Protein AF-A0A5N9EFD4-F1 (afdb_monomer)

Secondary structure (DSSP, 8-state):
-EEPTTT--EE-TT-SB-TTT--B-----------HHHHHHHHHHHHHHHHHHHHTT--------------------------------HHHHHSSSHHHHHHHHHHHHHHHHHHHHHHHTT-S-HHHHHHHHHHHHHHHHHHHHHTTTT-HHHHHHHHHHHHHHHHHHHHHHHHTT--S-HHHHHHHHHHHHHHHHHHHHHTT-HHHHHHHHHHHHHHHHHHHHHHHSSS-TTS----HHHHHHHHHHHHHHHHHHHHHHHHS--HHHHHHHHHHHHHHHHHHHHHHTTS--TTHHHHSS-HHHHHHHHHHHHHHHHHHHHHHHHHHTS-PPPPHHHHHHHHHHHHHHHHHHHHHHTTT-GGGHHHHHHHHHHHHHHHHHHHHHHHHHHHTT----THHHHHHHHHHHHHHHHHHHHHHHHH-HHHHHHHHHHHHHHHHHHHHHH--HHHHHHHHHHHHHHHHHIIIIIHHHHHH----SS--HHHHHHHHHHHHHHHHHHHHHHHTTTTS-TTGGGHHHHHHHHHHHHHHHHHHHH--THHHHHHHHHHHHHHHHHHHHT--HHHHHHHHHHHHHHHHHHHHTTT---GGG--SS-SHHHHHHHHHHHHHHHHHHHHHS--S-SS-HHHHHHHHHHHHHHHHHHHHHHHHHHHHHHHHTTSS----TTTHHHHHHHHHHHHHHHHHHHHHHHHHHTT-HHHHHHHHHHHHHHHHHHHHTTTTTS-HHHHHHHHHHHHHHHHHHHHHHHHTHHHHHHHHS-S--------HHHHHHHHHHTTS-----

Nearest PDB structures (foldseek):
  7rdr-assembly1_A  TM=2.657E-01  e=6.518E-02  unidentified
  6xr1-assembly1_A  TM=2.397E-01  e=5.802E-02  synthetic construct
  6e9t-assembly1_B  TM=4.757E-01  e=3.416E+00  synthetic construct
  6vfk-assembly1_B  TM=2.727E-01  e=4.148E+00  synthetic construct
  7w5b-assembly1_I  TM=1.290E-01  e=1.066E+00  Homo sapiens

Structure (mmCIF, N/CA/C/O backbone):
data_AF-A0A5N9EFD4-F1
#
_entry.id   AF-A0A5N9EFD4-F1
#
loop_
_atom_site.group_PDB
_atom_site.id
_atom_site.type_symbol
_atom_site.label_atom_id
_atom_site.label_alt_id
_atom_site.label_comp_id
_atom_site.label_asym_id
_atom_site.label_entity_id
_atom_site.label_seq_id
_atom_site.pdbx_PDB_ins_code
_atom_site.Cartn_x
_atom_site.Cartn_y
_atom_site.Cartn_z
_atom_site.occupancy
_atom_site.B_iso_or_equiv
_atom_site.auth_seq_id
_atom_site.auth_comp_id
_atom_site.auth_asym_id
_atom_site.auth_atom_id
_atom_site.pdbx_PDB_model_num
ATOM 1 N N . MET A 1 1 ? -34.668 44.079 7.580 1.00 65.25 1 MET A N 1
ATOM 2 C CA . MET A 1 1 ? -33.236 44.158 7.959 1.00 65.25 1 MET A CA 1
ATOM 3 C C . MET A 1 1 ? -33.084 43.583 9.360 1.00 65.25 1 MET A C 1
ATOM 5 O O . MET A 1 1 ? -33.739 44.083 10.267 1.00 65.25 1 MET A O 1
ATOM 9 N N . ILE A 1 2 ? -32.245 42.562 9.551 1.00 73.94 2 ILE A N 1
ATOM 10 C CA . ILE A 1 2 ? -32.004 41.903 10.843 1.00 73.94 2 ILE A CA 1
ATOM 11 C C . ILE A 1 2 ? -30.666 42.359 11.427 1.00 73.94 2 ILE A C 1
ATOM 13 O O . ILE A 1 2 ? -29.609 42.224 10.803 1.00 73.94 2 ILE A O 1
ATOM 17 N N . THR A 1 3 ? -30.705 42.869 12.653 1.00 75.00 3 THR A N 1
ATOM 18 C CA . THR A 1 3 ? -29.518 43.303 13.393 1.00 75.00 3 THR A CA 1
ATOM 19 C C . THR A 1 3 ? -28.847 42.101 14.053 1.00 75.00 3 THR A C 1
ATOM 21 O O . THR A 1 3 ? -29.476 41.345 14.792 1.00 75.00 3 THR A O 1
ATOM 24 N N . CYS A 1 4 ? -27.557 41.896 13.793 1.00 74.62 4 CYS A N 1
ATOM 25 C CA . CYS A 1 4 ? -26.826 40.772 14.368 1.00 74.62 4 CYS A CA 1
ATOM 26 C C . CYS A 1 4 ? -26.658 40.944 15.893 1.00 74.62 4 CYS A C 1
ATOM 28 O O . CYS A 1 4 ? -26.010 41.904 16.311 1.00 74.62 4 CYS A O 1
ATOM 30 N N . PRO A 1 5 ? -27.086 39.989 16.742 1.00 68.50 5 PRO A N 1
ATOM 31 C CA . PRO A 1 5 ? -26.979 40.122 18.200 1.00 68.50 5 PRO A CA 1
ATOM 32 C C . PRO A 1 5 ? -25.526 40.168 18.698 1.00 68.50 5 PRO A C 1
ATOM 34 O O . PRO A 1 5 ? -25.251 40.702 19.765 1.00 68.50 5 PRO A O 1
ATOM 37 N N . LYS A 1 6 ? -24.579 39.631 17.917 1.00 75.12 6 LYS A N 1
ATOM 38 C CA . LYS A 1 6 ? -23.164 39.545 18.304 1.00 75.12 6 LYS A CA 1
ATOM 39 C C . LYS A 1 6 ? -22.318 40.775 17.947 1.00 75.12 6 LYS A C 1
ATOM 41 O O . LYS A 1 6 ? -21.291 40.994 18.572 1.00 75.12 6 LYS A O 1
ATOM 46 N N . CYS A 1 7 ? -22.693 41.532 16.915 1.00 81.75 7 CYS A N 1
ATOM 47 C CA . CYS A 1 7 ? -21.875 42.646 16.404 1.00 81.75 7 CYS A CA 1
ATOM 48 C C . CYS A 1 7 ? -22.685 43.881 15.982 1.00 81.75 7 CYS A C 1
ATOM 50 O O . CYS A 1 7 ? -22.123 44.812 15.421 1.00 81.75 7 CYS A O 1
ATOM 52 N N . GLN A 1 8 ? -24.002 43.864 16.203 1.00 80.25 8 GLN A N 1
ATOM 53 C CA . GLN A 1 8 ? -24.967 44.923 15.887 1.00 80.25 8 GLN A CA 1
ATOM 54 C C . GLN A 1 8 ? -25.018 45.410 14.426 1.00 80.25 8 GLN A C 1
ATOM 56 O O . GLN A 1 8 ? -25.691 46.387 14.115 1.00 80.25 8 GLN A O 1
ATOM 61 N N . PHE A 1 9 ? -24.388 44.691 13.497 1.00 79.88 9 PHE A N 1
ATOM 62 C CA . PHE A 1 9 ? -24.452 44.993 12.068 1.00 79.88 9 PHE A CA 1
ATOM 63 C C . PHE A 1 9 ? -25.833 44.652 11.473 1.00 79.88 9 PHE A C 1
ATOM 65 O O . PHE A 1 9 ? -26.364 43.566 11.732 1.00 79.88 9 PHE A O 1
ATOM 72 N N . GLN A 1 10 ? -26.403 45.549 10.658 1.00 80.62 10 GLN A N 1
ATOM 73 C CA . GLN A 1 10 ? -27.688 45.340 9.976 1.00 80.62 10 GLN A CA 1
ATOM 74 C C . GLN A 1 10 ? -27.504 44.515 8.693 1.00 80.62 10 GLN A C 1
ATOM 76 O O . GLN A 1 10 ? -26.818 44.934 7.764 1.00 80.62 10 GLN A O 1
ATOM 81 N N . ASN A 1 11 ? -28.131 43.340 8.632 1.00 77.94 11 ASN A N 1
ATOM 82 C CA . ASN A 1 11 ? -28.143 42.471 7.453 1.00 77.94 11 ASN A CA 1
ATOM 83 C C . ASN A 1 11 ? -29.507 42.524 6.747 1.00 77.94 11 ASN A C 1
ATOM 85 O O . ASN A 1 11 ? -30.536 42.761 7.381 1.00 77.94 11 ASN A O 1
ATOM 89 N N . LYS A 1 12 ? -29.538 42.265 5.434 1.00 75.75 12 LYS A N 1
ATOM 90 C CA . LYS A 1 12 ? -30.795 42.039 4.697 1.00 75.75 12 LYS A CA 1
ATOM 91 C C . LYS A 1 12 ? -31.420 40.693 5.092 1.00 75.75 12 LYS A C 1
ATOM 93 O O . LYS A 1 12 ? -30.695 39.763 5.438 1.00 75.75 12 LYS A O 1
ATOM 98 N N . ASP A 1 13 ? -32.746 40.594 5.005 1.00 61.53 13 ASP A N 1
ATOM 99 C CA . ASP A 1 13 ? -33.537 39.486 5.576 1.00 61.53 13 ASP A CA 1
ATOM 100 C C . ASP A 1 13 ? -33.297 38.121 4.898 1.00 61.53 13 ASP A C 1
ATOM 102 O O . ASP A 1 13 ? -33.611 37.078 5.462 1.00 61.53 13 ASP A O 1
ATOM 106 N N . GLU A 1 14 ? -32.664 38.114 3.724 1.00 65.06 14 GLU A N 1
ATOM 107 C CA . GLU A 1 14 ? -32.308 36.905 2.970 1.00 65.06 14 GLU A CA 1
ATOM 108 C C . GLU A 1 14 ? -31.013 36.227 3.466 1.00 65.06 14 GLU A C 1
ATOM 110 O O . GLU A 1 14 ? -30.704 35.096 3.083 1.00 65.06 14 GLU A O 1
ATOM 115 N N . HIS A 1 15 ? -30.224 36.888 4.321 1.00 60.47 15 HIS A N 1
ATOM 116 C CA . HIS A 1 15 ? -28.948 36.345 4.787 1.00 60.47 15 HIS A CA 1
ATOM 117 C C . HIS A 1 15 ? -29.103 35.515 6.068 1.00 60.47 15 HIS A C 1
ATOM 119 O O . HIS A 1 15 ? -29.299 36.038 7.162 1.00 60.47 15 HIS A O 1
ATOM 125 N N . HIS A 1 16 ? -28.890 34.201 5.955 1.00 66.94 16 HIS A N 1
ATOM 126 C CA . HIS A 1 16 ? -28.877 33.266 7.093 1.00 66.94 16 HIS A CA 1
ATOM 127 C C . HIS A 1 16 ? -27.661 33.414 8.035 1.00 66.94 16 HIS A C 1
ATOM 129 O O . HIS A 1 16 ? -27.598 32.774 9.090 1.00 66.94 16 HIS A O 1
ATOM 135 N N . PHE A 1 17 ? -26.684 34.246 7.671 1.00 71.00 17 PHE A N 1
ATOM 136 C CA . PHE A 1 17 ? -25.463 34.506 8.434 1.00 71.00 17 PHE A CA 1
ATOM 137 C C . PHE A 1 17 ? -25.133 35.997 8.382 1.00 71.00 17 PHE A C 1
ATOM 139 O O . PHE A 1 17 ? -25.361 36.652 7.367 1.00 71.00 17 PHE A O 1
ATOM 146 N N . CYS A 1 18 ? -24.567 36.531 9.463 1.00 78.25 18 CYS A N 1
ATOM 147 C CA . CYS A 1 18 ? -24.116 37.914 9.497 1.00 78.25 18 CYS A CA 1
ATOM 148 C C . CYS A 1 18 ? -22.913 38.098 8.568 1.00 78.25 18 CYS A C 1
ATOM 150 O O . CYS A 1 18 ? -21.886 37.451 8.769 1.00 78.25 18 CYS A O 1
ATOM 152 N N . ILE A 1 19 ? -23.000 39.036 7.623 1.00 78.81 19 ILE A N 1
ATOM 153 C CA . ILE A 1 19 ? -21.930 39.319 6.652 1.00 78.81 19 ILE A CA 1
ATOM 154 C C . ILE A 1 19 ? -20.643 39.778 7.354 1.00 78.81 19 ILE A C 1
ATOM 156 O O . ILE A 1 19 ? -19.550 39.424 6.930 1.00 78.81 19 ILE A O 1
ATOM 160 N N . SER A 1 20 ? -20.768 40.527 8.453 1.00 78.12 20 SER A N 1
ATOM 161 C CA . SER A 1 20 ? -19.613 41.063 9.184 1.00 78.12 20 SER A CA 1
ATOM 162 C C . SER A 1 20 ? -18.867 40.011 10.026 1.00 78.12 20 SER A C 1
ATOM 164 O O . SER A 1 20 ? -17.653 39.873 9.911 1.00 78.12 20 SER A O 1
ATOM 166 N N . CYS A 1 21 ? -19.567 39.229 10.860 1.00 79.75 21 CYS A N 1
ATOM 167 C CA . CYS A 1 21 ? -18.921 38.336 11.836 1.00 79.75 21 CYS A CA 1
ATOM 168 C C . CYS A 1 21 ? -19.144 36.831 11.598 1.00 79.75 21 CYS A C 1
ATOM 170 O O . CYS A 1 21 ? -18.682 36.013 12.394 1.00 79.75 21 CYS A O 1
ATOM 172 N N . GLY A 1 22 ? -19.882 36.450 10.550 1.00 66.75 22 GLY A N 1
ATOM 173 C CA . GLY A 1 22 ? -20.132 35.054 10.175 1.00 66.75 22 GLY A CA 1
ATOM 174 C C . GLY A 1 22 ? -21.054 34.269 11.117 1.00 66.75 22 GLY A C 1
ATOM 175 O O . GLY A 1 22 ? -21.244 33.070 10.919 1.00 66.75 22 GLY A O 1
ATOM 176 N N . SER A 1 23 ? -21.639 34.898 12.144 1.00 73.50 23 SER A N 1
ATOM 177 C CA . SER A 1 23 ? -22.562 34.210 13.056 1.00 73.50 23 SER A CA 1
ATOM 178 C C . SER A 1 23 ? -23.889 33.891 12.369 1.00 73.50 23 SER A C 1
ATOM 180 O O . SER A 1 23 ? -24.449 34.747 11.685 1.00 73.50 23 SER A O 1
ATOM 182 N N . THR A 1 24 ? -24.430 32.695 12.600 1.00 67.69 24 THR A N 1
ATOM 183 C CA . THR A 1 24 ? -25.772 32.302 12.143 1.00 67.69 24 THR A CA 1
ATOM 184 C C . THR A 1 24 ? -26.838 33.237 12.706 1.00 67.69 24 THR A C 1
ATOM 186 O O . THR A 1 24 ? -26.997 33.323 13.924 1.00 67.69 24 THR A O 1
ATOM 189 N N . ILE A 1 25 ? -27.598 33.884 11.826 1.00 66.81 25 ILE A N 1
ATOM 190 C CA . ILE A 1 25 ? -28.788 34.667 12.167 1.00 66.81 25 ILE A CA 1
ATOM 191 C C . ILE A 1 25 ? -29.975 33.726 11.963 1.00 66.81 25 ILE A C 1
ATOM 193 O O . ILE A 1 25 ? -30.655 33.758 10.942 1.00 66.81 25 ILE A O 1
ATOM 197 N N . LYS A 1 26 ? -30.158 32.774 12.880 1.00 47.25 26 LYS A N 1
ATOM 198 C CA . LYS A 1 26 ? -31.297 31.858 12.819 1.00 47.25 26 LYS A CA 1
ATOM 199 C C . LYS A 1 26 ? -32.351 32.338 13.804 1.00 47.25 26 LYS A C 1
ATOM 201 O O . LYS A 1 26 ? -32.176 32.188 15.009 1.00 47.25 26 LYS A O 1
ATOM 206 N N . ILE A 1 27 ? -33.440 32.886 13.268 1.00 40.66 27 ILE A N 1
ATOM 207 C CA . ILE A 1 27 ? -34.731 32.917 13.953 1.00 40.66 27 ILE A CA 1
ATOM 208 C C . ILE A 1 27 ? -35.144 31.445 14.066 1.00 40.66 27 ILE A C 1
ATOM 210 O O . ILE A 1 27 ? -35.640 30.844 13.117 1.00 40.66 27 ILE A O 1
ATOM 214 N N . LEU A 1 28 ? -34.814 30.812 15.191 1.00 33.50 28 LEU A N 1
ATOM 215 C CA . LEU A 1 28 ? -35.664 29.741 15.684 1.00 33.50 28 LEU A CA 1
ATOM 216 C C . LEU A 1 28 ? -36.950 30.454 16.078 1.00 33.50 28 LEU A C 1
ATOM 218 O O . LEU A 1 28 ? -36.914 31.308 16.964 1.00 33.50 28 LEU A O 1
ATOM 222 N N . GLU A 1 29 ? -38.041 30.159 15.368 1.00 32.06 29 GLU A N 1
ATOM 223 C CA . GLU A 1 29 ? -39.385 30.403 15.877 1.00 32.06 29 GLU A CA 1
ATOM 224 C C . GLU A 1 29 ? -39.373 30.097 17.369 1.00 32.06 29 GLU A C 1
ATOM 226 O O . GLU A 1 29 ? -38.949 29.017 17.796 1.00 32.06 29 GLU A O 1
ATOM 231 N N . SER A 1 30 ? -39.770 31.088 18.155 1.00 29.64 30 SER A N 1
ATOM 232 C CA . SER A 1 30 ? -40.100 30.939 19.555 1.00 29.64 30 SER A CA 1
ATOM 233 C C . SER A 1 30 ? -41.252 29.941 19.672 1.00 29.64 30 SER A C 1
ATOM 235 O O . SER A 1 30 ? -42.406 30.323 19.836 1.00 29.64 30 SER A O 1
ATOM 237 N N . ALA A 1 31 ? -40.951 28.649 19.572 1.00 32.06 31 ALA A N 1
ATOM 238 C CA . ALA A 1 31 ? -41.751 27.641 20.225 1.00 32.06 31 ALA A CA 1
ATOM 239 C C . ALA A 1 31 ? -41.511 27.870 21.715 1.00 32.06 31 ALA A C 1
ATOM 241 O O . ALA A 1 31 ? -40.504 27.431 22.279 1.00 32.06 31 ALA A O 1
ATOM 242 N N . SER A 1 32 ? -42.417 28.620 22.340 1.00 37.12 32 SER A N 1
ATOM 243 C CA . SER A 1 32 ? -42.657 28.450 23.764 1.00 37.12 32 SER A CA 1
ATOM 244 C C . SER A 1 32 ? -42.770 26.942 24.025 1.00 37.12 32 SER A C 1
ATOM 246 O O . SER A 1 32 ? -43.340 26.213 23.203 1.00 37.12 32 SER A O 1
ATOM 248 N N . PRO A 1 33 ? -42.191 26.417 25.114 1.00 39.19 33 PRO A N 1
ATOM 249 C CA . PRO A 1 33 ? -42.471 25.050 25.494 1.00 39.19 33 PRO A CA 1
ATOM 250 C C . PRO A 1 33 ? -43.951 25.014 25.872 1.00 39.19 33 PRO A C 1
ATOM 252 O O . PRO A 1 33 ? -44.304 25.387 26.986 1.00 39.19 33 PRO A O 1
ATOM 255 N N . VAL A 1 34 ? -44.817 24.613 24.936 1.00 48.62 34 VAL A N 1
ATOM 256 C CA . VAL A 1 34 ? -46.191 24.214 25.253 1.00 48.62 34 VAL A CA 1
ATOM 257 C C . VAL A 1 34 ? -46.052 23.211 26.387 1.00 48.62 34 VAL A C 1
ATOM 259 O O . VAL A 1 34 ? -45.343 22.203 26.246 1.00 48.62 34 VAL A O 1
ATOM 262 N N . SER A 1 35 ? -46.609 23.542 27.550 1.00 50.03 35 SER A N 1
ATOM 263 C CA . SER A 1 35 ? -46.464 22.696 28.727 1.00 50.03 35 SER A CA 1
ATOM 264 C C . SER A 1 35 ? -47.017 21.309 28.380 1.00 50.03 35 SER A C 1
ATOM 266 O O . SER A 1 35 ? -47.950 21.168 27.584 1.00 50.03 35 SER A O 1
ATOM 268 N N . ARG A 1 36 ? -46.437 20.238 28.937 1.00 51.19 36 ARG A N 1
ATOM 269 C CA . ARG A 1 36 ? -46.977 18.879 28.721 1.00 51.19 36 ARG A CA 1
ATOM 270 C C . ARG A 1 36 ? -48.465 18.798 29.086 1.00 51.19 36 ARG A C 1
ATOM 272 O O . ARG A 1 36 ? -49.168 17.970 28.518 1.00 51.19 36 ARG A O 1
ATOM 279 N N . GLU A 1 37 ? -48.936 19.664 29.981 1.00 54.50 37 GLU A N 1
ATOM 280 C CA . GLU A 1 37 ? -50.349 19.815 30.324 1.00 54.50 37 GLU A CA 1
ATOM 281 C C . GLU A 1 37 ? -51.186 20.414 29.194 1.00 54.50 37 GLU A C 1
ATOM 283 O O . GLU A 1 37 ? -52.223 19.839 28.874 1.00 54.50 37 GLU A O 1
ATOM 288 N N . GLU A 1 38 ? -50.742 21.486 28.533 1.00 57.28 38 GLU A N 1
ATOM 289 C CA . GLU A 1 38 ? -51.447 22.071 27.379 1.00 57.28 38 GLU A CA 1
ATOM 290 C C . GLU A 1 38 ? -51.513 21.098 26.195 1.00 57.28 38 GLU A C 1
ATOM 292 O O . GLU A 1 38 ? -52.545 20.963 25.540 1.00 57.28 38 GLU A O 1
ATOM 297 N N . PHE A 1 39 ? -50.441 20.339 25.950 1.00 63.66 39 PHE A N 1
ATOM 298 C CA . PHE A 1 39 ? -50.448 19.317 24.900 1.00 63.66 39 PHE A CA 1
ATOM 299 C C . PHE A 1 39 ? -51.401 18.158 25.228 1.00 63.66 39 PHE A C 1
ATOM 301 O O . PHE A 1 39 ? -52.121 17.671 24.355 1.00 63.66 39 PHE A O 1
ATOM 308 N N . ASN A 1 40 ? -51.435 17.722 26.490 1.00 64.75 40 ASN A N 1
ATOM 309 C CA . ASN A 1 40 ? -52.321 16.644 26.926 1.00 64.75 40 ASN A CA 1
ATOM 310 C C . ASN A 1 40 ? -53.792 17.082 26.974 1.00 64.75 40 ASN A C 1
ATOM 312 O O . ASN A 1 40 ? -54.663 16.276 26.652 1.00 64.75 40 ASN A O 1
ATOM 316 N N . THR A 1 41 ? -54.076 18.344 27.305 1.00 71.12 41 THR A N 1
ATOM 317 C CA . THR A 1 41 ? -55.438 18.905 27.275 1.00 71.12 41 THR A CA 1
ATOM 318 C C . THR A 1 41 ? -55.938 19.137 25.854 1.00 71.12 41 THR A C 1
ATOM 320 O O . THR A 1 41 ? -57.101 18.860 25.573 1.00 71.12 41 THR A O 1
ATOM 323 N N . LEU A 1 42 ? -55.091 19.563 24.914 1.00 69.25 42 LEU A N 1
ATOM 324 C CA . LEU A 1 42 ? -55.479 19.597 23.498 1.00 69.25 42 LEU A CA 1
ATOM 325 C C . LEU A 1 42 ? -55.732 18.193 22.949 1.00 69.25 42 LEU A C 1
ATOM 327 O O . LEU A 1 42 ? -56.683 17.980 22.199 1.00 69.25 42 LEU A O 1
ATOM 331 N N . ARG A 1 43 ? -54.912 17.218 23.349 1.00 72.69 43 ARG A N 1
ATOM 332 C CA . ARG A 1 43 ? -55.083 15.827 22.931 1.00 72.69 43 ARG A CA 1
ATOM 333 C C . ARG A 1 43 ? -56.376 15.216 23.468 1.00 72.69 43 ARG A C 1
ATOM 335 O O . ARG A 1 43 ? -57.083 14.575 22.699 1.00 72.69 43 ARG A O 1
ATOM 342 N N . SER A 1 44 ? -56.731 15.476 24.727 1.00 71.06 44 SER A N 1
ATOM 343 C CA . SER A 1 44 ? -57.999 15.003 25.292 1.00 71.06 44 SER A CA 1
ATOM 344 C C . SER A 1 44 ? -59.221 15.657 24.637 1.00 71.06 44 SER A C 1
ATOM 346 O O . SER A 1 44 ? -60.214 14.969 24.409 1.00 71.06 44 SER A O 1
ATOM 348 N N . HIS A 1 45 ? -59.145 16.938 24.253 1.00 76.19 45 HIS A N 1
ATOM 349 C CA . HIS A 1 45 ? -60.204 17.600 23.479 1.00 76.19 45 HIS A CA 1
ATOM 350 C C . HIS A 1 45 ? -60.349 17.036 22.060 1.00 76.19 45 HIS A C 1
ATOM 352 O O . HIS A 1 45 ? -61.460 16.894 21.555 1.00 76.19 45 HIS A O 1
ATOM 358 N N . VAL A 1 46 ? -59.240 16.694 21.403 1.00 77.50 46 VAL A N 1
ATOM 359 C CA . VAL A 1 46 ? -59.270 16.070 20.071 1.00 77.50 46 VAL A CA 1
ATOM 360 C C . VAL A 1 46 ? -59.835 14.650 20.156 1.00 77.50 46 VAL A C 1
ATOM 362 O O . VAL A 1 46 ? -60.634 14.262 19.304 1.00 77.50 46 VAL A O 1
ATOM 365 N N . ASP A 1 47 ? -59.482 13.890 21.194 1.00 73.56 47 ASP A N 1
ATOM 366 C CA . ASP A 1 47 ? -59.990 12.533 21.401 1.00 73.56 47 ASP A CA 1
ATOM 367 C C . ASP A 1 47 ? -61.485 12.525 21.779 1.00 73.56 47 ASP A C 1
ATOM 369 O O . ASP A 1 47 ? -62.230 11.669 21.294 1.00 73.56 47 ASP A O 1
ATOM 373 N N . SER A 1 48 ? -61.966 13.508 22.551 1.00 74.56 48 SER A N 1
ATOM 374 C CA . SER A 1 48 ? -63.397 13.652 22.857 1.00 74.56 48 SER A CA 1
ATOM 375 C C . SER A 1 48 ? -64.215 14.071 21.630 1.00 74.56 48 SER A C 1
ATOM 377 O O . SER A 1 48 ? -65.278 13.500 21.377 1.00 74.56 48 SER A O 1
ATOM 379 N N . LEU A 1 49 ? -63.691 14.976 20.795 1.00 74.25 49 LEU A N 1
ATOM 380 C CA . LEU A 1 49 ? -64.275 15.310 19.489 1.00 74.25 49 LEU A CA 1
ATOM 381 C C . LEU A 1 49 ? -64.303 14.096 18.555 1.00 74.25 49 LEU A C 1
ATOM 383 O O . LEU A 1 49 ? -65.299 13.866 17.868 1.00 74.25 49 LEU A O 1
ATOM 387 N N . ARG A 1 50 ? -63.246 13.277 18.554 1.00 70.62 50 ARG A N 1
ATOM 388 C CA . ARG A 1 50 ? -63.178 12.048 17.756 1.00 70.62 50 ARG A CA 1
ATOM 389 C C . ARG A 1 50 ? -64.230 11.032 18.199 1.00 70.62 50 ARG A C 1
ATOM 391 O O . ARG A 1 50 ? -64.902 10.459 17.346 1.00 70.62 50 ARG A O 1
ATOM 398 N N . GLN A 1 51 ? -64.430 10.848 19.504 1.00 72.38 51 GLN A N 1
ATOM 399 C CA . GLN A 1 51 ? -65.491 9.977 20.022 1.00 72.38 51 GLN A CA 1
ATOM 400 C C . GLN A 1 51 ? -66.897 10.517 19.725 1.00 72.38 51 GLN A C 1
ATOM 402 O O . GLN A 1 51 ? -67.777 9.738 19.359 1.00 72.38 51 GLN A O 1
ATOM 407 N N . ALA A 1 52 ? -67.100 11.836 19.792 1.00 73.06 52 ALA A N 1
ATOM 408 C CA . ALA A 1 52 ? -68.369 12.474 19.435 1.00 73.06 52 ALA A CA 1
ATOM 409 C C . ALA A 1 52 ? -68.702 12.372 17.931 1.00 73.06 52 ALA A C 1
ATOM 411 O O . ALA A 1 52 ? -69.870 12.313 17.551 1.00 73.06 52 ALA A O 1
ATOM 412 N N . LEU A 1 53 ? -67.689 12.331 17.060 1.00 70.50 53 LEU A N 1
ATOM 413 C CA . LEU A 1 53 ? -67.869 12.108 15.620 1.00 70.50 53 LEU A CA 1
ATOM 414 C C . LEU A 1 53 ? -68.178 10.637 15.298 1.00 70.50 53 LEU A C 1
ATOM 416 O O . LEU A 1 53 ? -69.021 10.363 14.443 1.00 70.50 53 LEU A O 1
ATOM 420 N N . ILE A 1 54 ? -67.560 9.696 16.023 1.00 67.31 54 ILE A N 1
ATOM 421 C CA . ILE A 1 54 ? -67.826 8.254 15.889 1.00 67.31 54 ILE A CA 1
ATOM 422 C C . ILE A 1 54 ? -69.248 7.911 16.362 1.00 67.31 54 ILE A C 1
ATOM 424 O O . ILE A 1 54 ? -69.938 7.140 15.696 1.00 67.31 54 ILE A O 1
ATOM 428 N N . SER A 1 55 ? -69.732 8.518 17.452 1.00 68.56 55 SER A N 1
ATOM 429 C CA . SER A 1 55 ? -71.102 8.299 17.946 1.00 68.56 55 SER A CA 1
ATOM 430 C C . SER A 1 55 ? -72.189 8.869 17.026 1.00 68.56 55 SER A C 1
ATOM 432 O O . SER A 1 55 ? -73.327 8.408 17.064 1.00 68.56 55 SER A O 1
ATOM 434 N N . ARG A 1 56 ? -71.839 9.815 16.143 1.00 69.50 56 ARG A N 1
ATOM 435 C CA . ARG A 1 56 ? -72.710 10.339 15.075 1.00 69.50 56 ARG A CA 1
ATOM 436 C C . ARG A 1 56 ? -72.635 9.547 13.761 1.00 69.50 56 ARG A C 1
ATOM 438 O O . ARG A 1 56 ? -73.190 9.985 12.759 1.00 69.50 56 ARG A O 1
ATOM 445 N N . GLY A 1 57 ? -71.968 8.389 13.748 1.00 56.25 57 GLY A N 1
ATOM 446 C CA . GLY A 1 57 ? -71.932 7.479 12.597 1.00 56.25 57 GLY A CA 1
ATOM 447 C C . GLY A 1 57 ? -70.996 7.901 11.459 1.00 56.25 57 GLY A C 1
ATOM 448 O O . GLY A 1 57 ? -71.034 7.301 10.385 1.00 56.25 57 GLY A O 1
ATOM 449 N N . ILE A 1 58 ? -70.132 8.900 11.671 1.00 56.69 58 ILE A N 1
ATOM 450 C CA . ILE A 1 58 ? -69.154 9.343 10.670 1.00 56.69 58 ILE A CA 1
ATOM 451 C C . ILE A 1 58 ? -67.933 8.414 10.746 1.00 56.69 58 ILE A C 1
ATOM 453 O O . ILE A 1 58 ? -67.142 8.481 11.689 1.00 56.69 58 ILE A O 1
ATOM 457 N N . LYS A 1 59 ? -67.765 7.529 9.753 1.00 46.28 59 LYS A N 1
ATOM 458 C CA . LYS A 1 59 ? -66.560 6.695 9.612 1.00 46.28 59 LYS A CA 1
ATOM 459 C C . LYS A 1 59 ? -65.360 7.582 9.272 1.00 46.28 59 LYS A C 1
ATOM 461 O O . LYS A 1 59 ? -65.188 7.992 8.130 1.00 46.28 59 LYS A O 1
ATOM 466 N N . LEU A 1 60 ? -64.514 7.852 10.262 1.00 54.59 60 LEU A N 1
ATOM 467 C CA . LEU A 1 60 ? -63.163 8.355 10.027 1.00 54.59 60 LEU A CA 1
ATOM 468 C C . LEU A 1 60 ? -62.322 7.182 9.515 1.00 54.59 60 LEU A C 1
ATOM 470 O O . LEU A 1 60 ? -61.871 6.355 10.306 1.00 54.59 60 LEU A O 1
ATOM 474 N N . GLU A 1 61 ? -62.155 7.081 8.197 1.00 42.00 61 GLU A N 1
ATOM 475 C CA . GLU A 1 61 ? -61.176 6.172 7.602 1.00 42.00 61 GLU A CA 1
ATOM 476 C C . GLU A 1 61 ? -59.798 6.474 8.194 1.00 42.00 61 GLU A C 1
ATOM 478 O O . GLU A 1 61 ? -59.253 7.569 8.043 1.00 42.00 61 GLU A O 1
ATOM 483 N N . GLU A 1 62 ? -59.239 5.499 8.914 1.00 43.22 62 GLU A N 1
ATOM 484 C CA . GLU A 1 62 ? -57.833 5.528 9.280 1.00 43.22 62 GLU A CA 1
ATOM 485 C C . GLU A 1 62 ? -57.032 5.561 7.986 1.00 43.22 62 GLU A C 1
ATOM 487 O O . GLU A 1 62 ? -56.948 4.568 7.259 1.00 43.22 62 GLU A O 1
ATOM 492 N N . SER A 1 63 ? -56.432 6.716 7.699 1.00 33.19 63 SER A N 1
ATOM 493 C CA . SER A 1 63 ? -55.380 6.813 6.705 1.00 33.19 63 SER A CA 1
ATOM 494 C C . SER A 1 63 ? -54.282 5.840 7.123 1.00 33.19 63 SER A C 1
ATOM 496 O O . SER A 1 63 ? -53.471 6.115 8.014 1.00 33.19 63 SER A O 1
ATOM 498 N N . ARG A 1 64 ? -54.310 4.668 6.490 1.00 33.81 64 ARG A N 1
ATOM 499 C CA . ARG A 1 64 ? -53.228 3.702 6.395 1.00 33.81 64 ARG A CA 1
ATOM 500 C C . ARG A 1 64 ? -51.928 4.496 6.325 1.00 33.81 64 ARG A C 1
ATOM 502 O O . ARG A 1 64 ? -51.803 5.381 5.480 1.00 33.81 64 ARG A O 1
ATOM 509 N N . GLN A 1 65 ? -50.991 4.216 7.231 1.00 38.34 65 GLN A N 1
ATOM 510 C CA . GLN A 1 65 ? -49.618 4.712 7.146 1.00 38.34 65 GLN A CA 1
ATOM 511 C C . GLN A 1 65 ? -48.964 4.133 5.887 1.00 38.34 65 GLN A C 1
ATOM 513 O O . GLN A 1 65 ? -48.156 3.209 5.933 1.00 38.34 65 GLN A O 1
ATOM 518 N N . GLU A 1 66 ? -49.347 4.662 4.737 1.00 33.88 66 GLU A N 1
ATOM 519 C CA . GLU A 1 66 ? -48.634 4.510 3.497 1.00 33.88 66 GLU A CA 1
ATOM 520 C C . GLU A 1 66 ? -47.501 5.526 3.548 1.00 33.88 66 GLU A C 1
ATOM 522 O O . GLU A 1 66 ? -47.717 6.733 3.577 1.00 33.88 66 GLU A O 1
ATOM 527 N N . ASN A 1 67 ? -46.289 4.990 3.681 1.00 34.00 67 ASN A N 1
ATOM 528 C CA . ASN A 1 67 ? -45.029 5.635 3.353 1.00 34.00 67 ASN A CA 1
ATOM 529 C C . ASN A 1 67 ? -44.953 7.122 3.704 1.00 34.00 67 ASN A C 1
ATOM 531 O O . ASN A 1 67 ? -45.203 8.001 2.882 1.00 34.00 67 ASN A O 1
ATOM 535 N N . ARG A 1 68 ? -44.421 7.395 4.900 1.00 28.70 68 ARG A N 1
ATOM 536 C CA . ARG A 1 68 ? -43.646 8.614 5.135 1.00 28.70 68 ARG A CA 1
ATOM 537 C C . ARG A 1 68 ? -42.775 8.823 3.887 1.00 28.70 68 ARG A C 1
ATOM 539 O O . ARG A 1 68 ? -41.946 7.943 3.621 1.00 28.70 68 ARG A O 1
ATOM 546 N N . PRO A 1 69 ? -42.932 9.906 3.102 1.00 31.25 69 PRO A N 1
ATOM 547 C CA . PRO A 1 69 ? -41.966 10.174 2.071 1.00 31.25 69 PRO A CA 1
ATOM 548 C C . PRO A 1 69 ? -40.666 10.364 2.839 1.00 31.25 69 PRO A C 1
ATOM 550 O O . PRO A 1 69 ? -40.460 11.314 3.598 1.00 31.25 69 PRO A O 1
ATOM 553 N N . THR A 1 70 ? -39.767 9.403 2.646 1.00 30.02 70 THR A N 1
ATOM 554 C CA . THR A 1 70 ? -38.352 9.728 2.657 1.00 30.02 70 THR A CA 1
ATOM 555 C C . THR A 1 70 ? -38.264 10.987 1.801 1.00 30.02 70 THR A C 1
ATOM 557 O O . THR A 1 70 ? -38.972 11.074 0.794 1.00 30.02 70 THR A O 1
ATOM 560 N N . LYS A 1 71 ? -37.474 11.989 2.189 1.00 35.09 71 LYS A N 1
ATOM 561 C CA . LYS A 1 71 ? -37.069 13.037 1.249 1.00 35.09 71 LYS A CA 1
ATOM 562 C C . LYS A 1 71 ? -36.268 12.368 0.124 1.00 35.09 71 LYS A C 1
ATOM 564 O O . LYS A 1 71 ? -35.057 12.509 0.030 1.00 35.09 71 LYS A O 1
ATOM 569 N N . THR A 1 72 ? -36.944 11.606 -0.723 1.00 33.34 72 THR A N 1
ATOM 570 C CA . THR A 1 72 ? -36.636 11.475 -2.119 1.00 33.34 72 THR A CA 1
ATOM 571 C C . THR A 1 72 ? -36.809 12.894 -2.598 1.00 33.34 72 THR A C 1
ATOM 573 O O . THR A 1 72 ? -37.920 13.414 -2.662 1.00 33.34 72 THR A O 1
ATOM 576 N N . SER A 1 73 ? -35.677 13.567 -2.781 1.00 34.94 73 SER A N 1
ATOM 577 C CA . SER A 1 73 ? -35.589 14.720 -3.654 1.00 34.94 73 SER A CA 1
ATOM 578 C C . SER A 1 73 ? -36.525 14.452 -4.831 1.00 34.94 73 SER A C 1
ATOM 580 O O . SER A 1 73 ? -36.268 13.554 -5.636 1.00 34.94 73 SER A O 1
ATOM 582 N N . GLN A 1 74 ? -37.655 15.163 -4.870 1.00 31.83 74 GLN A N 1
ATOM 583 C CA . GLN A 1 74 ? -38.385 15.362 -6.104 1.00 31.83 74 GLN A CA 1
ATOM 584 C C . GLN A 1 74 ? -37.370 16.037 -7.020 1.00 31.83 74 GLN A C 1
ATOM 586 O O . GLN A 1 74 ? -37.191 17.251 -7.009 1.00 31.83 74 GLN A O 1
ATOM 591 N N . LYS A 1 75 ? -36.654 15.224 -7.797 1.00 35.97 75 LYS A N 1
ATOM 592 C CA . LYS A 1 75 ? -36.343 15.639 -9.146 1.00 35.97 75 LYS A CA 1
ATOM 593 C C . LYS A 1 75 ? -37.710 15.916 -9.748 1.00 35.97 75 LYS A C 1
ATOM 595 O O . LYS A 1 75 ? -38.520 15.001 -9.891 1.00 35.97 75 LYS A O 1
ATOM 600 N N . THR A 1 76 ? -37.957 17.191 -10.030 1.00 32.28 76 THR A N 1
ATOM 601 C CA . THR A 1 76 ? -38.824 17.660 -11.110 1.00 32.28 76 THR A CA 1
ATOM 602 C C . THR A 1 76 ? -38.915 16.579 -12.182 1.00 32.28 76 THR A C 1
ATOM 604 O O . THR A 1 76 ? -37.866 15.979 -12.447 1.00 32.28 76 THR A O 1
ATOM 607 N N . PRO A 1 77 ? -40.081 16.309 -12.804 1.00 33.75 77 PRO A N 1
ATOM 608 C CA . PRO A 1 77 ? -40.123 15.466 -13.986 1.00 33.75 77 PRO A CA 1
ATOM 609 C C . PRO A 1 77 ? -39.091 16.028 -14.954 1.00 33.75 77 PRO A C 1
ATOM 611 O O . PRO A 1 77 ? -39.278 17.068 -15.584 1.00 33.75 77 PRO A O 1
ATOM 614 N N . SER A 1 78 ? -37.932 15.371 -14.970 1.00 35.16 78 SER A N 1
ATOM 615 C CA . SER A 1 78 ? -36.921 15.576 -15.965 1.00 35.16 78 SER A CA 1
ATOM 616 C C . SER A 1 78 ? -37.698 15.207 -17.196 1.00 35.16 78 SER A C 1
ATOM 618 O O . SER A 1 78 ? -38.033 14.034 -17.376 1.00 35.16 78 SER A O 1
ATOM 620 N N . GLN A 1 79 ? -37.998 16.212 -18.020 1.00 41.78 79 GLN A N 1
ATOM 621 C CA . GLN A 1 79 ? -38.070 16.000 -19.450 1.00 41.78 79 GLN A CA 1
ATOM 622 C C . GLN A 1 79 ? -37.053 14.904 -19.725 1.00 41.78 79 GLN A C 1
ATOM 624 O O . GLN A 1 79 ? -35.888 15.029 -19.316 1.00 41.78 79 GLN A O 1
ATOM 629 N N . GLN A 1 80 ? -37.528 13.774 -20.246 1.00 38.31 80 GLN A N 1
ATOM 630 C CA . GLN A 1 80 ? -36.648 12.805 -20.854 1.00 38.31 80 GLN A CA 1
ATOM 631 C C . GLN A 1 80 ? -35.913 13.616 -21.908 1.00 38.31 80 GLN A C 1
ATOM 633 O O . GLN A 1 80 ? -36.391 13.823 -23.019 1.00 38.31 80 GLN A O 1
ATOM 638 N N . ALA A 1 81 ? -34.771 14.166 -21.507 1.00 40.22 81 ALA A N 1
ATOM 639 C CA . ALA A 1 81 ? -33.745 14.572 -22.405 1.00 40.22 81 ALA A CA 1
ATOM 640 C C . ALA A 1 81 ? -33.404 13.243 -23.052 1.00 40.22 81 ALA A C 1
ATOM 642 O O . ALA A 1 81 ? -32.644 12.450 -22.495 1.00 40.22 81 ALA A O 1
ATOM 643 N N . THR A 1 82 ? -34.036 12.978 -24.204 1.00 35.28 82 THR A N 1
ATOM 644 C CA . THR A 1 82 ? -33.427 12.210 -25.286 1.00 35.28 82 THR A CA 1
ATOM 645 C C . THR A 1 82 ? -31.944 12.440 -25.122 1.00 35.28 82 THR A C 1
ATOM 647 O O . THR A 1 82 ? -31.594 13.629 -25.130 1.00 35.28 82 THR A O 1
ATOM 650 N N . PRO A 1 83 ? -31.130 11.403 -24.823 1.00 35.94 83 PRO A N 1
ATOM 651 C CA . PRO A 1 83 ? -29.744 11.594 -24.433 1.00 35.94 83 PRO A CA 1
ATOM 652 C C . PRO A 1 83 ? -29.200 12.525 -25.484 1.00 35.94 83 PRO A C 1
ATOM 654 O O . PRO A 1 83 ? -29.188 12.158 -26.661 1.00 35.94 83 PRO A O 1
ATOM 657 N N . LYS A 1 84 ? -28.968 13.787 -25.090 1.00 40.88 84 LYS A N 1
ATOM 658 C CA . LYS A 1 84 ? -28.580 14.828 -26.028 1.00 40.88 84 LYS A CA 1
ATOM 659 C C . LYS A 1 84 ? -27.289 14.241 -26.510 1.00 40.88 84 LYS A C 1
ATOM 661 O O . LYS A 1 84 ? -26.388 14.156 -25.679 1.00 40.88 84 LYS A O 1
ATOM 666 N N . ARG A 1 85 ? -27.281 13.654 -27.722 1.00 38.47 85 ARG A N 1
ATOM 667 C CA . ARG A 1 85 ? -26.123 12.927 -28.229 1.00 38.47 85 ARG A CA 1
ATOM 668 C C . ARG A 1 85 ? -25.037 13.939 -28.018 1.00 38.47 85 ARG A C 1
ATOM 670 O O . ARG A 1 85 ? -25.083 15.016 -28.620 1.00 38.47 85 ARG A O 1
ATOM 677 N N . ILE A 1 86 ? -24.178 13.676 -27.038 1.00 42.25 86 ILE A N 1
ATOM 678 C CA . ILE A 1 86 ? -23.018 14.499 -26.859 1.00 42.25 86 ILE A CA 1
ATOM 679 C C . ILE A 1 86 ? -22.266 14.045 -28.084 1.00 42.25 86 ILE A C 1
ATOM 681 O O . ILE A 1 86 ? -21.609 13.007 -28.079 1.00 42.25 86 ILE A O 1
ATOM 685 N N . ASN A 1 87 ? -22.485 14.764 -29.184 1.00 40.38 87 ASN A N 1
ATOM 686 C CA . ASN A 1 87 ? -21.534 14.869 -30.252 1.00 40.38 87 ASN A CA 1
ATOM 687 C C . ASN A 1 87 ? -20.352 15.503 -29.532 1.00 40.38 87 ASN A C 1
ATOM 689 O O . ASN A 1 87 ? -20.170 16.721 -29.512 1.00 40.38 87 ASN A O 1
ATOM 693 N N . LEU A 1 88 ? -19.628 14.652 -28.800 1.00 45.97 88 LEU A N 1
ATOM 694 C CA . LEU A 1 88 ? -18.264 14.853 -28.418 1.00 45.97 88 LEU A CA 1
ATOM 695 C C . LEU A 1 88 ? -17.634 14.930 -29.793 1.00 45.97 88 LEU A C 1
ATOM 697 O O . LEU A 1 88 ? -17.303 13.925 -30.412 1.00 45.97 88 LEU A O 1
ATOM 701 N N . ASN A 1 89 ? -17.618 16.144 -30.338 1.00 44.22 89 ASN A N 1
ATOM 702 C CA . ASN A 1 89 ? -16.724 16.487 -31.407 1.00 44.22 89 ASN A CA 1
ATOM 703 C C . ASN A 1 89 ? -15.369 16.266 -30.757 1.00 44.22 89 ASN A C 1
ATOM 705 O O . ASN A 1 89 ? -14.850 17.152 -30.079 1.00 44.22 89 ASN A O 1
ATOM 709 N N . ILE A 1 90 ? -14.852 15.046 -30.883 1.00 46.06 90 ILE A N 1
ATOM 710 C CA . ILE A 1 90 ? -13.509 14.679 -30.460 1.00 46.06 90 ILE A CA 1
ATOM 711 C C . ILE A 1 90 ? -12.547 15.673 -31.133 1.00 46.06 90 ILE A C 1
ATOM 713 O O . ILE A 1 90 ? -11.623 16.132 -30.488 1.00 46.06 90 ILE A O 1
ATOM 717 N N . GLU A 1 91 ? -12.891 16.200 -32.315 1.00 44.53 91 GLU A N 1
ATOM 718 C CA . GLU A 1 91 ? -12.264 17.369 -32.954 1.00 44.53 91 GLU A CA 1
ATOM 719 C C . GLU A 1 91 ? -12.229 18.671 -32.127 1.00 44.53 91 GLU A C 1
ATOM 721 O O . GLU A 1 91 ? -11.247 19.406 -32.188 1.00 44.53 91 GLU A O 1
ATOM 726 N N . LYS A 1 92 ? -13.265 19.002 -31.342 1.00 46.84 92 LYS A N 1
ATOM 727 C CA . LYS A 1 92 ? -13.286 20.220 -30.504 1.00 46.84 92 LYS A CA 1
ATOM 728 C C . LYS A 1 92 ? -12.499 20.053 -29.201 1.00 46.84 92 LYS A C 1
ATOM 730 O O . LYS A 1 92 ? -12.065 21.062 -28.650 1.00 46.84 92 LYS A O 1
ATOM 735 N N . LEU A 1 93 ? -12.327 18.818 -28.717 1.00 45.78 93 LEU A N 1
ATOM 736 C CA . LEU A 1 93 ? -11.578 18.507 -27.493 1.00 45.78 93 LEU A CA 1
ATOM 737 C C . LEU A 1 93 ? -10.106 18.144 -27.773 1.00 45.78 93 LEU A C 1
ATOM 739 O O . LEU A 1 93 ? -9.246 18.446 -26.951 1.00 45.78 93 LEU A O 1
ATOM 743 N N . ALA A 1 94 ? -9.811 17.556 -28.937 1.00 52.69 94 ALA A N 1
ATOM 744 C CA . ALA A 1 94 ? -8.489 17.037 -29.295 1.00 52.69 94 ALA A CA 1
ATOM 745 C C . ALA A 1 94 ? -7.509 18.094 -29.836 1.00 52.69 94 ALA A C 1
ATOM 747 O O . ALA A 1 94 ? -6.310 17.847 -29.838 1.00 52.69 94 ALA A O 1
ATOM 748 N N . GLY A 1 95 ? -7.969 19.271 -30.276 1.00 50.25 95 GLY A N 1
ATOM 749 C CA . GLY A 1 95 ? -7.096 20.197 -31.018 1.00 50.25 95 GLY A CA 1
ATOM 750 C C . GLY A 1 95 ? -6.461 21.358 -30.242 1.00 50.25 95 GLY A C 1
ATOM 751 O O . GLY A 1 95 ? -5.513 21.954 -30.733 1.00 50.25 95 GLY A O 1
ATOM 752 N N . ILE A 1 96 ? -6.992 21.764 -29.078 1.00 54.66 96 ILE A N 1
ATOM 753 C CA . ILE A 1 96 ? -6.801 23.162 -28.616 1.00 54.66 96 ILE A CA 1
ATOM 754 C C . ILE A 1 96 ? -6.165 23.324 -27.229 1.00 54.66 96 ILE A C 1
ATOM 756 O O . ILE A 1 96 ? -5.441 24.295 -27.023 1.00 54.66 96 ILE A O 1
ATOM 760 N N . ASN A 1 97 ? -6.430 22.423 -26.275 1.00 63.91 97 ASN A N 1
ATOM 761 C CA . ASN A 1 97 ? -5.984 22.610 -24.883 1.00 63.91 97 ASN A CA 1
ATOM 762 C C . ASN A 1 97 ? -4.753 21.778 -24.506 1.00 63.91 97 ASN A C 1
ATOM 764 O O . ASN A 1 97 ? -4.054 22.121 -23.561 1.00 63.91 97 ASN A O 1
ATOM 768 N N . TRP A 1 98 ? -4.469 20.698 -25.235 1.00 72.44 98 TRP A N 1
ATOM 769 C CA . TRP A 1 98 ? -3.421 19.756 -24.839 1.00 72.44 98 TRP A CA 1
ATOM 770 C C . TRP A 1 98 ? -2.019 20.326 -25.082 1.00 72.44 98 TRP A C 1
ATOM 772 O O . TRP A 1 98 ? -1.160 20.177 -24.223 1.00 72.44 98 TRP A O 1
ATOM 782 N N . LEU A 1 99 ? -1.813 21.079 -26.171 1.00 74.94 99 LEU A N 1
ATOM 783 C CA . LEU A 1 99 ? -0.536 21.751 -26.453 1.00 74.94 99 LEU A CA 1
ATOM 784 C C . LEU A 1 99 ? -0.159 22.776 -25.367 1.00 74.94 99 LEU A C 1
ATOM 786 O O . LEU A 1 99 ? 0.983 22.799 -24.922 1.00 74.94 99 LEU A O 1
ATOM 790 N N . ALA A 1 100 ? -1.122 23.578 -24.894 1.00 80.19 100 ALA A N 1
ATOM 791 C CA . ALA A 1 100 ? -0.886 24.555 -23.828 1.00 80.19 100 ALA A CA 1
ATOM 792 C C . ALA A 1 100 ? -0.617 23.879 -22.473 1.00 80.19 100 ALA A C 1
ATOM 794 O O . ALA A 1 100 ? 0.290 24.281 -21.754 1.00 80.19 100 ALA A O 1
ATOM 795 N N . ILE A 1 101 ? -1.357 22.817 -22.139 1.00 76.69 101 ILE A N 1
ATOM 796 C CA . ILE A 1 101 ? -1.154 22.069 -20.889 1.00 76.69 101 ILE A CA 1
ATOM 797 C C . ILE A 1 101 ? 0.227 21.401 -20.876 1.00 76.69 101 ILE A C 1
ATOM 799 O O . ILE A 1 101 ? 0.982 21.572 -19.919 1.00 76.69 101 ILE A O 1
ATOM 803 N N . ILE A 1 102 ? 0.577 20.683 -21.949 1.00 79.69 102 ILE A N 1
ATOM 804 C CA . ILE A 1 102 ? 1.877 20.009 -22.079 1.00 79.69 102 ILE A CA 1
ATOM 805 C C . ILE A 1 102 ? 3.010 21.048 -22.077 1.00 79.69 102 ILE A C 1
ATOM 807 O O . ILE A 1 102 ? 4.015 20.857 -21.394 1.00 79.69 102 ILE A O 1
ATOM 811 N N . GLY A 1 103 ? 2.823 22.183 -22.758 1.00 81.19 103 GLY A N 1
ATOM 812 C CA . GLY A 1 103 ? 3.789 23.279 -22.788 1.00 81.19 103 GLY A CA 1
ATOM 813 C C . GLY A 1 103 ? 4.027 23.945 -21.424 1.00 81.19 103 GLY A C 1
ATOM 814 O O . GLY A 1 103 ? 5.176 24.147 -21.039 1.00 81.19 103 GLY A O 1
ATOM 815 N N . SER A 1 104 ? 2.979 24.240 -20.645 1.00 82.69 104 SER A N 1
ATOM 816 C CA . SER A 1 104 ? 3.125 24.829 -19.301 1.00 82.69 104 SER A CA 1
ATOM 817 C C . SER A 1 104 ? 3.818 23.889 -18.316 1.00 82.69 104 SER A C 1
ATOM 819 O O . SER A 1 104 ? 4.666 24.335 -17.543 1.00 82.69 104 SER A O 1
ATOM 821 N N . ILE A 1 105 ? 3.501 22.591 -18.359 1.00 82.19 105 ILE A N 1
ATOM 822 C CA . ILE A 1 105 ? 4.175 21.580 -17.530 1.00 82.19 105 ILE A CA 1
ATOM 823 C C . ILE A 1 105 ? 5.671 21.528 -17.873 1.00 82.19 105 ILE A C 1
ATOM 825 O O . ILE A 1 105 ? 6.504 21.544 -16.967 1.00 82.19 105 ILE A O 1
ATOM 829 N N . ALA A 1 106 ? 6.019 21.540 -19.164 1.00 80.88 106 ALA A N 1
ATOM 830 C CA . ALA A 1 106 ? 7.410 21.548 -19.612 1.00 80.88 106 ALA A CA 1
ATOM 831 C C . ALA A 1 106 ? 8.201 22.774 -19.100 1.00 80.88 106 ALA A C 1
ATOM 833 O O . ALA A 1 106 ? 9.347 22.621 -18.680 1.00 80.88 106 ALA A O 1
ATOM 834 N N . VAL A 1 107 ? 7.591 23.969 -19.046 1.00 88.31 107 VAL A N 1
ATOM 835 C CA . VAL A 1 107 ? 8.242 25.193 -18.529 1.00 88.31 107 VAL A CA 1
ATOM 836 C C . VAL A 1 107 ? 8.478 25.142 -17.019 1.00 88.31 107 VAL A C 1
ATOM 838 O O . VAL A 1 107 ? 9.567 25.484 -16.563 1.00 88.31 107 VAL A O 1
ATOM 841 N N . VAL A 1 108 ? 7.492 24.701 -16.231 1.00 83.25 108 VAL A N 1
ATOM 842 C CA . VAL A 1 108 ? 7.644 24.578 -14.768 1.00 83.25 108 VAL A CA 1
ATOM 843 C C . VAL A 1 108 ? 8.780 23.616 -14.421 1.00 83.25 108 VAL A C 1
ATOM 845 O O . VAL A 1 108 ? 9.612 23.925 -13.567 1.00 83.25 108 VAL A O 1
ATOM 848 N N . LEU A 1 109 ? 8.859 22.484 -15.125 1.00 77.56 109 LEU A N 1
ATOM 849 C CA . LEU A 1 109 ? 9.964 21.537 -14.976 1.00 77.56 109 LEU A CA 1
ATOM 850 C C . LEU A 1 109 ? 11.305 22.174 -15.371 1.00 77.56 109 LEU A C 1
ATOM 852 O O . LEU A 1 109 ? 12.293 22.004 -14.659 1.00 77.56 109 LEU A O 1
ATOM 856 N N . GLY A 1 110 ? 11.329 22.975 -16.439 1.00 81.81 110 GLY A N 1
ATOM 857 C CA . GLY A 1 110 ? 12.503 23.750 -16.843 1.00 81.81 110 GLY A CA 1
ATOM 858 C C . GLY A 1 110 ? 12.999 24.730 -15.770 1.00 81.81 110 GLY A C 1
ATOM 859 O O . GLY A 1 110 ? 14.196 24.769 -15.495 1.00 81.81 110 GLY A O 1
ATOM 860 N N . ILE A 1 111 ? 12.102 25.472 -15.107 1.00 87.69 111 ILE A N 1
ATOM 861 C CA . ILE A 1 111 ? 12.456 26.403 -14.015 1.00 87.69 111 ILE A CA 1
ATOM 862 C C . ILE A 1 111 ? 12.985 25.646 -12.790 1.00 87.69 111 ILE A C 1
ATOM 864 O O . ILE A 1 111 ? 13.956 26.079 -12.169 1.00 87.69 111 ILE A O 1
ATOM 868 N N . GLY A 1 112 ? 12.392 24.497 -12.456 1.00 82.81 112 GLY A N 1
ATOM 869 C CA . GLY A 1 112 ? 12.887 23.639 -11.378 1.00 82.81 112 GLY A CA 1
ATOM 870 C C . GLY A 1 112 ? 14.317 23.154 -11.635 1.00 82.81 112 GLY A C 1
ATOM 871 O O . GLY A 1 112 ? 15.175 23.249 -10.755 1.00 82.81 112 GLY A O 1
ATOM 872 N N . PHE A 1 113 ? 14.606 22.709 -12.861 1.00 81.06 113 PHE A N 1
ATOM 873 C CA . PHE A 1 113 ? 15.967 22.343 -13.250 1.00 81.06 113 PHE A CA 1
ATOM 874 C C . PHE A 1 113 ? 16.922 23.546 -13.286 1.00 81.06 113 PHE A C 1
ATOM 876 O O . PHE A 1 113 ? 18.097 23.371 -12.980 1.00 81.06 113 PHE A O 1
ATOM 883 N N . LEU A 1 114 ? 16.440 24.758 -13.586 1.00 86.75 114 LEU A N 1
ATOM 884 C CA . LEU A 1 114 ? 17.245 25.984 -13.549 1.00 86.75 114 LEU A CA 1
ATOM 885 C C . LEU A 1 114 ? 17.632 26.388 -12.119 1.00 86.75 114 LEU A C 1
ATOM 887 O O . LEU A 1 114 ? 18.780 26.748 -11.876 1.00 86.75 114 LEU A O 1
ATOM 891 N N . PHE A 1 115 ? 16.704 26.302 -11.161 1.00 83.00 115 PHE A N 1
ATOM 892 C CA . PHE A 1 115 ? 17.014 26.543 -9.748 1.00 83.00 115 PHE A CA 1
ATOM 893 C C . PHE A 1 115 ? 18.050 25.539 -9.233 1.00 83.00 115 PHE A C 1
ATOM 895 O O . PHE A 1 115 ? 19.014 25.931 -8.580 1.00 83.00 115 PHE A O 1
ATOM 902 N N . LYS A 1 116 ? 17.899 24.257 -9.596 1.00 83.25 116 LYS A N 1
ATOM 903 C CA . LYS A 1 116 ? 18.907 23.234 -9.303 1.00 83.25 116 LYS A CA 1
ATOM 904 C C . LYS A 1 116 ? 20.260 23.587 -9.927 1.00 83.25 116 LYS A C 1
ATOM 906 O O . LYS A 1 116 ? 21.262 23.566 -9.230 1.00 83.25 116 LYS A O 1
ATOM 911 N N . LEU A 1 117 ? 20.278 23.996 -11.196 1.00 84.62 117 LEU A N 1
ATOM 912 C CA . LEU A 1 117 ? 21.496 24.423 -11.887 1.00 84.62 117 LEU A CA 1
ATOM 913 C C . LEU A 1 117 ? 22.178 25.619 -11.192 1.00 84.62 117 LEU A C 1
ATOM 915 O O . LEU A 1 117 ? 23.401 25.673 -11.139 1.00 84.62 117 LEU A O 1
ATOM 919 N N . ALA A 1 118 ? 21.414 26.568 -10.643 1.00 85.44 118 ALA A N 1
ATOM 920 C CA . ALA A 1 118 ? 21.955 27.711 -9.899 1.00 85.44 118 ALA A CA 1
ATOM 921 C C . ALA A 1 118 ? 22.556 27.308 -8.539 1.00 85.44 118 ALA A C 1
ATOM 923 O O . ALA A 1 118 ? 23.542 27.899 -8.096 1.00 85.44 118 ALA A O 1
ATOM 924 N N . VAL A 1 119 ? 21.970 26.302 -7.884 1.00 81.81 119 VAL A N 1
ATOM 925 C CA . VAL A 1 119 ? 22.496 25.714 -6.645 1.00 81.81 119 VAL A CA 1
ATOM 926 C C . VAL A 1 119 ? 23.763 24.905 -6.924 1.00 81.81 119 VAL 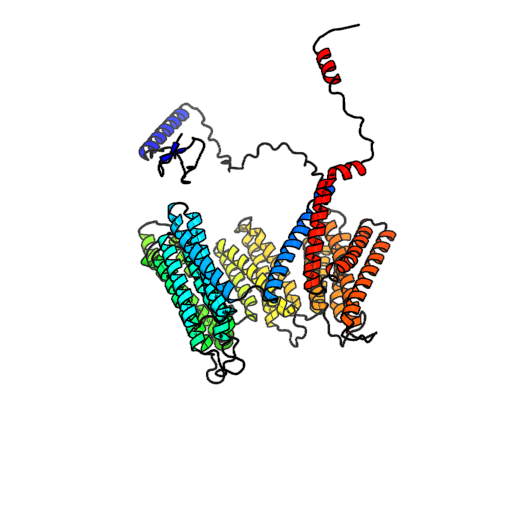A C 1
ATOM 928 O O . VAL A 1 119 ? 24.754 25.119 -6.233 1.00 81.81 119 VAL A O 1
ATOM 931 N N . ASP A 1 120 ? 23.752 24.052 -7.952 1.00 82.00 120 ASP A N 1
ATOM 932 C CA . ASP A 1 120 ? 24.886 23.201 -8.343 1.00 82.00 120 ASP A CA 1
ATOM 933 C C . ASP A 1 120 ? 26.102 24.040 -8.805 1.00 82.00 120 ASP A C 1
ATOM 935 O O . ASP A 1 120 ? 27.241 23.610 -8.654 1.00 82.00 120 ASP A O 1
ATOM 939 N N . ASN A 1 121 ? 25.871 25.260 -9.313 1.00 86.31 121 ASN A N 1
ATOM 940 C CA . ASN A 1 121 ? 26.914 26.218 -9.713 1.00 86.31 121 ASN A CA 1
ATOM 941 C C . ASN A 1 121 ? 27.269 27.267 -8.632 1.00 86.31 121 ASN A C 1
ATOM 943 O O . ASN A 1 121 ? 27.945 28.252 -8.936 1.00 86.31 121 ASN A O 1
ATOM 947 N N . SER A 1 122 ? 26.808 27.104 -7.387 1.00 83.00 122 SER A N 1
ATOM 948 C CA . SER A 1 122 ? 27.154 27.971 -6.241 1.00 83.00 122 SER A CA 1
ATOM 949 C C . SER A 1 122 ? 26.752 29.453 -6.357 1.00 83.00 122 SER A C 1
ATOM 951 O O . SER A 1 122 ? 27.347 30.313 -5.710 1.00 83.00 122 SER A O 1
ATOM 953 N N . TRP A 1 123 ? 25.712 29.794 -7.126 1.00 84.19 123 TRP A N 1
ATOM 954 C CA . TRP A 1 123 ? 25.261 31.191 -7.275 1.00 84.19 123 TRP A CA 1
ATOM 955 C C . TRP A 1 123 ? 24.553 31.757 -6.030 1.00 84.19 123 TRP A C 1
ATOM 957 O O . TRP A 1 123 ? 24.460 32.971 -5.868 1.00 84.19 123 TRP A O 1
ATOM 967 N N . ILE A 1 124 ? 24.049 30.898 -5.137 1.00 82.56 124 ILE A N 1
ATOM 968 C CA . ILE A 1 124 ? 23.387 31.285 -3.880 1.00 82.56 124 ILE A CA 1
ATOM 969 C C . ILE A 1 124 ? 24.102 30.583 -2.727 1.00 82.56 124 ILE A C 1
ATOM 971 O O . ILE A 1 124 ? 23.984 29.366 -2.604 1.00 82.56 124 ILE A O 1
ATOM 975 N N . ASN A 1 125 ? 24.794 31.330 -1.863 1.00 85.56 125 ASN A N 1
ATOM 976 C CA . ASN A 1 125 ? 25.605 30.747 -0.788 1.00 85.56 125 ASN A CA 1
ATOM 977 C C . ASN A 1 125 ? 24.764 30.240 0.405 1.00 85.56 125 ASN A C 1
ATOM 979 O O . ASN A 1 125 ? 23.651 30.716 0.633 1.00 85.56 125 ASN A O 1
ATOM 983 N N . GLU A 1 126 ? 25.299 29.303 1.187 1.00 86.81 126 GLU A N 1
ATOM 984 C CA . GLU A 1 126 ? 24.592 28.598 2.276 1.00 86.81 126 GLU A CA 1
ATOM 985 C C . GLU A 1 126 ? 24.137 29.532 3.407 1.00 86.81 126 GLU A C 1
ATOM 987 O O . GLU A 1 126 ? 22.971 29.517 3.810 1.00 86.81 126 GLU A O 1
ATOM 992 N N . LEU A 1 127 ? 25.023 30.428 3.849 1.00 87.50 127 LEU A N 1
ATOM 993 C CA . LEU A 1 127 ? 24.758 31.402 4.913 1.00 87.50 127 LEU A CA 1
ATOM 994 C C . LEU A 1 127 ? 23.581 32.333 4.587 1.00 87.50 127 LEU A C 1
ATOM 996 O O . LEU A 1 127 ? 22.728 32.597 5.437 1.00 87.50 127 LEU A O 1
ATOM 1000 N N . ILE A 1 128 ? 23.503 32.808 3.338 1.00 87.88 128 ILE A N 1
ATOM 1001 C CA . ILE A 1 128 ? 22.437 33.718 2.889 1.00 87.88 128 ILE A CA 1
ATOM 1002 C C . ILE A 1 128 ? 21.078 33.013 2.973 1.00 87.88 128 ILE A C 1
ATOM 1004 O O . ILE A 1 128 ? 20.090 33.625 3.380 1.00 87.88 128 ILE A O 1
ATOM 1008 N N . ARG A 1 129 ? 21.025 31.710 2.667 1.00 86.69 129 ARG A N 1
ATOM 1009 C CA . ARG A 1 129 ? 19.794 30.909 2.759 1.00 86.69 129 ARG A CA 1
ATOM 1010 C C . ARG A 1 129 ? 19.284 30.838 4.203 1.00 86.69 129 ARG A C 1
ATOM 1012 O O . ARG A 1 129 ? 18.083 30.985 4.423 1.00 86.69 129 ARG A O 1
ATOM 1019 N N . VAL A 1 130 ? 20.180 30.669 5.183 1.00 90.25 130 VAL A N 1
ATOM 1020 C CA . VAL A 1 130 ? 19.819 30.596 6.613 1.00 90.25 130 VAL A CA 1
ATOM 1021 C C . VAL A 1 130 ? 19.315 31.941 7.136 1.00 90.25 130 VAL A C 1
ATOM 1023 O O . VAL A 1 130 ? 18.251 31.997 7.750 1.00 90.25 130 VAL A O 1
ATOM 1026 N N . ILE A 1 131 ? 20.026 33.040 6.871 1.00 91.62 131 ILE A N 1
ATOM 1027 C CA . ILE A 1 131 ? 19.630 34.372 7.363 1.00 91.62 131 ILE A CA 1
ATOM 1028 C C . ILE A 1 131 ? 18.261 34.777 6.811 1.00 91.62 131 ILE A C 1
ATOM 1030 O O . ILE A 1 131 ? 17.393 35.220 7.567 1.00 91.62 131 ILE A O 1
ATOM 1034 N N . VAL A 1 132 ? 18.045 34.586 5.506 1.00 91.06 132 VAL A N 1
ATOM 1035 C CA . VAL A 1 132 ? 16.757 34.882 4.866 1.00 91.06 132 VAL A CA 1
ATOM 1036 C C . VAL A 1 132 ? 15.642 34.041 5.489 1.00 91.06 132 VAL A C 1
ATOM 1038 O O . VAL A 1 132 ? 14.560 34.570 5.750 1.00 91.06 132 VAL A O 1
ATOM 1041 N N . GLY A 1 133 ? 15.906 32.769 5.803 1.00 91.81 133 GLY A N 1
ATOM 1042 C CA . GLY A 1 133 ? 14.963 31.903 6.510 1.00 91.81 133 GLY A CA 1
ATOM 1043 C C . GLY A 1 133 ? 14.578 32.437 7.894 1.00 91.81 133 GLY A C 1
ATOM 1044 O O . GLY A 1 133 ? 13.390 32.595 8.180 1.00 91.81 133 GLY A O 1
ATOM 1045 N N . ILE A 1 134 ? 15.555 32.802 8.733 1.00 94.06 134 ILE A N 1
ATOM 1046 C CA . ILE A 1 134 ? 15.299 33.301 10.097 1.00 94.06 134 ILE A CA 1
ATOM 1047 C C . ILE A 1 134 ? 14.499 34.606 10.057 1.00 94.06 134 ILE A C 1
ATOM 1049 O O . ILE A 1 134 ? 13.474 34.725 10.733 1.00 94.06 134 ILE A O 1
ATOM 1053 N N . LEU A 1 135 ? 14.930 35.573 9.240 1.00 95.19 135 LEU A N 1
ATOM 1054 C CA . LEU A 1 135 ? 14.249 36.863 9.108 1.00 95.19 135 LEU A CA 1
ATOM 1055 C C . LEU A 1 135 ? 12.807 36.689 8.631 1.00 95.19 135 LEU A C 1
ATOM 1057 O O . LEU A 1 135 ? 11.893 37.289 9.199 1.00 95.19 135 LEU A O 1
ATOM 1061 N N . THR A 1 136 ? 12.593 35.820 7.640 1.00 95.06 136 THR A N 1
ATOM 1062 C CA . THR A 1 136 ? 11.251 35.500 7.144 1.00 95.06 136 THR A CA 1
ATOM 1063 C C . THR A 1 136 ? 10.396 34.894 8.256 1.00 95.06 136 THR A C 1
ATOM 1065 O O . THR A 1 136 ? 9.270 35.334 8.477 1.00 95.06 136 THR A O 1
ATOM 1068 N N . GLY A 1 137 ? 10.929 33.937 9.016 1.00 93.94 137 GLY A N 1
ATOM 1069 C CA . GLY A 1 137 ? 10.211 33.283 10.107 1.00 93.94 137 GLY A CA 1
ATOM 1070 C C . GLY A 1 137 ? 9.780 34.237 11.229 1.00 93.94 137 GLY A C 1
ATOM 1071 O O . GLY A 1 137 ? 8.613 34.233 11.633 1.00 93.94 137 GLY A O 1
ATOM 1072 N N . ILE A 1 138 ? 10.683 35.112 11.686 1.00 94.31 138 ILE A N 1
ATOM 1073 C CA . ILE A 1 138 ? 10.389 36.115 12.726 1.00 94.31 138 ILE A CA 1
ATOM 1074 C C . ILE A 1 138 ? 9.367 37.141 12.220 1.00 94.31 138 ILE A C 1
ATOM 1076 O O . ILE A 1 138 ? 8.431 37.491 12.942 1.00 94.31 138 ILE A O 1
ATOM 1080 N N . LEU A 1 139 ? 9.501 37.600 10.974 1.00 94.88 139 LEU A N 1
ATOM 1081 C CA . LEU A 1 139 ? 8.576 38.564 10.376 1.00 94.88 139 LEU A CA 1
ATOM 1082 C C . LEU A 1 139 ? 7.154 37.997 10.275 1.00 94.88 139 LEU A C 1
ATOM 1084 O O . LEU A 1 139 ? 6.188 38.698 10.584 1.00 94.88 139 LEU A O 1
ATOM 1088 N N . LEU A 1 140 ? 7.020 36.713 9.936 1.00 93.62 140 LEU A N 1
ATOM 1089 C CA . LEU A 1 140 ? 5.735 36.012 9.937 1.00 93.62 140 LEU A CA 1
ATOM 1090 C C . LEU A 1 140 ? 5.144 35.896 11.354 1.00 93.62 140 LEU A C 1
ATOM 1092 O O . LEU A 1 140 ? 3.955 36.163 11.542 1.00 93.62 140 LEU A O 1
ATOM 1096 N N . TRP A 1 141 ? 5.952 35.578 12.372 1.00 92.56 141 TRP A N 1
ATOM 1097 C CA . TRP A 1 141 ? 5.504 35.576 13.772 1.00 92.56 141 TRP A CA 1
ATOM 1098 C C . TRP A 1 141 ? 4.999 36.945 14.234 1.00 92.56 141 TRP A C 1
ATOM 1100 O O . TRP A 1 141 ? 3.893 37.039 14.777 1.00 92.56 141 TRP A O 1
ATOM 1110 N N . MET A 1 142 ? 5.774 38.007 13.995 1.00 91.56 142 MET A N 1
ATOM 1111 C CA . MET A 1 142 ? 5.405 39.373 14.377 1.00 91.56 142 MET A CA 1
ATOM 1112 C C . MET A 1 142 ? 4.145 39.841 13.645 1.00 91.56 142 MET A C 1
ATOM 1114 O O . MET A 1 142 ? 3.215 40.334 14.286 1.00 91.56 142 MET A O 1
ATOM 1118 N N . GLY A 1 143 ? 4.062 39.615 12.329 1.00 90.50 143 GLY A N 1
ATOM 1119 C CA . GLY A 1 143 ? 2.869 39.928 11.537 1.00 90.50 143 GLY A CA 1
ATOM 1120 C C . GLY A 1 143 ? 1.631 39.178 12.035 1.00 90.50 143 GLY A C 1
ATOM 1121 O O . GLY A 1 143 ? 0.541 39.746 12.129 1.00 90.50 143 GLY A O 1
ATOM 1122 N N . GLY A 1 144 ? 1.806 37.920 12.445 1.00 89.12 144 GLY A N 1
ATOM 1123 C CA . GLY A 1 144 ? 0.745 37.111 13.028 1.00 89.12 144 GLY A CA 1
ATOM 1124 C C . GLY A 1 144 ? 0.223 37.652 14.364 1.00 89.12 144 GLY A C 1
ATOM 1125 O O . GLY A 1 144 ? -0.985 37.646 14.597 1.00 89.12 144 GLY A O 1
ATOM 1126 N N . GLN A 1 145 ? 1.093 38.176 15.232 1.00 89.06 145 GLN A N 1
ATOM 1127 C CA . GLN A 1 145 ? 0.656 38.804 16.487 1.00 89.06 145 GLN A CA 1
ATOM 1128 C C . GLN A 1 145 ? 0.005 40.167 16.259 1.00 89.06 145 GLN A C 1
ATOM 1130 O O . GLN A 1 145 ? -1.020 40.464 16.875 1.00 89.06 145 GLN A O 1
ATOM 1135 N N . PHE A 1 146 ? 0.550 40.966 15.342 1.00 89.31 146 PHE A N 1
ATOM 1136 C CA . PHE A 1 146 ? 0.046 42.303 15.047 1.00 89.31 146 PHE A CA 1
ATOM 1137 C C . PHE A 1 146 ? -1.390 42.278 14.501 1.00 89.31 146 PHE A C 1
ATOM 1139 O O . PHE A 1 146 ? -2.249 43.037 14.948 1.00 89.31 146 PHE A O 1
ATOM 1146 N N . TRP A 1 147 ? -1.703 41.352 13.589 1.00 88.12 147 TRP A N 1
ATOM 1147 C CA . TRP A 1 147 ? -3.040 41.247 12.989 1.00 88.12 147 TRP A CA 1
ATOM 1148 C C . TRP A 1 147 ? -4.010 40.327 13.726 1.00 88.12 147 TRP A C 1
ATOM 1150 O O . TRP A 1 147 ? -5.128 40.114 13.253 1.00 88.12 147 TRP A O 1
ATOM 1160 N N . ARG A 1 148 ? -3.641 39.824 14.906 1.00 83.69 148 ARG A N 1
ATOM 1161 C CA . ARG A 1 148 ? -4.448 38.864 15.668 1.00 83.69 148 ARG A CA 1
ATOM 1162 C C . ARG A 1 148 ? -5.879 39.330 15.932 1.00 83.69 148 ARG A C 1
ATOM 1164 O O . ARG A 1 148 ? -6.808 38.542 15.786 1.00 83.69 148 ARG A O 1
ATOM 1171 N N . LEU A 1 149 ? -6.049 40.588 16.335 1.00 83.88 149 LEU A N 1
ATOM 1172 C CA . LEU A 1 149 ? -7.362 41.129 16.699 1.00 83.88 149 LEU A CA 1
ATOM 1173 C C . LEU A 1 149 ? -8.209 41.493 15.471 1.00 83.88 149 LEU A C 1
ATOM 1175 O O . LEU A 1 149 ? -9.432 41.454 15.547 1.00 83.88 149 LEU A O 1
ATOM 1179 N N . LYS A 1 150 ? -7.568 41.826 14.341 1.00 87.38 150 LYS A N 1
ATOM 1180 C CA . LYS A 1 150 ? -8.245 42.318 13.130 1.00 87.38 150 LYS A CA 1
ATOM 1181 C C . LYS A 1 150 ? -8.573 41.200 12.133 1.00 87.38 150 LYS A C 1
ATOM 1183 O O . LYS A 1 150 ? -9.652 41.213 11.554 1.00 87.38 150 LYS A O 1
ATOM 1188 N N . TYR A 1 151 ? -7.675 40.224 11.962 1.00 86.19 151 TYR A N 1
ATOM 1189 C CA . TYR A 1 151 ? -7.813 39.116 11.006 1.00 86.19 151 TYR A CA 1
ATOM 1190 C C . TYR A 1 151 ? -7.364 37.769 11.613 1.00 86.19 151 TYR A C 1
ATOM 1192 O O . TYR A 1 151 ? -6.302 37.250 11.256 1.00 86.19 151 TYR A O 1
ATOM 1200 N N . PRO A 1 152 ? -8.172 37.148 12.495 1.00 80.69 152 PRO A N 1
ATOM 1201 C CA . PRO A 1 152 ? -7.802 35.919 13.204 1.00 80.69 152 PRO A CA 1
ATOM 1202 C C . PRO A 1 152 ? -7.330 34.735 12.332 1.00 80.69 152 PRO A C 1
ATOM 1204 O O . PRO A 1 152 ? -6.311 34.135 12.677 1.00 80.69 152 PRO A O 1
ATOM 1207 N N . PRO A 1 153 ? -7.981 34.373 11.200 1.00 81.62 153 PRO A N 1
ATOM 1208 C CA . PRO A 1 153 ? -7.518 33.239 10.393 1.00 81.62 153 PRO A CA 1
ATOM 1209 C C . PRO A 1 153 ? -6.188 33.526 9.683 1.00 81.62 153 PRO A C 1
ATOM 1211 O O . PRO A 1 153 ? -5.373 32.622 9.510 1.00 81.62 153 PRO A O 1
ATOM 1214 N N . TYR A 1 154 ? -5.937 34.784 9.318 1.00 82.75 154 TYR A N 1
ATOM 1215 C CA . TYR A 1 154 ? -4.685 35.194 8.688 1.00 82.75 154 TYR A CA 1
ATOM 1216 C C . TYR A 1 154 ? -3.539 35.238 9.706 1.00 82.75 154 TYR A C 1
ATOM 1218 O O . TYR A 1 154 ? -2.455 34.722 9.452 1.00 82.75 154 TYR A O 1
ATOM 1226 N N . ALA A 1 155 ? -3.813 35.761 10.903 1.00 86.12 155 ALA A N 1
ATOM 1227 C CA . ALA A 1 155 ? -2.893 35.732 12.034 1.00 86.12 155 ALA A CA 1
ATOM 1228 C C . ALA A 1 155 ? -2.479 34.302 12.414 1.00 86.12 155 ALA A C 1
ATOM 1230 O O . ALA A 1 155 ? -1.308 34.042 12.698 1.00 86.12 155 ALA A O 1
ATOM 1231 N N . LEU A 1 156 ? -3.422 33.357 12.371 1.00 84.31 156 LEU A N 1
ATOM 1232 C CA . LEU A 1 156 ? -3.150 31.940 12.595 1.00 84.31 156 LEU A CA 1
ATOM 1233 C C . LEU A 1 156 ? -2.213 31.357 11.524 1.00 84.31 156 LEU A C 1
ATOM 1235 O O . LEU A 1 156 ? -1.251 30.671 11.864 1.00 84.31 156 LEU A O 1
ATOM 1239 N N . ALA A 1 157 ? -2.466 31.647 10.245 1.00 85.12 157 ALA A N 1
ATOM 1240 C CA . ALA A 1 157 ? -1.627 31.171 9.145 1.00 85.12 157 ALA A CA 1
ATOM 1241 C C . ALA A 1 157 ? -0.204 31.750 9.209 1.00 85.12 157 ALA A C 1
ATOM 1243 O O . ALA A 1 157 ? 0.765 31.024 9.014 1.00 85.12 157 ALA A O 1
ATOM 1244 N N . LEU A 1 158 ? -0.075 33.034 9.546 1.00 88.69 158 LEU A N 1
ATOM 1245 C CA . LEU A 1 158 ? 1.207 33.717 9.721 1.00 88.69 158 LEU A CA 1
ATOM 1246 C C . LEU A 1 158 ? 2.007 33.172 10.906 1.00 88.69 158 LEU A C 1
ATOM 1248 O O . LEU A 1 158 ? 3.183 32.856 10.759 1.00 88.69 158 LEU A O 1
ATOM 1252 N N . THR A 1 159 ? 1.374 33.021 12.073 1.00 89.75 159 THR A N 1
ATOM 1253 C CA . THR A 1 159 ? 2.045 32.470 13.262 1.00 89.75 159 THR A CA 1
ATOM 1254 C C . THR A 1 159 ? 2.485 31.024 13.046 1.00 89.75 159 THR A C 1
ATOM 1256 O O . THR A 1 159 ? 3.627 30.691 13.351 1.00 89.75 159 THR A O 1
ATOM 1259 N N . GLY A 1 160 ? 1.629 30.184 12.453 1.00 86.75 160 GLY A N 1
ATOM 1260 C CA . GLY A 1 160 ? 1.994 28.815 12.089 1.00 86.75 160 GLY A CA 1
ATOM 1261 C C . GLY A 1 160 ? 3.102 28.769 11.034 1.00 86.75 160 GLY A C 1
ATOM 1262 O O . GLY A 1 160 ? 4.086 28.058 11.209 1.00 86.75 160 GLY A O 1
ATOM 1263 N N . GLY A 1 161 ? 2.988 29.574 9.974 1.00 87.25 161 GLY A N 1
ATOM 1264 C CA . GLY A 1 161 ? 3.994 29.671 8.914 1.00 87.25 161 GLY A CA 1
ATOM 1265 C C . GLY A 1 161 ? 5.359 30.115 9.438 1.00 87.25 161 GLY A C 1
ATOM 1266 O O . GLY A 1 161 ? 6.365 29.493 9.111 1.00 87.25 161 GLY A O 1
ATOM 1267 N N . GLY A 1 162 ? 5.393 31.117 10.321 1.00 91.44 162 GLY A N 1
ATOM 1268 C CA . GLY A 1 162 ? 6.619 31.550 10.991 1.00 91.44 162 GLY A CA 1
ATOM 1269 C C . GLY A 1 162 ? 7.257 30.438 11.822 1.00 91.44 162 GLY A C 1
ATOM 1270 O O . GLY A 1 162 ? 8.465 30.232 11.730 1.00 91.44 162 GLY A O 1
ATOM 1271 N N . SER A 1 163 ? 6.449 29.650 12.543 1.00 88.38 163 SER A N 1
ATOM 1272 C CA . SER A 1 163 ? 6.951 28.512 13.324 1.00 88.38 163 SER A CA 1
ATOM 1273 C C . SER A 1 163 ? 7.600 27.457 12.428 1.00 88.38 163 SER A C 1
ATOM 1275 O O . SER A 1 163 ? 8.686 26.993 12.755 1.00 88.38 163 SER A O 1
ATOM 1277 N N . VAL A 1 164 ? 6.987 27.107 11.288 1.00 87.44 164 VAL A N 1
ATOM 1278 C CA . VAL A 1 164 ? 7.570 26.137 10.336 1.00 87.44 164 VAL A CA 1
ATOM 1279 C C . VAL A 1 164 ? 8.867 26.657 9.736 1.00 87.44 164 VAL A C 1
ATOM 1281 O O . VAL A 1 164 ? 9.854 25.928 9.697 1.00 87.44 164 VAL A O 1
ATOM 1284 N N . VAL A 1 165 ? 8.875 27.907 9.268 1.00 91.12 165 VAL A N 1
ATOM 1285 C CA . VAL A 1 165 ? 10.051 28.494 8.617 1.00 91.12 165 VAL A CA 1
ATOM 1286 C C . VAL A 1 165 ? 11.231 28.530 9.585 1.00 91.12 165 VAL A C 1
ATOM 1288 O O . VAL A 1 165 ? 12.322 28.105 9.211 1.00 91.12 165 VAL A O 1
ATOM 1291 N N . LEU A 1 166 ? 11.022 28.953 10.835 1.00 90.25 166 LEU A N 1
ATOM 1292 C CA . LEU A 1 166 ? 12.078 28.937 11.851 1.00 90.25 166 LEU A CA 1
ATOM 1293 C C . LEU A 1 166 ? 12.553 27.523 12.157 1.00 90.25 166 LEU A C 1
ATOM 1295 O O . LEU A 1 166 ? 13.757 27.282 12.191 1.00 90.25 166 LEU A O 1
ATOM 1299 N N . TYR A 1 167 ? 11.617 26.587 12.309 1.00 85.81 167 TYR A N 1
ATOM 1300 C CA . TYR A 1 167 ? 11.937 25.191 12.568 1.00 85.81 167 TYR A CA 1
ATOM 1301 C C . TYR A 1 167 ? 12.840 24.612 11.470 1.00 85.81 167 TYR A C 1
ATOM 1303 O O . TYR A 1 167 ? 13.935 24.145 11.763 1.00 85.81 167 TYR A O 1
ATOM 1311 N N . VAL A 1 168 ? 12.429 24.715 10.201 1.00 86.38 168 VAL A N 1
ATOM 1312 C CA . VAL A 1 168 ? 13.193 24.216 9.042 1.00 86.38 168 VAL A CA 1
ATOM 1313 C C . VAL A 1 168 ? 14.524 24.947 8.887 1.00 86.38 168 VAL A C 1
ATOM 1315 O O . VAL A 1 168 ? 15.517 24.331 8.516 1.00 86.38 168 VAL A O 1
ATOM 1318 N N . THR A 1 169 ? 14.575 26.244 9.189 1.00 90.88 169 THR A N 1
ATOM 1319 C CA . THR A 1 169 ? 15.802 27.029 9.031 1.00 90.88 169 THR A CA 1
ATOM 1320 C C . THR A 1 169 ? 16.866 26.646 10.057 1.00 90.88 169 THR A C 1
ATOM 1322 O O . THR A 1 169 ? 18.005 26.398 9.668 1.00 90.88 169 THR A O 1
ATOM 1325 N N . PHE A 1 170 ? 16.518 26.548 11.346 1.00 88.31 170 PHE A N 1
ATOM 1326 C CA . PHE A 1 170 ? 17.470 26.109 12.379 1.00 88.31 170 PHE A CA 1
ATOM 1327 C C . PHE A 1 170 ? 17.926 24.672 12.155 1.00 88.31 170 PHE A C 1
ATOM 1329 O O . PHE A 1 170 ? 19.093 24.335 12.337 1.00 88.31 170 PHE A O 1
ATOM 1336 N N . LEU A 1 171 ? 17.005 23.843 11.689 1.00 82.12 171 LEU A N 1
ATOM 1337 C CA . LEU A 1 171 ? 17.270 22.468 11.337 1.00 82.12 171 LEU A CA 1
ATOM 1338 C C . LEU A 1 171 ? 18.224 22.333 10.136 1.00 82.12 171 LEU A C 1
ATOM 1340 O O . LEU A 1 171 ? 19.164 21.546 10.197 1.00 82.12 171 LEU A O 1
ATOM 1344 N N . ALA A 1 172 ? 18.027 23.108 9.067 1.00 81.94 172 ALA A N 1
ATOM 1345 C CA . ALA A 1 172 ? 18.926 23.139 7.912 1.00 81.94 172 ALA A CA 1
ATOM 1346 C C . ALA A 1 172 ? 20.303 23.712 8.282 1.00 81.94 172 ALA A C 1
ATOM 1348 O O . ALA A 1 172 ? 21.324 23.185 7.849 1.00 81.94 172 ALA A O 1
ATOM 1349 N N . ALA A 1 173 ? 20.337 24.745 9.130 1.00 85.81 173 ALA A N 1
ATOM 1350 C CA . ALA A 1 173 ? 21.576 25.318 9.649 1.00 85.81 173 ALA A CA 1
ATOM 1351 C C . ALA A 1 173 ? 22.412 24.300 10.434 1.00 85.81 173 ALA A C 1
ATOM 1353 O O . ALA A 1 173 ? 23.635 24.332 10.349 1.00 85.81 173 ALA A O 1
ATOM 1354 N N . PHE A 1 174 ? 21.759 23.388 11.156 1.00 79.81 174 PHE A N 1
ATOM 1355 C CA . PHE A 1 174 ? 22.419 22.283 11.840 1.00 79.81 174 PHE A CA 1
ATOM 1356 C C . PHE A 1 174 ? 22.847 21.169 10.873 1.00 79.81 174 PHE A C 1
ATOM 1358 O O . PHE A 1 174 ? 24.018 20.815 10.815 1.00 79.81 174 PHE A O 1
ATOM 1365 N N . THR A 1 175 ? 21.903 20.631 10.101 1.00 73.38 175 THR A N 1
ATOM 1366 C CA . THR A 1 175 ? 22.093 19.362 9.376 1.00 73.38 175 THR A CA 1
ATOM 1367 C C . THR A 1 175 ? 22.750 19.481 8.016 1.00 73.38 175 THR A C 1
ATOM 1369 O O . THR A 1 175 ? 23.521 18.607 7.639 1.00 73.38 175 THR A O 1
ATOM 1372 N N . LEU A 1 176 ? 22.423 20.531 7.264 1.00 75.38 176 LEU A N 1
ATOM 1373 C CA . LEU A 1 176 ? 22.891 20.700 5.890 1.00 75.38 176 LEU A CA 1
ATOM 1374 C C . LEU A 1 176 ? 24.140 21.574 5.824 1.00 75.38 176 LEU A C 1
ATOM 1376 O O . LEU A 1 176 ? 24.964 21.367 4.943 1.00 75.38 176 LEU A O 1
ATOM 1380 N N . TYR A 1 177 ? 24.265 22.539 6.738 1.00 81.50 177 TYR A N 1
ATOM 1381 C CA . TYR A 1 177 ? 25.316 23.561 6.680 1.00 81.50 177 TYR A CA 1
ATOM 1382 C C . TYR A 1 177 ? 26.305 23.518 7.856 1.00 81.50 177 TYR A C 1
ATOM 1384 O O . TYR A 1 177 ? 27.325 24.196 7.816 1.00 81.50 177 TYR A O 1
ATOM 1392 N N . GLY A 1 178 ? 26.017 22.760 8.923 1.00 79.06 178 GLY A N 1
ATOM 1393 C CA . GLY A 1 178 ? 26.935 22.589 10.056 1.00 79.06 178 GLY A CA 1
ATOM 1394 C C . GLY A 1 178 ? 27.270 23.866 10.845 1.00 79.06 178 GLY A C 1
ATOM 1395 O O . GLY A 1 178 ? 28.301 23.914 11.510 1.00 79.06 178 GLY A O 1
ATOM 1396 N N . TYR A 1 179 ? 26.432 24.908 10.798 1.00 80.94 179 TYR A N 1
ATOM 1397 C CA . TYR A 1 179 ? 26.718 26.202 11.441 1.00 80.94 179 TYR A CA 1
ATOM 1398 C C . TYR A 1 179 ? 26.590 26.189 12.971 1.00 80.94 179 TYR A C 1
ATOM 1400 O O . TYR A 1 179 ? 27.216 27.006 13.646 1.00 80.94 179 TYR A O 1
ATOM 1408 N N . PHE A 1 180 ? 25.758 25.307 13.532 1.00 79.12 180 PHE A N 1
ATOM 1409 C CA . PHE A 1 180 ? 25.487 25.238 14.971 1.00 79.12 180 PHE A CA 1
ATOM 1410 C C . PHE A 1 180 ? 25.797 23.846 15.524 1.00 79.12 180 PHE A C 1
ATOM 1412 O O . PHE A 1 180 ? 25.589 22.847 14.850 1.00 79.12 180 PHE A O 1
ATOM 1419 N N . GLY A 1 181 ? 26.245 23.762 16.781 1.00 72.56 181 GLY A N 1
ATOM 1420 C CA . GLY A 1 181 ? 26.387 22.482 17.488 1.00 72.56 181 GLY A CA 1
ATOM 1421 C C . GLY A 1 181 ? 25.044 21.900 17.954 1.00 72.56 181 GLY A C 1
ATOM 1422 O O . GLY A 1 181 ? 24.022 22.596 17.976 1.00 72.56 181 GLY A O 1
ATOM 1423 N N . ILE A 1 182 ? 25.044 20.633 18.390 1.00 70.12 182 ILE A N 1
ATOM 1424 C CA . ILE A 1 182 ? 23.838 19.913 18.846 1.00 70.12 182 ILE A CA 1
ATOM 1425 C C . ILE A 1 182 ? 23.115 20.618 20.002 1.00 70.12 182 ILE A C 1
ATOM 1427 O O . ILE A 1 182 ? 21.887 20.713 19.996 1.00 70.12 182 ILE A O 1
ATOM 1431 N N . TYR A 1 183 ? 23.864 21.174 20.960 1.00 74.25 183 TYR A N 1
ATOM 1432 C CA . TYR A 1 183 ? 23.304 21.861 22.126 1.00 74.25 183 TYR A CA 1
ATOM 1433 C C . TYR A 1 183 ? 22.554 23.139 21.733 1.00 74.25 183 TYR A C 1
ATOM 1435 O O . TYR A 1 183 ? 21.401 23.324 22.120 1.00 74.25 183 TYR A O 1
ATOM 1443 N N . TYR A 1 184 ? 23.174 23.993 20.910 1.00 79.50 184 TYR A N 1
ATOM 1444 C CA . TYR A 1 184 ? 22.562 25.239 20.441 1.00 79.50 184 TYR A CA 1
ATOM 1445 C C . TYR A 1 184 ? 21.354 24.974 19.537 1.00 79.50 184 TYR A C 1
ATOM 1447 O O . TYR A 1 184 ? 20.312 25.607 19.693 1.00 79.50 184 TYR A O 1
ATOM 1455 N N . SER A 1 185 ? 21.453 23.988 18.645 1.00 77.44 185 SER A N 1
ATOM 1456 C CA . SER A 1 185 ? 20.357 23.609 17.746 1.00 77.44 185 SER A CA 1
ATOM 1457 C C . SER A 1 185 ? 19.159 23.049 18.516 1.00 77.44 185 SER A C 1
ATOM 1459 O O . SER A 1 185 ? 18.022 23.460 18.281 1.00 77.44 185 SER A O 1
ATOM 1461 N N . SER A 1 186 ? 19.409 22.180 19.501 1.00 72.81 186 SER A N 1
ATOM 1462 C CA . SER A 1 186 ? 18.364 21.640 20.381 1.00 72.81 186 SER A CA 1
ATOM 1463 C C . SER A 1 186 ? 17.694 22.741 21.200 1.00 72.81 186 SER A C 1
ATOM 1465 O O . SER A 1 186 ? 16.469 22.759 21.318 1.00 72.81 186 SER A O 1
ATOM 1467 N N . LEU A 1 187 ? 18.475 23.702 21.706 1.00 82.44 187 LEU A N 1
ATOM 1468 C CA . LEU A 1 187 ? 17.958 24.861 22.429 1.00 82.44 187 LEU A CA 1
ATOM 1469 C C . LEU A 1 187 ? 17.049 25.728 21.542 1.00 82.44 187 LEU A C 1
ATOM 1471 O O . LEU A 1 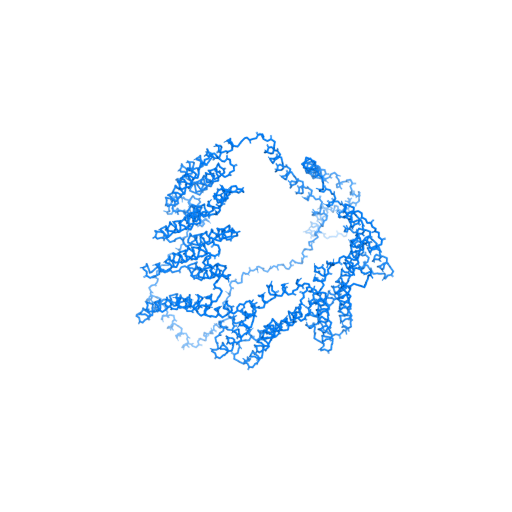187 ? 15.940 26.061 21.960 1.00 82.44 187 LEU A O 1
ATOM 1475 N N . PHE A 1 188 ? 17.468 26.061 20.316 1.00 85.50 188 PHE A N 1
ATOM 1476 C CA . PHE A 1 188 ? 16.662 26.876 19.395 1.00 85.50 188 PHE A CA 1
ATOM 1477 C C . PHE A 1 188 ? 15.369 26.174 18.959 1.00 85.50 188 PHE A C 1
ATOM 1479 O O . PHE A 1 188 ? 14.310 26.809 18.898 1.00 85.50 188 PHE A O 1
ATOM 1486 N N . LEU A 1 189 ? 15.408 24.863 18.707 1.00 82.38 189 LEU A N 1
ATOM 1487 C CA . LEU A 1 189 ? 14.217 24.081 18.353 1.00 82.38 189 LEU A CA 1
ATOM 1488 C C . LEU A 1 189 ? 13.251 23.929 19.535 1.00 82.38 189 LEU A C 1
ATOM 1490 O O . LEU A 1 189 ? 12.034 24.062 19.361 1.00 82.38 189 LEU A O 1
ATOM 1494 N N . LEU A 1 190 ? 13.770 23.712 20.746 1.00 78.81 190 LEU A N 1
ATOM 1495 C CA . LEU A 1 190 ? 12.968 23.662 21.968 1.00 78.81 190 LEU A CA 1
ATOM 1496 C C . LEU A 1 190 ? 12.321 25.023 22.252 1.00 78.81 190 LEU A C 1
ATOM 1498 O O . LEU A 1 190 ? 11.114 25.084 22.486 1.00 78.81 190 LEU A O 1
ATOM 1502 N N . ALA A 1 191 ? 13.075 26.120 22.138 1.00 86.44 191 ALA A N 1
ATOM 1503 C CA . ALA A 1 191 ? 12.546 27.475 22.280 1.00 86.44 191 ALA A CA 1
ATOM 1504 C C . ALA A 1 191 ? 11.430 27.755 21.259 1.00 86.44 191 ALA A C 1
ATOM 1506 O O . ALA A 1 191 ? 10.352 28.225 21.626 1.00 86.44 191 ALA A O 1
ATOM 1507 N N . THR A 1 192 ? 11.640 27.381 19.993 1.00 87.31 192 THR A N 1
ATOM 1508 C CA . THR A 1 192 ? 10.631 27.516 18.928 1.00 87.31 192 THR A CA 1
ATOM 1509 C C . THR A 1 192 ? 9.360 26.720 19.246 1.00 87.31 192 THR A C 1
ATOM 1511 O O . THR A 1 192 ? 8.244 27.196 19.009 1.00 87.31 192 THR A O 1
ATOM 1514 N N . SER A 1 193 ? 9.503 25.535 19.842 1.00 83.06 193 SER A N 1
ATOM 1515 C CA . SER A 1 193 ? 8.383 24.670 20.229 1.00 83.06 193 SER A CA 1
ATOM 1516 C C . SER A 1 193 ? 7.594 25.240 21.412 1.00 83.06 193 SER A C 1
ATOM 1518 O O . SER A 1 193 ? 6.368 25.317 21.340 1.00 83.06 193 SER A O 1
ATOM 1520 N N . ILE A 1 194 ? 8.272 25.728 22.458 1.00 84.81 194 ILE A N 1
ATOM 1521 C CA . ILE A 1 194 ? 7.629 26.379 23.614 1.00 84.81 194 ILE A CA 1
ATOM 1522 C C . ILE A 1 194 ? 6.853 27.622 23.172 1.00 84.81 194 ILE A C 1
ATOM 1524 O O . ILE A 1 194 ? 5.688 27.782 23.539 1.00 84.81 194 ILE A O 1
ATOM 1528 N N . VAL A 1 195 ? 7.458 28.476 22.341 1.00 88.06 195 VAL A N 1
ATOM 1529 C CA . VAL A 1 195 ? 6.799 29.677 21.804 1.00 88.06 195 VAL A CA 1
ATOM 1530 C C . VAL A 1 195 ? 5.571 29.299 20.968 1.00 88.06 195 VAL A C 1
ATOM 1532 O O . VAL A 1 195 ? 4.514 29.921 21.095 1.00 88.06 195 VAL A O 1
ATOM 1535 N N . SER A 1 196 ? 5.662 28.231 20.174 1.00 85.56 196 SER A N 1
ATOM 1536 C CA . SER A 1 196 ? 4.535 27.729 19.379 1.00 85.56 196 SER A CA 1
ATOM 1537 C C . SER A 1 196 ? 3.392 27.192 20.252 1.00 85.56 196 SER A C 1
ATOM 1539 O O . SER A 1 196 ? 2.229 27.498 19.981 1.00 85.56 196 SER A O 1
ATOM 1541 N N . VAL A 1 197 ? 3.690 26.462 21.336 1.00 83.44 197 VAL A N 1
ATOM 1542 C CA . VAL A 1 197 ? 2.684 25.989 22.309 1.00 83.44 197 VAL A CA 1
ATOM 1543 C C . VAL A 1 197 ? 2.053 27.160 23.062 1.00 83.44 197 VAL A C 1
ATOM 1545 O O . VAL A 1 197 ? 0.831 27.209 23.212 1.00 83.44 197 VAL A O 1
ATOM 1548 N N . PHE A 1 198 ? 2.851 28.145 23.475 1.00 87.25 198 PHE A N 1
ATOM 1549 C CA . PHE A 1 198 ? 2.347 29.368 24.096 1.00 87.25 198 PHE A CA 1
ATOM 1550 C C . PHE A 1 198 ? 1.362 30.096 23.174 1.00 87.25 198 PHE A C 1
ATOM 1552 O O . PHE A 1 198 ? 0.266 30.469 23.599 1.00 87.25 198 PHE A O 1
ATOM 1559 N N . PHE A 1 199 ? 1.698 30.245 21.889 1.00 86.75 199 PHE A N 1
ATOM 1560 C CA . PHE A 1 199 ? 0.776 30.811 20.909 1.00 86.75 199 PHE A CA 1
ATOM 1561 C C . PHE A 1 199 ? -0.455 29.932 20.686 1.00 86.75 199 PHE A C 1
ATOM 1563 O O . PHE A 1 199 ? -1.550 30.479 20.565 1.00 86.75 199 PHE A O 1
ATOM 1570 N N . ALA A 1 200 ? -0.328 28.605 20.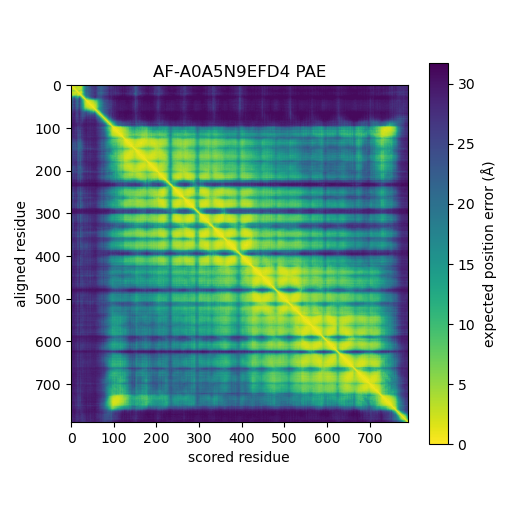699 1.00 85.62 200 ALA A N 1
ATOM 1571 C CA . ALA A 1 200 ? -1.469 27.701 20.577 1.00 85.62 200 ALA A CA 1
ATOM 1572 C C . ALA A 1 200 ? -2.484 27.878 21.713 1.00 85.62 200 ALA A C 1
ATOM 1574 O O . ALA A 1 200 ? -3.682 28.001 21.451 1.00 85.62 200 ALA A O 1
ATOM 1575 N N . LEU A 1 201 ? -2.002 27.957 22.958 1.00 84.19 201 LEU A N 1
ATOM 1576 C CA . LEU A 1 201 ? -2.834 28.215 24.134 1.00 84.19 201 LEU A CA 1
ATOM 1577 C C . LEU A 1 201 ? -3.436 29.621 24.088 1.00 84.19 201 LEU A C 1
ATOM 1579 O O . LEU A 1 201 ? -4.623 29.797 24.349 1.00 84.19 201 LEU A O 1
ATOM 1583 N N . ARG A 1 202 ? -2.644 30.624 23.695 1.00 84.19 202 ARG A N 1
ATOM 1584 C CA . ARG A 1 202 ? -3.096 32.017 23.626 1.00 84.19 202 ARG A CA 1
ATOM 1585 C C . ARG A 1 202 ? -4.168 32.224 22.559 1.00 84.19 202 ARG A C 1
ATOM 1587 O O . ARG A 1 202 ? -5.116 32.962 22.808 1.00 84.19 202 ARG A O 1
ATOM 1594 N N . HIS A 1 203 ? -4.022 31.617 21.382 1.00 79.81 203 HIS A N 1
ATOM 1595 C CA . HIS A 1 203 ? -4.985 31.698 20.274 1.00 79.81 203 HIS A CA 1
ATOM 1596 C C . HIS A 1 203 ? -6.146 30.698 20.395 1.00 79.81 203 HIS A C 1
ATOM 1598 O O . HIS A 1 203 ? -7.022 30.720 19.536 1.00 79.81 203 HIS A O 1
ATOM 1604 N N . ASP A 1 204 ? -6.155 29.843 21.425 1.00 82.25 204 ASP A N 1
ATOM 1605 C CA . ASP A 1 204 ? -7.107 28.732 21.606 1.00 82.25 204 ASP A CA 1
ATOM 1606 C C . ASP A 1 204 ? -7.284 27.892 20.325 1.00 82.25 204 ASP A C 1
ATOM 1608 O O . ASP A 1 204 ? -8.385 27.496 19.941 1.00 82.25 204 ASP A O 1
ATOM 1612 N N . SER A 1 205 ? -6.174 27.667 19.613 1.00 82.94 205 SER A N 1
ATOM 1613 C CA . SER A 1 205 ? -6.174 27.042 18.293 1.00 82.94 205 SER A CA 1
ATOM 1614 C C . SER A 1 205 ? -5.422 25.723 18.311 1.00 82.94 205 SER A C 1
ATOM 1616 O O . SER A 1 205 ? -4.195 25.674 18.428 1.00 82.94 205 SER A O 1
ATOM 1618 N N . ILE A 1 206 ? -6.173 24.644 18.090 1.00 84.00 206 ILE A N 1
ATOM 1619 C CA . ILE A 1 206 ? -5.638 23.285 17.984 1.00 84.00 206 ILE A CA 1
ATOM 1620 C C . ILE A 1 206 ? -4.589 23.143 16.873 1.00 84.00 206 ILE A C 1
ATOM 1622 O O . ILE A 1 206 ? -3.693 22.315 16.987 1.00 84.00 206 ILE A O 1
ATOM 1626 N N . TYR A 1 207 ? -4.669 23.950 15.811 1.00 83.31 207 TYR A N 1
ATOM 1627 C CA . TYR A 1 207 ? -3.776 23.834 14.656 1.00 83.31 207 TYR A CA 1
ATOM 1628 C C . TYR A 1 207 ? -2.329 24.219 14.985 1.00 83.31 207 TYR A C 1
ATOM 1630 O O . TYR A 1 207 ? -1.408 23.582 14.484 1.00 83.31 207 TYR A O 1
ATOM 1638 N N . LEU A 1 208 ? -2.116 25.204 15.865 1.00 83.12 208 LEU A N 1
ATOM 1639 C CA . LEU A 1 208 ? -0.769 25.582 16.313 1.00 83.12 208 LEU A CA 1
ATOM 1640 C C . LEU A 1 208 ? -0.167 24.522 17.239 1.00 83.12 208 LEU A C 1
ATOM 1642 O O . LEU A 1 208 ? 1.012 24.203 17.116 1.00 83.12 208 LEU A O 1
ATOM 1646 N N . ALA A 1 209 ? -0.984 23.939 18.122 1.00 83.25 209 ALA A N 1
ATOM 1647 C CA . ALA A 1 209 ? -0.550 22.835 18.975 1.00 83.25 209 ALA A CA 1
ATOM 1648 C C . ALA A 1 209 ? -0.176 21.611 18.128 1.00 83.25 209 ALA A C 1
ATOM 1650 O O . ALA A 1 209 ? 0.860 20.995 18.356 1.00 83.25 209 ALA A O 1
ATOM 1651 N N . LEU A 1 210 ? -0.982 21.304 17.106 1.00 84.62 210 LEU A N 1
ATOM 1652 C CA . LEU A 1 210 ? -0.714 20.221 16.163 1.00 84.62 210 LEU A CA 1
ATOM 1653 C C . LEU A 1 210 ? 0.624 20.422 15.442 1.00 84.62 210 LEU A C 1
ATOM 1655 O O . LEU A 1 210 ? 1.413 19.490 15.346 1.00 84.62 210 LEU A O 1
ATOM 1659 N N . LEU A 1 211 ? 0.890 21.643 14.974 1.00 82.75 211 LEU A N 1
ATOM 1660 C CA . LEU A 1 211 ? 2.129 21.985 14.283 1.00 82.75 211 LEU A CA 1
ATOM 1661 C C . LEU A 1 211 ? 3.359 21.838 15.191 1.00 82.75 211 LEU A C 1
ATOM 1663 O O . LEU A 1 211 ? 4.373 21.296 14.759 1.00 82.75 211 LEU A O 1
ATOM 1667 N N . ALA A 1 212 ? 3.257 22.272 16.450 1.00 83.31 212 ALA A N 1
ATOM 1668 C CA . ALA A 1 212 ? 4.326 22.124 17.435 1.00 83.31 212 ALA A CA 1
ATOM 1669 C C . ALA A 1 212 ? 4.617 20.648 17.747 1.00 83.31 212 ALA A C 1
ATOM 1671 O O . ALA A 1 212 ? 5.776 20.250 17.789 1.00 83.31 212 ALA A O 1
ATOM 1672 N N . VAL A 1 213 ? 3.571 19.830 17.911 1.00 85.56 213 VAL A N 1
ATOM 1673 C CA . VAL A 1 213 ? 3.702 18.384 18.151 1.00 85.56 213 VAL A CA 1
ATOM 1674 C C . VAL A 1 213 ? 4.329 17.676 16.951 1.00 85.56 213 VAL A C 1
ATOM 1676 O O . VAL A 1 213 ? 5.246 16.880 17.130 1.00 85.56 213 VAL A O 1
ATOM 1679 N N . ILE A 1 214 ? 3.891 17.995 15.728 1.00 84.31 214 ILE A N 1
ATOM 1680 C CA . ILE A 1 214 ? 4.498 17.454 14.502 1.00 84.31 214 ILE A CA 1
ATOM 1681 C C . ILE A 1 214 ? 5.978 17.837 14.435 1.00 84.31 214 ILE A C 1
ATOM 1683 O O . ILE A 1 214 ? 6.811 16.968 14.204 1.00 84.31 214 ILE A O 1
ATOM 1687 N N . GLY A 1 215 ? 6.314 19.106 14.689 1.00 78.31 215 GLY A N 1
ATOM 1688 C CA . GLY A 1 215 ? 7.702 19.563 14.746 1.00 78.31 215 GLY A CA 1
ATOM 1689 C C . GLY A 1 215 ? 8.520 18.770 15.764 1.00 78.31 215 GLY A C 1
ATOM 1690 O O . GLY A 1 215 ? 9.536 18.192 15.402 1.00 78.31 215 GLY A O 1
ATOM 1691 N N . ALA A 1 216 ? 8.050 18.665 17.008 1.00 82.25 216 ALA A N 1
ATOM 1692 C CA . ALA A 1 216 ? 8.745 17.940 18.070 1.00 82.25 216 ALA A CA 1
ATOM 1693 C C . ALA A 1 216 ? 9.036 16.472 17.706 1.00 82.25 216 ALA A C 1
ATOM 1695 O O . ALA A 1 216 ? 10.149 16.006 17.907 1.00 82.25 216 ALA A O 1
ATOM 1696 N N . PHE A 1 217 ? 8.087 15.750 17.109 1.00 84.38 217 PHE A N 1
ATOM 1697 C CA . PHE A 1 217 ? 8.310 14.350 16.722 1.00 84.38 217 PHE A CA 1
ATOM 1698 C C . PHE A 1 217 ? 9.172 14.172 15.467 1.00 84.38 217 PHE A C 1
ATOM 1700 O O . PHE A 1 217 ? 9.844 13.150 15.328 1.00 84.38 217 PHE A O 1
ATOM 1707 N N . VAL A 1 218 ? 9.173 15.155 14.565 1.00 79.88 218 VAL A N 1
ATOM 1708 C CA . VAL A 1 218 ? 9.965 15.132 13.328 1.00 79.88 218 VAL A CA 1
ATOM 1709 C C . VAL A 1 218 ? 11.427 15.503 13.597 1.00 79.88 218 VAL A C 1
ATOM 1711 O O . VAL A 1 218 ? 12.324 14.869 13.047 1.00 79.88 218 VAL A O 1
ATOM 1714 N N . GLY A 1 219 ? 11.679 16.469 14.485 1.00 74.50 219 GLY A N 1
ATOM 1715 C CA . GLY A 1 219 ? 13.005 17.016 14.796 1.00 74.50 219 GLY A CA 1
ATOM 1716 C C . GLY A 1 219 ? 14.128 16.000 14.960 1.00 74.50 219 GLY A C 1
ATOM 1717 O O . GLY A 1 219 ? 15.153 16.130 14.284 1.00 74.50 219 GLY A O 1
ATOM 1718 N N . PRO A 1 220 ? 13.959 14.970 15.801 1.00 71.88 220 PRO A N 1
ATOM 1719 C CA . PRO A 1 220 ? 15.038 14.039 16.051 1.00 71.88 220 PRO A CA 1
ATOM 1720 C C . PRO A 1 220 ? 15.447 13.177 14.860 1.00 71.88 220 PRO A C 1
ATOM 1722 O O . PRO A 1 220 ? 16.559 12.673 14.872 1.00 71.88 220 PRO A O 1
ATOM 1725 N N . PHE A 1 221 ? 14.628 13.038 13.812 1.00 66.81 221 PHE A N 1
ATOM 1726 C CA . PHE A 1 221 ? 15.052 12.344 12.584 1.00 66.81 221 PHE A CA 1
ATOM 1727 C C . PHE A 1 221 ? 15.861 13.192 11.654 1.00 66.81 221 PHE A C 1
ATOM 1729 O O . PHE A 1 221 ? 16.602 12.656 10.841 1.00 66.81 221 PHE A O 1
ATOM 1736 N N . ILE A 1 222 ? 15.714 14.505 11.743 1.00 64.81 222 ILE A N 1
ATOM 1737 C CA . ILE A 1 222 ? 16.568 15.360 10.946 1.00 64.81 222 ILE A CA 1
ATOM 1738 C C . ILE A 1 222 ? 17.910 15.512 11.663 1.00 64.81 222 ILE A C 1
ATOM 1740 O O . ILE A 1 222 ? 18.948 15.393 11.032 1.00 64.81 222 ILE A O 1
ATOM 1744 N N . ILE A 1 223 ? 1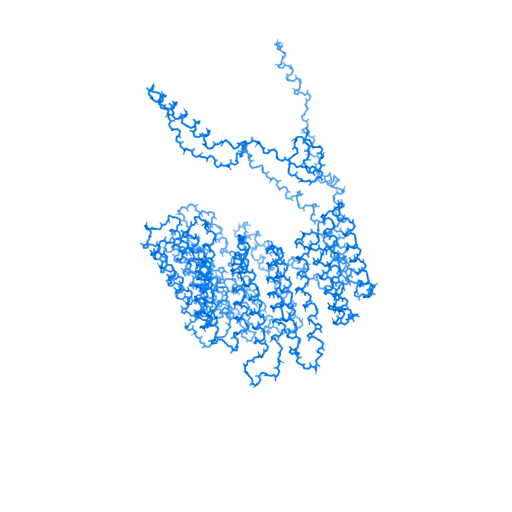7.910 15.640 12.993 1.00 62.94 223 ILE A N 1
ATOM 1745 C CA . ILE A 1 223 ? 19.145 15.661 13.798 1.00 62.94 223 ILE A CA 1
ATOM 1746 C C . ILE A 1 223 ? 19.801 14.263 13.858 1.00 62.94 223 ILE A C 1
ATOM 1748 O O . ILE A 1 223 ? 21.020 14.149 13.984 1.00 62.94 223 ILE A O 1
ATOM 1752 N N . GLY A 1 224 ? 18.998 13.204 13.738 1.00 55.31 224 GLY A N 1
ATOM 1753 C CA . GLY A 1 224 ? 19.365 11.792 13.875 1.00 55.31 224 GLY A CA 1
ATOM 1754 C C . GLY A 1 224 ? 20.566 11.359 13.037 1.00 55.31 224 GLY A C 1
ATOM 1755 O O . GLY A 1 224 ? 21.513 10.867 13.633 1.00 55.31 224 GLY A O 1
ATOM 1756 N N . PRO A 1 225 ? 20.609 11.611 11.715 1.00 55.59 225 PRO A N 1
ATOM 1757 C CA . PRO A 1 225 ? 21.765 11.322 10.873 1.00 55.59 225 PRO A CA 1
ATOM 1758 C C . PRO A 1 225 ? 23.065 11.916 11.415 1.00 55.59 225 PRO A C 1
ATOM 1760 O O . PRO A 1 225 ? 24.074 11.238 11.445 1.00 55.59 225 PRO A O 1
ATOM 1763 N N . SER A 1 226 ? 23.059 13.143 11.927 1.00 51.22 226 SER A N 1
ATOM 1764 C CA . SER A 1 226 ? 24.233 13.751 12.574 1.00 51.22 226 SER A CA 1
ATOM 1765 C C . SER A 1 226 ? 24.536 13.194 13.975 1.00 51.22 226 SER A C 1
ATOM 1767 O O . SER A 1 226 ? 25.679 13.259 14.411 1.00 51.22 226 SER A O 1
ATOM 1769 N N . LEU A 1 227 ? 23.557 12.618 14.678 1.00 50.50 227 LEU A N 1
ATOM 1770 C CA . LEU A 1 227 ? 23.755 11.878 15.936 1.00 50.50 227 LEU A CA 1
ATOM 1771 C C . LEU A 1 227 ? 24.286 10.452 15.704 1.00 50.50 227 LEU A C 1
ATOM 1773 O O . LEU A 1 227 ? 24.982 9.924 16.564 1.00 50.50 227 LEU A O 1
ATOM 1777 N N . THR A 1 228 ? 23.974 9.838 14.560 1.00 47.59 228 THR A N 1
ATOM 1778 C CA . THR A 1 228 ? 24.366 8.462 14.210 1.00 47.59 228 THR A CA 1
ATOM 1779 C C . THR A 1 228 ? 25.602 8.391 13.312 1.00 47.59 228 THR A C 1
ATOM 1781 O O . THR A 1 228 ? 26.333 7.414 13.376 1.00 47.59 228 THR A O 1
ATOM 1784 N N . LEU A 1 229 ? 25.861 9.414 12.488 1.00 41.72 229 LEU A N 1
ATOM 1785 C CA . LEU A 1 229 ? 26.970 9.474 11.517 1.00 41.72 229 LEU A CA 1
ATOM 1786 C C . LEU A 1 229 ? 28.161 10.321 11.997 1.00 41.72 229 LEU A C 1
ATOM 1788 O O . LEU A 1 229 ? 29.159 10.411 11.288 1.00 41.72 229 LEU A O 1
ATOM 1792 N N . SER A 1 230 ? 28.100 10.917 13.196 1.00 40.28 230 SER A N 1
ATOM 1793 C CA . SER A 1 230 ? 29.283 11.533 13.833 1.00 40.28 230 SER A CA 1
ATOM 1794 C C . SER A 1 230 ? 30.311 10.501 14.330 1.00 40.28 230 SER A C 1
ATOM 1796 O O . SER A 1 230 ? 31.288 10.872 14.972 1.00 40.28 230 SER A O 1
ATOM 1798 N N . GLY A 1 231 ? 30.123 9.214 14.024 1.00 39.03 231 GLY A N 1
ATOM 1799 C CA . GLY A 1 231 ? 31.193 8.224 13.979 1.00 39.03 231 GLY A CA 1
ATOM 1800 C C . GLY A 1 231 ? 31.538 7.946 12.519 1.00 39.03 231 GLY A C 1
ATOM 1801 O O . GLY A 1 231 ? 30.794 7.255 11.828 1.00 39.03 231 GLY A O 1
ATOM 1802 N N . GLY A 1 232 ? 32.651 8.497 12.028 1.00 35.84 232 GLY A N 1
ATOM 1803 C CA . GLY A 1 232 ? 33.213 8.085 10.739 1.00 35.84 232 GLY A CA 1
ATOM 1804 C C . GLY A 1 232 ? 33.561 6.586 10.731 1.00 35.84 232 GLY A C 1
ATOM 1805 O O . GLY A 1 232 ? 33.584 5.956 11.793 1.00 35.84 232 GLY A O 1
ATOM 1806 N N . PRO A 1 233 ? 33.873 5.995 9.563 1.00 34.19 233 PRO A N 1
ATOM 1807 C CA . PRO A 1 233 ? 34.287 4.598 9.487 1.00 34.19 233 PRO A CA 1
ATOM 1808 C C . PRO A 1 233 ? 35.597 4.430 10.273 1.00 34.19 233 PRO A C 1
ATOM 1810 O O . PRO A 1 233 ? 36.662 4.818 9.801 1.00 34.19 233 PRO A O 1
ATOM 1813 N N . GLY A 1 234 ? 35.499 3.926 11.507 1.00 41.09 234 GLY A N 1
ATOM 1814 C CA . GLY A 1 234 ? 36.632 3.761 12.424 1.00 41.09 234 GLY A CA 1
ATOM 1815 C C . GLY A 1 234 ? 36.405 4.187 13.882 1.00 41.09 234 GLY A C 1
ATOM 1816 O O . GLY A 1 234 ? 37.223 3.819 14.720 1.00 41.09 234 GLY A O 1
ATOM 1817 N N . TYR A 1 235 ? 35.316 4.889 14.224 1.00 39.97 235 TYR A N 1
ATOM 1818 C CA . TYR A 1 235 ? 34.923 5.109 15.627 1.00 39.97 235 TYR A CA 1
ATOM 1819 C C . TYR A 1 235 ? 33.670 4.296 15.960 1.00 39.97 235 TYR A C 1
ATOM 1821 O O . TYR A 1 235 ? 32.649 4.389 15.285 1.00 39.97 235 TYR A O 1
ATOM 1829 N N . GLY A 1 236 ? 33.826 3.418 16.952 1.00 42.22 236 GLY A N 1
ATOM 1830 C CA . GLY A 1 236 ? 32.907 2.336 17.273 1.00 42.22 236 GLY A CA 1
ATOM 1831 C C . GLY A 1 236 ? 31.588 2.768 17.901 1.00 42.22 236 GLY A C 1
ATOM 1832 O O . GLY A 1 236 ? 31.512 3.811 18.530 1.00 42.22 236 GLY A O 1
ATOM 1833 N N . ASN A 1 237 ? 30.616 1.861 17.755 1.00 46.28 237 ASN A N 1
ATOM 1834 C CA . ASN A 1 237 ? 29.339 1.745 18.461 1.00 46.28 237 ASN A CA 1
ATOM 1835 C C . ASN A 1 237 ? 28.424 2.983 18.428 1.00 46.28 237 ASN A C 1
ATOM 1837 O O . ASN A 1 237 ? 28.795 4.085 18.810 1.00 46.28 237 ASN A O 1
ATOM 1841 N N . VAL A 1 238 ? 27.151 2.782 18.068 1.00 51.34 238 VAL A N 1
ATOM 1842 C CA . VAL A 1 238 ? 26.107 3.717 18.502 1.00 51.34 238 VAL A CA 1
ATOM 1843 C C . VAL A 1 238 ? 26.154 3.727 20.029 1.00 51.34 238 VAL A C 1
ATOM 1845 O O . VAL A 1 238 ? 25.777 2.742 20.665 1.00 51.34 238 VAL A O 1
ATOM 1848 N N . ASP A 1 239 ? 26.672 4.804 20.619 1.00 56.53 239 ASP A N 1
ATOM 1849 C CA . ASP A 1 239 ? 26.762 4.914 22.069 1.00 56.53 239 ASP A CA 1
ATOM 1850 C C . ASP A 1 239 ? 25.375 4.693 22.678 1.00 56.53 239 ASP A C 1
ATOM 1852 O O . ASP A 1 239 ? 24.394 5.338 22.290 1.00 56.53 239 ASP A O 1
ATOM 1856 N N . LEU A 1 240 ? 25.294 3.809 23.677 1.00 60.03 240 LEU A N 1
ATOM 1857 C CA . LEU A 1 240 ? 24.071 3.526 24.435 1.00 60.03 240 LEU A CA 1
ATOM 1858 C C . LEU A 1 240 ? 23.390 4.820 24.927 1.00 60.03 240 LEU A C 1
ATOM 1860 O O . LEU A 1 240 ? 22.167 4.905 25.030 1.00 60.03 240 LEU A O 1
ATOM 1864 N N . TYR A 1 241 ? 24.188 5.860 25.173 1.00 65.44 241 TYR A N 1
ATOM 1865 C CA . TYR A 1 241 ? 23.737 7.202 25.523 1.00 65.44 241 TYR A CA 1
ATOM 1866 C C . TYR A 1 241 ? 22.843 7.848 24.453 1.00 65.44 241 TYR A C 1
ATOM 1868 O O . TYR A 1 241 ? 21.799 8.397 24.800 1.00 65.44 241 TYR A O 1
ATOM 1876 N N . ASN A 1 242 ? 23.186 7.742 23.165 1.00 64.56 242 ASN A N 1
ATOM 1877 C CA . ASN A 1 242 ? 22.391 8.304 22.064 1.00 64.56 242 ASN A CA 1
ATOM 1878 C C . ASN A 1 242 ? 21.073 7.534 21.877 1.00 64.56 242 ASN A C 1
ATOM 1880 O O . ASN A 1 242 ? 20.023 8.134 21.633 1.00 64.56 242 ASN A O 1
ATOM 1884 N N . VAL A 1 243 ? 21.121 6.210 22.064 1.00 66.31 243 VAL A N 1
ATOM 1885 C CA . VAL A 1 243 ? 19.964 5.295 22.050 1.00 66.31 243 VAL A CA 1
ATOM 1886 C C . VAL A 1 243 ? 18.964 5.683 23.145 1.00 66.31 243 VAL A C 1
ATOM 1888 O O . VAL A 1 243 ? 17.776 5.868 22.873 1.00 66.31 243 VAL A O 1
ATOM 1891 N N . ILE A 1 244 ? 19.446 5.877 24.375 1.00 73.44 244 ILE A N 1
ATOM 1892 C CA . ILE A 1 244 ? 18.618 6.269 25.523 1.00 73.44 244 ILE A CA 1
ATOM 1893 C C . ILE A 1 244 ? 18.094 7.701 25.365 1.00 73.44 244 ILE A C 1
ATOM 1895 O O . ILE A 1 244 ? 16.920 7.952 25.642 1.00 73.44 244 ILE A O 1
ATOM 1899 N N . PHE A 1 245 ? 18.928 8.637 24.902 1.00 74.50 245 PHE A N 1
ATOM 1900 C CA . PHE A 1 245 ? 18.560 10.048 24.774 1.00 74.50 245 PHE A CA 1
ATOM 1901 C C . PHE A 1 245 ? 17.308 10.241 23.917 1.00 74.50 245 PHE A C 1
ATOM 1903 O O . PHE A 1 245 ? 16.410 10.993 24.302 1.00 74.50 245 PHE A O 1
ATOM 1910 N N . LEU A 1 246 ? 17.202 9.529 22.790 1.00 74.06 246 LEU A N 1
ATOM 1911 C CA . LEU A 1 246 ? 16.040 9.669 21.921 1.00 74.06 246 LEU A CA 1
ATOM 1912 C C . LEU A 1 246 ? 14.754 9.117 22.545 1.00 74.06 246 LEU A C 1
ATOM 1914 O O . LEU A 1 246 ? 13.703 9.749 22.449 1.00 74.06 246 LEU A O 1
ATOM 1918 N N . LEU A 1 247 ? 14.824 7.969 23.218 1.00 79.75 247 LEU A N 1
ATOM 1919 C CA . LEU A 1 247 ? 13.660 7.412 23.910 1.00 79.75 247 LEU A CA 1
ATOM 1920 C C . LEU A 1 247 ? 13.189 8.332 25.039 1.00 79.75 247 LEU A C 1
ATOM 1922 O O . LEU A 1 247 ? 11.991 8.583 25.171 1.00 79.75 247 LEU A O 1
ATOM 1926 N N . VAL A 1 248 ? 14.127 8.895 25.806 1.00 83.00 248 VAL A N 1
ATOM 1927 C CA . VAL A 1 248 ? 13.821 9.900 26.832 1.00 83.00 248 VAL A CA 1
ATOM 1928 C C . VAL A 1 248 ? 13.177 11.130 26.196 1.00 83.00 248 VAL A C 1
ATOM 1930 O O . VAL A 1 248 ? 12.166 11.613 26.700 1.00 83.00 248 VAL A O 1
ATOM 1933 N N . TYR A 1 249 ? 13.695 11.605 25.062 1.00 82.06 249 TYR A N 1
ATOM 1934 C CA . TYR A 1 249 ? 13.108 12.721 24.325 1.00 82.06 249 TYR A CA 1
ATOM 1935 C C . TYR A 1 249 ? 11.649 12.451 23.924 1.00 82.06 249 TYR A C 1
ATOM 1937 O O . TYR A 1 249 ? 10.787 13.297 24.169 1.00 82.06 249 TYR A O 1
ATOM 1945 N N . ILE A 1 250 ? 11.344 11.271 23.366 1.00 85.56 250 ILE A N 1
ATOM 1946 C CA . ILE A 1 250 ? 9.974 10.882 22.983 1.00 85.56 250 ILE A CA 1
ATOM 1947 C C . ILE A 1 250 ? 9.043 10.919 24.198 1.00 85.56 250 ILE A C 1
ATOM 1949 O O . ILE A 1 250 ? 7.971 11.520 24.123 1.00 85.56 250 ILE A O 1
ATOM 1953 N N . ILE A 1 251 ? 9.472 10.339 25.323 1.00 87.31 251 ILE A N 1
ATOM 1954 C CA . ILE A 1 251 ? 8.697 10.314 26.572 1.00 87.31 251 ILE A CA 1
ATOM 1955 C C . ILE A 1 251 ? 8.471 11.738 27.103 1.00 87.31 251 ILE A C 1
ATOM 1957 O O . ILE A 1 251 ? 7.375 12.068 27.548 1.00 87.31 251 ILE A O 1
ATOM 1961 N N . VAL A 1 252 ? 9.470 12.623 27.024 1.00 86.94 252 VAL A N 1
ATOM 1962 C CA . VAL A 1 252 ? 9.329 14.029 27.440 1.00 86.94 252 VAL A CA 1
ATOM 1963 C C . VAL A 1 252 ? 8.307 14.766 26.570 1.00 86.94 252 VAL A C 1
ATOM 1965 O O . VAL A 1 252 ? 7.445 15.474 27.099 1.00 86.94 252 VAL A O 1
ATOM 1968 N N . VAL A 1 253 ? 8.360 14.588 25.247 1.00 86.19 253 VAL A N 1
ATOM 1969 C CA . VAL A 1 253 ? 7.373 15.176 24.327 1.00 86.19 253 VAL A CA 1
ATOM 1970 C C . VAL A 1 253 ? 5.977 14.620 24.611 1.00 86.19 253 VAL A C 1
ATOM 1972 O O . VAL A 1 253 ? 5.011 15.385 24.651 1.00 86.19 253 VAL A O 1
ATOM 1975 N N . GLU A 1 254 ? 5.859 13.318 24.871 1.00 88.00 254 GLU A N 1
ATOM 1976 C CA . GLU A 1 254 ? 4.601 12.674 25.244 1.00 88.00 254 GLU A CA 1
ATOM 1977 C C . GLU A 1 254 ? 4.025 13.257 26.536 1.00 88.00 254 GLU A C 1
ATOM 1979 O O . GLU A 1 254 ? 2.859 13.647 26.552 1.00 88.00 254 GLU A O 1
ATOM 1984 N N . ILE A 1 255 ? 4.833 13.413 27.588 1.00 86.56 255 ILE A N 1
ATOM 1985 C CA . ILE A 1 255 ? 4.419 14.084 28.827 1.00 86.56 255 ILE A CA 1
ATOM 1986 C C . ILE A 1 255 ? 3.918 15.501 28.518 1.00 86.56 255 ILE A C 1
ATOM 1988 O O . ILE A 1 255 ? 2.881 15.909 29.040 1.00 86.56 255 ILE A O 1
ATOM 1992 N N . GLY A 1 256 ? 4.579 16.232 27.616 1.00 84.31 256 GLY A N 1
ATOM 1993 C CA . GLY A 1 256 ? 4.103 17.528 27.127 1.00 84.31 256 GLY A CA 1
ATOM 1994 C C . GLY A 1 256 ? 2.702 17.458 26.504 1.00 84.31 256 GLY A C 1
ATOM 1995 O O . GLY A 1 256 ? 1.827 18.256 26.852 1.00 84.31 256 GLY A O 1
ATOM 1996 N N . VAL A 1 257 ? 2.448 16.475 25.635 1.00 85.56 257 VAL A N 1
ATOM 1997 C CA . VAL A 1 257 ? 1.119 16.235 25.040 1.00 85.56 257 VAL A CA 1
ATOM 1998 C C . VAL A 1 257 ? 0.092 15.854 26.111 1.00 85.56 257 VAL A C 1
ATOM 2000 O O . VAL A 1 257 ? -1.022 16.382 26.090 1.00 85.56 257 VAL A O 1
ATOM 2003 N N . LEU A 1 258 ? 0.458 15.003 27.075 1.00 80.38 258 LEU A N 1
ATOM 2004 C CA . LEU A 1 258 ? -0.395 14.598 28.197 1.00 80.38 258 LEU A CA 1
ATOM 2005 C C . LEU A 1 258 ? -0.792 15.793 29.064 1.00 80.38 258 LEU A C 1
ATOM 2007 O O . LEU A 1 258 ? -1.965 15.936 29.410 1.00 80.38 258 LEU A O 1
ATOM 2011 N N . ILE A 1 259 ? 0.154 16.683 29.367 1.00 82.19 259 ILE A N 1
ATOM 2012 C CA . ILE A 1 259 ? -0.093 17.912 30.125 1.00 82.19 259 ILE A CA 1
ATOM 2013 C C . ILE A 1 259 ? -1.075 18.808 29.362 1.00 82.19 259 ILE A C 1
ATOM 2015 O O . ILE A 1 259 ? -2.087 19.227 29.929 1.00 82.19 259 ILE A O 1
ATOM 2019 N N . ILE A 1 260 ? -0.846 19.054 28.065 1.00 80.88 260 ILE A N 1
ATOM 2020 C CA . ILE A 1 260 ? -1.744 19.881 27.238 1.00 80.88 260 ILE A CA 1
ATOM 2021 C C . ILE A 1 260 ? -3.142 19.254 27.165 1.00 80.88 260 ILE A C 1
ATOM 2023 O O . ILE A 1 260 ? -4.140 19.949 27.373 1.00 80.88 260 ILE A O 1
ATOM 2027 N N . SER A 1 261 ? -3.224 17.938 26.945 1.00 75.56 261 SER A N 1
ATOM 2028 C CA . SER A 1 261 ? -4.487 17.191 26.948 1.00 75.56 261 SER A CA 1
ATOM 2029 C C . SER A 1 261 ? -5.176 17.213 28.318 1.00 75.56 261 SER A C 1
ATOM 2031 O O . SER A 1 261 ? -6.403 17.112 28.402 1.00 75.56 261 SER A O 1
ATOM 2033 N N . GLY A 1 262 ? -4.402 17.340 29.396 1.00 72.38 262 GLY A N 1
ATOM 2034 C CA . GLY A 1 262 ? -4.881 17.519 30.760 1.00 72.38 262 GLY A CA 1
ATOM 2035 C C . GLY A 1 262 ? -5.511 18.894 30.995 1.00 72.38 262 GLY A C 1
ATOM 2036 O O . GLY A 1 262 ? -6.437 19.001 31.798 1.00 72.38 262 GLY A O 1
ATOM 2037 N N . PHE A 1 263 ? -5.084 19.940 30.288 1.00 74.56 263 PHE A N 1
ATOM 2038 C CA . PHE A 1 263 ? -5.694 21.274 30.380 1.00 74.56 263 PHE A CA 1
ATOM 2039 C C . PHE A 1 263 ? -6.854 21.473 29.397 1.00 74.56 263 PHE A C 1
ATOM 2041 O O . PHE A 1 263 ? -7.863 22.091 29.744 1.00 74.56 263 PHE A O 1
ATOM 2048 N N . ARG A 1 264 ? -6.752 20.934 28.178 1.00 75.81 264 ARG A N 1
ATOM 2049 C CA . ARG A 1 264 ? -7.776 21.040 27.130 1.00 75.81 264 ARG A CA 1
ATOM 2050 C C . ARG A 1 264 ? -8.001 19.686 26.466 1.00 75.81 264 ARG A C 1
ATOM 2052 O O . ARG A 1 264 ? -7.072 19.065 25.966 1.00 75.81 264 ARG A O 1
ATOM 2059 N N . HIS A 1 265 ? -9.259 19.254 26.387 1.00 73.19 265 HIS A N 1
ATOM 2060 C CA . HIS A 1 265 ? -9.614 18.013 25.695 1.00 73.19 265 HIS A CA 1
ATOM 2061 C C . HIS A 1 265 ? -9.618 18.219 24.174 1.00 73.19 265 HIS A C 1
ATOM 2063 O O . HIS A 1 265 ? -10.644 18.506 23.557 1.00 73.19 265 HIS A O 1
ATOM 2069 N N . TRP A 1 266 ? -8.436 18.116 23.571 1.00 78.75 266 TRP A N 1
ATOM 2070 C CA . TRP A 1 266 ? -8.236 18.182 22.129 1.00 78.75 266 TRP A CA 1
ATOM 2071 C C . TRP A 1 266 ? -7.908 16.786 21.590 1.00 78.75 266 TRP A C 1
ATOM 2073 O O . TRP A 1 266 ? -6.754 16.434 21.391 1.00 78.75 266 TRP A O 1
ATOM 2083 N N . ASN A 1 267 ? -8.923 15.972 21.303 1.00 76.94 267 ASN A N 1
ATOM 2084 C CA . ASN A 1 267 ? -8.756 14.550 20.943 1.00 76.94 267 ASN A CA 1
ATOM 2085 C C . ASN A 1 267 ? -7.918 14.371 19.664 1.00 76.94 267 ASN A C 1
ATOM 2087 O O . ASN A 1 267 ? -7.212 13.379 19.509 1.00 76.94 267 ASN A O 1
ATOM 2091 N N . LYS A 1 268 ? -7.957 15.355 18.750 1.00 84.75 268 LYS A N 1
ATOM 2092 C CA . LYS A 1 268 ? -7.102 15.364 17.550 1.00 84.75 268 LYS A CA 1
ATOM 2093 C C . LYS A 1 268 ? -5.621 15.584 17.887 1.00 84.75 268 LYS A C 1
ATOM 2095 O O . LYS A 1 268 ? -4.774 15.101 17.146 1.00 84.75 268 LYS A O 1
ATOM 2100 N N . LEU A 1 269 ? -5.315 16.278 18.988 1.00 84.44 269 LEU A N 1
ATOM 2101 C CA . LEU A 1 269 ? -3.949 16.430 19.489 1.00 84.44 269 LEU A CA 1
ATOM 2102 C C . LEU A 1 269 ? -3.427 15.096 20.029 1.00 84.44 269 LEU A C 1
ATOM 2104 O O . LEU A 1 269 ? -2.322 14.709 19.677 1.00 84.44 269 LEU A O 1
ATOM 2108 N N . ASN A 1 270 ? -4.238 14.360 20.798 1.00 83.38 270 ASN A N 1
ATOM 2109 C CA . ASN A 1 270 ? -3.855 13.028 21.282 1.00 83.38 270 ASN A CA 1
ATOM 2110 C C . ASN A 1 270 ? -3.607 12.051 20.132 1.00 83.38 270 ASN A C 1
ATOM 2112 O O . ASN A 1 270 ? -2.628 11.317 20.166 1.00 83.38 270 ASN A O 1
ATOM 2116 N N . LEU A 1 271 ? -4.435 12.083 19.082 1.00 87.50 271 LEU A N 1
ATOM 2117 C CA . LEU A 1 271 ? -4.187 11.288 17.878 1.00 87.50 271 LEU A CA 1
ATOM 2118 C C . LEU A 1 271 ? -2.848 11.645 17.218 1.00 87.50 271 LEU A C 1
ATOM 2120 O O . LEU A 1 271 ? -2.098 10.749 16.845 1.00 87.50 271 LEU A O 1
ATOM 2124 N N . ALA A 1 272 ? -2.532 12.934 17.093 1.00 88.06 272 ALA A N 1
ATOM 2125 C CA . ALA A 1 272 ? -1.249 13.366 16.547 1.00 88.06 272 ALA A CA 1
ATOM 2126 C C . ALA A 1 272 ? -0.068 12.987 17.446 1.00 88.06 272 ALA A C 1
ATOM 2128 O O . ALA A 1 272 ? 0.980 12.621 16.930 1.00 88.06 272 ALA A O 1
ATOM 2129 N N . GLY A 1 273 ? -0.258 13.015 18.767 1.00 89.06 273 GLY A N 1
ATOM 2130 C CA . GLY A 1 273 ? 0.712 12.523 19.738 1.00 89.06 273 GLY A CA 1
ATOM 2131 C C . GLY A 1 273 ? 0.998 11.037 19.559 1.00 89.06 273 GLY A C 1
ATOM 2132 O O . GLY A 1 273 ? 2.156 10.658 19.462 1.00 89.06 273 GLY A O 1
ATOM 2133 N N . VAL A 1 274 ? -0.045 10.209 19.441 1.00 89.44 274 VAL A N 1
ATOM 2134 C CA . VAL A 1 274 ? 0.079 8.759 19.199 1.00 89.44 274 VAL A CA 1
ATOM 2135 C C . VAL A 1 274 ? 0.825 8.487 17.895 1.00 89.44 274 VAL A C 1
ATOM 2137 O O . VAL A 1 274 ? 1.789 7.727 17.884 1.00 89.44 274 VAL A O 1
ATOM 2140 N N . LEU A 1 275 ? 0.402 9.120 16.797 1.00 90.88 275 LEU A N 1
ATOM 2141 C CA . LEU A 1 275 ? 1.035 8.940 15.488 1.00 90.88 275 LEU A CA 1
ATOM 2142 C C . LEU A 1 275 ? 2.492 9.413 15.489 1.00 90.88 275 LEU A C 1
ATOM 2144 O O . LEU A 1 275 ? 3.346 8.742 14.918 1.00 90.88 275 LEU A O 1
ATOM 2148 N N . GLY A 1 276 ? 2.763 10.542 16.143 1.00 89.00 276 GLY A N 1
ATOM 2149 C CA . GLY A 1 276 ? 4.103 11.085 16.305 1.00 89.00 276 GLY A CA 1
ATOM 2150 C C . GLY A 1 276 ? 4.992 10.162 17.128 1.00 89.00 276 GLY A C 1
ATOM 2151 O O . GLY A 1 276 ? 5.997 9.703 16.616 1.00 89.00 276 GLY A O 1
ATOM 2152 N N . ALA A 1 277 ? 4.600 9.804 18.351 1.00 90.75 277 ALA A N 1
ATOM 2153 C CA . ALA A 1 277 ? 5.412 8.985 19.249 1.00 90.75 277 ALA A CA 1
ATOM 2154 C C . ALA A 1 277 ? 5.722 7.595 18.676 1.00 90.75 277 ALA A C 1
ATOM 2156 O O . ALA A 1 277 ? 6.884 7.195 18.658 1.00 90.75 277 ALA A O 1
ATOM 2157 N N . PHE A 1 278 ? 4.717 6.875 18.161 1.00 91.12 278 PHE A N 1
ATOM 2158 C CA . PHE A 1 278 ? 4.954 5.570 17.536 1.00 91.12 278 PHE A CA 1
ATOM 2159 C C . PHE A 1 278 ? 5.718 5.695 16.217 1.00 91.12 278 PHE A C 1
ATOM 2161 O O . PHE A 1 278 ? 6.597 4.881 15.958 1.00 91.12 278 PHE A O 1
ATOM 2168 N N . GLY A 1 279 ? 5.428 6.711 15.396 1.00 89.12 279 GLY A N 1
ATOM 2169 C CA . GLY A 1 279 ? 6.175 6.964 14.163 1.00 89.12 279 GLY A CA 1
ATOM 2170 C C . GLY A 1 279 ? 7.648 7.253 14.444 1.00 89.12 279 GLY A C 1
ATOM 2171 O O . GLY A 1 279 ? 8.524 6.667 13.813 1.00 89.12 279 GLY A O 1
ATOM 2172 N N . THR A 1 280 ? 7.922 8.085 15.448 1.00 85.00 280 THR A N 1
ATOM 2173 C CA . THR A 1 280 ? 9.276 8.401 15.895 1.00 85.00 280 THR A CA 1
ATOM 2174 C C . THR A 1 280 ? 9.963 7.159 16.463 1.00 85.00 280 THR A C 1
ATOM 2176 O O . THR A 1 280 ? 11.077 6.825 16.070 1.00 85.00 280 THR A O 1
ATOM 2179 N N . TYR A 1 281 ? 9.286 6.390 17.310 1.00 86.62 281 TYR A N 1
ATOM 2180 C CA . TYR A 1 281 ? 9.834 5.128 17.798 1.00 86.62 281 TYR A CA 1
ATOM 2181 C C . TYR A 1 281 ? 10.210 4.168 16.657 1.00 86.62 281 TYR A C 1
ATOM 2183 O O . TYR A 1 281 ? 11.299 3.607 16.676 1.00 86.62 281 TYR A O 1
ATOM 2191 N N . VAL A 1 282 ? 9.350 4.008 15.643 1.00 86.50 282 VAL A N 1
ATOM 2192 C CA . VAL A 1 282 ? 9.611 3.125 14.493 1.00 86.50 282 VAL A CA 1
ATOM 2193 C C . VAL A 1 282 ? 10.848 3.562 13.726 1.00 86.50 282 VAL A C 1
ATOM 2195 O O . VAL A 1 282 ? 11.717 2.739 13.463 1.00 86.50 282 VAL A O 1
ATOM 2198 N N . VAL A 1 283 ? 10.946 4.843 13.367 1.00 79.62 283 VAL A N 1
ATOM 2199 C CA . VAL A 1 283 ? 12.096 5.320 12.590 1.00 79.62 283 VAL A CA 1
ATOM 2200 C C . VAL A 1 283 ? 13.386 5.190 13.404 1.00 79.62 283 VAL A C 1
ATOM 2202 O O . VAL A 1 283 ? 14.404 4.776 12.863 1.00 79.62 283 VAL A O 1
ATOM 2205 N N . TRP A 1 284 ? 13.344 5.460 14.710 1.00 78.56 284 TRP A N 1
ATOM 2206 C CA . TRP A 1 284 ? 14.483 5.216 15.594 1.00 78.56 284 TRP A CA 1
ATOM 2207 C C . TRP A 1 284 ? 14.875 3.742 15.661 1.00 78.56 284 TRP A C 1
ATOM 2209 O O . TRP A 1 284 ? 16.052 3.426 15.535 1.00 78.56 284 TRP A O 1
ATOM 2219 N N . PHE A 1 285 ? 13.897 2.852 15.825 1.00 76.69 285 PHE A N 1
ATOM 2220 C CA . PHE A 1 285 ? 14.112 1.411 15.907 1.00 76.69 285 PHE A CA 1
ATOM 2221 C C . PHE A 1 285 ? 14.778 0.886 14.630 1.00 76.69 285 PHE A C 1
ATOM 2223 O O . PHE A 1 285 ? 15.768 0.170 14.710 1.00 76.69 285 PHE A O 1
ATOM 2230 N N . LEU A 1 286 ? 14.303 1.319 13.457 1.00 73.69 286 LEU A N 1
ATOM 2231 C CA . LEU A 1 286 ? 14.893 0.952 12.166 1.00 73.69 286 LEU A CA 1
ATOM 2232 C C . LEU A 1 286 ? 16.339 1.445 12.003 1.00 73.69 286 LEU A C 1
ATOM 2234 O O . LEU A 1 286 ? 17.135 0.774 11.365 1.00 73.69 286 LEU A O 1
ATOM 2238 N N . ILE A 1 287 ? 16.689 2.602 12.571 1.00 68.69 287 ILE A N 1
ATOM 2239 C CA . ILE A 1 287 ? 18.058 3.137 12.502 1.00 68.69 287 ILE A CA 1
ATOM 2240 C C . ILE A 1 287 ? 18.982 2.453 13.524 1.00 68.69 287 ILE A C 1
ATOM 2242 O O . ILE A 1 287 ? 20.158 2.245 13.245 1.00 68.69 287 ILE A O 1
ATOM 2246 N N . ALA A 1 288 ? 18.474 2.132 14.716 1.00 65.38 288 ALA A N 1
ATOM 2247 C CA . ALA A 1 288 ? 19.284 1.650 15.833 1.00 65.38 288 ALA A CA 1
ATOM 2248 C C . ALA A 1 288 ? 19.539 0.132 15.822 1.00 65.38 288 ALA A C 1
ATOM 2250 O O . ALA A 1 288 ? 20.522 -0.308 16.412 1.00 65.38 288 ALA A O 1
ATOM 2251 N N . VAL A 1 289 ? 18.659 -0.667 15.207 1.00 62.47 289 VAL A N 1
ATOM 2252 C CA . VAL A 1 289 ? 18.689 -2.143 15.300 1.00 62.47 289 VAL A CA 1
ATOM 2253 C C . VAL A 1 289 ? 19.606 -2.803 14.268 1.00 62.47 289 VAL A C 1
ATOM 2255 O O . VAL A 1 289 ? 20.114 -3.883 14.541 1.00 62.47 289 VAL A O 1
ATOM 2258 N N . ASP A 1 290 ? 19.893 -2.146 13.141 1.00 56.06 290 ASP A N 1
ATOM 2259 C CA . ASP A 1 290 ? 20.793 -2.673 12.099 1.00 56.06 290 ASP A CA 1
ATOM 2260 C C . ASP A 1 290 ? 22.293 -2.417 12.383 1.00 56.06 290 ASP A C 1
ATOM 2262 O O . ASP A 1 290 ? 23.138 -2.691 11.529 1.00 56.06 290 ASP A O 1
ATOM 2266 N N . TRP A 1 291 ? 22.662 -1.883 13.558 1.00 54.00 291 TRP A N 1
ATOM 2267 C CA . TRP A 1 291 ? 24.066 -1.605 13.879 1.00 54.00 291 TRP A CA 1
ATOM 2268 C C . TRP A 1 291 ? 24.700 -2.746 14.691 1.00 54.00 291 TRP A C 1
ATOM 2270 O O . TRP A 1 291 ? 24.310 -2.935 15.846 1.00 54.00 291 TRP A O 1
ATOM 2280 N N . PRO A 1 292 ? 25.704 -3.467 14.153 1.00 48.19 292 PRO A N 1
ATOM 2281 C CA . PRO A 1 292 ? 26.368 -4.549 14.869 1.00 48.19 292 PRO A CA 1
ATOM 2282 C C . PRO A 1 292 ? 27.143 -3.964 16.052 1.00 48.19 292 PRO A C 1
ATOM 2284 O O . PRO A 1 292 ? 28.214 -3.372 15.900 1.00 48.19 292 PRO A O 1
ATOM 2287 N N . SER A 1 293 ? 26.580 -4.078 17.251 1.00 49.66 293 SER A N 1
ATOM 2288 C CA . SER A 1 293 ? 27.307 -3.793 18.481 1.00 49.66 293 SER A CA 1
ATOM 2289 C C . SER A 1 293 ? 28.036 -5.071 18.870 1.00 49.66 293 SER A C 1
ATOM 2291 O O . SER A 1 293 ? 27.386 -6.040 19.241 1.00 49.66 293 SER A O 1
ATOM 2293 N N . GLY A 1 294 ? 29.371 -5.085 18.827 1.00 47.34 294 GLY A N 1
ATOM 2294 C CA . GLY A 1 294 ? 30.223 -6.234 19.200 1.00 47.34 294 GLY A CA 1
ATOM 2295 C C . GLY A 1 294 ? 30.135 -6.695 20.671 1.00 47.34 294 GLY A C 1
ATOM 2296 O O . GLY A 1 294 ? 31.091 -7.243 21.203 1.00 47.34 294 GLY A O 1
ATOM 2297 N N . LEU A 1 295 ? 29.014 -6.431 21.345 1.00 44.38 295 LEU A N 1
ATOM 2298 C CA . LEU A 1 295 ? 28.594 -6.929 22.656 1.00 44.38 295 LEU A CA 1
ATOM 2299 C C . LEU A 1 295 ? 27.668 -8.162 22.550 1.00 44.38 295 LEU A C 1
ATOM 2301 O O . LEU A 1 295 ? 27.241 -8.683 23.581 1.00 44.38 295 LEU A O 1
ATOM 2305 N N . GLU A 1 296 ? 27.357 -8.621 21.332 1.00 50.53 296 GLU A N 1
ATOM 2306 C CA . GLU A 1 296 ? 26.468 -9.763 21.045 1.00 50.53 296 GLU A CA 1
ATOM 2307 C C . GLU A 1 296 ? 26.927 -11.086 21.697 1.00 50.53 296 GLU A C 1
ATOM 2309 O O . GLU A 1 296 ? 26.092 -11.927 22.028 1.00 50.53 296 GLU A O 1
ATOM 2314 N N . ASP A 1 297 ? 28.221 -11.236 22.003 1.00 47.25 297 ASP A N 1
ATOM 2315 C CA . ASP A 1 297 ? 28.802 -12.514 22.438 1.00 47.25 297 ASP A CA 1
ATOM 2316 C C . ASP A 1 297 ? 28.600 -12.877 23.927 1.00 47.25 297 ASP A C 1
ATOM 2318 O O . ASP A 1 297 ? 28.862 -14.016 24.311 1.00 47.25 297 ASP A O 1
ATOM 2322 N N . VAL A 1 298 ? 28.141 -11.962 24.797 1.00 46.75 298 VAL A N 1
ATOM 2323 C CA . VAL A 1 298 ? 28.155 -12.204 26.265 1.00 46.75 298 VAL A CA 1
ATOM 2324 C C . VAL A 1 298 ? 26.771 -12.414 26.893 1.00 46.75 298 VAL A C 1
ATOM 2326 O O . VAL A 1 298 ? 26.665 -13.126 27.890 1.00 46.75 298 VAL A O 1
ATOM 2329 N N . VAL A 1 299 ? 25.697 -11.824 26.352 1.00 43.69 299 VAL A N 1
ATOM 2330 C CA . VAL A 1 299 ? 24.371 -11.837 27.018 1.00 43.69 299 VAL A CA 1
ATOM 2331 C C . VAL A 1 299 ? 23.250 -12.430 26.154 1.00 43.69 299 VAL A C 1
ATOM 2333 O O . VAL A 1 299 ? 22.179 -12.716 26.681 1.00 43.69 299 VAL A O 1
ATOM 2336 N N . GLY A 1 300 ? 23.458 -12.674 24.855 1.00 49.88 300 GLY A N 1
ATOM 2337 C CA . GLY A 1 300 ? 22.455 -13.290 23.965 1.00 49.88 300 GLY A CA 1
ATOM 2338 C C . GLY A 1 300 ? 21.146 -12.498 23.781 1.00 49.88 300 GLY A C 1
ATOM 2339 O O . GLY A 1 300 ? 20.327 -12.863 22.944 1.00 49.88 300 GLY A O 1
ATOM 2340 N N . ILE A 1 301 ? 20.954 -11.413 24.538 1.00 57.31 301 ILE A N 1
ATOM 2341 C CA . ILE A 1 301 ? 19.909 -10.409 24.371 1.00 57.31 301 ILE A CA 1
ATOM 2342 C C . ILE A 1 301 ? 20.612 -9.076 24.142 1.00 57.31 301 ILE A C 1
ATOM 2344 O O . ILE A 1 301 ? 21.366 -8.608 25.004 1.00 57.31 301 ILE A O 1
ATOM 2348 N N . SER A 1 302 ? 20.345 -8.435 23.010 1.00 67.19 302 SER A N 1
ATOM 2349 C CA . SER A 1 302 ? 20.840 -7.093 22.731 1.00 67.19 302 SER A CA 1
ATOM 2350 C C . SER A 1 302 ? 20.230 -6.138 23.761 1.00 67.19 302 SER A C 1
ATOM 2352 O O . SER A 1 302 ? 19.028 -5.872 23.731 1.00 67.19 302 SER A O 1
ATOM 2354 N N . ILE A 1 303 ? 21.029 -5.591 24.686 1.00 71.44 303 ILE A N 1
ATOM 2355 C CA . ILE A 1 303 ? 20.586 -4.616 25.712 1.00 71.44 303 ILE A CA 1
ATOM 2356 C C . ILE A 1 303 ? 19.727 -3.497 25.085 1.00 71.44 303 ILE A C 1
ATOM 2358 O O . ILE A 1 303 ? 18.731 -3.054 25.663 1.00 71.44 303 ILE A O 1
ATOM 2362 N N . THR A 1 304 ? 20.055 -3.108 23.853 1.00 71.75 304 THR A N 1
ATOM 2363 C CA . THR A 1 304 ? 19.302 -2.182 23.000 1.00 71.75 304 THR A CA 1
ATOM 2364 C C . THR A 1 304 ? 17.838 -2.591 22.786 1.00 71.75 304 THR A C 1
ATOM 2366 O O . THR A 1 304 ? 16.961 -1.739 22.914 1.00 71.75 304 THR A O 1
ATOM 2369 N N . ARG A 1 305 ? 17.530 -3.872 22.529 1.00 78.06 305 ARG A N 1
ATOM 2370 C CA . ARG A 1 305 ? 16.154 -4.376 22.333 1.00 78.06 305 ARG A CA 1
ATOM 2371 C C . ARG A 1 305 ? 15.335 -4.348 23.623 1.00 78.06 305 ARG A C 1
ATOM 2373 O O . ARG A 1 305 ? 14.149 -4.008 23.590 1.00 78.06 305 ARG A O 1
ATOM 2380 N N . ILE A 1 306 ? 15.962 -4.616 24.774 1.00 81.00 306 ILE A N 1
ATOM 2381 C CA . ILE A 1 306 ? 15.311 -4.455 26.088 1.00 81.00 306 ILE A CA 1
ATOM 2382 C C . ILE A 1 306 ? 14.959 -2.983 26.312 1.00 81.00 306 ILE A C 1
ATOM 2384 O O . ILE A 1 306 ? 13.815 -2.663 26.631 1.00 81.00 306 ILE A O 1
ATOM 2388 N N . ILE A 1 307 ? 15.918 -2.077 26.113 1.00 80.81 307 ILE A N 1
ATOM 2389 C CA . ILE A 1 307 ? 15.706 -0.631 26.269 1.00 80.81 307 ILE A CA 1
ATOM 2390 C C . ILE A 1 307 ? 14.627 -0.136 25.298 1.00 80.81 307 ILE A C 1
ATOM 2392 O O . ILE A 1 307 ? 13.731 0.609 25.700 1.00 80.81 307 ILE A O 1
ATOM 2396 N N . ALA A 1 308 ? 14.648 -0.611 24.051 1.00 82.81 308 ALA A N 1
ATOM 2397 C CA . ALA A 1 308 ? 13.613 -0.353 23.061 1.00 82.81 308 ALA A CA 1
ATOM 2398 C C . ALA A 1 308 ? 12.236 -0.820 23.556 1.00 82.81 308 ALA A C 1
ATOM 2400 O O . ALA A 1 308 ? 11.259 -0.082 23.422 1.00 82.81 308 ALA A O 1
ATOM 2401 N N . GLN A 1 309 ? 12.141 -2.008 24.161 1.00 88.31 309 GLN A N 1
ATOM 2402 C CA . GLN A 1 309 ? 10.879 -2.540 24.676 1.00 88.31 309 GLN A CA 1
ATOM 2403 C C . GLN A 1 309 ? 10.374 -1.748 25.886 1.00 88.31 309 GLN A C 1
ATOM 2405 O O . GLN A 1 309 ? 9.171 -1.499 26.005 1.00 88.31 309 GLN A O 1
ATOM 2410 N N . LEU A 1 310 ? 11.275 -1.328 26.775 1.00 89.44 310 LEU A N 1
ATOM 2411 C CA . LEU A 1 310 ? 10.948 -0.490 27.928 1.00 89.44 310 LEU A CA 1
ATOM 2412 C C . LEU A 1 310 ? 10.443 0.887 27.488 1.00 89.44 310 LEU A C 1
ATOM 2414 O O . LEU A 1 310 ? 9.394 1.322 27.959 1.00 89.44 310 LEU A O 1
ATOM 2418 N N . GLY A 1 311 ? 11.123 1.532 26.536 1.00 88.75 311 GLY A N 1
ATOM 2419 C CA . GLY A 1 311 ? 10.686 2.803 25.956 1.00 88.75 311 GLY A CA 1
ATOM 2420 C C . GLY A 1 311 ? 9.313 2.689 25.292 1.00 88.75 311 GLY A C 1
ATOM 2421 O O . GLY A 1 311 ? 8.419 3.484 25.576 1.00 88.75 311 GLY A O 1
ATOM 2422 N N . LEU A 1 312 ? 9.099 1.642 24.488 1.00 91.50 312 LEU A N 1
ATOM 2423 C CA . LEU A 1 312 ? 7.812 1.358 23.847 1.00 91.50 312 LEU A CA 1
ATOM 2424 C C . LEU A 1 312 ? 6.686 1.115 24.863 1.00 91.50 312 LEU A C 1
ATOM 2426 O O . LEU A 1 312 ? 5.559 1.575 24.675 1.00 91.50 312 LEU A O 1
ATOM 2430 N N . THR A 1 313 ? 6.990 0.408 25.953 1.00 92.69 313 THR A N 1
ATOM 2431 C CA . THR A 1 313 ? 6.043 0.166 27.049 1.00 92.69 313 THR A CA 1
ATOM 2432 C C . THR A 1 313 ? 5.733 1.458 27.802 1.00 92.69 313 THR A C 1
ATOM 2434 O O . THR A 1 313 ? 4.578 1.681 28.154 1.00 92.69 313 THR A O 1
ATOM 2437 N N . GLY A 1 314 ? 6.714 2.348 27.980 1.00 91.62 314 GLY A N 1
ATOM 2438 C CA . GLY A 1 314 ? 6.509 3.695 28.519 1.00 91.62 314 GLY A CA 1
ATOM 2439 C C . GLY A 1 314 ? 5.511 4.504 27.689 1.00 91.62 314 GLY A C 1
ATOM 2440 O O . GLY A 1 314 ? 4.533 5.006 28.243 1.00 91.62 314 GLY A O 1
ATOM 2441 N N . ILE A 1 315 ? 5.695 4.522 26.365 1.00 91.69 315 ILE A N 1
ATOM 2442 C CA . ILE A 1 315 ? 4.785 5.191 25.418 1.00 91.69 315 ILE A CA 1
ATOM 2443 C C . ILE A 1 315 ? 3.376 4.590 25.485 1.00 91.69 315 ILE A C 1
ATOM 2445 O O . ILE A 1 315 ? 2.366 5.292 25.549 1.00 91.69 315 ILE A O 1
ATOM 2449 N N . PHE A 1 316 ? 3.279 3.259 25.502 1.00 92.38 316 PHE A N 1
ATOM 2450 C CA . PHE A 1 316 ? 1.995 2.576 25.638 1.00 92.38 316 PHE A CA 1
ATOM 2451 C C . PHE A 1 316 ? 1.277 2.960 26.938 1.00 92.38 316 PHE A C 1
ATOM 2453 O O . PHE A 1 316 ? 0.088 3.287 26.910 1.00 92.38 316 PHE A O 1
ATOM 2460 N N . LEU A 1 317 ? 1.986 2.954 28.068 1.00 90.12 317 LEU A N 1
ATOM 2461 C CA . LEU A 1 317 ? 1.419 3.286 29.371 1.00 90.12 317 LEU A CA 1
ATOM 2462 C C . LEU A 1 317 ? 1.007 4.758 29.470 1.00 90.12 317 LEU A C 1
ATOM 2464 O O . LEU A 1 317 ? -0.029 5.036 30.074 1.00 90.12 317 LEU A O 1
ATOM 2468 N N . GLY A 1 318 ? 1.745 5.692 28.865 1.00 87.25 318 GLY A N 1
ATOM 2469 C CA . GLY A 1 318 ? 1.380 7.109 28.857 1.00 87.25 318 GLY A CA 1
ATOM 2470 C C . GLY A 1 318 ? 0.087 7.379 28.076 1.00 87.25 318 GLY A C 1
ATOM 2471 O O . GLY A 1 318 ? -0.832 8.024 28.598 1.00 87.25 318 GLY A O 1
ATOM 2472 N N . PHE A 1 319 ? -0.089 6.780 26.894 1.00 87.69 319 PHE A N 1
ATOM 2473 C CA . PHE A 1 319 ? -1.360 6.861 26.156 1.00 87.69 319 PHE A CA 1
ATOM 2474 C C . PHE A 1 319 ? -2.499 6.053 26.791 1.00 87.69 319 PHE A C 1
ATOM 2476 O O . PHE A 1 319 ? -3.662 6.484 26.759 1.00 87.69 319 PHE A O 1
ATOM 2483 N N . LEU A 1 320 ? -2.202 4.909 27.411 1.00 86.38 320 LEU A N 1
ATOM 2484 C CA . LEU A 1 320 ? -3.181 4.162 28.201 1.00 86.38 320 LEU A CA 1
ATOM 2485 C C . LEU A 1 320 ? -3.664 5.014 29.385 1.00 86.38 320 LEU A C 1
ATOM 2487 O O . LEU A 1 320 ? -4.866 5.130 29.615 1.00 86.38 320 LEU A O 1
ATOM 2491 N N . ALA A 1 321 ? -2.754 5.699 30.079 1.00 81.81 321 ALA A N 1
ATOM 2492 C CA . ALA A 1 321 ? -3.093 6.630 31.146 1.00 81.81 321 ALA A CA 1
ATOM 2493 C C . ALA A 1 321 ? -3.932 7.804 30.619 1.00 81.81 321 ALA A C 1
ATOM 2495 O O . ALA A 1 321 ? -4.971 8.097 31.200 1.00 81.81 321 ALA A O 1
ATOM 2496 N N . SER A 1 322 ? -3.570 8.426 29.492 1.00 76.75 322 SER A N 1
ATOM 2497 C CA . SER A 1 322 ? -4.364 9.492 28.848 1.00 76.75 322 SER A CA 1
ATOM 2498 C C . SER A 1 322 ? -5.828 9.099 28.643 1.00 76.75 322 SER A C 1
ATOM 2500 O O . SER A 1 322 ? -6.753 9.829 29.017 1.00 76.75 322 SER A O 1
ATOM 2502 N N . THR A 1 323 ? -6.040 7.912 28.072 1.00 75.06 323 THR A N 1
ATOM 2503 C CA . THR A 1 323 ? -7.375 7.414 27.728 1.00 75.06 323 THR A CA 1
ATOM 2504 C C . THR A 1 323 ? -8.173 6.993 28.964 1.00 75.06 323 THR A C 1
ATOM 2506 O O . THR A 1 323 ? -9.370 7.275 29.044 1.00 75.06 323 THR A O 1
ATOM 2509 N N . ILE A 1 324 ? -7.520 6.395 29.966 1.00 71.06 324 ILE A N 1
ATOM 2510 C CA . ILE A 1 324 ? -8.159 5.912 31.198 1.00 71.06 324 ILE A CA 1
ATOM 2511 C C . ILE A 1 324 ? -8.409 7.037 32.217 1.00 71.06 324 ILE A C 1
ATOM 2513 O O . ILE A 1 324 ? -9.495 7.103 32.800 1.00 71.06 324 ILE A O 1
ATOM 2517 N N . VAL A 1 325 ? -7.447 7.941 32.441 1.00 65.69 325 VAL A N 1
ATOM 2518 C CA . VAL A 1 325 ? -7.534 9.042 33.424 1.00 65.69 325 VAL A CA 1
ATOM 2519 C C . VAL A 1 325 ? -8.726 9.944 33.120 1.00 65.69 325 VAL A C 1
ATOM 2521 O O . VAL A 1 325 ? -9.456 10.349 34.030 1.00 65.69 325 VAL A O 1
ATOM 2524 N N . TYR A 1 326 ? -8.989 10.209 31.839 1.00 63.72 326 TYR A N 1
ATOM 2525 C CA . TYR A 1 326 ? -10.137 11.012 31.427 1.00 63.72 326 TYR A CA 1
ATOM 2526 C C . TYR A 1 326 ? -11.476 10.388 31.849 1.00 63.72 326 TYR A C 1
ATOM 2528 O O . TYR A 1 326 ? -12.420 11.090 32.223 1.00 63.72 326 TYR A O 1
ATOM 2536 N N . GLN A 1 327 ? -11.541 9.060 31.853 1.00 64.12 327 GLN A N 1
ATOM 2537 C CA . GLN A 1 327 ? -12.754 8.316 32.135 1.00 64.12 327 GLN A CA 1
ATOM 2538 C C . GLN A 1 327 ? -12.954 8.006 33.620 1.00 64.12 327 GLN A C 1
ATOM 2540 O O . GLN A 1 327 ? -14.058 8.202 34.133 1.00 64.12 327 GLN A O 1
ATOM 2545 N N . LEU A 1 328 ? -11.915 7.523 34.306 1.00 61.50 328 LEU A N 1
ATOM 2546 C CA . LEU A 1 328 ? -11.995 7.141 35.718 1.00 61.50 328 LEU A CA 1
ATOM 2547 C C . LEU A 1 328 ? -12.011 8.365 36.639 1.00 61.50 328 LEU A C 1
ATOM 2549 O O . LEU A 1 328 ? -12.777 8.388 37.600 1.00 61.50 328 LEU A O 1
ATOM 2553 N N . VAL A 1 329 ? -11.208 9.393 36.334 1.00 60.84 329 VAL A N 1
ATOM 2554 C CA . VAL A 1 329 ? -11.026 10.551 37.225 1.00 60.84 329 VAL A CA 1
ATOM 2555 C C . VAL A 1 329 ? -11.959 11.699 36.851 1.00 60.84 329 VAL A C 1
ATOM 2557 O O . VAL A 1 329 ? -12.640 12.247 37.716 1.00 60.84 329 VAL A O 1
ATOM 2560 N N . ARG A 1 330 ? -12.030 12.069 35.564 1.00 62.66 330 ARG A N 1
ATOM 2561 C CA . ARG A 1 330 ? -12.741 13.290 35.140 1.00 62.66 330 ARG A CA 1
ATOM 2562 C C . ARG A 1 330 ? -14.197 13.087 34.719 1.00 62.66 330 ARG A C 1
ATOM 2564 O O . ARG A 1 330 ? -14.922 14.071 34.639 1.00 62.66 330 ARG A O 1
ATOM 2571 N N . LYS A 1 331 ? -14.659 11.843 34.536 1.00 64.38 331 LYS A N 1
ATOM 2572 C CA . LYS A 1 331 ? -16.071 11.483 34.260 1.00 64.38 331 LYS A CA 1
ATOM 2573 C C . LYS A 1 331 ? -16.679 12.187 33.031 1.00 64.38 331 LYS A C 1
ATOM 2575 O O . LYS A 1 331 ? -17.884 12.434 33.000 1.00 64.38 331 LYS A O 1
ATOM 2580 N N . ILE A 1 332 ? -15.874 12.523 32.023 1.00 63.09 332 ILE A N 1
ATOM 2581 C CA . ILE A 1 332 ? -16.361 13.223 30.825 1.00 63.09 332 ILE A CA 1
ATOM 2582 C C . ILE A 1 332 ? -16.761 12.206 29.741 1.00 63.09 332 ILE A C 1
ATOM 2584 O O . ILE A 1 332 ? -16.194 11.119 29.634 1.00 63.09 332 ILE A O 1
ATOM 2588 N N . ASN A 1 333 ? -17.774 12.551 28.940 1.00 61.75 333 ASN A N 1
ATOM 2589 C CA . ASN A 1 333 ? -18.270 11.710 27.853 1.00 61.75 333 ASN A CA 1
ATOM 2590 C C . ASN A 1 333 ? -17.232 11.554 26.732 1.00 61.75 333 ASN A C 1
ATOM 2592 O O . ASN A 1 333 ? -16.797 12.533 26.133 1.00 61.75 333 ASN A O 1
ATOM 2596 N N . ILE A 1 334 ? -16.931 10.297 26.412 1.00 64.81 334 ILE A N 1
ATOM 2597 C CA . ILE A 1 334 ? -15.955 9.868 25.406 1.00 64.81 334 ILE A CA 1
ATOM 2598 C C . ILE A 1 334 ? -16.453 10.198 23.988 1.00 64.81 334 ILE A C 1
ATOM 2600 O O . ILE A 1 334 ? -17.596 9.886 23.616 1.00 64.81 334 ILE A O 1
ATOM 2604 N N . GLY A 1 335 ? -15.594 10.831 23.187 1.00 69.62 335 GLY A N 1
ATOM 2605 C CA . GLY A 1 335 ? -15.828 11.101 21.770 1.00 69.62 335 GLY A CA 1
ATOM 2606 C C . GLY A 1 335 ? -15.563 9.874 20.888 1.00 69.62 335 GLY A C 1
ATOM 2607 O O . GLY A 1 335 ? -14.936 8.906 21.301 1.00 69.62 335 GLY A O 1
ATOM 2608 N N . ARG A 1 336 ? -15.995 9.900 19.618 1.00 75.81 336 ARG A N 1
ATOM 2609 C CA . ARG A 1 336 ? -15.717 8.798 18.664 1.00 75.81 336 ARG A CA 1
ATOM 2610 C C . ARG A 1 336 ? -14.218 8.522 18.481 1.00 75.81 336 ARG A C 1
ATOM 2612 O O . ARG A 1 336 ? -13.840 7.371 18.303 1.00 75.81 336 ARG A O 1
ATOM 2619 N N . LEU A 1 337 ? -13.393 9.571 18.529 1.00 76.75 337 LEU A N 1
ATOM 2620 C CA . LEU A 1 337 ? -11.941 9.465 18.356 1.00 76.75 337 LEU A CA 1
ATOM 2621 C C . LEU A 1 337 ? -11.262 8.747 19.528 1.00 76.75 337 LEU A C 1
ATOM 2623 O O . LEU A 1 337 ? -10.327 7.982 19.319 1.00 76.75 337 LEU A O 1
ATOM 2627 N N . ASP A 1 338 ? -11.760 8.918 20.746 1.00 76.62 338 ASP A N 1
ATOM 2628 C CA . ASP A 1 338 ? -11.174 8.267 21.920 1.00 76.62 338 ASP A CA 1
ATOM 2629 C C . ASP A 1 338 ? -11.403 6.750 21.875 1.00 76.62 338 ASP A C 1
ATOM 2631 O O . ASP A 1 338 ? -10.497 5.982 22.182 1.00 76.62 338 ASP A O 1
ATOM 2635 N N . PHE A 1 339 ? -12.573 6.304 21.392 1.00 78.44 339 PHE A N 1
ATOM 2636 C CA . PHE A 1 339 ? -12.820 4.880 21.13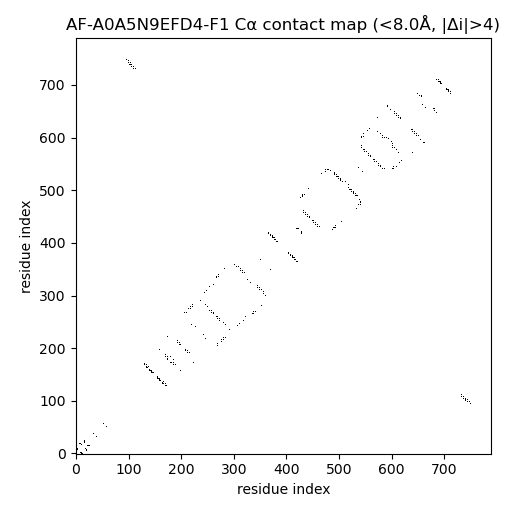7 1.00 78.44 339 PHE A CA 1
ATOM 2637 C C . PHE A 1 339 ? -11.839 4.305 20.115 1.00 78.44 339 PHE A C 1
ATOM 2639 O O . PHE A 1 339 ? -11.323 3.208 20.317 1.00 78.44 339 PHE A O 1
ATOM 2646 N N . SER A 1 340 ? -11.555 5.041 19.033 1.00 82.56 340 SER A N 1
ATOM 2647 C CA . SER A 1 340 ? -10.549 4.590 18.068 1.00 82.56 340 SER A CA 1
ATOM 2648 C C . SER A 1 340 ? -9.149 4.532 18.675 1.00 82.56 340 SER A C 1
ATOM 2650 O O . SER A 1 340 ? -8.416 3.605 18.356 1.00 82.56 340 SER A O 1
ATOM 2652 N N . LEU A 1 341 ? -8.788 5.449 19.579 1.00 83.12 341 LEU A N 1
ATOM 2653 C CA . LEU A 1 341 ? -7.479 5.443 20.240 1.00 83.12 341 LEU A CA 1
ATOM 2654 C C . LEU A 1 341 ? -7.319 4.267 21.210 1.00 83.12 341 LEU A C 1
ATOM 2656 O O . LEU A 1 341 ? -6.281 3.614 21.190 1.00 83.12 341 LEU A O 1
ATOM 2660 N N . VAL A 1 342 ? -8.355 3.942 21.990 1.00 84.25 342 VAL A N 1
ATOM 2661 C CA . VAL A 1 342 ? -8.358 2.782 22.903 1.00 84.25 342 VAL A CA 1
ATOM 2662 C C . VAL A 1 342 ? -8.124 1.465 22.159 1.00 84.25 342 VAL A C 1
ATOM 2664 O O . VAL A 1 342 ? -7.483 0.567 22.694 1.00 84.25 342 VAL A O 1
ATOM 2667 N N . ILE A 1 343 ? -8.628 1.350 20.928 1.00 87.25 343 ILE A N 1
ATOM 2668 C CA . ILE A 1 343 ? -8.409 0.173 20.081 1.00 87.25 343 ILE A CA 1
ATOM 2669 C C . ILE A 1 343 ? -7.039 0.250 19.397 1.00 87.25 343 ILE A C 1
ATOM 2671 O O . ILE A 1 343 ? -6.307 -0.733 19.387 1.00 87.25 343 ILE A O 1
ATOM 2675 N N . LEU A 1 344 ? -6.667 1.400 18.832 1.00 88.25 344 LEU A N 1
ATOM 2676 C CA . LEU A 1 344 ? -5.455 1.551 18.024 1.00 88.25 344 LEU A CA 1
ATOM 2677 C C . LEU A 1 344 ? -4.169 1.354 18.840 1.00 88.25 344 LEU A C 1
ATOM 2679 O O . LEU A 1 344 ? -3.302 0.592 18.425 1.00 88.25 344 LEU A O 1
ATOM 2683 N N . VAL A 1 345 ? -4.055 2.016 19.994 1.00 91.31 345 VAL A N 1
ATOM 2684 C CA . VAL A 1 345 ? -2.828 2.058 20.811 1.00 91.31 345 VAL A CA 1
ATOM 2685 C C . VAL A 1 345 ? -2.294 0.664 21.184 1.00 91.31 345 VAL A C 1
ATOM 2687 O O . VAL A 1 345 ? -1.130 0.400 20.884 1.00 91.31 345 VAL A O 1
ATOM 2690 N N . PRO A 1 346 ? -3.080 -0.265 21.768 1.00 91.88 346 PRO A N 1
ATOM 2691 C CA . PRO A 1 346 ? -2.557 -1.588 22.116 1.00 91.88 346 PRO A CA 1
ATOM 2692 C C . PRO A 1 346 ? -2.242 -2.465 20.908 1.00 91.88 346 PRO A C 1
ATOM 2694 O O . PRO A 1 346 ? -1.352 -3.304 20.985 1.00 91.88 346 PRO A O 1
ATOM 2697 N N . ASN A 1 347 ? -2.949 -2.281 19.789 1.00 90.81 347 ASN A N 1
ATOM 2698 C CA . ASN A 1 347 ? -2.656 -3.018 18.563 1.00 90.81 347 ASN A CA 1
ATOM 2699 C C . ASN A 1 347 ? -1.316 -2.570 17.964 1.00 90.81 347 ASN A C 1
ATOM 2701 O O . ASN A 1 347 ? -0.503 -3.415 17.605 1.00 90.81 347 ASN A O 1
ATOM 2705 N N . VAL A 1 348 ? -1.053 -1.258 17.921 1.00 91.69 348 VAL A N 1
ATOM 2706 C CA . VAL A 1 348 ? 0.246 -0.715 17.490 1.00 91.69 348 VAL A CA 1
ATOM 2707 C C . VAL A 1 348 ? 1.359 -1.154 18.443 1.00 91.69 348 VAL A C 1
ATOM 2709 O O . VAL A 1 348 ? 2.392 -1.629 17.981 1.00 91.69 348 VAL A O 1
ATOM 2712 N N . TYR A 1 349 ? 1.128 -1.080 19.758 1.00 93.06 349 TYR A N 1
ATOM 2713 C CA . TYR A 1 349 ? 2.066 -1.575 20.768 1.00 93.06 349 TYR A CA 1
ATOM 2714 C C . TYR A 1 349 ? 2.419 -3.052 20.549 1.00 93.06 349 TYR A C 1
ATOM 2716 O O . TYR A 1 349 ? 3.598 -3.389 20.478 1.00 93.06 349 TYR A O 1
ATOM 2724 N N . MET A 1 350 ? 1.415 -3.917 20.365 1.00 90.88 350 MET A N 1
ATOM 2725 C CA . MET A 1 350 ? 1.620 -5.349 20.139 1.00 90.88 350 MET A CA 1
ATOM 2726 C C . MET A 1 350 ? 2.431 -5.620 18.866 1.00 90.88 350 MET A C 1
ATOM 2728 O O . MET A 1 350 ? 3.386 -6.388 18.921 1.00 90.88 350 MET A O 1
ATOM 2732 N N . ILE A 1 351 ? 2.109 -4.952 17.752 1.00 88.94 351 ILE A N 1
ATOM 2733 C CA . ILE A 1 351 ? 2.838 -5.106 16.482 1.00 88.94 351 ILE A CA 1
ATOM 2734 C C . ILE A 1 351 ? 4.309 -4.702 16.644 1.00 88.94 351 ILE A C 1
ATOM 2736 O O . ILE A 1 351 ? 5.196 -5.445 16.232 1.00 88.94 351 ILE A O 1
ATOM 2740 N N . LEU A 1 352 ? 4.583 -3.553 17.267 1.00 89.56 352 LEU A N 1
ATOM 2741 C CA . LEU A 1 352 ? 5.954 -3.069 17.452 1.00 89.56 352 LEU A CA 1
ATOM 2742 C C . LEU A 1 352 ? 6.745 -3.916 18.454 1.00 89.56 352 LEU A C 1
ATOM 2744 O O . LEU A 1 352 ? 7.914 -4.202 18.217 1.00 89.56 352 LEU A O 1
ATOM 2748 N N . SER A 1 353 ? 6.108 -4.375 19.534 1.00 89.88 353 SER A N 1
ATOM 2749 C CA . SER A 1 353 ? 6.730 -5.311 20.479 1.00 89.88 353 SER A CA 1
ATOM 2750 C C . SER A 1 353 ? 7.042 -6.652 19.822 1.00 89.88 353 SER A C 1
ATOM 2752 O O . SER A 1 353 ? 8.097 -7.220 20.077 1.00 89.88 353 SER A O 1
ATOM 2754 N N . TYR A 1 354 ? 6.161 -7.148 18.949 1.00 86.25 354 TYR A N 1
ATOM 2755 C CA . TYR A 1 354 ? 6.416 -8.365 18.185 1.00 86.25 354 TYR A CA 1
ATOM 2756 C C . TYR A 1 354 ? 7.657 -8.206 17.303 1.00 86.25 354 TYR A C 1
ATOM 2758 O O . TYR A 1 354 ? 8.550 -9.035 17.395 1.00 86.25 354 TYR A O 1
ATOM 2766 N N . VAL A 1 355 ? 7.760 -7.118 16.529 1.00 83.69 355 VAL A N 1
ATOM 2767 C CA . VAL A 1 355 ? 8.941 -6.834 15.689 1.00 83.69 355 VAL A CA 1
ATOM 2768 C C . VAL A 1 355 ? 10.223 -6.742 16.525 1.00 83.69 355 VAL A C 1
ATOM 2770 O O . VAL A 1 355 ? 11.246 -7.289 16.132 1.00 83.69 355 VAL A O 1
ATOM 2773 N N . ASN A 1 356 ? 10.168 -6.106 17.696 1.00 81.75 356 ASN A N 1
ATOM 2774 C CA . ASN A 1 356 ? 11.329 -5.956 18.573 1.00 81.75 356 ASN A CA 1
ATOM 2775 C C . ASN A 1 356 ? 11.803 -7.292 19.182 1.00 81.75 356 ASN A C 1
ATOM 2777 O O . ASN A 1 356 ? 12.998 -7.577 19.237 1.00 81.75 356 ASN A O 1
ATOM 2781 N N . ILE A 1 357 ? 10.868 -8.133 19.626 1.00 82.44 357 ILE A N 1
ATOM 2782 C CA . ILE A 1 357 ? 11.156 -9.328 20.437 1.00 82.44 357 ILE A CA 1
ATOM 2783 C C . ILE A 1 357 ? 11.348 -10.597 19.579 1.00 82.44 357 ILE A C 1
ATOM 2785 O O . ILE A 1 357 ? 11.869 -11.599 20.074 1.00 82.44 357 ILE A O 1
ATOM 2789 N N . TRP A 1 358 ? 10.939 -10.578 18.305 1.00 75.12 358 TRP A N 1
ATOM 2790 C CA . TRP A 1 358 ? 10.811 -11.779 17.468 1.00 75.12 358 TRP A CA 1
ATOM 2791 C C . TRP A 1 358 ? 12.076 -12.635 17.357 1.00 75.12 358 TRP A C 1
ATOM 2793 O O . TRP A 1 358 ? 11.958 -13.857 17.401 1.00 75.12 358 TRP A O 1
ATOM 2803 N N . ASP A 1 359 ? 13.258 -12.028 17.232 1.00 71.31 359 ASP A N 1
ATOM 2804 C CA . ASP A 1 359 ? 14.484 -12.783 16.933 1.00 71.31 359 ASP A CA 1
ATOM 2805 C C . ASP A 1 359 ? 15.081 -13.456 18.176 1.00 71.31 359 ASP A C 1
ATOM 2807 O O . ASP A 1 359 ? 15.429 -14.633 18.137 1.00 71.31 359 ASP A O 1
ATOM 2811 N N . GLU A 1 360 ? 15.146 -12.740 19.302 1.00 69.69 360 GLU A N 1
ATOM 2812 C CA . GLU A 1 360 ? 15.845 -13.206 20.510 1.00 69.69 360 GLU A CA 1
ATOM 2813 C C . GLU A 1 360 ? 14.921 -13.953 21.485 1.00 69.69 360 GLU A C 1
ATOM 2815 O O . GLU A 1 360 ? 15.324 -14.925 22.125 1.00 69.69 360 GLU A O 1
ATOM 2820 N N . VAL A 1 361 ? 13.652 -13.539 21.605 1.00 74.44 361 VAL A N 1
ATOM 2821 C CA . VAL A 1 361 ? 12.737 -14.047 22.646 1.00 74.44 361 VAL A CA 1
ATOM 2822 C C . VAL A 1 361 ? 11.406 -14.524 22.065 1.00 74.44 361 VAL A C 1
ATOM 2824 O O . VAL A 1 361 ? 10.343 -14.413 22.685 1.00 74.44 361 VAL A O 1
ATOM 2827 N N . ARG A 1 362 ? 11.453 -15.128 20.871 1.00 75.00 362 ARG A N 1
ATOM 2828 C CA . ARG A 1 362 ? 10.278 -15.672 20.168 1.00 75.00 362 ARG A CA 1
ATOM 2829 C C . ARG A 1 362 ? 9.387 -16.538 21.058 1.00 75.00 362 ARG A C 1
ATOM 2831 O O . ARG A 1 362 ? 8.164 -16.437 21.000 1.00 75.00 362 ARG A O 1
ATOM 2838 N N . HIS A 1 363 ? 10.003 -17.358 21.907 1.00 79.75 363 HIS A N 1
ATOM 2839 C CA . HIS A 1 363 ? 9.322 -18.312 22.778 1.00 79.75 363 HIS A CA 1
ATOM 2840 C C . HIS A 1 363 ? 8.454 -17.662 23.874 1.00 79.75 363 HIS A C 1
ATOM 2842 O O . HIS A 1 363 ? 7.580 -18.342 24.407 1.00 79.75 363 HIS A O 1
ATOM 2848 N N . LEU A 1 364 ? 8.646 -16.374 24.197 1.00 82.69 364 LEU A N 1
ATOM 2849 C CA . LEU A 1 364 ? 7.829 -15.636 25.176 1.00 82.69 364 LEU A CA 1
ATOM 2850 C C . LEU A 1 364 ? 6.805 -14.690 24.529 1.00 82.69 364 LEU A C 1
ATOM 2852 O O . LEU A 1 364 ? 5.999 -14.089 25.239 1.00 82.69 364 LEU A O 1
ATOM 2856 N N . THR A 1 365 ? 6.778 -14.565 23.199 1.00 84.50 365 THR A N 1
ATOM 2857 C CA . THR A 1 365 ? 5.865 -13.638 22.500 1.00 84.50 365 THR A CA 1
ATOM 2858 C C . THR A 1 365 ? 4.383 -13.988 22.701 1.00 84.50 365 THR A C 1
ATOM 2860 O O . THR A 1 365 ? 3.544 -13.092 22.854 1.00 84.50 365 THR A O 1
ATOM 2863 N N . GLY A 1 366 ? 4.046 -15.279 22.788 1.00 86.25 366 GLY A N 1
ATOM 2864 C CA . GLY A 1 366 ? 2.708 -15.752 23.148 1.00 86.25 366 GLY A CA 1
ATOM 2865 C C . GLY A 1 366 ? 2.339 -15.419 24.593 1.00 86.25 366 GLY A C 1
ATOM 2866 O O . GLY A 1 366 ? 1.237 -14.947 24.865 1.00 86.25 366 GLY A O 1
ATOM 2867 N N . LEU A 1 367 ? 3.275 -15.585 25.533 1.00 88.56 367 LEU A N 1
ATOM 2868 C CA . LEU A 1 367 ? 3.051 -15.195 26.929 1.00 88.56 367 LEU A CA 1
ATOM 2869 C C . LEU A 1 367 ? 2.818 -13.683 27.045 1.00 88.56 367 LEU A C 1
ATOM 2871 O O . LEU A 1 367 ? 1.895 -13.254 27.731 1.00 88.56 367 LEU A O 1
ATOM 2875 N N . PHE A 1 368 ? 3.606 -12.876 26.337 1.00 89.50 368 PHE A N 1
ATOM 2876 C CA . PHE A 1 368 ? 3.452 -11.423 26.291 1.00 89.50 368 PHE A CA 1
ATOM 2877 C C . PHE A 1 368 ? 2.067 -10.991 25.776 1.00 89.50 368 PHE A C 1
ATOM 2879 O O . PHE A 1 368 ? 1.418 -10.128 26.371 1.00 89.50 368 PHE A O 1
ATOM 2886 N N . THR A 1 369 ? 1.565 -11.627 24.716 1.00 91.62 369 THR A N 1
ATOM 2887 C CA . THR A 1 369 ? 0.212 -11.359 24.195 1.00 91.62 369 THR A CA 1
ATOM 2888 C C . THR A 1 369 ? -0.886 -11.801 25.167 1.00 91.62 369 THR A C 1
ATOM 2890 O O . THR A 1 369 ? -1.880 -11.089 25.332 1.00 91.62 369 THR A O 1
ATOM 2893 N N . VAL A 1 370 ? -0.688 -12.903 25.897 1.00 93.06 370 VAL A N 1
ATOM 2894 C CA . VAL A 1 370 ? -1.583 -13.311 26.995 1.00 93.06 370 VAL A CA 1
ATOM 2895 C C . VAL A 1 370 ? -1.560 -12.298 28.144 1.00 93.06 370 VAL A C 1
ATOM 2897 O O . VAL A 1 370 ? -2.623 -11.936 28.645 1.00 93.06 370 VAL A O 1
ATOM 2900 N N . LEU A 1 371 ? -0.396 -11.771 28.536 1.00 93.25 371 LEU A N 1
ATOM 2901 C CA . LEU A 1 371 ? -0.296 -10.727 29.566 1.00 93.25 371 LEU A CA 1
ATOM 2902 C C . LEU A 1 371 ? -1.081 -9.468 29.170 1.00 93.25 371 LEU A C 1
ATOM 2904 O O . LEU A 1 371 ? -1.803 -8.907 29.996 1.00 93.25 371 LEU A O 1
ATOM 2908 N N . LEU A 1 372 ? -1.014 -9.064 27.898 1.00 92.88 372 LEU A N 1
ATOM 2909 C CA . LEU A 1 372 ? -1.810 -7.951 27.377 1.00 92.88 372 LEU A CA 1
ATOM 2910 C C . LEU A 1 372 ? -3.316 -8.263 27.421 1.00 92.88 372 LEU A C 1
ATOM 2912 O O . LEU A 1 372 ? -4.113 -7.411 27.819 1.00 92.88 372 LEU A O 1
ATOM 2916 N N . SER A 1 373 ? -3.716 -9.497 27.092 1.00 94.56 373 SER A N 1
ATOM 2917 C CA . SER A 1 373 ? -5.104 -9.954 27.235 1.00 94.56 373 SER A CA 1
ATOM 2918 C C . SER A 1 373 ? -5.600 -9.859 28.683 1.00 94.56 373 SER A C 1
ATOM 2920 O O . SER A 1 373 ? -6.699 -9.345 28.920 1.00 94.56 373 SER A O 1
ATOM 2922 N N . VAL A 1 374 ? -4.785 -10.284 29.653 1.00 95.44 374 VAL A N 1
ATOM 2923 C CA . VAL A 1 374 ? -5.096 -10.205 31.089 1.00 95.44 374 VAL A CA 1
ATOM 2924 C C . VAL A 1 374 ? -5.195 -8.751 31.556 1.00 95.44 374 VAL A C 1
ATOM 2926 O O . VAL A 1 374 ? -6.143 -8.409 32.262 1.00 95.44 374 VAL A O 1
ATOM 2929 N N . LEU A 1 375 ? -4.290 -7.866 31.125 1.00 92.62 375 LEU A N 1
ATOM 2930 C CA . LEU A 1 375 ? -4.343 -6.434 31.448 1.00 92.62 375 LEU A CA 1
ATOM 2931 C C . LEU A 1 375 ? -5.680 -5.812 31.013 1.00 92.62 375 LEU A C 1
ATOM 2933 O O . LEU A 1 375 ? -6.366 -5.181 31.821 1.00 92.62 375 LEU A O 1
ATOM 2937 N N . TYR A 1 376 ? -6.085 -6.029 29.758 1.00 91.12 376 TYR A N 1
ATOM 2938 C CA . TYR A 1 376 ? -7.353 -5.513 29.232 1.00 91.12 376 TYR A CA 1
ATOM 2939 C C . TYR A 1 376 ? -8.576 -6.159 29.888 1.00 91.12 376 TYR A C 1
ATOM 2941 O O . TYR A 1 376 ? -9.577 -5.473 30.110 1.00 91.12 376 TYR A O 1
ATOM 2949 N N . PHE A 1 377 ? -8.495 -7.437 30.268 1.00 92.62 377 PHE A N 1
ATOM 2950 C CA . PHE A 1 377 ? -9.535 -8.099 31.053 1.00 92.62 377 PHE A CA 1
ATOM 2951 C C . PHE A 1 377 ? -9.707 -7.435 32.426 1.00 92.62 377 PHE A C 1
ATOM 2953 O O . PHE A 1 377 ? -10.822 -7.069 32.799 1.00 92.62 377 PHE A O 1
ATOM 2960 N N . CYS A 1 378 ? -8.609 -7.199 33.149 1.00 91.38 378 CYS A N 1
ATOM 2961 C CA . CYS A 1 378 ? -8.608 -6.530 34.450 1.00 91.38 378 CYS A CA 1
ATOM 2962 C C . CYS A 1 378 ? -9.168 -5.102 34.365 1.00 91.38 378 CYS A C 1
ATOM 2964 O O . CYS A 1 378 ? -10.010 -4.721 35.182 1.00 91.38 378 CYS A O 1
ATOM 2966 N N . ILE A 1 379 ? -8.770 -4.331 33.347 1.00 87.62 379 ILE A N 1
ATOM 2967 C CA . ILE A 1 379 ? -9.321 -2.991 33.083 1.00 87.62 379 ILE A CA 1
ATOM 2968 C C . ILE A 1 379 ? -10.819 -3.080 32.757 1.00 87.62 379 ILE A C 1
ATOM 2970 O O . ILE A 1 379 ? -11.606 -2.284 33.270 1.00 87.62 379 ILE A O 1
ATOM 2974 N N . GLY A 1 380 ? -11.237 -4.067 31.959 1.00 86.81 380 GLY A N 1
ATOM 2975 C CA . GLY A 1 380 ? -12.641 -4.339 31.646 1.00 86.81 380 GLY A CA 1
ATOM 2976 C C . GLY A 1 380 ? -13.475 -4.626 32.894 1.00 86.81 380 GLY A C 1
ATOM 2977 O O . GLY A 1 380 ? -14.540 -4.032 33.069 1.00 86.81 380 GLY A O 1
ATOM 2978 N N . VAL A 1 381 ? -12.964 -5.452 33.812 1.00 87.00 381 VAL A N 1
ATOM 2979 C CA . VAL A 1 381 ? -13.595 -5.745 35.110 1.00 87.00 381 VAL A CA 1
ATOM 2980 C C . VAL A 1 381 ? -13.655 -4.500 35.998 1.00 87.00 381 VAL A C 1
ATOM 2982 O O . VAL A 1 381 ? -14.703 -4.228 36.586 1.00 87.00 381 VAL A O 1
ATOM 2985 N N . ALA A 1 382 ? -12.580 -3.713 36.087 1.00 84.38 382 ALA A N 1
ATOM 2986 C CA . ALA A 1 382 ? -12.566 -2.470 36.861 1.00 84.38 382 ALA A CA 1
ATOM 2987 C C . ALA A 1 382 ? -13.590 -1.458 36.317 1.00 84.38 382 ALA A C 1
ATOM 2989 O O . ALA A 1 382 ? -14.405 -0.922 37.072 1.00 84.38 382 ALA A O 1
ATOM 2990 N N . ALA A 1 383 ? -13.624 -1.265 34.996 1.00 79.25 383 ALA A N 1
ATOM 2991 C CA . ALA A 1 383 ? -14.604 -0.420 34.323 1.00 79.25 383 ALA A CA 1
ATOM 2992 C C . ALA A 1 383 ? -16.039 -0.934 34.523 1.00 79.25 383 ALA A C 1
ATOM 2994 O O . ALA A 1 383 ? -16.947 -0.132 34.759 1.00 79.25 383 ALA A O 1
ATOM 2995 N N . PHE A 1 384 ? -16.251 -2.255 34.478 1.00 80.12 384 PHE A N 1
ATOM 2996 C CA . PHE A 1 384 ? -17.547 -2.876 34.750 1.00 80.12 384 PHE A CA 1
ATOM 2997 C C . PHE A 1 384 ? -17.995 -2.652 36.192 1.00 80.12 384 PHE A C 1
ATOM 2999 O O . PHE A 1 384 ? -19.151 -2.316 36.403 1.00 80.12 384 PHE A O 1
ATOM 3006 N N . LYS A 1 385 ? -17.110 -2.769 37.188 1.00 80.00 385 LYS A N 1
ATOM 3007 C CA . LYS A 1 385 ? -17.465 -2.504 38.593 1.00 80.00 385 LYS A CA 1
ATOM 3008 C C . LYS A 1 385 ? -17.865 -1.043 38.810 1.00 80.00 385 LYS A C 1
ATOM 3010 O O . LYS A 1 385 ? -18.908 -0.781 39.400 1.00 80.00 385 LYS A O 1
ATOM 3015 N N . VAL A 1 386 ? -17.091 -0.095 38.276 1.00 73.94 386 VAL A N 1
ATOM 3016 C CA . VAL A 1 386 ? -17.372 1.349 38.400 1.00 73.94 386 VAL A CA 1
ATOM 3017 C C . VAL A 1 386 ? -18.665 1.748 37.673 1.00 73.94 386 VAL A C 1
ATOM 3019 O O . VAL A 1 386 ? -19.418 2.597 38.150 1.00 73.94 386 VAL A O 1
ATOM 3022 N N . THR A 1 387 ? -18.942 1.137 36.518 1.00 66.38 387 THR A N 1
ATOM 3023 C CA . THR A 1 387 ? -20.095 1.482 35.668 1.00 66.38 387 THR A CA 1
ATOM 3024 C C . THR A 1 387 ? -21.357 0.698 36.032 1.00 66.38 387 THR A C 1
ATOM 3026 O O . THR A 1 387 ? -22.452 1.255 36.060 1.00 66.38 387 THR A O 1
ATOM 3029 N N . GLY A 1 388 ? -21.211 -0.593 36.322 1.00 60.38 388 GLY A N 1
ATOM 3030 C CA . GLY A 1 388 ? -22.278 -1.530 36.672 1.00 60.38 388 GLY A CA 1
ATOM 3031 C C . GLY A 1 388 ? -22.972 -1.174 37.981 1.00 60.38 388 GLY A C 1
ATOM 3032 O O . GLY A 1 388 ? -24.182 -1.352 38.086 1.00 60.38 388 GLY A O 1
ATOM 3033 N N . PHE A 1 389 ? -22.255 -0.568 38.934 1.00 57.22 389 PHE A N 1
ATOM 3034 C CA . PHE A 1 389 ? -22.864 -0.040 40.157 1.00 57.22 389 PHE A CA 1
ATOM 3035 C C . PHE A 1 389 ? -23.869 1.090 39.858 1.00 57.22 389 PHE A C 1
ATOM 3037 O O . PHE A 1 389 ? -24.949 1.127 40.436 1.00 57.22 389 PHE A O 1
ATOM 3044 N N . LYS A 1 390 ? -23.576 1.952 38.871 1.00 54.84 390 LYS A N 1
ATOM 3045 C CA . LYS A 1 390 ? -24.464 3.055 38.456 1.00 54.84 390 LYS A CA 1
ATOM 3046 C C . LYS A 1 390 ? -25.662 2.619 37.614 1.00 54.84 390 LYS A C 1
ATOM 3048 O O . LYS A 1 390 ? -26.705 3.261 37.688 1.00 54.84 390 LYS A O 1
ATOM 3053 N N . LEU A 1 391 ? -25.534 1.536 36.841 1.00 54.12 391 LEU A N 1
ATOM 3054 C CA . LEU A 1 391 ? -26.646 0.940 36.080 1.00 54.12 391 LEU A CA 1
ATOM 3055 C C . LEU A 1 391 ? -27.788 0.462 36.990 1.00 54.12 391 LEU A C 1
ATOM 3057 O O . LEU A 1 391 ? -28.930 0.397 36.541 1.00 54.12 391 LEU A O 1
ATOM 3061 N N . ARG A 1 392 ? -27.483 0.146 38.256 1.00 54.50 392 ARG A N 1
ATOM 3062 C CA . ARG A 1 392 ? -28.472 -0.273 39.255 1.00 54.50 392 ARG A CA 1
ATOM 3063 C C . ARG A 1 392 ? -29.277 0.893 39.842 1.00 54.50 392 ARG A C 1
ATOM 3065 O O . ARG A 1 392 ? -30.388 0.662 40.300 1.00 54.50 392 ARG A O 1
ATOM 3072 N N . GLU A 1 393 ? -28.748 2.117 39.807 1.00 54.19 393 GLU A N 1
ATOM 3073 C CA . GLU A 1 393 ? -29.374 3.287 40.445 1.00 54.19 393 GLU A CA 1
ATOM 3074 C C . GLU A 1 393 ? -30.043 4.248 39.460 1.00 54.19 393 GLU A C 1
ATOM 3076 O O . GLU A 1 393 ? -31.063 4.845 39.792 1.00 54.19 393 GLU A O 1
ATOM 3081 N N . ILE A 1 394 ? -29.502 4.436 38.253 1.00 52.44 394 ILE A N 1
ATOM 3082 C CA . ILE A 1 394 ? -30.019 5.444 37.320 1.00 52.44 394 ILE A CA 1
ATOM 3083 C C . ILE A 1 394 ? -29.851 4.916 35.897 1.00 52.44 394 ILE A C 1
ATOM 3085 O O . ILE A 1 394 ? -28.738 4.621 35.466 1.00 52.44 394 ILE A O 1
ATOM 3089 N N . GLY A 1 395 ? -30.951 4.810 35.148 1.00 53.62 395 GLY A N 1
ATOM 3090 C CA . GLY A 1 395 ? -30.985 4.378 33.745 1.00 53.62 395 GLY A CA 1
ATOM 3091 C C . GLY A 1 395 ? -30.297 5.347 32.767 1.00 53.62 395 GLY A C 1
ATOM 3092 O O . GLY A 1 395 ? -30.938 5.872 31.860 1.00 53.62 395 GLY A O 1
ATOM 3093 N N . VAL A 1 396 ? -28.998 5.605 32.945 1.00 53.06 396 VAL A N 1
ATOM 3094 C CA . VAL A 1 396 ? -28.127 6.401 32.056 1.00 53.06 396 VAL A CA 1
ATOM 3095 C C . VAL A 1 396 ? -27.298 5.474 31.133 1.00 53.06 396 VAL A C 1
ATOM 3097 O O . VAL A 1 396 ? -27.234 4.267 31.356 1.00 53.06 396 VAL A O 1
ATOM 3100 N N . PRO A 1 397 ? -26.716 5.972 30.023 1.00 52.78 397 PRO A N 1
ATOM 3101 C CA . PRO A 1 397 ? -26.987 5.506 28.668 1.00 52.78 397 PRO A CA 1
ATOM 3102 C C . PRO A 1 397 ? -25.939 4.515 28.123 1.00 52.78 397 PRO A C 1
ATOM 3104 O O . PRO A 1 397 ? -24.790 4.487 28.553 1.00 52.78 397 PRO A O 1
ATOM 3107 N N . HIS A 1 398 ? -26.324 3.798 27.060 1.00 59.12 398 HIS A N 1
ATOM 3108 C CA . HIS A 1 398 ? -25.598 2.808 26.233 1.00 59.12 398 HIS A CA 1
ATOM 3109 C C . HIS A 1 398 ? -24.058 2.927 26.052 1.00 59.12 398 HIS A C 1
ATOM 3111 O O . HIS A 1 398 ? -23.414 1.939 25.693 1.00 59.12 398 HIS A O 1
ATOM 3117 N N . ARG A 1 399 ? -23.437 4.103 26.236 1.00 59.81 399 ARG A N 1
ATOM 3118 C CA . ARG A 1 399 ? -22.030 4.369 25.869 1.00 59.81 399 ARG A CA 1
ATOM 3119 C C . ARG A 1 399 ? -20.991 3.857 26.869 1.00 59.81 399 ARG A C 1
ATOM 3121 O O . ARG A 1 399 ? -19.932 3.426 26.428 1.00 59.81 399 ARG A O 1
ATOM 3128 N N . SER A 1 400 ? -21.260 3.869 28.173 1.00 65.50 400 SER A N 1
ATOM 3129 C CA . SER A 1 400 ? -20.298 3.379 29.177 1.00 65.50 400 SER A CA 1
ATOM 3130 C C . SER A 1 400 ? -20.159 1.851 29.136 1.00 65.50 400 SER A C 1
ATOM 3132 O O . SER A 1 400 ? -19.047 1.331 29.161 1.00 65.50 400 SER A O 1
ATOM 3134 N N . LEU A 1 401 ? -21.275 1.144 28.925 1.00 71.88 401 LEU A N 1
ATOM 3135 C CA . LEU A 1 401 ? -21.306 -0.301 28.668 1.00 71.88 401 LEU A CA 1
ATOM 3136 C C . LEU A 1 401 ? -20.541 -0.681 27.391 1.00 71.88 401 LEU A C 1
ATOM 3138 O O . LEU A 1 401 ? -19.862 -1.703 27.353 1.00 71.88 401 LEU A O 1
ATOM 3142 N N . THR A 1 402 ? -20.622 0.161 26.356 1.00 74.06 402 THR A N 1
ATOM 3143 C CA . THR A 1 402 ? -19.903 -0.066 25.093 1.00 74.06 402 THR A CA 1
ATOM 3144 C C . THR A 1 402 ? -18.396 -0.135 25.321 1.00 74.06 402 THR A C 1
ATOM 3146 O O . THR A 1 402 ? -17.737 -0.983 24.731 1.00 74.06 402 THR A O 1
ATOM 3149 N N . LEU A 1 403 ? -17.836 0.696 26.205 1.00 74.00 403 LEU A N 1
ATOM 3150 C CA . LEU A 1 403 ? -16.403 0.636 26.470 1.00 74.00 403 LEU A CA 1
ATOM 3151 C C . LEU A 1 403 ? -16.001 -0.636 27.219 1.00 74.00 403 LEU A C 1
ATOM 3153 O O . LEU A 1 403 ? -15.015 -1.264 26.852 1.00 74.00 403 LEU A O 1
ATOM 3157 N N . THR A 1 404 ? -16.766 -1.048 28.230 1.00 79.75 404 THR A N 1
ATOM 3158 C CA . THR A 1 404 ? -16.509 -2.320 28.916 1.00 79.75 404 THR A CA 1
ATOM 3159 C C . THR A 1 404 ? -16.514 -3.492 27.931 1.00 79.75 404 THR A C 1
ATOM 3161 O O . THR A 1 404 ? -15.624 -4.337 27.978 1.00 79.75 404 THR A O 1
ATOM 3164 N N . LEU A 1 405 ? -17.462 -3.504 26.988 1.00 80.50 405 LEU A N 1
ATOM 3165 C CA . LEU A 1 405 ? -17.505 -4.496 25.912 1.00 80.50 405 LEU A CA 1
ATOM 3166 C C . LEU A 1 405 ? -16.278 -4.415 24.993 1.00 80.50 405 LEU A C 1
ATOM 3168 O O . LEU A 1 405 ? -15.765 -5.454 24.593 1.00 80.50 405 LEU A O 1
ATOM 3172 N N . ILE A 1 406 ? -15.777 -3.212 24.687 1.00 83.19 406 ILE A N 1
ATOM 3173 C CA . ILE A 1 406 ? -14.539 -3.029 23.911 1.00 83.19 406 ILE A CA 1
ATOM 3174 C C . ILE A 1 406 ? -13.331 -3.604 24.660 1.00 83.19 406 ILE A C 1
ATOM 3176 O O . ILE A 1 406 ? -12.528 -4.292 24.040 1.00 83.19 406 ILE A O 1
ATOM 3180 N N . MET A 1 407 ? -13.211 -3.391 25.974 1.00 86.56 407 MET A N 1
ATOM 3181 C CA . MET A 1 407 ? -12.091 -3.928 26.765 1.00 86.56 407 MET A CA 1
ATOM 3182 C C . MET A 1 407 ? -12.096 -5.459 26.800 1.00 86.56 407 MET A C 1
ATOM 3184 O O . MET A 1 407 ? -11.064 -6.086 26.568 1.00 86.56 407 MET A O 1
ATOM 3188 N N . PHE A 1 408 ? -13.265 -6.074 27.009 1.00 87.38 408 PHE A N 1
ATOM 3189 C CA . PHE A 1 408 ? -13.394 -7.531 26.920 1.00 87.38 408 PHE A CA 1
ATOM 3190 C C . PHE A 1 408 ? -13.160 -8.050 25.496 1.00 87.38 408 PHE A C 1
ATOM 3192 O O . PHE A 1 408 ? -12.519 -9.083 25.324 1.00 87.38 408 PHE A O 1
ATOM 3199 N N . GLY A 1 409 ? -13.618 -7.319 24.476 1.00 84.94 409 GLY A N 1
ATOM 3200 C CA . GLY A 1 409 ? -13.348 -7.638 23.075 1.00 84.94 409 GLY A CA 1
ATOM 3201 C C . GLY A 1 409 ? -11.853 -7.614 22.739 1.00 84.94 409 GLY A C 1
ATOM 3202 O O . GLY A 1 409 ? -11.367 -8.543 22.103 1.00 84.94 409 GLY A O 1
ATOM 3203 N N . LEU A 1 410 ? -11.114 -6.605 23.215 1.00 87.88 410 LEU A N 1
ATOM 3204 C CA . LEU A 1 410 ? -9.655 -6.512 23.064 1.00 87.88 410 LEU A CA 1
ATOM 3205 C C . LEU A 1 410 ? -8.932 -7.637 23.813 1.00 87.88 410 LEU A C 1
ATOM 3207 O O . LEU A 1 410 ? -8.004 -8.228 23.272 1.00 87.88 410 LEU A O 1
ATOM 3211 N N . SER A 1 411 ? -9.380 -7.984 25.023 1.00 92.00 411 SER A N 1
ATOM 3212 C CA . SER A 1 411 ? -8.837 -9.124 25.768 1.00 92.00 411 SER A CA 1
ATOM 3213 C C . SER A 1 411 ? -9.013 -10.437 24.999 1.00 92.00 411 SER A C 1
ATOM 3215 O O . SER A 1 411 ? -8.037 -11.163 24.804 1.00 92.00 411 SER A O 1
ATOM 3217 N N . PHE A 1 412 ? -10.219 -10.716 24.498 1.00 86.38 412 PHE A N 1
ATOM 3218 C CA . PHE A 1 412 ? -10.477 -11.911 23.695 1.00 86.38 412 PHE A CA 1
ATOM 3219 C C . PHE A 1 412 ? -9.630 -11.921 22.416 1.00 86.38 412 PHE A C 1
ATOM 3221 O O . PHE A 1 412 ? -9.002 -12.928 22.107 1.00 86.38 412 PHE A O 1
ATOM 3228 N N . MET A 1 413 ? -9.527 -10.779 21.729 1.00 85.94 413 MET A N 1
ATOM 3229 C CA . MET A 1 413 ? -8.679 -10.626 20.546 1.00 85.94 413 MET A CA 1
ATOM 3230 C C . MET A 1 413 ? -7.209 -10.970 20.841 1.00 85.94 413 MET A C 1
ATOM 3232 O O . MET A 1 413 ? -6.624 -11.792 20.139 1.00 85.94 413 MET A O 1
ATOM 3236 N N . PHE A 1 414 ? -6.599 -10.411 21.890 1.00 90.31 414 PHE A N 1
ATOM 3237 C CA . PHE A 1 414 ? -5.203 -10.730 22.218 1.00 90.31 414 PHE A CA 1
ATOM 3238 C C . PHE A 1 414 ? -5.006 -12.191 22.629 1.00 90.31 414 PHE A C 1
ATOM 3240 O O . PHE A 1 414 ? -3.984 -12.779 22.283 1.00 90.31 414 PHE A O 1
ATOM 3247 N N . LEU A 1 415 ? -5.999 -12.799 23.285 1.00 88.19 415 LEU A N 1
ATOM 3248 C CA . LEU A 1 415 ? -5.966 -14.223 23.614 1.00 88.19 415 LEU A CA 1
ATOM 3249 C C . LEU A 1 415 ? -5.960 -15.093 22.349 1.00 88.19 415 LEU A C 1
ATOM 3251 O O . LEU A 1 415 ? -5.190 -16.045 22.261 1.00 88.19 415 LEU A O 1
ATOM 3255 N N . THR A 1 416 ? -6.784 -14.751 21.355 1.00 83.19 416 THR A N 1
ATOM 3256 C CA . THR A 1 416 ? -6.832 -15.476 20.076 1.00 83.19 416 THR A CA 1
ATOM 3257 C C . THR A 1 416 ? -5.546 -15.317 19.265 1.00 83.19 416 THR A C 1
ATOM 3259 O O . THR A 1 416 ? -5.031 -16.297 18.734 1.00 83.19 416 THR A O 1
ATOM 3262 N N . VAL A 1 417 ? -4.967 -14.110 19.239 1.00 84.12 417 VAL A N 1
ATOM 3263 C CA . VAL A 1 417 ? -3.729 -13.799 18.502 1.00 84.12 417 VAL A CA 1
ATOM 3264 C C . VAL A 1 417 ? -2.489 -14.445 19.134 1.00 84.12 417 VAL A C 1
ATOM 3266 O O . VAL A 1 417 ? -1.528 -14.734 18.419 1.00 84.12 417 VAL A O 1
ATOM 3269 N N . ALA A 1 418 ? -2.510 -14.740 20.437 1.00 87.31 418 ALA A N 1
ATOM 3270 C CA . ALA A 1 418 ? -1.379 -15.348 21.138 1.00 87.31 418 ALA A CA 1
ATOM 3271 C C . ALA A 1 418 ? -0.949 -16.703 20.550 1.00 87.31 418 ALA A C 1
ATOM 3273 O O . ALA A 1 418 ? 0.244 -16.993 20.476 1.00 87.31 418 ALA A O 1
ATOM 3274 N N . LEU A 1 419 ? -1.905 -17.517 20.082 1.00 80.69 419 LEU A N 1
ATOM 3275 C CA . LEU A 1 419 ? -1.626 -18.820 19.467 1.00 80.69 419 LEU A CA 1
ATOM 3276 C C . LEU A 1 419 ? -0.835 -18.681 18.144 1.00 80.69 419 LEU A C 1
ATOM 3278 O O . LEU A 1 419 ? 0.270 -19.226 18.064 1.00 80.69 419 LEU A O 1
ATOM 3282 N N . PRO A 1 420 ? -1.323 -17.940 17.122 1.00 77.81 420 PRO A N 1
ATOM 3283 C CA . PRO A 1 420 ? -0.558 -17.632 15.912 1.00 77.81 420 PRO A CA 1
ATOM 3284 C C . PRO A 1 420 ? 0.839 -17.063 16.185 1.00 77.81 420 PRO A C 1
ATOM 3286 O O . PRO A 1 420 ? 1.803 -17.464 15.534 1.00 77.81 420 PRO A O 1
ATOM 3289 N N . VAL A 1 421 ? 0.948 -16.148 17.153 1.00 81.12 421 VAL A N 1
ATOM 3290 C CA . VAL A 1 421 ? 2.205 -15.480 17.516 1.00 81.12 421 VAL A CA 1
ATOM 3291 C C . VAL A 1 421 ? 3.217 -16.473 18.097 1.00 81.12 421 VAL A C 1
ATOM 3293 O O . VAL A 1 421 ? 4.367 -16.482 17.665 1.00 81.12 421 VAL A O 1
ATOM 3296 N N . GLN A 1 422 ? 2.790 -17.368 18.993 1.00 84.44 422 GLN A N 1
ATOM 3297 C CA . GLN A 1 422 ? 3.673 -18.344 19.638 1.00 84.44 422 GLN A CA 1
ATOM 3298 C C . GLN A 1 422 ? 4.199 -19.410 18.668 1.00 84.44 422 GLN A C 1
ATOM 3300 O O . GLN A 1 422 ? 5.392 -19.711 18.645 1.00 84.44 422 GLN A O 1
ATOM 3305 N N . PHE A 1 423 ? 3.308 -20.012 17.875 1.00 77.31 423 PHE A N 1
ATOM 3306 C CA . PHE A 1 423 ? 3.672 -21.123 16.986 1.00 77.31 423 PHE A CA 1
ATOM 3307 C C . PHE A 1 423 ? 4.266 -20.634 15.650 1.00 77.31 423 PHE A C 1
ATOM 3309 O O . PHE A 1 423 ? 4.956 -21.379 14.952 1.00 77.31 423 PHE A O 1
ATOM 3316 N N . GLY A 1 424 ? 4.089 -19.352 15.324 1.00 73.31 424 GLY A N 1
ATOM 3317 C CA . GLY A 1 424 ? 4.672 -18.668 14.175 1.00 73.31 424 GLY A CA 1
ATOM 3318 C C . GLY A 1 424 ? 3.933 -18.864 12.853 1.00 73.31 424 GLY A C 1
ATOM 3319 O O . GLY A 1 424 ? 2.924 -19.563 12.764 1.00 73.31 424 GLY A O 1
ATOM 3320 N N . ALA A 1 425 ? 4.473 -18.237 11.799 1.00 69.06 425 ALA A N 1
ATOM 3321 C CA . ALA A 1 425 ? 3.799 -18.000 10.515 1.00 69.06 425 ALA A CA 1
ATOM 3322 C C . ALA A 1 425 ? 3.167 -19.248 9.863 1.00 69.06 425 ALA A C 1
ATOM 3324 O O . ALA A 1 425 ? 2.117 -19.153 9.228 1.00 69.06 425 ALA A O 1
ATOM 3325 N N . ASN A 1 426 ? 3.768 -20.430 10.043 1.00 72.75 426 ASN A N 1
ATOM 3326 C CA . ASN A 1 426 ? 3.269 -21.687 9.471 1.00 72.75 426 ASN A CA 1
ATOM 3327 C C . ASN A 1 426 ? 1.902 -22.112 10.025 1.00 72.75 426 ASN A C 1
ATOM 3329 O O . ASN A 1 426 ? 1.108 -22.707 9.301 1.00 72.75 426 ASN A O 1
ATOM 3333 N N . TYR A 1 427 ? 1.616 -21.790 11.285 1.00 78.12 427 TYR A N 1
ATOM 3334 C CA . TYR A 1 427 ? 0.404 -22.231 11.974 1.00 78.12 427 TYR A CA 1
ATOM 3335 C C . TYR A 1 427 ? -0.683 -21.155 12.012 1.00 78.12 427 TYR A C 1
ATOM 3337 O O . TYR A 1 427 ? -1.812 -21.457 12.383 1.00 78.12 427 TYR A O 1
ATOM 3345 N N . VAL A 1 428 ? -0.389 -19.925 11.576 1.00 79.38 428 VAL A N 1
ATOM 3346 C CA . VAL A 1 428 ? -1.350 -18.806 11.558 1.00 79.38 428 VAL A CA 1
ATOM 3347 C C . VAL A 1 428 ? -2.578 -19.151 10.715 1.00 79.38 428 VAL A C 1
ATOM 3349 O O . VAL A 1 428 ? -3.707 -19.006 11.176 1.00 79.38 428 VAL A O 1
ATOM 3352 N N . GLY A 1 429 ? -2.368 -19.667 9.497 1.00 79.88 429 GLY A N 1
ATOM 3353 C CA . GLY A 1 429 ? -3.466 -20.055 8.606 1.00 79.88 429 GLY A CA 1
ATOM 3354 C C . GLY A 1 429 ? -4.337 -21.169 9.193 1.00 79.88 429 GLY A C 1
ATOM 3355 O O . GLY A 1 429 ? -5.561 -21.107 9.098 1.00 79.88 429 GLY A O 1
ATOM 3356 N N . LEU A 1 430 ? -3.714 -22.145 9.865 1.00 84.06 430 LEU A N 1
ATOM 3357 C CA . LEU A 1 430 ? -4.415 -23.218 10.570 1.00 84.06 430 LEU A CA 1
ATOM 3358 C C . LEU A 1 430 ? -5.233 -22.671 11.749 1.00 84.06 430 LEU A C 1
ATOM 3360 O O . LEU A 1 430 ? -6.425 -22.962 11.854 1.00 84.06 430 LEU A O 1
ATOM 3364 N N . ALA A 1 431 ? -4.602 -21.868 12.608 1.00 83.25 431 ALA A N 1
ATOM 3365 C CA . ALA A 1 431 ? -5.221 -21.284 13.791 1.00 83.25 431 ALA A CA 1
ATOM 3366 C C . ALA A 1 431 ? -6.436 -20.429 13.412 1.00 83.25 431 ALA A C 1
ATOM 3368 O O . ALA A 1 431 ? -7.521 -20.651 13.943 1.00 83.25 431 ALA A O 1
ATOM 3369 N N . TRP A 1 432 ? -6.300 -19.541 12.423 1.00 86.25 432 TRP A N 1
ATOM 3370 C CA . TRP A 1 432 ? -7.406 -18.710 11.946 1.00 86.25 432 TRP A CA 1
ATOM 3371 C C . TRP A 1 432 ? -8.509 -19.513 11.254 1.00 86.25 432 TRP A C 1
ATOM 3373 O O . TRP A 1 432 ? -9.680 -19.193 11.430 1.00 86.25 432 TRP A O 1
ATOM 3383 N N . ALA A 1 433 ? -8.189 -20.568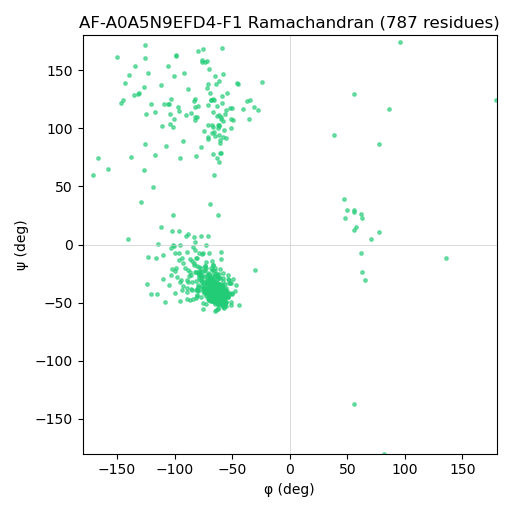 10.496 1.00 87.94 433 ALA A N 1
ATOM 3384 C CA . ALA A 1 433 ? -9.214 -21.418 9.882 1.00 87.94 433 ALA A CA 1
ATOM 3385 C C . ALA A 1 433 ? -10.095 -22.102 10.941 1.00 87.94 433 ALA A C 1
ATOM 3387 O O . ALA A 1 433 ? -11.324 -22.124 10.812 1.00 87.94 433 ALA A O 1
ATOM 3388 N N . VAL A 1 434 ? -9.468 -22.621 12.003 1.00 88.44 434 VAL A N 1
ATOM 3389 C CA . VAL A 1 434 ? -10.164 -23.218 13.150 1.00 88.44 434 VAL A CA 1
ATOM 3390 C C . VAL A 1 434 ? -10.952 -22.155 13.911 1.00 88.44 434 VAL A C 1
ATOM 3392 O O . VAL A 1 434 ? -12.141 -22.339 14.158 1.00 88.44 434 VAL A O 1
ATOM 3395 N N . GLU A 1 435 ? -10.327 -21.025 14.235 1.00 87.56 435 GLU A N 1
ATOM 3396 C CA . GLU A 1 435 ? -10.943 -19.930 14.984 1.00 87.56 435 GLU A CA 1
ATOM 3397 C C . GLU A 1 435 ? -12.177 -19.371 14.267 1.00 87.56 435 GLU A C 1
ATOM 3399 O O . GLU A 1 435 ? -13.258 -19.307 14.856 1.00 87.56 435 GLU A O 1
ATOM 3404 N N . CYS A 1 436 ? -12.064 -19.051 12.975 1.00 90.69 436 CYS A N 1
ATOM 3405 C CA . CYS A 1 436 ? -13.186 -18.597 12.158 1.00 90.69 436 CYS A CA 1
ATOM 3406 C C . CYS A 1 436 ? -14.349 -19.590 12.188 1.00 90.69 436 CYS A C 1
ATOM 3408 O O . CYS A 1 436 ? -15.505 -19.181 12.320 1.00 90.69 436 CYS A O 1
ATOM 3410 N N . PHE A 1 437 ? -14.057 -20.890 12.075 1.00 93.25 437 PHE A N 1
ATOM 3411 C CA . PHE A 1 437 ? -15.084 -21.927 12.081 1.00 93.25 437 PHE A CA 1
ATOM 3412 C C . PHE A 1 437 ? -15.759 -22.044 13.446 1.00 93.25 437 PHE A C 1
ATOM 3414 O O . PHE A 1 437 ? -16.981 -22.154 13.511 1.00 93.25 437 PHE A O 1
ATOM 3421 N N . VAL A 1 438 ? -14.992 -21.969 14.537 1.00 89.75 438 VAL A N 1
ATOM 3422 C CA . VAL A 1 438 ? -15.518 -22.005 15.908 1.00 89.75 438 VAL A CA 1
ATOM 3423 C C . VAL A 1 438 ? -16.384 -20.778 16.189 1.00 89.75 438 VAL A C 1
ATOM 3425 O O . VAL A 1 438 ? -17.511 -20.930 16.662 1.00 89.75 438 VAL A O 1
ATOM 3428 N N . ILE A 1 439 ? -15.925 -19.571 15.842 1.00 89.38 439 ILE A N 1
ATOM 3429 C CA . ILE A 1 439 ? -16.720 -18.342 15.989 1.00 89.38 439 ILE A CA 1
ATOM 3430 C C . ILE A 1 439 ? -17.991 -18.450 15.146 1.00 89.38 439 ILE A C 1
ATOM 3432 O O . ILE A 1 439 ? -19.081 -18.153 15.639 1.00 89.38 439 ILE A O 1
ATOM 3436 N N . MET A 1 440 ? -17.887 -18.928 13.903 1.00 92.75 440 MET A N 1
ATOM 3437 C CA . MET A 1 440 ? -19.045 -19.156 13.043 1.00 92.75 440 MET A CA 1
ATOM 3438 C C . MET A 1 440 ? -20.021 -20.149 13.684 1.00 92.75 440 MET A C 1
ATOM 3440 O O . MET A 1 440 ? -21.210 -19.855 13.802 1.00 92.75 440 MET A O 1
ATOM 3444 N N . PHE A 1 441 ? -19.533 -21.284 14.176 1.00 92.62 441 PHE A N 1
ATOM 3445 C CA . PHE A 1 441 ? -20.332 -22.303 14.844 1.00 92.62 441 PHE A CA 1
ATOM 3446 C C . PHE A 1 441 ? -21.060 -21.737 16.071 1.00 92.62 441 PHE A C 1
ATOM 3448 O O . PHE A 1 441 ? -22.285 -21.834 16.149 1.00 92.62 441 PHE A O 1
ATOM 3455 N N . ILE A 1 442 ? -20.350 -21.076 16.989 1.00 86.94 442 ILE A N 1
ATOM 3456 C CA . ILE A 1 442 ? -20.934 -20.444 18.184 1.00 86.94 442 ILE A CA 1
ATOM 3457 C C . ILE A 1 442 ? -21.956 -19.375 17.781 1.00 86.94 442 ILE A C 1
ATOM 3459 O O . ILE A 1 442 ? -23.046 -19.304 18.348 1.00 86.94 442 ILE A O 1
ATOM 3463 N N . SER A 1 443 ? -21.653 -18.572 16.760 1.00 89.75 443 SER A N 1
ATOM 3464 C CA . SER A 1 443 ? -22.539 -17.504 16.293 1.00 89.75 443 SER A CA 1
ATOM 3465 C C . SER A 1 443 ? -23.868 -18.018 15.725 1.00 89.75 443 SER A C 1
ATOM 3467 O O . SER A 1 443 ? -24.898 -17.359 15.895 1.00 89.75 443 SER A O 1
ATOM 3469 N N . MET A 1 444 ? -23.869 -19.208 15.110 1.00 89.19 444 MET A N 1
ATOM 3470 C CA . MET A 1 444 ? -25.087 -19.881 14.648 1.00 89.19 444 MET A CA 1
ATOM 3471 C C . MET A 1 444 ? -25.944 -20.357 15.830 1.00 89.19 444 MET A C 1
ATOM 3473 O O . MET A 1 444 ? -27.164 -20.198 15.795 1.00 89.19 444 MET A O 1
ATOM 3477 N N . HIS A 1 445 ? -25.320 -20.857 16.903 1.00 88.25 445 HIS A N 1
ATOM 3478 C CA . HIS A 1 445 ? -26.026 -21.324 18.105 1.00 88.25 445 HIS A CA 1
ATOM 3479 C C . HIS A 1 445 ? -26.589 -20.168 18.939 1.00 88.25 445 HIS A C 1
ATOM 3481 O O . HIS A 1 445 ? -27.751 -20.204 19.337 1.00 88.25 445 HIS A O 1
ATOM 3487 N N . LEU A 1 446 ? -25.805 -19.105 19.148 1.00 85.06 446 LEU A N 1
ATOM 3488 C CA . LEU A 1 446 ? -26.232 -17.922 19.906 1.00 85.06 446 LEU A CA 1
ATOM 3489 C C . LEU A 1 446 ? -27.173 -16.999 19.108 1.00 85.06 446 LEU A C 1
ATOM 3491 O O . LEU A 1 446 ? -27.704 -16.036 19.655 1.00 85.06 446 LEU A O 1
ATOM 3495 N N . ARG A 1 447 ? -27.372 -17.256 17.806 1.00 85.25 447 ARG A N 1
ATOM 3496 C CA . ARG A 1 447 ? -28.193 -16.459 16.869 1.00 85.25 447 ARG A CA 1
ATOM 3497 C C . ARG A 1 447 ? -27.779 -14.984 16.742 1.00 85.25 447 ARG A C 1
ATOM 3499 O O . ARG A 1 447 ? -28.495 -14.181 16.138 1.00 85.25 447 ARG A O 1
ATOM 3506 N N . VAL A 1 448 ? -26.586 -14.618 17.207 1.00 82.06 448 VAL A N 1
ATOM 3507 C CA . VAL A 1 448 ? -26.058 -13.246 17.165 1.00 82.06 448 VAL A CA 1
ATOM 3508 C C . VAL A 1 448 ? -25.505 -12.940 15.770 1.00 82.06 448 VAL A C 1
ATOM 3510 O O . VAL A 1 448 ? -24.593 -13.601 15.275 1.00 82.06 448 VAL A O 1
ATOM 3513 N N . LYS A 1 449 ? -26.066 -11.928 15.097 1.00 84.19 449 LYS A N 1
ATOM 3514 C CA . LYS A 1 449 ? -25.670 -11.544 13.725 1.00 84.19 449 LYS A CA 1
ATOM 3515 C C . LYS A 1 449 ? -24.272 -10.938 13.670 1.00 84.19 449 LYS A C 1
ATOM 3517 O O . LYS A 1 449 ? -23.524 -11.190 12.733 1.00 84.19 449 LYS A O 1
ATOM 3522 N N . GLN A 1 450 ? -23.912 -10.162 14.687 1.00 82.06 450 GLN A N 1
ATOM 3523 C CA . GLN A 1 450 ? -22.632 -9.465 14.778 1.00 82.06 450 GLN A CA 1
ATOM 3524 C C . GLN A 1 450 ? -21.456 -10.450 14.724 1.00 82.06 450 GLN A C 1
ATOM 3526 O O . GLN A 1 450 ? -20.493 -10.201 14.009 1.00 82.06 450 GLN A O 1
ATOM 3531 N N . PHE A 1 451 ? -21.567 -11.600 15.398 1.00 82.12 451 PHE A N 1
ATOM 3532 C CA . PHE A 1 451 ? -20.522 -12.629 15.392 1.00 82.12 451 PHE A CA 1
ATOM 3533 C C . PHE A 1 451 ? -20.426 -13.372 14.056 1.00 82.12 451 PHE A C 1
ATOM 3535 O O . PHE A 1 451 ? -19.325 -13.701 13.632 1.00 82.12 451 PHE A O 1
ATOM 3542 N N . ARG A 1 452 ? -21.543 -13.553 13.339 1.00 88.00 452 ARG A N 1
ATOM 3543 C CA . ARG A 1 452 ? -21.538 -14.123 11.980 1.00 88.00 452 ARG A CA 1
ATOM 3544 C C . ARG A 1 452 ? -20.808 -13.220 10.989 1.00 88.00 452 ARG A C 1
ATOM 3546 O O . ARG A 1 452 ? -19.964 -13.694 10.231 1.00 88.00 452 ARG A O 1
ATOM 3553 N N . TYR A 1 453 ? -21.103 -11.916 11.020 1.00 87.00 453 TYR A N 1
ATOM 3554 C CA . TYR A 1 453 ? -20.377 -10.935 10.207 1.00 87.00 453 TYR A CA 1
ATOM 3555 C C . TYR A 1 453 ? -18.902 -10.851 10.612 1.00 87.00 453 TYR A C 1
ATOM 3557 O O . TYR A 1 453 ? -18.048 -10.796 9.733 1.00 87.00 453 TYR A O 1
ATOM 3565 N N . GLY A 1 454 ? -18.602 -10.914 11.914 1.00 83.38 454 GLY A N 1
ATOM 3566 C CA . GLY A 1 454 ? -17.233 -10.968 12.432 1.00 83.38 454 GLY A CA 1
ATOM 3567 C C . GLY A 1 454 ? -16.447 -12.172 11.910 1.00 83.38 454 GLY A C 1
ATOM 3568 O O . GLY A 1 454 ? -15.350 -11.995 11.395 1.00 83.38 454 GLY A O 1
ATOM 3569 N N . ALA A 1 455 ? -17.030 -13.373 11.941 1.00 88.06 455 ALA A N 1
ATOM 3570 C CA . ALA A 1 455 ? -16.393 -14.581 11.417 1.00 88.06 455 ALA A CA 1
ATOM 3571 C C . ALA A 1 455 ? -16.162 -14.519 9.897 1.00 88.06 455 ALA A C 1
ATOM 3573 O O . ALA A 1 455 ? -15.078 -14.854 9.432 1.00 88.06 455 ALA A O 1
ATOM 3574 N N . MET A 1 456 ? -17.134 -14.038 9.107 1.00 89.94 456 MET A N 1
ATOM 3575 C CA . MET A 1 456 ? -16.931 -13.844 7.657 1.00 89.94 456 MET A CA 1
ATOM 3576 C C . MET A 1 456 ? -15.854 -12.794 7.360 1.00 89.94 456 MET A C 1
ATOM 3578 O O . MET A 1 456 ? -15.100 -12.936 6.399 1.00 89.94 456 MET A O 1
ATOM 3582 N N . PHE A 1 457 ? -15.771 -11.744 8.177 1.00 87.56 457 PHE A N 1
ATOM 3583 C CA . PHE A 1 457 ? -14.732 -10.727 8.060 1.00 87.56 457 PHE A CA 1
ATOM 3584 C C . PHE A 1 457 ? -13.346 -11.287 8.407 1.00 87.56 457 PHE A C 1
ATOM 3586 O O . PHE A 1 457 ? -12.387 -11.021 7.687 1.00 87.56 457 PHE A O 1
ATOM 3593 N N . LEU A 1 458 ? -13.241 -12.126 9.441 1.00 86.62 458 LEU A N 1
ATOM 3594 C CA . LEU A 1 458 ? -11.988 -12.788 9.811 1.00 86.62 458 LEU A CA 1
ATOM 3595 C C . LEU A 1 458 ? -11.561 -13.820 8.756 1.00 86.62 458 LEU A C 1
ATOM 3597 O O . LEU A 1 458 ? -10.386 -13.873 8.405 1.00 86.62 458 LEU A O 1
ATOM 3601 N N . TYR A 1 459 ? -12.509 -14.540 8.141 1.00 90.06 459 TYR A N 1
ATOM 3602 C CA . TYR A 1 459 ? -12.240 -15.374 6.964 1.00 90.06 459 TYR A CA 1
ATOM 3603 C C . TYR A 1 459 ? -11.682 -14.564 5.793 1.00 90.06 459 TYR A C 1
ATOM 3605 O O . TYR A 1 459 ? -10.757 -15.021 5.126 1.00 90.06 459 TYR A O 1
ATOM 3613 N N . LEU A 1 460 ? -12.213 -13.363 5.540 1.00 89.44 460 LEU A N 1
ATOM 3614 C CA . LEU A 1 460 ? -11.701 -12.480 4.493 1.00 89.44 460 LEU A CA 1
ATOM 3615 C C . LEU A 1 460 ? -10.270 -12.018 4.800 1.00 89.44 460 LEU A C 1
ATOM 3617 O O . LEU A 1 460 ? -9.420 -12.063 3.914 1.00 89.44 460 LEU A O 1
ATOM 3621 N N . ILE A 1 461 ? -9.985 -11.623 6.044 1.00 86.31 461 ILE A N 1
ATOM 3622 C CA . ILE A 1 461 ? -8.626 -11.259 6.474 1.00 86.31 461 ILE A CA 1
ATOM 3623 C C . ILE A 1 461 ? -7.681 -12.454 6.338 1.00 86.31 461 ILE A C 1
ATOM 3625 O O . ILE A 1 461 ? -6.590 -12.301 5.802 1.00 86.31 461 ILE A O 1
ATOM 3629 N N . SER A 1 462 ? -8.107 -13.647 6.757 1.00 86.12 462 SER A N 1
ATOM 3630 C CA . SER A 1 462 ? -7.331 -14.881 6.624 1.00 86.12 462 SER A CA 1
ATOM 3631 C C . SER A 1 462 ? -7.035 -15.217 5.165 1.00 86.12 462 SER A C 1
ATOM 3633 O O . SER A 1 462 ? -5.890 -15.495 4.815 1.00 86.12 462 SER A O 1
ATOM 3635 N N . PHE A 1 463 ? -8.033 -15.086 4.290 1.00 86.56 463 PHE A N 1
ATOM 3636 C CA . PHE A 1 463 ? -7.874 -15.268 2.851 1.00 86.56 463 PHE A CA 1
ATOM 3637 C C . PHE A 1 463 ? -6.854 -14.287 2.259 1.00 86.56 463 PHE A C 1
ATOM 3639 O O . PHE A 1 463 ? -5.984 -14.696 1.492 1.00 86.56 463 PHE A O 1
ATOM 3646 N N . ILE A 1 464 ? -6.927 -13.008 2.642 1.00 86.31 464 ILE A N 1
ATOM 3647 C CA . ILE A 1 464 ? -5.983 -11.973 2.201 1.00 86.31 464 ILE A CA 1
ATOM 3648 C C . ILE A 1 464 ? -4.585 -12.233 2.766 1.00 86.31 464 ILE A C 1
ATOM 3650 O O . ILE A 1 464 ? -3.619 -12.125 2.025 1.00 86.31 464 ILE A O 1
ATOM 3654 N N . TYR A 1 465 ? -4.450 -12.605 4.039 1.00 83.88 465 TYR A N 1
ATOM 3655 C CA . TYR A 1 465 ? -3.153 -12.895 4.653 1.00 83.88 465 TYR A CA 1
ATOM 3656 C C . TYR A 1 465 ? -2.446 -14.052 3.941 1.00 83.88 465 TYR A C 1
ATOM 3658 O O . TYR A 1 465 ? -1.307 -13.923 3.489 1.00 83.88 465 TYR A O 1
ATOM 3666 N N . ILE A 1 466 ? -3.164 -15.163 3.772 1.00 82.00 466 ILE A N 1
ATOM 3667 C CA . ILE A 1 466 ? -2.657 -16.345 3.085 1.00 82.00 466 ILE A CA 1
ATOM 3668 C C . ILE A 1 466 ? -2.291 -15.999 1.630 1.00 82.00 466 ILE A C 1
ATOM 3670 O O . ILE A 1 466 ? -1.186 -16.309 1.197 1.00 82.00 466 ILE A O 1
ATOM 3674 N N . GLY A 1 467 ? -3.172 -15.314 0.894 1.00 80.31 467 GLY A N 1
ATOM 3675 C CA . GLY A 1 467 ? -2.969 -15.009 -0.527 1.00 80.31 467 GLY A CA 1
ATOM 3676 C C . GLY A 1 467 ? -1.982 -13.873 -0.840 1.00 80.31 467 GLY A C 1
ATOM 3677 O O . GLY A 1 467 ? -1.320 -13.892 -1.875 1.00 80.31 467 GLY A O 1
ATOM 3678 N N . ALA A 1 468 ? -1.878 -12.853 0.011 1.00 79.94 468 ALA A N 1
ATOM 3679 C CA . ALA A 1 468 ? -1.067 -11.661 -0.259 1.00 79.94 468 ALA A CA 1
ATOM 3680 C C . ALA A 1 468 ? 0.294 -11.679 0.439 1.00 79.94 468 ALA A C 1
ATOM 3682 O O . ALA A 1 468 ? 1.202 -10.997 -0.021 1.00 79.94 468 ALA A O 1
ATOM 3683 N N . PHE A 1 469 ? 0.445 -12.439 1.525 1.00 75.06 469 PHE A N 1
ATOM 3684 C CA . PHE A 1 469 ? 1.697 -12.489 2.281 1.00 75.06 469 PHE A CA 1
ATOM 3685 C C . PHE A 1 469 ? 2.332 -13.873 2.227 1.00 75.06 469 PHE A C 1
ATOM 3687 O O . PHE A 1 469 ? 3.528 -13.975 1.984 1.00 75.06 469 PHE A O 1
ATOM 3694 N N . ARG A 1 470 ? 1.547 -14.953 2.366 1.00 76.00 470 ARG A N 1
ATOM 3695 C CA . ARG A 1 470 ? 2.126 -16.303 2.423 1.00 76.00 470 ARG A CA 1
ATOM 3696 C C . ARG A 1 470 ? 2.393 -16.917 1.054 1.00 76.00 470 ARG A C 1
ATOM 3698 O O . ARG A 1 470 ? 3.467 -17.472 0.834 1.00 76.00 470 ARG A O 1
ATOM 3705 N N . THR A 1 471 ? 1.437 -16.855 0.129 1.00 75.12 471 THR A N 1
ATOM 3706 C CA . THR A 1 471 ? 1.626 -17.460 -1.196 1.00 75.12 471 THR A CA 1
ATOM 3707 C C . THR A 1 471 ? 2.698 -16.792 -2.053 1.00 75.12 471 THR A C 1
ATOM 3709 O O . THR A 1 471 ? 3.345 -17.533 -2.785 1.00 75.12 471 THR A O 1
ATOM 3712 N N . PRO A 1 472 ? 2.956 -15.468 -2.003 1.00 71.62 472 PRO A N 1
ATOM 3713 C CA . PRO A 1 472 ? 4.032 -14.875 -2.800 1.00 71.62 472 PRO A CA 1
ATOM 3714 C C . PRO A 1 472 ? 5.418 -15.432 -2.463 1.00 71.62 472 PRO A C 1
ATOM 3716 O O . PRO A 1 472 ? 6.172 -15.733 -3.380 1.00 71.62 472 PRO A O 1
ATOM 3719 N N . GLU A 1 473 ? 5.723 -15.678 -1.186 1.00 67.31 473 GLU A N 1
ATOM 3720 C CA . GLU A 1 473 ? 6.981 -16.326 -0.773 1.00 67.31 473 GLU A CA 1
ATOM 3721 C C . GLU A 1 473 ? 7.126 -17.724 -1.404 1.00 67.31 473 GLU A C 1
ATOM 3723 O O . GLU A 1 473 ? 8.170 -18.081 -1.937 1.00 67.31 473 GLU A O 1
ATOM 3728 N N . LEU A 1 474 ? 6.030 -18.491 -1.433 1.00 66.81 474 LEU A N 1
ATOM 3729 C CA . LEU A 1 474 ? 5.952 -19.808 -2.080 1.00 66.81 474 LEU A CA 1
ATOM 3730 C C . LEU A 1 474 ? 6.063 -19.746 -3.611 1.00 66.81 474 LEU A C 1
ATOM 3732 O O . LEU A 1 474 ? 6.441 -20.722 -4.248 1.00 66.81 474 LEU A O 1
ATOM 3736 N N . ILE A 1 475 ? 5.675 -18.620 -4.204 1.00 63.44 475 ILE A N 1
ATOM 3737 C CA . ILE A 1 475 ? 5.635 -18.404 -5.650 1.00 63.44 475 ILE A CA 1
ATOM 3738 C C . ILE A 1 475 ? 7.022 -18.045 -6.198 1.00 63.44 475 ILE A C 1
ATOM 3740 O O . ILE A 1 475 ? 7.290 -18.401 -7.348 1.00 63.44 475 ILE A O 1
ATOM 3744 N N . VAL A 1 476 ? 7.854 -17.369 -5.397 1.00 63.81 476 VAL A N 1
ATOM 3745 C CA . VAL A 1 476 ? 9.157 -16.804 -5.789 1.00 63.81 476 VAL A CA 1
ATOM 3746 C C . VAL A 1 476 ? 10.320 -17.789 -5.618 1.00 63.81 476 VAL A C 1
ATOM 3748 O O . VAL A 1 476 ? 11.258 -17.734 -6.406 1.00 63.81 476 VAL A O 1
ATOM 3751 N N . GLU A 1 477 ? 10.274 -18.695 -4.637 1.00 63.81 477 GLU A N 1
ATOM 3752 C CA . GLU A 1 477 ? 11.357 -19.665 -4.399 1.00 63.81 477 GLU A CA 1
ATOM 3753 C C . GLU A 1 477 ? 11.548 -20.623 -5.597 1.00 63.81 477 GLU A C 1
ATOM 3755 O O . GLU A 1 477 ? 10.640 -21.366 -5.984 1.00 63.81 477 GLU A O 1
ATOM 3760 N N . THR A 1 478 ? 12.743 -20.604 -6.198 1.00 53.22 478 THR A N 1
ATOM 3761 C CA . THR A 1 478 ? 13.104 -21.374 -7.404 1.00 53.22 478 THR A CA 1
ATOM 3762 C C . THR A 1 478 ? 13.636 -22.776 -7.110 1.00 53.22 478 THR A C 1
ATOM 3764 O O . THR A 1 478 ? 13.532 -23.650 -7.972 1.00 53.22 478 THR A O 1
ATOM 3767 N N . THR A 1 479 ? 14.149 -23.026 -5.905 1.00 53.38 479 THR A N 1
ATOM 3768 C CA . THR A 1 479 ? 14.674 -24.326 -5.467 1.00 53.38 479 THR A CA 1
ATOM 3769 C C . THR A 1 479 ? 14.098 -24.696 -4.104 1.00 53.38 479 THR A C 1
ATOM 3771 O O . THR A 1 479 ? 14.099 -23.895 -3.170 1.00 53.38 479 THR A O 1
ATOM 3774 N N . ARG A 1 480 ? 13.562 -25.915 -3.982 1.00 60.31 480 ARG A N 1
ATOM 3775 C CA . ARG A 1 480 ? 13.075 -26.445 -2.706 1.00 60.31 480 ARG A CA 1
ATOM 3776 C C . ARG A 1 480 ? 13.331 -27.943 -2.625 1.00 60.31 480 ARG A C 1
ATOM 3778 O O . ARG A 1 480 ? 12.845 -28.684 -3.473 1.00 60.31 480 ARG A O 1
ATOM 3785 N N . ASP A 1 481 ? 14.030 -28.366 -1.576 1.00 51.66 481 ASP A N 1
ATOM 3786 C CA . ASP A 1 481 ? 14.418 -29.770 -1.393 1.00 51.66 481 ASP A CA 1
ATOM 3787 C C . ASP A 1 481 ? 13.349 -30.619 -0.680 1.00 51.66 481 ASP A C 1
ATOM 3789 O O . ASP A 1 481 ? 13.432 -31.845 -0.701 1.00 51.66 481 ASP A O 1
ATOM 3793 N N . GLN A 1 482 ? 12.313 -30.015 -0.072 1.00 55.31 482 GLN A N 1
ATOM 3794 C CA . GLN A 1 482 ? 11.245 -30.759 0.616 1.00 55.31 482 GLN A CA 1
ATOM 3795 C C . GLN A 1 482 ? 9.846 -30.137 0.453 1.00 55.31 482 GLN A C 1
ATOM 3797 O O . GLN A 1 482 ? 9.652 -28.920 0.539 1.00 55.31 482 GLN A O 1
ATOM 3802 N N . LEU A 1 483 ? 8.844 -31.005 0.251 1.00 58.91 483 LEU A N 1
ATOM 3803 C CA . LEU A 1 483 ? 7.421 -30.671 0.350 1.00 58.91 483 LEU A CA 1
ATOM 3804 C C . LEU A 1 483 ? 7.075 -30.440 1.830 1.00 58.91 483 LEU A C 1
ATOM 3806 O O . LEU A 1 483 ? 6.911 -31.386 2.599 1.00 58.91 483 LEU A O 1
ATOM 3810 N N . ASP A 1 484 ? 6.939 -29.182 2.239 1.00 63.38 484 ASP A N 1
ATOM 3811 C CA . ASP A 1 484 ? 6.515 -28.848 3.601 1.00 63.38 484 ASP A CA 1
ATOM 3812 C C . ASP A 1 484 ? 5.029 -29.179 3.806 1.00 63.38 484 ASP A C 1
ATOM 3814 O O . ASP A 1 484 ? 4.139 -28.349 3.580 1.00 63.38 484 ASP A O 1
ATOM 3818 N N . LEU A 1 485 ? 4.748 -30.393 4.290 1.00 68.31 485 LEU A N 1
ATOM 3819 C CA . LEU A 1 485 ? 3.398 -30.874 4.597 1.00 68.31 485 LEU A CA 1
ATOM 3820 C C . LEU A 1 485 ? 2.624 -29.873 5.473 1.00 68.31 485 LEU A C 1
ATOM 3822 O O . LEU A 1 485 ? 1.469 -29.560 5.188 1.00 68.31 485 LEU A O 1
ATOM 3826 N N . ILE A 1 486 ? 3.285 -29.282 6.473 1.00 69.75 486 ILE A N 1
ATOM 3827 C CA . ILE A 1 486 ? 2.696 -28.296 7.396 1.00 69.75 486 ILE A CA 1
ATOM 3828 C C . ILE A 1 486 ? 2.180 -27.058 6.650 1.00 69.75 486 ILE A C 1
ATOM 3830 O O . ILE A 1 486 ? 1.102 -26.555 6.972 1.00 69.75 486 ILE A O 1
ATOM 3834 N N . LYS A 1 487 ? 2.895 -26.587 5.615 1.00 71.69 487 LYS A N 1
ATOM 3835 C CA . LYS A 1 487 ? 2.457 -25.429 4.821 1.00 71.69 487 LYS A CA 1
ATOM 3836 C C . LYS A 1 487 ? 1.157 -25.745 4.087 1.00 71.69 487 LYS A C 1
ATOM 3838 O O . LYS A 1 487 ? 0.284 -24.889 4.057 1.00 71.69 487 LYS A O 1
ATOM 3843 N N . SER A 1 488 ? 0.987 -26.964 3.567 1.00 78.38 488 SER A N 1
ATOM 3844 C CA . SER A 1 488 ? -0.235 -27.381 2.858 1.00 78.38 488 SER A CA 1
ATOM 3845 C C . SER A 1 488 ? -1.457 -27.552 3.775 1.00 78.38 488 SER A C 1
ATOM 3847 O O . SER A 1 488 ? -2.576 -27.216 3.380 1.00 78.38 488 SER A O 1
ATOM 3849 N N . VAL A 1 489 ? -1.248 -27.984 5.026 1.00 82.44 489 VAL A N 1
ATOM 3850 C CA . VAL A 1 489 ? -2.321 -28.226 6.010 1.00 82.44 489 VAL A CA 1
ATOM 3851 C C . VAL A 1 489 ? -3.138 -26.961 6.287 1.00 82.44 489 VAL A C 1
ATOM 3853 O O . VAL A 1 489 ? -4.362 -27.037 6.377 1.00 82.44 489 VAL A O 1
ATOM 3856 N N . GLY A 1 490 ? -2.500 -25.787 6.350 1.00 81.94 490 GLY A N 1
ATOM 3857 C CA . GLY A 1 490 ? -3.203 -24.514 6.547 1.00 81.94 490 GLY A CA 1
ATOM 3858 C C . GLY A 1 490 ? -4.216 -24.202 5.436 1.00 81.94 490 GLY A C 1
ATOM 3859 O O . GLY A 1 490 ? -5.353 -23.835 5.728 1.00 81.94 490 GLY A O 1
ATOM 3860 N N . TYR A 1 491 ? -3.846 -24.411 4.168 1.00 86.12 491 TYR A N 1
ATOM 3861 C CA . TYR A 1 491 ? -4.732 -24.178 3.015 1.00 86.12 491 TYR A CA 1
ATOM 3862 C C . TYR A 1 491 ? -5.863 -25.204 2.951 1.00 86.12 491 TYR A C 1
ATOM 3864 O O . TYR A 1 491 ? -7.008 -24.847 2.670 1.00 86.12 491 TYR A O 1
ATOM 3872 N N . ILE A 1 492 ? -5.563 -26.472 3.254 1.00 88.25 492 ILE A N 1
ATOM 3873 C CA . ILE A 1 492 ? -6.562 -27.546 3.306 1.00 88.25 492 ILE A CA 1
ATOM 3874 C C . ILE A 1 492 ? -7.571 -27.276 4.426 1.00 88.25 492 ILE A C 1
ATOM 3876 O O . ILE A 1 492 ? -8.776 -27.399 4.207 1.00 88.25 492 ILE A O 1
ATOM 3880 N N . MET A 1 493 ? -7.113 -26.848 5.606 1.00 88.62 493 MET A N 1
ATOM 3881 C CA . MET A 1 493 ? -8.010 -26.501 6.709 1.00 88.62 493 MET A CA 1
ATOM 3882 C C . MET A 1 493 ? -8.812 -25.229 6.413 1.00 88.62 493 MET A C 1
ATOM 3884 O O . MET A 1 493 ? -10.003 -25.161 6.721 1.00 88.62 493 MET A O 1
ATOM 3888 N N . GLY A 1 494 ? -8.209 -24.241 5.746 1.00 89.56 494 GLY A N 1
ATOM 3889 C CA . GLY A 1 494 ? -8.912 -23.074 5.211 1.00 89.56 494 GLY A CA 1
ATOM 3890 C C . GLY A 1 494 ? -10.050 -23.477 4.270 1.00 89.56 494 GLY A C 1
ATOM 3891 O O . GLY A 1 494 ? -11.195 -23.072 4.474 1.00 89.56 494 GLY A O 1
ATOM 3892 N N . PHE A 1 495 ? -9.774 -24.356 3.303 1.00 91.06 495 PHE A N 1
ATOM 3893 C CA . PHE A 1 495 ? -10.784 -24.935 2.414 1.00 91.06 495 PHE A CA 1
ATOM 3894 C C . PHE A 1 495 ? -11.885 -25.669 3.194 1.00 91.06 495 PHE A C 1
ATOM 3896 O O . PHE A 1 495 ? -13.068 -25.363 3.028 1.00 91.06 495 PHE A O 1
ATOM 3903 N N . ALA A 1 496 ? -11.510 -26.596 4.079 1.00 92.81 496 ALA A N 1
ATOM 3904 C CA . ALA A 1 496 ? -12.448 -27.407 4.851 1.00 92.81 496 ALA A CA 1
ATOM 3905 C C . ALA A 1 496 ? -13.353 -26.551 5.750 1.00 92.81 496 ALA A C 1
ATOM 3907 O O . ALA A 1 496 ? -14.563 -26.763 5.796 1.00 92.81 496 ALA A O 1
ATOM 3908 N N . SER A 1 497 ? -12.790 -25.544 6.417 1.00 93.94 497 SER A N 1
ATOM 3909 C CA . SER A 1 497 ? -13.524 -24.636 7.302 1.00 93.94 497 SER A CA 1
ATOM 3910 C C . SER A 1 497 ? -14.511 -23.734 6.544 1.00 93.94 497 SER A C 1
ATOM 3912 O O . SER A 1 497 ? -15.637 -23.527 7.003 1.00 93.94 497 SER A O 1
ATOM 3914 N N . LEU A 1 498 ? -14.151 -23.257 5.347 1.00 93.88 498 LEU A N 1
ATOM 3915 C CA . LEU A 1 498 ? -15.027 -22.463 4.478 1.00 93.88 498 LEU A CA 1
ATOM 3916 C C . LEU A 1 498 ? -16.161 -23.301 3.873 1.00 93.88 498 LEU A C 1
ATOM 3918 O O . LEU A 1 498 ? -17.314 -22.861 3.850 1.00 93.88 498 LEU A O 1
ATOM 3922 N N . VAL A 1 499 ? -15.871 -24.534 3.453 1.00 92.00 499 VAL A N 1
ATOM 3923 C CA . VAL A 1 499 ? -16.894 -25.495 3.012 1.00 92.00 499 VAL A CA 1
ATOM 3924 C C . VAL A 1 499 ? -17.813 -25.880 4.175 1.00 92.00 499 VAL A C 1
ATOM 3926 O O . VAL A 1 499 ? -19.034 -25.888 4.017 1.00 92.00 499 VAL A O 1
ATOM 3929 N N . GLY A 1 500 ? -17.254 -26.118 5.364 1.00 92.94 500 GLY A N 1
ATOM 3930 C CA . GLY A 1 500 ? -18.010 -26.358 6.593 1.00 92.94 500 GLY A CA 1
ATOM 3931 C C . GLY A 1 500 ? -18.918 -25.180 6.950 1.00 92.94 500 GLY A C 1
ATOM 3932 O O . GLY A 1 500 ? -20.080 -25.370 7.299 1.00 92.94 500 GLY A O 1
ATOM 3933 N N . THR A 1 501 ? -18.436 -23.949 6.782 1.00 93.44 501 THR A N 1
ATOM 3934 C CA . THR A 1 501 ? -19.234 -22.729 6.962 1.00 93.44 501 THR A CA 1
ATOM 3935 C C . THR A 1 501 ? -20.376 -22.649 5.950 1.00 93.44 501 THR A C 1
ATOM 3937 O O . THR A 1 501 ? -21.517 -22.382 6.332 1.00 93.44 501 THR A O 1
ATOM 3940 N N . ALA A 1 502 ? -20.121 -22.939 4.672 1.00 92.06 502 ALA A N 1
ATOM 3941 C CA . ALA A 1 502 ? -21.167 -22.998 3.652 1.00 92.06 502 ALA A CA 1
ATOM 3942 C C . ALA A 1 502 ? -22.233 -24.059 3.985 1.00 92.06 502 ALA A C 1
ATOM 3944 O O . ALA A 1 502 ? -23.431 -23.814 3.821 1.00 92.06 502 ALA A O 1
ATOM 3945 N N . PHE A 1 503 ? -21.811 -25.209 4.520 1.00 93.19 503 PHE A N 1
ATOM 3946 C CA . PHE A 1 503 ? -22.712 -26.241 5.023 1.00 93.19 503 PHE A CA 1
ATOM 3947 C C . PHE A 1 503 ? -23.544 -25.754 6.217 1.00 93.19 503 PHE A C 1
ATOM 3949 O O . PHE A 1 503 ? -24.755 -25.968 6.227 1.00 93.19 503 PHE A O 1
ATOM 3956 N N . LEU A 1 504 ? -22.950 -25.047 7.186 1.00 92.44 504 LEU A N 1
ATOM 3957 C CA . LEU A 1 504 ? -23.679 -24.476 8.327 1.00 92.44 504 LEU A CA 1
ATOM 3958 C C . LEU A 1 504 ? -24.750 -23.469 7.885 1.00 92.44 504 LEU A C 1
ATOM 3960 O O . LEU A 1 504 ? -25.877 -23.541 8.372 1.00 92.44 504 LEU A O 1
ATOM 3964 N N . TYR A 1 505 ? -24.444 -22.584 6.930 1.00 91.81 505 TYR A N 1
ATOM 3965 C CA . TYR A 1 505 ? -25.432 -21.654 6.362 1.00 91.81 505 TYR A CA 1
ATOM 3966 C C . TYR A 1 505 ? -26.584 -22.374 5.655 1.00 91.81 505 TYR A C 1
ATOM 3968 O O . TYR A 1 505 ? -27.720 -21.907 5.711 1.00 91.81 505 TYR A O 1
ATOM 3976 N N . ARG A 1 506 ? -26.310 -23.514 5.009 1.00 89.81 506 ARG A N 1
ATOM 3977 C CA . ARG A 1 506 ? -27.346 -24.349 4.390 1.00 89.81 506 ARG A CA 1
ATOM 3978 C C . ARG A 1 506 ? -28.173 -25.107 5.431 1.00 89.81 506 ARG A C 1
ATOM 3980 O O . ARG A 1 506 ? -29.381 -25.194 5.273 1.00 89.81 506 ARG A O 1
ATOM 3987 N N . LYS A 1 507 ? -27.543 -25.638 6.484 1.00 91.75 507 LYS A N 1
ATOM 3988 C CA . LYS A 1 507 ? -28.207 -26.390 7.563 1.00 91.75 507 LYS A CA 1
ATOM 3989 C C . LYS A 1 507 ? -29.133 -25.507 8.401 1.00 91.75 507 LYS A C 1
ATOM 3991 O O . LYS A 1 507 ? -30.197 -25.955 8.802 1.00 91.75 507 LYS A O 1
ATOM 3996 N N . TYR A 1 508 ? -28.725 -24.269 8.668 1.00 89.56 508 TYR A N 1
ATOM 3997 C CA . TYR A 1 508 ? -29.486 -23.305 9.465 1.00 89.56 508 TYR A CA 1
ATOM 3998 C C . TYR A 1 508 ? -30.227 -22.270 8.601 1.00 89.56 508 TYR A C 1
ATOM 4000 O O . TYR A 1 508 ? -30.516 -21.175 9.078 1.00 89.56 508 TYR A O 1
ATOM 4008 N N . SER A 1 509 ? -30.555 -22.588 7.342 1.00 85.38 509 SER A N 1
ATOM 4009 C CA . SER A 1 509 ? -31.196 -21.646 6.409 1.00 85.38 509 SER A CA 1
ATOM 4010 C C . SER A 1 509 ? -32.466 -21.003 6.967 1.00 85.38 509 SER A C 1
ATOM 4012 O O . SER A 1 509 ? -32.733 -19.836 6.690 1.00 85.38 509 SER A O 1
ATOM 4014 N N . ASP A 1 510 ? -33.209 -21.745 7.786 1.00 83.50 510 ASP A N 1
ATOM 4015 C CA . ASP A 1 510 ? -34.527 -21.347 8.284 1.00 83.50 510 ASP A CA 1
ATOM 4016 C C . ASP A 1 510 ? -34.452 -20.345 9.448 1.00 83.50 510 ASP A C 1
ATOM 4018 O O . ASP A 1 510 ? -35.390 -19.584 9.681 1.00 83.50 510 ASP A O 1
ATOM 4022 N N . SER A 1 511 ? -33.331 -20.305 10.177 1.00 81.25 511 SER A N 1
ATOM 4023 C CA . SER A 1 511 ? -33.119 -19.392 11.312 1.00 81.25 511 SER A CA 1
ATOM 4024 C C . SER A 1 511 ? -32.355 -18.116 10.933 1.00 81.25 511 SER A C 1
ATOM 4026 O O . SER A 1 511 ? -32.216 -17.196 11.747 1.00 81.25 511 SER A O 1
ATOM 4028 N N . ILE A 1 512 ? -31.855 -18.046 9.699 1.00 85.38 512 ILE A N 1
ATOM 4029 C CA . ILE A 1 512 ? -30.963 -17.000 9.200 1.00 85.38 512 ILE A CA 1
ATOM 4030 C C . ILE A 1 512 ? -31.757 -15.980 8.370 1.00 85.38 512 ILE A C 1
ATOM 4032 O O . ILE A 1 512 ? -32.712 -16.301 7.666 1.00 85.38 512 ILE A O 1
ATOM 4036 N N . GLY A 1 513 ? -31.376 -14.699 8.443 1.00 82.38 513 GLY A N 1
ATOM 4037 C CA . GLY A 1 513 ? -32.061 -13.652 7.682 1.00 82.38 513 GLY A CA 1
ATOM 4038 C C . GLY A 1 513 ? -31.895 -13.836 6.168 1.00 82.38 513 GLY A C 1
ATOM 4039 O O . GLY A 1 513 ? -30.819 -14.189 5.699 1.00 82.38 513 GLY A O 1
ATOM 4040 N N . ARG A 1 514 ? -32.916 -13.493 5.369 1.00 80.75 514 ARG A N 1
ATOM 4041 C CA . ARG A 1 514 ? -32.920 -13.685 3.900 1.00 80.75 514 ARG A CA 1
ATOM 4042 C C . ARG A 1 514 ? -31.702 -13.083 3.167 1.00 80.75 514 ARG A C 1
ATOM 4044 O O . ARG A 1 514 ? -31.279 -13.616 2.151 1.00 80.75 514 ARG A O 1
ATOM 4051 N N . ARG A 1 515 ? -31.114 -11.993 3.683 1.00 79.81 515 ARG A N 1
ATOM 4052 C CA . ARG A 1 515 ? -29.879 -11.387 3.135 1.00 79.81 515 ARG A CA 1
ATOM 4053 C C . ARG A 1 515 ? -28.601 -12.155 3.497 1.00 79.81 515 ARG A C 1
ATOM 4055 O O . ARG A 1 515 ? -27.635 -12.099 2.751 1.00 79.81 515 ARG A O 1
ATOM 4062 N N . GLU A 1 516 ? -28.593 -12.863 4.620 1.00 83.38 516 GLU A N 1
ATOM 4063 C CA . GLU A 1 516 ? -27.435 -13.613 5.125 1.00 83.38 516 GLU A CA 1
ATOM 4064 C C . GLU A 1 516 ? -27.283 -14.974 4.435 1.00 83.38 516 GLU A C 1
ATOM 4066 O O . GLU A 1 516 ? -26.188 -15.521 4.409 1.00 83.38 516 GLU A O 1
ATOM 4071 N N . ILE A 1 517 ? -28.337 -15.487 3.789 1.00 81.12 517 ILE A N 1
ATOM 4072 C CA . ILE A 1 517 ? -28.283 -16.731 3.001 1.00 81.12 517 ILE A CA 1
ATOM 4073 C C . ILE A 1 517 ? -27.228 -16.642 1.883 1.00 81.12 517 ILE A C 1
ATOM 4075 O O . ILE A 1 517 ? -26.571 -17.634 1.574 1.00 81.12 517 ILE A O 1
ATOM 4079 N N . PHE A 1 518 ? -26.987 -15.445 1.331 1.00 84.00 518 PHE A N 1
ATOM 4080 C CA . PHE A 1 518 ? -25.940 -15.218 0.327 1.00 84.00 518 PHE A CA 1
ATOM 4081 C C . PHE A 1 518 ? -24.513 -15.438 0.859 1.00 84.00 518 PHE A C 1
ATOM 4083 O O . PHE A 1 518 ? -23.610 -15.691 0.062 1.00 84.00 518 PHE A O 1
ATOM 4090 N N . ALA A 1 519 ? -24.289 -15.394 2.177 1.00 85.38 519 ALA A N 1
ATOM 4091 C CA . ALA A 1 519 ? -22.970 -15.618 2.770 1.00 85.38 519 ALA A CA 1
ATOM 4092 C C . ALA A 1 519 ? -22.492 -17.074 2.621 1.00 85.38 519 ALA A C 1
ATOM 4094 O O . ALA A 1 519 ? -21.293 -17.307 2.486 1.00 85.38 519 ALA A O 1
ATOM 4095 N N . GLY A 1 520 ? -23.412 -18.046 2.576 1.00 86.19 520 GLY A N 1
ATOM 4096 C CA . GLY A 1 520 ? -23.082 -19.463 2.386 1.00 86.19 520 GLY A CA 1
ATOM 4097 C C . GLY A 1 520 ? -22.394 -19.746 1.041 1.00 86.19 520 GLY A C 1
ATOM 4098 O O . GLY A 1 520 ? -21.275 -20.257 1.036 1.00 86.19 520 GLY A O 1
ATOM 4099 N N . PRO A 1 521 ? -22.999 -19.373 -0.105 1.00 85.00 521 PRO A N 1
ATOM 4100 C CA . PRO A 1 521 ? -22.349 -19.472 -1.411 1.00 85.00 521 PRO A CA 1
ATOM 4101 C C . PRO A 1 521 ? -21.019 -18.717 -1.482 1.00 85.00 521 PRO A C 1
ATOM 4103 O O . PRO A 1 521 ? -20.064 -19.232 -2.054 1.00 85.00 521 PRO A O 1
ATOM 4106 N N . VAL A 1 522 ? -20.923 -17.529 -0.872 1.00 86.81 522 VAL A N 1
ATOM 4107 C CA . VAL A 1 522 ? -19.664 -16.766 -0.809 1.00 86.81 522 VAL A CA 1
ATOM 4108 C C . VAL A 1 522 ? -18.577 -17.553 -0.076 1.00 86.81 522 VAL A C 1
ATOM 4110 O O . VAL A 1 522 ? -17.463 -17.645 -0.586 1.00 86.81 522 VAL A O 1
ATOM 4113 N N . ALA A 1 523 ? -18.893 -18.180 1.062 1.00 88.06 523 ALA A N 1
ATOM 4114 C CA . ALA A 1 523 ? -17.952 -19.046 1.772 1.00 88.06 523 ALA A CA 1
ATOM 4115 C C . ALA A 1 523 ? -17.504 -20.235 0.904 1.00 88.06 523 ALA A C 1
ATOM 4117 O O . ALA A 1 523 ? -16.316 -20.537 0.853 1.00 88.06 523 ALA A O 1
ATOM 4118 N N . ALA A 1 524 ? -18.414 -20.856 0.146 1.00 85.50 524 ALA A N 1
ATOM 4119 C CA . ALA A 1 524 ? -18.059 -21.934 -0.779 1.00 85.50 524 ALA A CA 1
ATOM 4120 C C . ALA A 1 524 ? -17.119 -21.463 -1.906 1.00 85.50 524 ALA A C 1
ATOM 4122 O O . ALA A 1 524 ? -16.143 -22.147 -2.210 1.00 85.50 524 ALA A O 1
ATOM 4123 N N . TYR A 1 525 ? -17.369 -20.290 -2.502 1.00 84.50 525 TYR A N 1
ATOM 4124 C CA . TYR A 1 525 ? -16.486 -19.713 -3.522 1.00 84.50 525 TYR A CA 1
ATOM 4125 C C . TYR A 1 525 ? -15.111 -19.332 -2.960 1.00 84.50 525 TYR A C 1
ATOM 4127 O O . TYR A 1 525 ? -14.105 -19.590 -3.618 1.00 84.50 525 TYR A O 1
ATOM 4135 N N . LEU A 1 526 ? -15.049 -18.776 -1.745 1.00 86.50 526 LEU A N 1
ATOM 4136 C CA . LEU A 1 526 ? -13.784 -18.515 -1.050 1.00 86.50 526 LEU A CA 1
ATOM 4137 C C . LEU A 1 526 ? -13.027 -19.816 -0.759 1.00 86.50 526 LEU A C 1
ATOM 4139 O O . LEU A 1 526 ? -11.812 -19.865 -0.934 1.00 86.50 526 LEU A O 1
ATOM 4143 N N . GLY A 1 527 ? -13.743 -20.880 -0.381 1.00 86.38 527 GLY A N 1
ATOM 4144 C CA . GLY A 1 527 ? -13.173 -22.215 -0.235 1.00 86.38 527 GLY A CA 1
ATOM 4145 C C . GLY A 1 527 ? -12.549 -22.674 -1.549 1.00 86.38 527 GLY A C 1
ATOM 4146 O O . GLY A 1 527 ? -11.364 -22.965 -1.603 1.00 86.38 527 GLY A O 1
ATOM 4147 N N . ILE A 1 528 ? -13.293 -22.644 -2.653 1.00 83.06 528 ILE A N 1
ATOM 4148 C CA . ILE A 1 528 ? -12.753 -22.999 -3.974 1.00 83.06 528 ILE A CA 1
ATOM 4149 C C . ILE A 1 528 ? -11.512 -22.164 -4.330 1.00 83.06 528 ILE A C 1
ATOM 4151 O O . ILE A 1 528 ? -10.537 -22.706 -4.848 1.00 83.06 528 ILE A O 1
ATOM 4155 N N . ALA A 1 529 ? -11.512 -20.868 -4.022 1.00 84.06 529 ALA A N 1
ATOM 4156 C CA . ALA A 1 529 ? -10.365 -20.005 -4.268 1.00 84.06 529 ALA A CA 1
ATOM 4157 C C . ALA A 1 529 ? -9.122 -20.393 -3.435 1.00 84.06 529 ALA A C 1
ATOM 4159 O O . ALA A 1 529 ? -8.005 -20.187 -3.903 1.00 84.06 529 ALA A O 1
ATOM 4160 N N . MET A 1 530 ? -9.274 -21.048 -2.275 1.00 85.06 530 MET A N 1
ATOM 4161 C CA . MET A 1 530 ? -8.143 -21.624 -1.524 1.00 85.06 530 MET A CA 1
ATOM 4162 C C . MET A 1 530 ? -7.406 -22.726 -2.297 1.00 85.06 530 MET A C 1
ATOM 4164 O O . MET A 1 530 ? -6.205 -22.897 -2.105 1.00 85.06 530 MET A O 1
ATOM 4168 N N . LEU A 1 531 ? -8.071 -23.435 -3.218 1.00 82.06 531 LEU A N 1
ATOM 4169 C CA . LEU A 1 531 ? -7.407 -24.437 -4.064 1.00 82.06 531 LEU A CA 1
ATOM 4170 C C . LEU A 1 531 ? -6.412 -23.802 -5.043 1.00 82.06 531 LEU A C 1
ATOM 4172 O O . LEU A 1 531 ? -5.410 -24.423 -5.384 1.00 82.06 531 LEU A O 1
ATOM 4176 N N . ILE A 1 532 ? -6.652 -22.554 -5.459 1.00 83.94 532 ILE A N 1
ATOM 4177 C CA . ILE A 1 532 ? -5.707 -21.792 -6.288 1.00 83.94 532 ILE A CA 1
ATOM 4178 C C . ILE A 1 532 ? -4.406 -21.591 -5.502 1.00 83.94 532 ILE A C 1
ATOM 4180 O O . ILE A 1 532 ? -3.316 -21.824 -6.020 1.00 83.94 532 ILE A O 1
ATOM 4184 N N . PHE A 1 533 ? -4.521 -21.234 -4.225 1.00 82.31 533 PHE A N 1
ATOM 4185 C CA . PHE A 1 533 ? -3.382 -21.026 -3.336 1.00 82.31 533 PHE A CA 1
ATOM 4186 C C . PHE A 1 533 ? -2.690 -22.315 -2.881 1.00 82.31 533 PHE A C 1
ATOM 4188 O O . PHE A 1 533 ? -1.532 -22.269 -2.472 1.00 82.31 533 PHE A O 1
ATOM 4195 N N . LEU A 1 534 ? -3.356 -23.465 -2.993 1.00 83.25 534 LEU A N 1
ATOM 4196 C CA . LEU A 1 534 ? -2.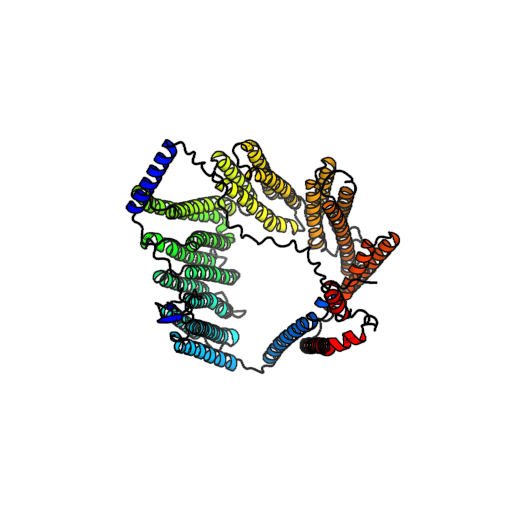759 -24.761 -2.686 1.00 83.25 534 LEU A CA 1
ATOM 4197 C C . LEU A 1 534 ? -1.698 -25.167 -3.723 1.00 83.25 534 LEU A C 1
ATOM 4199 O O . LEU A 1 534 ? -0.713 -25.799 -3.352 1.00 83.25 534 LEU A O 1
ATOM 4203 N N . VAL A 1 535 ? -1.850 -24.794 -4.999 1.00 83.81 535 VAL A N 1
ATOM 4204 C CA . VAL A 1 535 ? -0.926 -25.212 -6.073 1.00 83.81 535 VAL A CA 1
ATOM 4205 C C . VAL A 1 535 ? 0.535 -24.811 -5.784 1.00 83.81 535 VAL A C 1
ATOM 4207 O O . VAL A 1 535 ? 1.371 -25.714 -5.755 1.00 83.81 535 VAL A O 1
ATOM 4210 N N . PRO A 1 536 ? 0.869 -23.543 -5.454 1.00 78.62 536 PRO A N 1
ATOM 4211 C CA . PRO A 1 536 ? 2.237 -23.158 -5.077 1.00 78.62 536 PRO A CA 1
ATOM 4212 C C . PRO A 1 536 ? 2.811 -23.874 -3.843 1.00 78.62 536 PRO A C 1
ATOM 4214 O O . PRO A 1 536 ? 3.999 -23.763 -3.568 1.00 78.62 536 PRO A O 1
ATOM 4217 N N . THR A 1 537 ? 1.989 -24.578 -3.055 1.00 73.50 537 THR A N 1
ATOM 4218 C CA . THR A 1 537 ? 2.495 -25.370 -1.919 1.00 73.50 537 THR A CA 1
ATOM 4219 C C . THR A 1 537 ? 3.025 -26.736 -2.332 1.00 73.50 537 THR A C 1
ATOM 4221 O O . THR A 1 537 ? 3.828 -27.306 -1.602 1.00 73.50 537 THR A O 1
ATOM 4224 N N . GLN A 1 538 ? 2.564 -27.258 -3.471 1.00 77.75 538 GLN A N 1
ATOM 4225 C CA . GLN A 1 538 ? 2.864 -28.614 -3.939 1.00 77.75 538 GLN A CA 1
ATOM 4226 C C . GLN A 1 538 ? 3.914 -28.634 -5.049 1.00 77.75 538 GLN A C 1
ATOM 4228 O O . GLN A 1 538 ? 4.594 -29.635 -5.234 1.00 77.75 538 GLN A O 1
ATOM 4233 N N . VAL A 1 539 ? 4.023 -27.548 -5.814 1.00 78.19 539 VAL A N 1
ATOM 4234 C CA . VAL A 1 539 ? 4.908 -27.442 -6.978 1.00 78.19 539 VAL A CA 1
ATOM 4235 C C . VAL A 1 539 ? 5.663 -26.113 -6.954 1.00 78.19 539 VAL A C 1
ATOM 4237 O O . VAL A 1 539 ? 5.175 -25.144 -6.378 1.00 78.19 539 VAL A O 1
ATOM 4240 N N . TYR A 1 540 ? 6.842 -26.066 -7.578 1.00 78.06 540 TYR A N 1
ATOM 4241 C CA . TYR A 1 540 ? 7.758 -24.917 -7.562 1.00 78.06 540 TYR A CA 1
ATOM 4242 C C . TYR A 1 54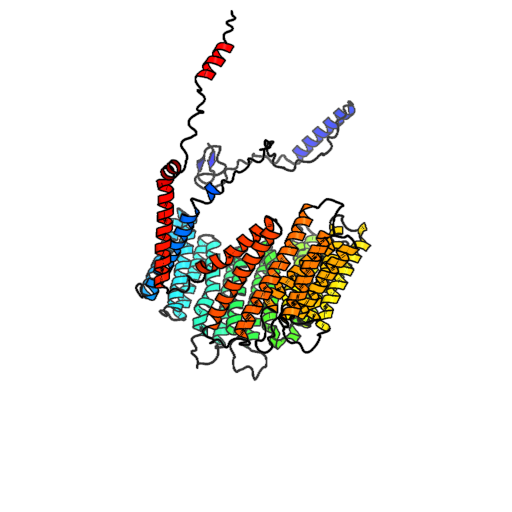0 ? 8.131 -24.450 -8.980 1.00 78.06 540 TYR A C 1
ATOM 4244 O O . TYR A 1 540 ? 7.968 -25.182 -9.960 1.00 78.06 540 TYR A O 1
ATOM 4252 N N . GLY A 1 541 ? 8.613 -23.208 -9.104 1.00 78.31 541 GLY A N 1
ATOM 4253 C CA . GLY A 1 541 ? 9.023 -22.617 -10.385 1.00 78.31 541 GLY A CA 1
ATOM 4254 C C . GLY A 1 541 ? 7.922 -22.632 -11.458 1.00 78.31 541 GLY A C 1
ATOM 4255 O O . GLY A 1 541 ? 6.747 -22.384 -11.170 1.00 78.31 541 GLY A O 1
ATOM 4256 N N . ALA A 1 542 ? 8.294 -22.972 -12.697 1.00 81.62 542 ALA A N 1
ATOM 4257 C CA . ALA A 1 542 ? 7.383 -23.013 -13.849 1.00 81.62 542 ALA A CA 1
ATOM 4258 C C . ALA A 1 542 ? 6.217 -24.013 -13.686 1.00 81.62 542 ALA A C 1
ATOM 4260 O O . ALA A 1 542 ? 5.163 -23.860 -14.313 1.00 81.62 542 ALA A O 1
ATOM 4261 N N . TRP A 1 543 ? 6.356 -25.008 -12.802 1.00 85.50 543 TRP A N 1
ATOM 4262 C CA . TRP A 1 543 ? 5.294 -25.973 -12.510 1.00 85.50 543 TRP A CA 1
ATOM 4263 C C . TRP A 1 543 ? 4.092 -25.348 -11.796 1.00 85.50 543 TRP A C 1
ATOM 4265 O O . TRP A 1 543 ? 2.984 -25.874 -11.890 1.00 85.50 543 TRP A O 1
ATOM 4275 N N . VAL A 1 544 ? 4.260 -24.203 -11.130 1.00 86.69 544 VAL A N 1
ATOM 4276 C CA . VAL A 1 544 ? 3.136 -23.468 -10.531 1.00 86.69 544 VAL A CA 1
ATOM 4277 C C . VAL A 1 544 ? 2.218 -22.908 -11.617 1.00 86.69 544 VAL A C 1
ATOM 4279 O O . VAL A 1 544 ? 0.999 -23.074 -11.542 1.00 86.69 544 VAL A O 1
ATOM 4282 N N . ALA A 1 545 ? 2.791 -22.285 -12.655 1.00 87.75 545 ALA A N 1
ATOM 4283 C CA . ALA A 1 545 ? 2.029 -21.795 -13.803 1.00 87.75 545 ALA A CA 1
ATOM 4284 C C . ALA A 1 545 ? 1.341 -22.947 -14.547 1.00 87.75 545 ALA A C 1
ATOM 4286 O O . ALA A 1 545 ? 0.166 -22.827 -14.902 1.00 87.75 545 ALA A O 1
ATOM 4287 N N . PHE A 1 546 ? 2.024 -24.089 -14.692 1.00 89.56 546 PHE A N 1
ATOM 4288 C CA . PHE A 1 546 ? 1.424 -25.324 -15.200 1.00 89.56 546 PHE A CA 1
ATOM 4289 C C . PHE A 1 546 ? 0.213 -25.754 -14.358 1.00 89.56 546 PHE A C 1
ATOM 4291 O O . PHE A 1 546 ? -0.871 -25.972 -14.899 1.00 89.56 546 PHE A O 1
ATOM 4298 N N . GLY A 1 547 ? 0.364 -25.834 -13.033 1.00 89.62 547 GLY A N 1
ATOM 4299 C CA . GLY A 1 547 ? -0.703 -26.258 -12.128 1.00 89.62 547 GLY A CA 1
ATOM 4300 C C . GLY A 1 547 ? -1.924 -25.337 -12.184 1.00 89.62 547 GLY A C 1
ATOM 4301 O O . GLY A 1 547 ? -3.059 -25.814 -12.213 1.00 89.62 547 GLY A O 1
ATOM 4302 N N . TRP A 1 548 ? -1.720 -24.022 -12.288 1.00 91.50 548 TRP A N 1
ATOM 4303 C CA . TRP A 1 548 ? -2.816 -23.068 -12.480 1.00 91.50 548 TRP A CA 1
ATOM 4304 C C . TRP A 1 548 ? -3.441 -23.134 -13.874 1.00 91.50 548 TRP A C 1
ATOM 4306 O O . TRP A 1 548 ? -4.665 -23.059 -13.982 1.00 91.50 548 TRP A O 1
ATOM 4316 N N . ALA A 1 549 ? -2.658 -23.327 -14.936 1.00 91.88 549 ALA A N 1
ATOM 4317 C CA . ALA A 1 549 ? -3.192 -23.544 -16.280 1.00 91.88 549 ALA A CA 1
ATOM 4318 C C . ALA A 1 549 ? -4.060 -24.810 -16.337 1.00 91.88 549 ALA A C 1
ATOM 4320 O O . ALA A 1 549 ? -5.163 -24.794 -16.887 1.00 91.88 549 ALA A O 1
ATOM 4321 N N . PHE A 1 550 ? -3.602 -25.884 -15.693 1.00 91.69 550 PHE A N 1
ATOM 4322 C CA . PHE A 1 550 ? -4.345 -27.130 -15.563 1.00 91.69 550 PHE A CA 1
ATOM 4323 C C . PHE A 1 550 ? -5.629 -26.947 -14.744 1.00 91.69 550 PHE A C 1
ATOM 4325 O O . PHE A 1 550 ? -6.701 -27.383 -15.163 1.00 91.69 550 PHE A O 1
ATOM 4332 N N . LEU A 1 551 ? -5.562 -26.229 -13.620 1.00 91.19 551 LEU A N 1
ATOM 4333 C CA . LEU A 1 551 ? -6.739 -25.895 -12.820 1.00 91.19 551 LEU A CA 1
ATOM 4334 C C . LEU A 1 551 ? -7.743 -25.055 -13.631 1.00 91.19 551 LEU A C 1
ATOM 4336 O O . LEU A 1 551 ? -8.936 -25.348 -13.630 1.00 91.19 551 LEU A O 1
ATOM 4340 N N . SER A 1 552 ? -7.276 -24.059 -14.386 1.00 91.31 552 SER A N 1
ATOM 4341 C CA . SER A 1 552 ? -8.112 -23.254 -15.286 1.00 91.31 552 SER A CA 1
ATOM 4342 C C . SER A 1 552 ? -8.820 -24.112 -16.340 1.00 91.31 552 SER A C 1
ATOM 4344 O O . SER A 1 552 ? -10.027 -23.951 -16.569 1.00 91.31 552 SER A O 1
ATOM 4346 N N . LEU A 1 553 ? -8.095 -25.060 -16.942 1.00 91.75 553 LEU A N 1
ATOM 4347 C CA . LEU A 1 553 ? -8.633 -26.015 -17.904 1.00 91.75 553 LEU A CA 1
ATOM 4348 C C . LEU A 1 553 ? -9.731 -26.876 -17.264 1.00 91.75 553 LEU A C 1
ATOM 4350 O O . LEU A 1 553 ? -10.824 -26.975 -17.821 1.00 91.75 553 LEU A O 1
ATOM 4354 N N . LEU A 1 554 ? -9.479 -27.432 -16.074 1.00 90.81 554 LEU A N 1
ATOM 4355 C CA . LEU A 1 554 ? -10.448 -28.234 -15.322 1.00 90.81 554 LEU A CA 1
ATOM 4356 C C . LEU A 1 554 ? -11.717 -27.442 -14.998 1.00 90.81 554 LEU A C 1
ATOM 4358 O O . LEU A 1 554 ? -12.818 -27.927 -15.246 1.00 90.81 554 LEU A O 1
ATOM 4362 N N . PHE A 1 555 ? -11.591 -26.214 -14.494 1.00 89.06 555 PHE A N 1
ATOM 4363 C CA . PHE A 1 555 ? -12.740 -25.355 -14.191 1.00 89.06 555 PHE A CA 1
ATOM 4364 C C . PHE A 1 555 ? -13.543 -25.003 -15.446 1.00 89.06 555 PHE A C 1
ATOM 4366 O O . PHE A 1 555 ? -14.777 -25.056 -15.439 1.00 89.06 555 PHE A O 1
ATOM 4373 N N . SER A 1 556 ? -12.855 -24.716 -16.549 1.00 87.38 556 SER A N 1
ATOM 4374 C CA . SER A 1 556 ? -13.491 -24.460 -17.842 1.00 87.38 556 SER A CA 1
ATOM 4375 C C . SER A 1 556 ? -14.225 -25.703 -18.357 1.00 87.38 556 SER A C 1
ATOM 4377 O O . SER A 1 556 ? -15.369 -25.598 -18.800 1.00 87.38 556 SER A O 1
ATOM 4379 N N . LEU A 1 557 ? -13.627 -26.889 -18.219 1.00 88.75 557 LEU A N 1
ATOM 4380 C CA . LEU A 1 557 ? -14.203 -28.178 -18.609 1.00 88.75 557 LEU A CA 1
ATOM 4381 C C . LEU A 1 557 ? -15.412 -28.555 -17.742 1.00 88.75 557 LEU A C 1
ATOM 4383 O O . LEU A 1 557 ? -16.472 -28.877 -18.278 1.00 88.75 557 LEU A O 1
ATOM 4387 N N . VAL A 1 558 ? -15.319 -28.418 -16.418 1.00 87.62 558 VAL A N 1
ATOM 4388 C CA . VAL A 1 558 ? -16.452 -28.601 -15.494 1.00 87.62 558 VAL A CA 1
ATOM 4389 C C . VAL A 1 558 ? -17.571 -27.613 -15.819 1.00 87.62 558 VAL A C 1
ATOM 4391 O O . VAL A 1 558 ? -18.741 -27.993 -15.814 1.00 87.62 558 VAL A O 1
ATOM 4394 N N . GLY A 1 559 ? -17.243 -26.370 -16.177 1.00 84.44 559 GLY A N 1
ATOM 4395 C CA . GLY A 1 559 ? -18.216 -25.378 -16.635 1.00 84.44 559 GLY A CA 1
ATOM 4396 C C . GLY A 1 559 ? -18.888 -25.731 -17.966 1.00 84.44 559 GLY A C 1
ATOM 4397 O O . GLY A 1 559 ? -20.030 -25.333 -18.212 1.00 84.44 559 GLY A O 1
ATOM 4398 N N . VAL A 1 560 ? -18.221 -26.481 -18.846 1.00 84.31 560 VAL A N 1
ATOM 4399 C CA . VAL A 1 560 ? -18.836 -27.051 -20.055 1.00 84.31 560 VAL A CA 1
ATOM 4400 C C . VAL A 1 560 ? -19.763 -28.210 -19.681 1.00 84.31 560 VAL A C 1
ATOM 4402 O O . VAL A 1 560 ? -20.941 -28.159 -20.032 1.00 84.31 560 VAL A O 1
ATOM 4405 N N . ILE A 1 561 ? -19.283 -29.181 -18.895 1.00 86.50 561 ILE A N 1
ATOM 4406 C CA . ILE A 1 561 ? -20.035 -30.388 -18.501 1.00 86.50 561 ILE A CA 1
ATOM 4407 C C . ILE A 1 561 ? -21.278 -30.039 -17.676 1.00 86.50 561 ILE A C 1
ATOM 4409 O O . ILE A 1 561 ? -22.382 -30.478 -17.985 1.00 86.50 561 ILE A O 1
ATOM 4413 N N . ARG A 1 562 ? -21.120 -29.226 -16.625 1.00 83.19 562 ARG A N 1
ATOM 4414 C CA . ARG A 1 562 ? -22.205 -28.851 -15.704 1.00 83.19 562 ARG A CA 1
ATOM 4415 C C . ARG A 1 562 ? -23.119 -27.762 -16.259 1.00 83.19 562 ARG A C 1
ATOM 4417 O O . ARG A 1 562 ? -24.121 -27.455 -15.626 1.00 83.19 562 ARG A O 1
ATOM 4424 N N . ARG A 1 563 ? -22.782 -27.169 -17.410 1.00 80.50 563 ARG A N 1
ATOM 4425 C CA . ARG A 1 563 ? -23.507 -26.044 -18.030 1.00 80.50 563 ARG A CA 1
ATOM 4426 C C . ARG A 1 563 ? -23.672 -24.821 -17.111 1.00 80.50 563 ARG A C 1
ATOM 4428 O O . ARG A 1 563 ? -24.608 -24.048 -17.274 1.00 80.50 563 ARG A O 1
ATOM 4435 N N . VAL A 1 564 ? -22.745 -24.617 -16.172 1.00 79.00 564 VAL A N 1
ATOM 4436 C CA . VAL A 1 564 ? -22.766 -23.478 -15.240 1.00 79.00 564 VAL A CA 1
ATOM 4437 C C . VAL A 1 564 ? -21.698 -22.452 -15.653 1.00 79.00 564 VAL A C 1
ATOM 4439 O O . VAL A 1 564 ? -20.510 -22.792 -15.670 1.00 79.00 564 VAL A O 1
ATOM 4442 N N . PRO A 1 565 ? -22.068 -21.189 -15.955 1.00 76.50 565 PRO A N 1
ATOM 4443 C CA . PRO A 1 565 ? -21.127 -20.180 -16.453 1.00 76.50 565 PRO A CA 1
ATOM 4444 C C . PRO A 1 565 ? -20.092 -19.751 -15.405 1.00 76.50 565 PRO A C 1
ATOM 4446 O O . PRO A 1 565 ? -18.966 -19.415 -15.765 1.00 76.50 565 PRO A O 1
ATOM 4449 N N . TYR A 1 566 ? -20.435 -19.814 -14.113 1.00 79.88 566 TYR A N 1
ATOM 4450 C CA . TYR A 1 566 ? -19.551 -19.399 -13.020 1.00 79.88 566 TYR A CA 1
ATOM 4451 C C . TYR A 1 566 ? -18.227 -20.174 -12.993 1.00 79.88 566 TYR A C 1
ATOM 4453 O O . TYR A 1 566 ? -17.186 -19.570 -12.756 1.00 79.88 566 TYR A O 1
ATOM 4461 N N . TYR A 1 567 ? -18.230 -21.472 -13.321 1.00 82.38 567 TYR A N 1
ATOM 4462 C CA . TYR A 1 567 ? -16.990 -22.255 -13.390 1.00 82.38 567 TYR A CA 1
ATOM 4463 C C . TYR A 1 567 ? -16.100 -21.850 -14.572 1.00 82.38 567 TYR A C 1
ATOM 4465 O O . TYR A 1 567 ? -14.882 -21.869 -14.443 1.00 82.38 567 TYR A O 1
ATOM 4473 N N . ARG A 1 568 ? -16.677 -21.401 -15.697 1.00 83.25 568 ARG A N 1
ATOM 4474 C CA . ARG A 1 568 ? -15.891 -20.893 -16.838 1.00 83.25 568 ARG A CA 1
ATOM 4475 C C . ARG A 1 568 ? -15.268 -19.535 -16.534 1.00 83.25 568 ARG A C 1
ATOM 4477 O O . ARG A 1 568 ? -14.116 -19.296 -16.874 1.00 83.25 568 ARG A O 1
ATOM 4484 N N . ILE A 1 569 ? -16.020 -18.658 -15.866 1.00 84.19 569 ILE A N 1
ATOM 4485 C CA . ILE A 1 569 ? -15.507 -17.365 -15.396 1.00 84.19 569 ILE A CA 1
ATOM 4486 C C . ILE A 1 569 ? -14.393 -17.590 -14.365 1.00 84.19 569 ILE A C 1
ATOM 4488 O O . ILE A 1 569 ? -13.342 -16.967 -14.472 1.00 84.19 569 ILE A O 1
ATOM 4492 N N . ALA A 1 570 ? -14.574 -18.523 -13.423 1.00 84.25 570 ALA A N 1
ATOM 4493 C CA . ALA A 1 570 ? -13.523 -18.915 -12.483 1.00 84.25 570 ALA A CA 1
ATOM 4494 C C . ALA A 1 570 ? -12.278 -19.446 -13.212 1.00 84.25 570 ALA A C 1
ATOM 4496 O O . ALA A 1 570 ? -11.168 -19.022 -12.905 1.00 84.25 570 ALA A O 1
ATOM 4497 N N . GLY A 1 571 ? -12.460 -20.290 -14.234 1.00 87.12 571 GLY A N 1
ATOM 4498 C CA . GLY A 1 571 ? -11.377 -20.752 -15.102 1.00 87.12 571 GLY A CA 1
ATOM 4499 C C . GLY A 1 571 ? -10.610 -19.598 -15.758 1.00 87.12 571 GLY A C 1
ATOM 4500 O O . GLY A 1 571 ? -9.382 -19.581 -15.707 1.00 87.12 571 GLY A O 1
ATOM 4501 N N . LEU A 1 572 ? -11.303 -18.589 -16.297 1.00 87.38 572 LEU A N 1
ATOM 4502 C CA . LEU A 1 572 ? -10.663 -17.395 -16.868 1.00 87.38 572 LEU A CA 1
ATOM 4503 C C . LEU A 1 572 ? -9.902 -16.554 -15.837 1.00 87.38 572 LEU A C 1
ATOM 4505 O O . LEU A 1 572 ? -8.850 -16.010 -16.159 1.00 87.38 572 LEU A O 1
ATOM 4509 N N . ILE A 1 573 ? -10.412 -16.437 -14.610 1.00 88.56 573 ILE A N 1
ATOM 4510 C CA . ILE A 1 573 ? -9.716 -15.719 -13.533 1.00 88.56 573 ILE A CA 1
ATOM 4511 C C . ILE A 1 573 ? -8.412 -16.445 -13.187 1.00 88.56 573 ILE A C 1
ATOM 4513 O O . ILE A 1 573 ? -7.365 -15.812 -13.093 1.00 88.56 573 ILE A O 1
ATOM 4517 N N . ILE A 1 574 ? -8.451 -17.775 -13.069 1.00 89.12 574 ILE A N 1
ATOM 4518 C CA . ILE A 1 574 ? -7.256 -18.592 -12.816 1.00 89.12 574 ILE A CA 1
ATOM 4519 C C . ILE A 1 574 ? -6.267 -18.479 -13.985 1.00 89.12 574 ILE A C 1
ATOM 4521 O O . ILE A 1 574 ? -5.068 -18.347 -13.761 1.00 89.12 574 ILE A O 1
ATOM 4525 N N . LEU A 1 575 ? -6.762 -18.462 -15.226 1.00 90.75 575 LEU A N 1
ATOM 4526 C CA . LEU A 1 575 ? -5.940 -18.254 -16.419 1.00 90.75 575 LEU A CA 1
ATOM 4527 C C . LEU A 1 575 ? -5.226 -16.899 -16.391 1.00 90.75 575 LEU A C 1
ATOM 4529 O O . LEU A 1 575 ? -4.049 -16.825 -16.727 1.00 90.75 575 LEU A O 1
ATOM 4533 N N . LEU A 1 576 ? -5.927 -15.835 -15.990 1.00 90.44 576 LEU A N 1
ATOM 4534 C CA . LEU A 1 576 ? -5.344 -14.503 -15.853 1.00 90.44 576 LEU A CA 1
ATOM 4535 C C . LEU A 1 576 ? -4.212 -14.510 -14.817 1.00 90.44 576 LEU A C 1
ATOM 4537 O O . LEU A 1 576 ? -3.146 -13.966 -15.086 1.00 90.44 576 LEU A O 1
ATOM 4541 N N . ILE A 1 577 ? -4.417 -15.168 -13.670 1.00 88.44 577 ILE A N 1
ATOM 4542 C CA . ILE A 1 577 ? -3.395 -15.320 -12.621 1.00 88.44 577 ILE A CA 1
ATOM 4543 C C . ILE A 1 577 ? -2.182 -16.095 -13.157 1.00 88.44 577 ILE A C 1
ATOM 4545 O O . ILE A 1 577 ? -1.045 -15.653 -12.988 1.00 88.44 577 ILE A O 1
ATOM 4549 N N . ALA A 1 578 ? -2.417 -17.210 -13.854 1.00 89.44 578 ALA A N 1
ATOM 4550 C CA . ALA A 1 578 ? -1.359 -18.009 -14.466 1.00 89.44 578 ALA A CA 1
ATOM 4551 C C . ALA A 1 578 ? -0.573 -17.219 -15.522 1.00 89.44 578 ALA A C 1
ATOM 4553 O O . ALA A 1 578 ? 0.652 -17.271 -15.539 1.00 89.44 578 ALA A O 1
ATOM 4554 N N . GLY A 1 579 ? -1.268 -16.445 -16.359 1.00 89.31 579 GLY A N 1
ATOM 4555 C CA . GLY A 1 579 ? -0.652 -15.608 -17.382 1.00 89.31 579 GLY A CA 1
ATOM 4556 C C . GLY A 1 579 ? 0.183 -14.466 -16.803 1.00 89.31 579 GLY A C 1
ATOM 4557 O O . GLY A 1 579 ? 1.296 -14.239 -17.265 1.00 89.31 579 GLY A O 1
ATOM 4558 N N . ILE A 1 580 ? -0.314 -13.783 -15.763 1.00 89.69 580 ILE A N 1
ATOM 4559 C CA . ILE A 1 580 ? 0.448 -12.739 -15.059 1.00 89.69 580 ILE A CA 1
ATOM 4560 C C . ILE A 1 580 ? 1.727 -13.334 -14.468 1.00 89.69 580 ILE A C 1
ATOM 4562 O O . ILE A 1 580 ? 2.797 -12.781 -14.692 1.00 89.69 580 ILE A O 1
ATOM 4566 N N . ARG A 1 581 ? 1.639 -14.477 -13.776 1.00 85.56 581 ARG A N 1
ATOM 4567 C CA . ARG A 1 581 ? 2.819 -15.143 -13.207 1.00 85.56 581 ARG A CA 1
ATOM 4568 C C . ARG A 1 581 ? 3.820 -15.555 -14.284 1.00 85.56 581 ARG A C 1
ATOM 4570 O O . ARG A 1 581 ? 5.005 -15.279 -14.118 1.00 85.56 581 ARG A O 1
ATOM 4577 N N . ALA A 1 582 ? 3.346 -16.174 -15.366 1.00 86.69 582 ALA A N 1
ATOM 4578 C CA . ALA A 1 582 ? 4.212 -16.594 -16.462 1.00 86.69 582 ALA A CA 1
ATOM 4579 C C . ALA A 1 582 ? 5.015 -15.400 -17.007 1.00 86.69 582 ALA A C 1
ATOM 4581 O O . ALA A 1 582 ? 6.225 -15.484 -17.181 1.00 86.69 582 ALA A O 1
ATOM 4582 N N . ILE A 1 583 ? 4.347 -14.254 -17.178 1.00 88.00 583 ILE A N 1
ATOM 4583 C CA . ILE A 1 583 ? 4.949 -12.991 -17.613 1.00 88.00 583 ILE A CA 1
ATOM 4584 C C . ILE A 1 583 ? 5.949 -12.439 -16.586 1.00 88.00 583 ILE A C 1
ATOM 4586 O O . ILE A 1 583 ? 7.050 -12.053 -16.972 1.00 88.00 583 ILE A O 1
ATOM 4590 N N . THR A 1 584 ? 5.606 -12.375 -15.299 1.00 85.50 584 THR A N 1
ATOM 4591 C CA . THR A 1 584 ? 6.433 -11.668 -14.305 1.00 85.50 584 THR A CA 1
ATOM 4592 C C . THR A 1 584 ? 7.569 -12.508 -13.731 1.00 85.50 584 THR A C 1
ATOM 4594 O O . THR A 1 584 ? 8.651 -11.975 -13.511 1.00 85.50 584 THR A O 1
ATOM 4597 N N . TYR A 1 585 ? 7.335 -13.796 -13.472 1.00 78.62 585 TYR A N 1
ATOM 4598 C CA . TYR A 1 585 ? 8.270 -14.669 -12.756 1.00 78.62 585 TYR A CA 1
ATOM 4599 C C . TYR A 1 585 ? 8.927 -15.688 -13.678 1.00 78.62 585 TYR A C 1
ATOM 4601 O O . TYR A 1 585 ? 10.148 -15.791 -13.700 1.00 78.62 585 TYR A O 1
ATOM 4609 N N . ASP A 1 586 ? 8.138 -16.393 -14.490 1.00 81.00 586 ASP A N 1
ATOM 4610 C CA . ASP A 1 586 ? 8.659 -17.491 -15.313 1.00 81.00 586 ASP A CA 1
ATOM 4611 C C . ASP A 1 586 ? 9.317 -16.996 -16.626 1.00 81.00 586 ASP A C 1
ATOM 4613 O O . ASP A 1 586 ? 9.796 -17.796 -17.430 1.00 81.00 586 ASP A O 1
ATOM 4617 N N . SER A 1 587 ? 9.381 -15.674 -16.847 1.00 80.81 587 SER A N 1
ATOM 4618 C CA . SER A 1 587 ? 10.137 -15.056 -17.950 1.00 80.81 587 SER A CA 1
ATOM 4619 C C . SER A 1 587 ? 11.644 -14.993 -17.693 1.00 80.81 587 SER A C 1
ATOM 4621 O O . SER A 1 587 ? 12.422 -15.039 -18.645 1.00 80.81 587 SER A O 1
ATOM 4623 N N . TYR A 1 588 ? 12.077 -14.871 -16.435 1.00 70.38 588 TYR A N 1
ATOM 4624 C CA . TYR A 1 588 ? 13.495 -14.780 -16.067 1.00 70.38 588 TYR A CA 1
ATOM 4625 C C . TYR A 1 588 ? 14.062 -16.187 -15.861 1.00 70.38 588 TYR A C 1
ATOM 4627 O O . TYR A 1 588 ? 13.408 -17.032 -15.259 1.00 70.38 588 TYR A O 1
ATOM 4635 N N . PHE A 1 589 ? 15.239 -16.479 -16.424 1.00 67.38 589 PHE A N 1
ATOM 4636 C CA . PHE A 1 589 ? 15.790 -17.836 -16.397 1.00 67.38 589 PHE A CA 1
ATOM 4637 C C . PHE A 1 589 ? 17.320 -17.857 -16.390 1.00 67.38 589 PHE A C 1
ATOM 4639 O O . PHE A 1 589 ? 17.948 -16.870 -16.768 1.00 67.38 589 PHE A O 1
ATOM 4646 N N . ASP A 1 590 ? 17.861 -19.003 -15.977 1.00 63.44 590 ASP A N 1
ATOM 4647 C CA . ASP A 1 590 ? 19.279 -19.326 -15.902 1.00 63.44 590 ASP A CA 1
ATOM 4648 C C . ASP A 1 590 ? 19.893 -19.499 -17.302 1.00 63.44 590 ASP A C 1
ATOM 4650 O O . ASP A 1 590 ? 19.469 -20.332 -18.109 1.00 63.44 590 ASP A O 1
ATOM 4654 N N . GLU A 1 591 ? 20.883 -18.672 -17.615 1.00 65.62 591 GLU A N 1
ATOM 4655 C CA . GLU A 1 591 ? 21.434 -18.511 -18.965 1.00 65.62 591 GLU A CA 1
ATOM 4656 C C . GLU A 1 591 ? 22.160 -19.776 -19.453 1.00 65.62 591 GLU A C 1
ATOM 4658 O O . GLU A 1 591 ? 22.232 -20.023 -20.656 1.00 65.62 591 GLU A O 1
ATOM 4663 N N . GLN A 1 592 ? 22.603 -20.635 -18.527 1.00 62.34 592 GLN A N 1
ATOM 4664 C CA . GLN A 1 592 ? 23.431 -21.811 -18.813 1.00 62.34 592 GLN A CA 1
ATOM 4665 C C . GLN A 1 592 ? 22.662 -23.026 -19.358 1.00 62.34 592 GLN A C 1
ATOM 4667 O O . GLN A 1 592 ? 23.262 -23.917 -19.954 1.00 62.34 592 GLN A O 1
ATOM 4672 N N . THR A 1 593 ? 21.339 -23.098 -19.174 1.00 65.12 593 THR A N 1
ATOM 4673 C CA . THR A 1 593 ? 20.520 -24.262 -19.587 1.00 65.12 593 THR A CA 1
ATOM 4674 C C . THR A 1 593 ? 19.566 -23.955 -20.745 1.00 65.12 593 THR A C 1
ATOM 4676 O O . THR A 1 593 ? 18.649 -24.728 -21.038 1.00 65.12 593 THR A O 1
ATOM 4679 N N . PHE A 1 594 ? 19.783 -22.835 -21.439 1.00 73.44 594 PHE A N 1
ATOM 4680 C CA . PHE A 1 594 ? 18.921 -22.385 -22.525 1.00 73.44 594 PHE A CA 1
ATOM 4681 C C . PHE A 1 594 ? 18.949 -23.337 -23.735 1.00 73.44 594 PHE A C 1
ATOM 4683 O O . PHE A 1 594 ? 19.988 -23.600 -24.336 1.00 73.44 594 PHE A O 1
ATOM 4690 N N . LYS A 1 595 ? 17.763 -23.810 -24.131 1.00 77.62 595 LYS A N 1
ATOM 4691 C CA . LYS A 1 595 ? 17.504 -24.479 -25.411 1.00 77.62 595 LYS A CA 1
ATOM 4692 C C . LYS A 1 595 ? 16.352 -23.768 -26.107 1.00 77.62 595 LYS A C 1
ATOM 4694 O O . LYS A 1 595 ? 15.332 -23.490 -25.478 1.00 77.62 595 LYS A O 1
ATOM 4699 N N . ILE A 1 596 ? 16.510 -23.517 -27.405 1.00 76.69 596 ILE A N 1
ATOM 4700 C CA . ILE A 1 596 ? 15.516 -22.807 -28.221 1.00 76.69 596 ILE A CA 1
ATOM 4701 C C . ILE A 1 596 ? 14.184 -23.572 -28.179 1.00 76.69 596 ILE A C 1
ATOM 4703 O O . ILE A 1 596 ? 14.155 -24.776 -28.444 1.00 76.69 596 ILE A O 1
ATOM 4707 N N . PHE A 1 597 ? 13.087 -22.884 -27.846 1.00 75.12 597 PHE A N 1
ATOM 4708 C CA . PHE A 1 597 ? 11.706 -23.393 -27.757 1.00 75.12 597 PHE A CA 1
ATOM 4709 C C . PHE A 1 597 ? 11.401 -24.491 -26.720 1.00 75.12 597 PHE A C 1
ATOM 4711 O O . PHE A 1 597 ? 10.242 -24.613 -26.313 1.00 75.12 597 PHE A O 1
ATOM 4718 N N . ILE A 1 598 ? 12.370 -25.291 -26.272 1.00 78.38 598 ILE A N 1
ATOM 4719 C CA . ILE A 1 598 ? 12.175 -26.375 -25.292 1.00 78.38 598 ILE A CA 1
ATOM 4720 C C . ILE A 1 598 ? 12.983 -26.048 -24.041 1.00 78.38 598 ILE A C 1
ATOM 4722 O O . ILE A 1 598 ? 14.055 -26.601 -23.799 1.00 78.38 598 ILE A O 1
ATOM 4726 N N . ASN A 1 599 ? 12.440 -25.130 -23.246 1.00 75.62 599 ASN A N 1
ATOM 4727 C CA . ASN A 1 599 ? 13.019 -24.695 -21.985 1.00 75.62 599 ASN A CA 1
ATOM 4728 C C . ASN A 1 599 ? 11.986 -24.835 -20.849 1.00 75.62 599 ASN A C 1
ATOM 4730 O O . ASN A 1 599 ? 10.801 -25.084 -21.080 1.00 75.62 599 ASN A O 1
ATOM 4734 N N . THR A 1 600 ? 12.409 -24.637 -19.607 1.00 77.50 600 THR A N 1
ATOM 4735 C CA . THR A 1 600 ? 11.547 -24.529 -18.421 1.00 77.50 600 THR A CA 1
ATOM 4736 C C . THR A 1 600 ? 10.421 -23.505 -18.610 1.00 77.50 600 THR A C 1
ATOM 4738 O O . THR A 1 600 ? 9.299 -23.739 -18.168 1.00 77.50 600 THR A O 1
ATOM 4741 N N . ARG A 1 601 ? 10.662 -22.420 -19.360 1.00 83.38 601 ARG A N 1
ATOM 4742 C CA . ARG A 1 601 ? 9.643 -21.424 -19.742 1.00 83.38 601 ARG A CA 1
ATOM 4743 C C . ARG A 1 601 ? 8.494 -22.038 -20.535 1.00 83.38 601 ARG A C 1
ATOM 4745 O O . ARG A 1 601 ? 7.336 -21.676 -20.335 1.00 83.38 601 ARG A O 1
ATOM 4752 N N . SER A 1 602 ? 8.788 -23.005 -21.400 1.00 86.06 602 SER A N 1
ATOM 4753 C CA . SER A 1 602 ? 7.783 -23.694 -22.211 1.00 86.06 602 SER A CA 1
ATOM 4754 C C . SER A 1 602 ? 6.779 -24.452 -21.333 1.00 86.06 602 SER A C 1
ATOM 4756 O O . SER A 1 602 ? 5.607 -24.536 -21.695 1.00 86.06 602 SER A O 1
ATOM 4758 N N . ILE A 1 603 ? 7.194 -24.912 -20.142 1.00 86.81 603 ILE A N 1
ATOM 4759 C CA . ILE A 1 603 ? 6.323 -25.553 -19.138 1.00 86.81 603 ILE A CA 1
ATOM 4760 C C . ILE A 1 603 ? 5.303 -24.556 -18.564 1.00 86.81 603 ILE A C 1
ATOM 4762 O O . ILE A 1 603 ? 4.181 -24.945 -18.253 1.00 86.81 603 ILE A O 1
ATOM 4766 N N . ALA A 1 604 ? 5.641 -23.269 -18.462 1.00 87.19 604 ALA A N 1
ATOM 4767 C CA . ALA A 1 604 ? 4.722 -22.232 -17.989 1.00 87.19 604 ALA A CA 1
ATOM 4768 C C . ALA A 1 604 ? 3.851 -21.656 -19.124 1.00 87.19 604 ALA A C 1
ATOM 4770 O O . ALA A 1 604 ? 2.626 -21.554 -18.996 1.00 87.19 604 ALA A O 1
ATOM 4771 N N . PHE A 1 605 ? 4.460 -21.292 -20.256 1.00 89.00 605 PHE A N 1
ATOM 4772 C CA . PHE A 1 605 ? 3.782 -20.568 -21.337 1.00 89.00 605 PHE A CA 1
ATOM 4773 C C . PHE A 1 605 ? 2.921 -21.466 -22.238 1.00 89.00 605 PHE A C 1
ATOM 4775 O O . PHE A 1 605 ? 1.809 -21.076 -22.590 1.00 89.00 605 PHE A O 1
ATOM 4782 N N . LEU A 1 606 ? 3.354 -22.681 -22.601 1.00 91.06 606 LEU A N 1
ATOM 4783 C CA . LEU A 1 606 ? 2.558 -23.521 -23.512 1.00 91.06 606 LEU A CA 1
ATOM 4784 C C . LEU A 1 606 ? 1.225 -23.966 -22.887 1.00 91.06 606 LEU A C 1
ATOM 4786 O O . LEU A 1 606 ? 0.188 -23.774 -23.527 1.00 91.06 606 LEU A O 1
ATOM 4790 N N . PRO A 1 607 ? 1.177 -24.486 -21.644 1.00 92.06 607 PRO A N 1
ATOM 4791 C CA . PRO A 1 607 ? -0.086 -24.883 -21.024 1.00 92.06 607 PRO A CA 1
ATOM 4792 C C . PRO A 1 607 ? -1.028 -23.704 -20.790 1.00 92.06 607 PRO A C 1
ATOM 4794 O O . PRO A 1 607 ? -2.237 -23.858 -20.951 1.00 92.06 607 PRO A O 1
ATOM 4797 N N . THR A 1 608 ? -0.503 -22.520 -20.450 1.00 91.00 608 THR A N 1
ATOM 4798 C CA . THR A 1 608 ? -1.327 -21.312 -20.280 1.00 91.00 608 THR A CA 1
ATOM 4799 C C . THR A 1 608 ? -1.918 -20.842 -21.610 1.00 91.00 608 THR A C 1
ATOM 4801 O O . THR A 1 608 ? -3.107 -20.527 -21.668 1.00 91.00 608 THR A O 1
ATOM 4804 N N . ILE A 1 609 ? -1.155 -20.881 -22.706 1.00 91.75 609 ILE A N 1
ATOM 4805 C CA . ILE A 1 609 ? -1.660 -20.583 -24.057 1.00 91.75 609 ILE A CA 1
ATOM 4806 C C . ILE A 1 609 ? -2.720 -21.613 -24.485 1.00 91.75 609 ILE A C 1
ATOM 4808 O O . ILE A 1 609 ? -3.775 -21.233 -24.998 1.00 91.75 609 ILE A O 1
ATOM 4812 N N . ILE A 1 610 ? -2.494 -22.906 -24.225 1.00 92.62 610 ILE A N 1
ATOM 4813 C CA . ILE A 1 610 ? -3.463 -23.977 -24.515 1.00 92.62 610 ILE A CA 1
ATOM 4814 C C . ILE A 1 610 ? -4.748 -23.780 -23.704 1.00 92.62 610 ILE A C 1
ATOM 4816 O O . ILE A 1 610 ? -5.844 -23.851 -24.263 1.00 92.62 610 ILE A O 1
ATOM 4820 N N . ALA A 1 611 ? -4.640 -23.475 -22.410 1.00 91.62 611 ALA A N 1
ATOM 4821 C CA . ALA A 1 611 ? -5.786 -23.192 -21.552 1.00 91.62 611 ALA A CA 1
ATOM 4822 C C . ALA A 1 611 ? -6.567 -21.955 -22.033 1.00 91.62 611 ALA A C 1
ATOM 4824 O O . ALA A 1 611 ? -7.799 -21.975 -22.032 1.00 91.62 611 ALA A O 1
ATOM 4825 N N . ALA A 1 612 ? -5.886 -20.915 -22.530 1.00 90.44 612 ALA A N 1
ATOM 4826 C CA . ALA A 1 612 ? -6.525 -19.749 -23.144 1.00 90.44 612 ALA A CA 1
ATOM 4827 C C . ALA A 1 612 ? -7.277 -20.099 -24.440 1.00 90.44 612 ALA A C 1
ATOM 4829 O O . ALA A 1 612 ? -8.420 -19.671 -24.632 1.00 90.44 612 ALA A O 1
ATOM 4830 N N . GLY A 1 613 ? -6.680 -20.931 -25.298 1.00 89.06 613 GLY A N 1
ATOM 4831 C CA . GLY A 1 613 ? -7.327 -21.457 -26.502 1.00 89.06 613 GLY A CA 1
ATOM 4832 C C . GLY A 1 613 ? -8.544 -22.333 -26.183 1.00 89.06 613 GLY A C 1
ATOM 4833 O O . GLY A 1 613 ? -9.601 -22.191 -26.802 1.00 89.06 613 GLY A O 1
ATOM 4834 N N . PHE A 1 614 ? -8.445 -23.184 -25.161 1.00 89.69 614 PHE A N 1
ATOM 4835 C CA . PHE A 1 614 ? -9.567 -23.991 -24.689 1.00 89.69 614 PHE A CA 1
ATOM 4836 C C . PHE A 1 614 ? -10.674 -23.127 -24.083 1.00 89.69 614 PHE A C 1
ATOM 4838 O O . PHE A 1 614 ? -11.850 -23.361 -24.357 1.00 89.69 614 PHE A O 1
ATOM 4845 N N . ALA A 1 615 ? -10.332 -22.088 -23.317 1.00 87.25 615 ALA A N 1
ATOM 4846 C CA . ALA A 1 615 ? -11.309 -21.136 -22.803 1.00 87.25 615 ALA A CA 1
ATOM 4847 C C . ALA A 1 615 ? -12.068 -20.461 -23.958 1.00 87.25 615 ALA A C 1
ATOM 4849 O O . ALA A 1 615 ? -13.302 -20.461 -23.955 1.00 87.25 615 ALA A O 1
ATOM 4850 N N . PHE A 1 616 ? -11.367 -20.002 -25.000 1.00 87.94 616 PHE A N 1
ATOM 4851 C CA . PHE A 1 616 ? -11.983 -19.471 -26.221 1.00 87.94 616 PHE A CA 1
ATOM 4852 C C . PHE A 1 616 ? -12.942 -20.471 -26.883 1.00 87.94 616 PHE A C 1
ATOM 4854 O O . PHE A 1 616 ? -14.053 -20.099 -27.288 1.00 87.94 616 PHE A O 1
ATOM 4861 N N . LEU A 1 617 ? -12.547 -21.745 -26.973 1.00 86.06 617 LEU A N 1
ATOM 4862 C CA . LEU A 1 617 ? -13.391 -22.811 -27.512 1.00 86.06 617 LEU A CA 1
ATOM 4863 C C . LEU A 1 617 ? -14.619 -23.055 -26.622 1.00 86.06 617 LEU A C 1
ATOM 4865 O O . LEU A 1 617 ? -15.733 -23.139 -27.134 1.00 86.06 617 LEU A O 1
ATOM 4869 N N . SER A 1 618 ? -14.452 -23.066 -25.299 1.00 84.31 618 SER A N 1
ATOM 4870 C CA . SER A 1 618 ? -15.527 -23.280 -24.322 1.00 84.31 618 SER A CA 1
ATOM 4871 C C . SER A 1 618 ? -16.631 -22.216 -24.410 1.00 84.31 618 SER A C 1
ATOM 4873 O O . SER A 1 618 ? -17.818 -22.539 -24.323 1.00 84.31 618 SER A O 1
ATOM 4875 N N . PHE A 1 619 ? -16.266 -20.953 -24.662 1.00 81.75 619 PHE A N 1
ATOM 4876 C CA . PHE A 1 619 ? -17.221 -19.862 -24.895 1.00 81.75 619 PHE A CA 1
ATOM 4877 C C . PHE A 1 619 ? -17.796 -19.878 -26.317 1.00 81.75 619 PHE A C 1
ATOM 4879 O O . PHE A 1 619 ? -18.918 -19.419 -26.534 1.00 81.75 619 PHE A O 1
ATOM 4886 N N . SER A 1 620 ? -17.065 -20.442 -27.285 1.00 77.88 620 SER A N 1
ATOM 4887 C CA . SER A 1 620 ? -17.517 -20.590 -28.676 1.00 77.88 620 SER A CA 1
ATOM 4888 C C . SER A 1 620 ? -18.519 -21.729 -28.871 1.00 77.88 620 SER A C 1
ATOM 4890 O O . SER A 1 620 ? -19.441 -21.584 -29.672 1.00 77.88 620 SER A O 1
ATOM 4892 N N . LEU A 1 621 ? -18.368 -22.832 -28.133 1.00 74.69 621 LEU A N 1
ATOM 4893 C CA . LEU A 1 621 ? -19.287 -23.976 -28.135 1.00 74.69 621 LEU A CA 1
ATOM 4894 C C . LEU A 1 621 ? -20.606 -23.672 -27.412 1.00 74.69 621 LEU A C 1
ATOM 4896 O O . LEU A 1 621 ? -21.594 -24.381 -27.586 1.00 74.69 621 LEU A O 1
ATOM 4900 N N . TRP A 1 622 ? -20.660 -22.591 -26.633 1.00 69.12 622 TRP A N 1
ATOM 4901 C CA . TRP A 1 622 ? -21.882 -22.137 -25.983 1.00 69.12 622 TRP A CA 1
ATOM 4902 C C . TRP A 1 622 ? -22.754 -21.333 -26.955 1.00 69.12 622 TRP A C 1
ATOM 4904 O O . TRP A 1 622 ? -22.809 -20.102 -26.922 1.00 69.12 622 TRP A O 1
ATOM 4914 N N . ARG A 1 623 ? -23.430 -22.052 -27.854 1.00 60.59 623 ARG A N 1
ATOM 4915 C CA . ARG A 1 623 ? -24.477 -21.514 -28.728 1.00 60.59 623 ARG A CA 1
ATOM 4916 C C . ARG A 1 623 ? -25.852 -21.958 -28.222 1.00 60.59 623 ARG A C 1
ATOM 4918 O O . ARG A 1 623 ? -26.132 -23.147 -28.197 1.00 60.59 623 ARG A O 1
ATOM 4925 N N . LEU A 1 624 ? -26.688 -20.957 -27.918 1.00 54.75 624 LEU A N 1
ATOM 4926 C CA . LEU A 1 624 ? -28.159 -20.994 -27.816 1.00 54.75 624 LEU A CA 1
ATOM 4927 C C . LEU A 1 624 ? -28.773 -21.620 -26.545 1.00 54.75 624 LEU A C 1
ATOM 4929 O O . LEU A 1 624 ? -29.142 -22.784 -26.554 1.00 54.75 624 LEU A O 1
ATOM 4933 N N . HIS A 1 625 ? -28.938 -20.811 -25.487 1.00 49.75 625 HIS A N 1
ATOM 4934 C CA . HIS A 1 625 ? -30.211 -20.515 -24.784 1.00 49.75 625 HIS A CA 1
ATOM 4935 C C . HIS A 1 625 ? -29.889 -19.554 -23.609 1.00 49.75 625 HIS A C 1
ATOM 4937 O O . HIS A 1 625 ? -29.036 -19.871 -22.787 1.00 49.75 625 HIS A O 1
ATOM 4943 N N . ASP A 1 626 ? -30.544 -18.391 -23.557 1.00 47.09 626 ASP A N 1
ATOM 4944 C CA . ASP A 1 626 ? -30.592 -17.397 -22.460 1.00 47.09 626 ASP A CA 1
ATOM 4945 C C . ASP A 1 626 ? -29.547 -16.255 -22.258 1.00 47.09 626 ASP A C 1
ATOM 4947 O O . ASP A 1 626 ? -28.377 -16.415 -21.904 1.00 47.09 626 ASP A O 1
ATOM 4951 N N . ILE A 1 627 ? -30.113 -15.040 -22.383 1.00 51.69 627 ILE A N 1
ATOM 4952 C CA . ILE A 1 627 ? -29.996 -13.778 -21.611 1.00 51.69 627 ILE A CA 1
ATOM 4953 C C . ILE A 1 627 ? -28.657 -13.000 -21.574 1.00 51.69 627 ILE A C 1
ATOM 4955 O O . ILE A 1 627 ? -28.710 -11.773 -21.544 1.00 51.69 627 ILE A O 1
ATOM 4959 N N . HIS A 1 628 ? -27.464 -13.602 -21.673 1.00 65.38 628 HIS A N 1
ATOM 4960 C CA . HIS A 1 628 ? -26.183 -12.856 -21.529 1.00 65.38 628 HIS A CA 1
ATOM 4961 C C . HIS A 1 628 ? -25.271 -12.893 -22.772 1.00 65.38 628 HIS A C 1
ATOM 4963 O O . HIS A 1 628 ? -24.073 -13.177 -22.686 1.00 65.38 628 HIS A O 1
ATOM 4969 N N . VAL A 1 629 ? -25.831 -12.593 -23.949 1.00 67.19 629 VAL A N 1
ATOM 4970 C CA . VAL A 1 629 ? -25.119 -12.650 -25.245 1.00 67.19 629 VAL A CA 1
ATOM 4971 C C . VAL A 1 629 ? -23.900 -11.715 -25.292 1.00 67.19 629 VAL A C 1
ATOM 4973 O O . VAL A 1 629 ? -22.859 -12.097 -25.834 1.00 67.19 629 VAL A O 1
ATOM 4976 N N . ASP A 1 630 ? -23.988 -10.526 -24.692 1.00 75.00 630 ASP A N 1
ATOM 4977 C CA . ASP A 1 630 ? -22.906 -9.533 -24.734 1.00 75.00 630 ASP A CA 1
ATOM 4978 C C . ASP A 1 630 ? -21.710 -9.922 -23.859 1.00 75.00 630 ASP A C 1
ATOM 4980 O O . ASP A 1 630 ? -20.564 -9.843 -24.307 1.00 75.00 630 ASP A O 1
ATOM 4984 N N . LEU A 1 631 ? -21.958 -10.430 -22.645 1.00 77.50 631 LEU A N 1
ATOM 4985 C CA . LEU A 1 631 ? -20.888 -10.866 -21.744 1.00 77.50 631 LEU A CA 1
ATOM 4986 C C . LEU A 1 631 ? -20.103 -12.038 -22.348 1.00 77.50 631 LEU A C 1
ATOM 4988 O O . LEU A 1 631 ? -18.878 -12.050 -22.288 1.00 77.50 631 LEU A O 1
ATOM 4992 N N . ASN A 1 632 ? -20.782 -12.981 -23.010 1.00 77.81 632 ASN A N 1
ATOM 4993 C CA . ASN A 1 632 ? -20.114 -14.102 -23.673 1.00 77.81 632 ASN A CA 1
ATOM 4994 C C . ASN A 1 632 ? -19.191 -13.645 -24.818 1.00 77.81 632 ASN A C 1
ATOM 4996 O O . ASN A 1 632 ? -18.071 -14.137 -24.958 1.00 77.81 632 ASN A O 1
ATOM 5000 N N . ARG A 1 633 ? -19.627 -12.663 -25.624 1.00 79.88 633 ARG A N 1
ATOM 5001 C CA . ARG A 1 633 ? -18.789 -12.075 -26.686 1.00 79.88 633 ARG A CA 1
ATOM 5002 C C . ARG A 1 633 ? -17.531 -11.426 -26.114 1.00 79.88 633 ARG A C 1
ATOM 5004 O O . ARG A 1 633 ? -16.454 -11.616 -26.677 1.00 79.88 633 ARG A O 1
ATOM 5011 N N . ILE A 1 634 ? -17.664 -10.701 -25.002 1.00 82.31 634 ILE A N 1
ATOM 5012 C CA . ILE A 1 634 ? -16.540 -10.051 -24.317 1.00 82.31 634 ILE A CA 1
ATOM 5013 C C . ILE A 1 634 ? -15.576 -11.099 -23.750 1.00 82.31 634 ILE A C 1
ATOM 5015 O O . ILE A 1 634 ? -14.384 -11.028 -24.032 1.00 82.31 634 ILE A O 1
ATOM 5019 N N . LEU A 1 635 ? -16.068 -12.103 -23.017 1.00 83.50 635 LEU A N 1
ATOM 5020 C CA . LEU A 1 635 ? -15.231 -13.160 -22.426 1.00 83.50 635 LEU A CA 1
ATOM 5021 C C . LEU A 1 635 ? -14.489 -13.974 -23.496 1.00 83.50 635 LEU A C 1
ATOM 5023 O O . LEU A 1 635 ? -13.300 -14.262 -23.350 1.00 83.50 635 LEU A O 1
ATOM 5027 N N . LYS A 1 636 ? -15.152 -14.261 -24.621 1.00 83.19 636 LYS A N 1
ATOM 5028 C CA . LYS A 1 636 ? -14.520 -14.868 -25.795 1.00 83.19 636 LYS A CA 1
ATOM 5029 C C . LYS A 1 636 ? -13.401 -13.985 -26.354 1.00 83.19 636 LYS A C 1
ATOM 5031 O O . LYS A 1 636 ? -12.298 -14.478 -26.576 1.00 83.19 636 LYS A O 1
ATOM 5036 N N . ALA A 1 637 ? -13.653 -12.694 -26.566 1.00 82.94 637 ALA A N 1
ATOM 5037 C CA . ALA A 1 637 ? -12.630 -11.770 -27.058 1.00 82.94 637 ALA A CA 1
ATOM 5038 C C . ALA A 1 637 ? -11.439 -11.667 -26.090 1.00 82.94 637 ALA A C 1
ATOM 5040 O O . ALA A 1 637 ? -10.296 -11.727 -26.533 1.00 82.94 637 ALA A O 1
ATOM 5041 N N . LEU A 1 638 ? -11.697 -11.597 -24.781 1.00 84.62 638 LEU A N 1
ATOM 5042 C CA . LEU A 1 638 ? -10.663 -11.551 -23.745 1.00 84.62 638 LEU A CA 1
ATOM 5043 C C . LEU A 1 638 ? -9.770 -12.795 -23.760 1.00 84.62 638 LEU A C 1
ATOM 5045 O O . LEU A 1 638 ? -8.554 -12.652 -23.722 1.00 84.62 638 LEU A O 1
ATOM 5049 N N . SER A 1 639 ? -10.344 -13.998 -23.873 1.00 85.25 639 SER A N 1
ATOM 5050 C CA . SER A 1 639 ? -9.550 -15.237 -23.950 1.00 85.25 639 SER A CA 1
ATOM 5051 C C . SER A 1 639 ? -8.614 -15.267 -25.165 1.00 85.25 639 SER A C 1
ATOM 5053 O O . SER A 1 639 ? -7.461 -15.679 -25.051 1.00 85.25 639 SER A O 1
ATOM 5055 N N . LEU A 1 640 ? -9.074 -14.749 -26.311 1.00 86.00 640 LEU A N 1
ATOM 5056 C CA . LEU A 1 640 ? -8.259 -14.642 -27.518 1.00 86.00 640 LEU A CA 1
ATOM 5057 C C . LEU A 1 640 ? -7.141 -13.605 -27.352 1.00 86.00 640 LEU A C 1
ATOM 5059 O O . LEU A 1 640 ? -5.998 -13.872 -27.716 1.00 86.00 640 LEU A O 1
ATOM 5063 N N . VAL A 1 641 ? -7.454 -12.432 -26.795 1.00 85.88 641 VAL A N 1
ATOM 5064 C CA . VAL A 1 641 ? -6.460 -11.381 -26.525 1.00 85.88 641 VAL A CA 1
ATOM 5065 C C . VAL A 1 641 ? -5.398 -11.887 -25.548 1.00 85.88 641 VAL A C 1
ATOM 5067 O O . VAL A 1 641 ? -4.213 -11.711 -25.813 1.00 85.88 641 VAL A O 1
ATOM 5070 N N . ALA A 1 642 ? -5.800 -12.579 -24.479 1.00 85.56 642 ALA A N 1
ATOM 5071 C CA . ALA A 1 642 ? -4.880 -13.171 -23.511 1.00 85.56 642 ALA A CA 1
ATOM 5072 C C . ALA A 1 642 ? -3.929 -14.184 -24.169 1.00 85.56 642 ALA A C 1
ATOM 5074 O O . ALA A 1 642 ? -2.722 -14.096 -23.963 1.00 85.56 642 ALA A O 1
ATOM 5075 N N . ALA A 1 643 ? -4.443 -15.080 -25.021 1.00 88.06 643 ALA A N 1
ATOM 5076 C CA . ALA A 1 643 ? -3.613 -16.034 -25.760 1.00 88.06 643 ALA A CA 1
ATOM 5077 C C . ALA A 1 643 ? -2.565 -15.334 -26.646 1.00 88.06 643 ALA A C 1
ATOM 5079 O O . ALA A 1 643 ? -1.407 -15.738 -26.665 1.00 88.06 643 ALA A O 1
ATOM 5080 N N . ASN A 1 644 ? -2.953 -14.260 -27.346 1.00 89.12 644 ASN A N 1
ATOM 5081 C CA . ASN A 1 644 ? -2.043 -13.503 -28.213 1.00 89.12 644 ASN A CA 1
ATOM 5082 C C . ASN A 1 644 ? -0.974 -12.748 -27.409 1.00 89.12 644 ASN A C 1
ATOM 5084 O O . ASN A 1 644 ? 0.192 -12.772 -27.785 1.00 89.12 644 ASN A O 1
ATOM 5088 N N . ILE A 1 645 ? -1.350 -12.102 -26.300 1.00 89.44 645 ILE A N 1
ATOM 5089 C CA . ILE A 1 645 ? -0.396 -11.407 -25.421 1.00 89.44 645 ILE A CA 1
ATOM 5090 C C . ILE A 1 645 ? 0.632 -12.399 -24.870 1.00 89.44 645 ILE A C 1
ATOM 5092 O O . ILE A 1 645 ? 1.829 -12.139 -24.962 1.00 89.44 645 ILE A O 1
ATOM 5096 N N . LEU A 1 646 ? 0.178 -13.546 -24.351 1.00 89.75 646 LEU A N 1
ATOM 5097 C CA . LEU A 1 646 ? 1.066 -14.583 -23.818 1.00 89.75 646 LEU A CA 1
ATOM 5098 C C . LEU A 1 646 ? 1.999 -15.145 -24.891 1.00 89.75 646 LEU A C 1
ATOM 5100 O O . LEU A 1 646 ? 3.174 -15.364 -24.620 1.00 89.75 646 LEU A O 1
ATOM 5104 N N . PHE A 1 647 ? 1.503 -15.325 -26.115 1.00 90.69 647 PHE A N 1
ATOM 5105 C CA . PHE A 1 647 ? 2.310 -15.805 -27.231 1.00 90.69 647 PHE A CA 1
ATOM 5106 C C . PHE A 1 647 ? 3.394 -14.800 -27.656 1.00 90.69 647 PHE A C 1
ATOM 5108 O O . PHE A 1 647 ? 4.559 -15.170 -27.776 1.00 90.69 647 PHE A O 1
ATOM 5115 N N . VAL A 1 648 ? 3.050 -13.517 -27.828 1.00 91.06 648 VAL A N 1
ATOM 5116 C CA . VAL A 1 648 ? 4.032 -12.463 -28.161 1.00 91.06 648 VAL A CA 1
ATOM 5117 C C . VAL A 1 648 ? 5.066 -12.305 -27.057 1.00 91.06 648 VAL A C 1
ATOM 5119 O O . VAL A 1 648 ? 6.250 -12.117 -27.341 1.00 91.06 648 VAL A O 1
ATOM 5122 N N . TRP A 1 649 ? 4.626 -12.384 -25.802 1.00 91.38 649 TRP A N 1
ATOM 5123 C CA . TRP A 1 649 ? 5.519 -12.308 -24.657 1.00 91.38 649 TRP A CA 1
ATOM 5124 C C . TRP A 1 649 ? 6.487 -13.488 -24.624 1.00 91.38 649 TRP A C 1
ATOM 5126 O O . TRP A 1 649 ? 7.686 -13.275 -24.481 1.00 91.38 649 TRP A O 1
ATOM 5136 N N . PHE A 1 650 ? 5.990 -14.711 -24.833 1.00 90.50 650 PHE A N 1
ATOM 5137 C CA . PHE A 1 650 ? 6.821 -15.909 -24.930 1.00 90.50 650 PHE A CA 1
ATOM 5138 C C . PHE A 1 650 ? 7.899 -15.754 -26.011 1.00 90.50 650 PHE A C 1
ATOM 5140 O O . PHE A 1 650 ? 9.079 -15.927 -25.725 1.00 90.50 650 PHE A O 1
ATOM 5147 N N . LEU A 1 651 ? 7.526 -15.319 -27.221 1.00 90.69 651 LEU A N 1
ATOM 5148 C CA . LEU A 1 651 ? 8.497 -15.073 -28.294 1.00 90.69 651 LEU A CA 1
ATOM 5149 C C . LEU A 1 651 ? 9.493 -13.954 -27.942 1.00 90.69 651 LEU A C 1
ATOM 5151 O O . LEU A 1 651 ? 10.673 -14.052 -28.268 1.00 90.69 651 LEU A O 1
ATOM 5155 N N . SER A 1 652 ? 9.040 -12.897 -27.263 1.00 90.56 652 SER A N 1
ATOM 5156 C CA . SER A 1 652 ? 9.914 -11.809 -26.798 1.00 90.56 652 SER A CA 1
ATOM 5157 C C . SER A 1 652 ? 10.939 -12.318 -25.777 1.00 90.56 652 SER A C 1
ATOM 5159 O O . SER A 1 652 ? 12.113 -11.962 -25.852 1.00 90.56 652 SER A O 1
ATOM 5161 N N . ALA A 1 653 ? 10.514 -13.185 -24.854 1.00 87.25 653 ALA A N 1
ATOM 5162 C CA . ALA A 1 653 ? 11.390 -13.819 -23.875 1.00 87.25 653 ALA A CA 1
ATOM 5163 C C . ALA A 1 653 ? 12.401 -14.771 -24.537 1.00 87.25 653 ALA A C 1
ATOM 5165 O O . ALA A 1 653 ? 13.556 -14.811 -24.111 1.00 87.25 653 ALA A O 1
ATOM 5166 N N . GLU A 1 654 ? 12.006 -15.494 -25.590 1.00 87.62 654 GLU A N 1
ATOM 5167 C CA . GLU A 1 654 ? 12.923 -16.313 -26.395 1.00 87.62 654 GLU A CA 1
ATOM 5168 C C . GLU A 1 654 ? 13.993 -15.455 -27.082 1.00 87.62 654 GLU A C 1
ATOM 5170 O O . GLU A 1 654 ? 15.168 -15.789 -26.994 1.00 87.62 654 GLU A O 1
ATOM 5175 N N . VAL A 1 655 ? 13.636 -14.308 -27.678 1.00 88.19 655 VAL A N 1
ATOM 5176 C CA . VAL A 1 655 ? 14.625 -13.382 -28.274 1.00 88.19 655 VAL A CA 1
ATOM 5177 C C . VAL A 1 655 ? 15.616 -12.863 -27.234 1.00 88.19 655 VAL A C 1
ATOM 5179 O O . VAL A 1 655 ? 16.818 -12.851 -27.485 1.00 88.19 655 VAL A O 1
ATOM 5182 N N . ILE A 1 656 ? 15.138 -12.473 -26.051 1.00 86.69 656 ILE A N 1
ATOM 5183 C CA . ILE A 1 656 ? 16.021 -12.036 -24.959 1.00 86.69 656 ILE A CA 1
ATOM 5184 C C . ILE A 1 656 ? 16.932 -13.189 -24.509 1.00 86.69 656 ILE A C 1
ATOM 5186 O O . ILE A 1 656 ? 18.120 -12.972 -24.285 1.00 86.69 656 ILE A O 1
ATOM 5190 N N . GLY A 1 657 ? 16.392 -14.408 -24.400 1.00 83.12 657 GLY A N 1
ATOM 5191 C CA . GLY A 1 657 ? 17.151 -15.605 -24.027 1.00 83.12 657 GLY A CA 1
ATOM 5192 C C . GLY A 1 657 ? 18.226 -15.976 -25.049 1.00 83.12 657 GLY A C 1
ATOM 5193 O O . GLY A 1 657 ? 19.342 -16.314 -24.664 1.00 83.12 657 GLY A O 1
ATOM 5194 N N . LEU A 1 658 ? 17.929 -15.838 -26.342 1.00 84.00 658 LEU A N 1
ATOM 5195 C CA . LEU A 1 658 ? 18.882 -16.054 -27.432 1.00 84.00 658 LEU A CA 1
ATOM 5196 C C . LEU A 1 658 ? 20.081 -15.103 -27.346 1.00 84.00 658 LEU A C 1
ATOM 5198 O O . LEU A 1 658 ? 21.210 -15.552 -27.497 1.00 84.00 658 LEU A O 1
ATOM 5202 N N . VAL A 1 659 ? 19.840 -13.816 -27.071 1.00 84.44 659 VAL A N 1
ATOM 5203 C CA . VAL A 1 659 ? 20.908 -12.806 -26.935 1.00 84.44 659 VAL A CA 1
ATOM 5204 C C . VAL A 1 659 ? 21.710 -12.988 -25.641 1.00 84.44 659 VAL A C 1
ATOM 5206 O O . VAL A 1 659 ? 22.902 -12.717 -25.626 1.00 84.44 659 VAL A O 1
ATOM 5209 N N . ASN A 1 660 ? 21.078 -13.435 -24.552 1.00 83.88 660 ASN A N 1
ATOM 5210 C CA . ASN A 1 660 ? 21.766 -13.650 -23.273 1.00 83.88 660 ASN A CA 1
ATOM 5211 C C . ASN A 1 660 ? 22.612 -14.919 -23.226 1.00 83.88 660 ASN A C 1
ATOM 5213 O O . ASN A 1 660 ? 23.661 -14.921 -22.601 1.00 83.88 660 ASN A O 1
ATOM 5217 N N . SER A 1 661 ? 22.128 -16.002 -23.833 1.00 77.81 661 SER A N 1
ATOM 5218 C CA . SER A 1 661 ? 22.764 -17.321 -23.731 1.00 77.81 661 SER A CA 1
ATOM 5219 C C . SER A 1 661 ? 24.032 -17.466 -24.573 1.00 77.81 661 SER A C 1
ATOM 5221 O O . SER A 1 661 ? 24.655 -18.522 -24.514 1.00 77.81 661 SER A O 1
ATOM 5223 N N . ASP A 1 662 ? 24.360 -16.471 -25.409 1.00 73.62 662 ASP A N 1
ATOM 5224 C CA . ASP A 1 662 ? 25.437 -16.516 -26.411 1.00 73.62 662 ASP A CA 1
ATOM 5225 C C . ASP A 1 662 ? 25.406 -17.805 -27.275 1.00 73.62 662 ASP A C 1
ATOM 5227 O O . ASP A 1 662 ? 26.398 -18.225 -27.866 1.00 73.62 662 ASP A O 1
ATOM 5231 N N . SER A 1 663 ? 24.234 -18.452 -27.365 1.00 68.38 663 SER A N 1
ATOM 5232 C CA . SER A 1 663 ? 24.071 -19.812 -27.905 1.00 68.38 663 SER A CA 1
ATOM 5233 C C . SER A 1 663 ? 24.196 -19.893 -29.426 1.00 68.38 663 SER A C 1
ATOM 5235 O O . SER A 1 663 ? 24.471 -20.963 -29.967 1.00 68.38 663 SER A O 1
ATOM 5237 N N . ILE A 1 664 ? 23.982 -18.769 -30.115 1.00 69.88 664 ILE A N 1
ATOM 5238 C CA . ILE A 1 664 ? 24.103 -18.646 -31.576 1.00 69.88 664 ILE A CA 1
ATOM 5239 C C . ILE A 1 664 ? 25.161 -17.602 -31.954 1.00 69.88 664 ILE A C 1
ATOM 5241 O O . ILE A 1 664 ? 25.944 -17.835 -32.872 1.00 69.88 664 ILE A O 1
ATOM 5245 N N . PHE A 1 665 ? 25.186 -16.460 -31.263 1.00 70.75 665 PHE A N 1
ATOM 5246 C CA . PHE A 1 665 ? 26.115 -15.358 -31.512 1.00 70.75 665 PHE A CA 1
ATOM 5247 C C . PHE A 1 665 ? 26.745 -14.921 -30.193 1.00 70.75 665 PHE A C 1
ATOM 5249 O O . PHE A 1 665 ? 26.015 -14.663 -29.242 1.00 70.75 665 PHE A O 1
ATOM 5256 N N . THR A 1 666 ? 28.070 -14.800 -30.153 1.00 75.06 666 THR A N 1
ATOM 5257 C CA . THR A 1 666 ? 28.804 -14.224 -29.019 1.00 75.06 666 THR A CA 1
ATOM 5258 C C . THR A 1 666 ? 28.793 -12.701 -29.139 1.00 75.06 666 THR A C 1
ATOM 5260 O O . THR A 1 666 ? 29.421 -12.163 -30.056 1.00 75.06 666 THR A O 1
ATOM 5263 N N . ILE A 1 667 ? 28.067 -12.010 -28.261 1.00 79.56 667 ILE A N 1
ATOM 5264 C CA . ILE A 1 667 ? 27.919 -10.544 -28.290 1.00 79.56 667 ILE A CA 1
ATOM 5265 C C . ILE A 1 667 ? 28.634 -9.942 -27.075 1.00 79.56 667 ILE A C 1
ATOM 5267 O O . ILE A 1 667 ? 28.509 -10.468 -25.972 1.00 79.56 667 ILE A O 1
ATOM 5271 N N . ASP A 1 668 ? 29.363 -8.835 -27.259 1.00 81.62 668 ASP A N 1
ATOM 5272 C CA . ASP A 1 668 ? 30.015 -8.135 -26.143 1.00 81.62 668 ASP A CA 1
ATOM 5273 C C . ASP A 1 668 ? 28.973 -7.627 -25.130 1.00 81.62 668 ASP A C 1
ATOM 5275 O O . ASP A 1 668 ? 27.909 -7.125 -25.505 1.00 81.62 668 ASP A O 1
ATOM 5279 N N . ASP A 1 669 ? 29.270 -7.712 -23.832 1.00 78.56 669 ASP A N 1
ATOM 5280 C CA . ASP A 1 669 ? 28.311 -7.398 -22.764 1.00 78.56 669 ASP A CA 1
ATOM 5281 C C . ASP A 1 669 ? 27.816 -5.946 -22.829 1.00 78.56 669 ASP A C 1
ATOM 5283 O O . ASP A 1 669 ? 26.674 -5.651 -22.461 1.00 78.56 669 ASP A O 1
ATOM 5287 N N . LYS A 1 670 ? 28.649 -5.040 -23.357 1.00 76.38 670 LYS A N 1
ATOM 5288 C CA . LYS A 1 670 ? 28.294 -3.634 -23.592 1.00 76.38 670 LYS A CA 1
ATOM 5289 C C . LYS A 1 670 ? 27.260 -3.459 -24.707 1.00 76.38 670 LYS A C 1
ATOM 5291 O O . LYS A 1 670 ? 26.468 -2.525 -24.637 1.00 76.38 670 LYS A O 1
ATOM 5296 N N . GLU A 1 671 ? 27.222 -4.364 -25.683 1.00 82.12 671 GLU A N 1
ATOM 5297 C CA . GLU A 1 671 ? 26.320 -4.319 -26.843 1.00 82.12 671 GLU A CA 1
ATOM 5298 C C . GLU A 1 671 ? 25.051 -5.172 -26.651 1.00 82.12 671 GLU A C 1
ATOM 5300 O O . GLU A 1 671 ? 24.064 -5.012 -27.378 1.00 82.12 671 GLU A O 1
ATOM 5305 N N . LYS A 1 672 ? 25.009 -6.044 -25.630 1.00 82.75 672 LYS A N 1
ATOM 5306 C CA . LYS A 1 672 ? 23.847 -6.908 -25.336 1.00 82.75 672 LYS A CA 1
ATOM 5307 C C . LYS A 1 672 ? 22.550 -6.122 -25.132 1.00 82.75 672 LYS A C 1
ATOM 5309 O O . LYS A 1 672 ? 21.476 -6.619 -25.479 1.00 82.75 672 LYS A O 1
ATOM 5314 N N . TRP A 1 673 ? 22.604 -4.918 -24.558 1.00 81.81 673 TRP A N 1
ATOM 5315 C CA . TRP A 1 673 ? 21.401 -4.100 -24.352 1.00 81.81 673 TRP A CA 1
ATOM 5316 C C . TRP A 1 673 ? 20.816 -3.596 -25.679 1.00 81.81 673 TRP A C 1
ATOM 5318 O O . TRP A 1 673 ? 19.607 -3.723 -25.908 1.00 81.81 673 TRP A O 1
ATOM 5328 N N . ASP A 1 674 ? 21.672 -3.114 -26.578 1.00 82.69 674 ASP A N 1
ATOM 5329 C CA . ASP A 1 674 ? 21.270 -2.631 -27.900 1.00 82.69 674 ASP A CA 1
ATOM 5330 C C . ASP A 1 674 ? 20.720 -3.774 -28.757 1.00 82.69 674 ASP A C 1
ATOM 5332 O O . ASP A 1 674 ? 19.631 -3.658 -29.332 1.00 82.69 674 ASP A O 1
ATOM 5336 N N . ALA A 1 675 ? 21.391 -4.931 -28.747 1.00 83.62 675 ALA A N 1
ATOM 5337 C CA . ALA A 1 675 ? 20.943 -6.133 -29.447 1.00 83.62 675 ALA A CA 1
ATOM 5338 C C . ALA A 1 675 ? 19.547 -6.595 -28.985 1.00 83.62 675 ALA A C 1
ATOM 5340 O O . ALA A 1 675 ? 18.678 -6.883 -29.815 1.00 83.62 675 ALA A O 1
ATOM 5341 N N . LYS A 1 676 ? 19.274 -6.593 -27.669 1.00 86.50 676 LYS A N 1
ATOM 5342 C CA . LYS A 1 676 ? 17.933 -6.889 -27.122 1.00 86.50 676 LYS A CA 1
ATOM 5343 C C . LYS A 1 676 ? 16.896 -5.877 -27.588 1.00 86.50 676 LYS A C 1
ATOM 5345 O O . LYS A 1 676 ? 15.801 -6.261 -28.000 1.00 86.50 676 LYS A O 1
ATOM 5350 N N . SER A 1 677 ? 17.214 -4.584 -27.505 1.00 84.94 677 SER A N 1
ATOM 5351 C CA . SER A 1 677 ? 16.271 -3.522 -27.862 1.00 84.94 677 SER A CA 1
ATOM 5352 C C . SER A 1 677 ? 15.886 -3.584 -29.344 1.00 84.94 677 SER A C 1
ATOM 5354 O O . SER A 1 677 ? 14.699 -3.456 -29.678 1.00 84.94 677 SER A O 1
ATOM 5356 N N . LEU A 1 678 ? 16.855 -3.861 -30.222 1.00 84.69 678 LEU A N 1
ATOM 5357 C CA . LEU A 1 678 ? 16.647 -4.047 -31.659 1.00 84.69 678 LEU A CA 1
ATOM 5358 C C . LEU A 1 678 ? 15.864 -5.329 -31.963 1.00 84.69 678 LEU A C 1
ATOM 5360 O O . LEU A 1 678 ? 14.861 -5.270 -32.678 1.00 84.69 678 LEU A O 1
ATOM 5364 N N . GLY A 1 679 ? 16.249 -6.461 -31.366 1.00 85.88 679 GLY A N 1
ATOM 5365 C CA . GLY A 1 679 ? 15.570 -7.748 -31.547 1.00 85.88 679 GLY A CA 1
ATOM 5366 C C . GLY A 1 679 ? 14.092 -7.705 -31.146 1.00 85.88 679 GLY A C 1
ATOM 5367 O O . GLY A 1 679 ? 13.229 -8.176 -31.888 1.00 85.88 679 GLY A O 1
ATOM 5368 N N . LEU A 1 680 ? 13.769 -7.058 -30.021 1.00 87.88 680 LEU A N 1
ATOM 5369 C CA . LEU A 1 680 ? 12.384 -6.861 -29.578 1.00 87.88 680 LEU A CA 1
ATOM 5370 C C . LEU A 1 680 ? 11.582 -5.978 -30.543 1.00 87.88 680 LEU A C 1
ATOM 5372 O O . LEU A 1 680 ? 10.426 -6.274 -30.845 1.00 87.88 680 LEU A O 1
ATOM 5376 N N . THR A 1 681 ? 12.197 -4.916 -31.068 1.00 88.00 681 THR A N 1
ATOM 5377 C CA . THR A 1 681 ? 11.543 -4.005 -32.020 1.00 88.00 681 THR A CA 1
ATOM 5378 C C . THR A 1 681 ? 11.261 -4.706 -33.352 1.00 88.00 681 THR A C 1
ATOM 5380 O O . THR A 1 681 ? 10.165 -4.564 -33.908 1.00 88.00 681 THR A O 1
ATOM 5383 N N . ALA A 1 682 ? 12.200 -5.525 -33.834 1.00 87.12 682 ALA A N 1
ATOM 5384 C CA . ALA A 1 682 ? 12.031 -6.349 -35.028 1.00 87.12 682 ALA A CA 1
ATOM 5385 C C . ALA A 1 682 ? 10.924 -7.401 -34.845 1.00 87.12 682 ALA A C 1
ATOM 5387 O O . ALA A 1 682 ? 10.063 -7.554 -35.718 1.00 87.12 682 ALA A O 1
ATOM 5388 N N . LEU A 1 683 ? 10.888 -8.074 -33.690 1.00 91.50 683 LEU A N 1
ATOM 5389 C CA . LEU A 1 683 ? 9.865 -9.066 -33.362 1.00 91.50 683 LEU A CA 1
ATOM 5390 C C . LEU A 1 683 ? 8.465 -8.451 -33.313 1.00 91.50 683 LEU A C 1
ATOM 5392 O O . LEU A 1 683 ? 7.557 -8.954 -33.975 1.00 91.50 683 LEU A O 1
ATOM 5396 N N . TRP A 1 684 ? 8.273 -7.351 -32.576 1.00 91.69 684 TRP A N 1
ATOM 5397 C CA . TRP A 1 684 ? 6.963 -6.697 -32.471 1.00 91.69 684 TRP A CA 1
ATOM 5398 C C . TRP A 1 684 ? 6.479 -6.164 -33.821 1.00 91.69 684 TRP A C 1
ATOM 5400 O O . TRP A 1 684 ? 5.293 -6.282 -34.139 1.00 91.69 684 TRP A O 1
ATOM 5410 N N . SER A 1 685 ? 7.386 -5.638 -34.648 1.00 86.50 685 SER A N 1
ATOM 5411 C CA . SER A 1 685 ? 7.059 -5.157 -35.995 1.00 86.50 685 SER A CA 1
ATOM 5412 C C . SER A 1 685 ? 6.633 -6.305 -36.912 1.00 86.50 685 SER A C 1
ATOM 5414 O O . SER A 1 685 ? 5.575 -6.236 -37.538 1.00 86.50 685 SER A O 1
ATOM 5416 N N . THR A 1 686 ? 7.395 -7.402 -36.922 1.00 89.75 686 THR A N 1
ATOM 5417 C CA . THR A 1 686 ? 7.091 -8.593 -37.730 1.00 89.75 686 THR A CA 1
ATOM 5418 C C . THR A 1 686 ? 5.770 -9.225 -37.301 1.00 89.75 686 THR A C 1
ATOM 5420 O O . THR A 1 686 ? 4.905 -9.490 -38.136 1.00 89.75 686 THR A O 1
ATOM 5423 N N . TYR A 1 687 ? 5.557 -9.389 -35.993 1.00 92.50 687 TYR A N 1
ATOM 5424 C CA . TYR A 1 687 ? 4.306 -9.908 -35.447 1.00 92.50 687 TYR A CA 1
ATOM 5425 C C . TYR A 1 687 ? 3.099 -9.047 -35.848 1.00 92.50 687 TYR A C 1
ATOM 5427 O O . TYR A 1 687 ? 2.071 -9.572 -36.278 1.00 92.50 687 TYR A O 1
ATOM 5435 N N . SER A 1 688 ? 3.228 -7.720 -35.770 1.00 88.56 688 SER A N 1
ATOM 5436 C CA . SER A 1 688 ? 2.159 -6.788 -36.152 1.00 88.56 688 SER A CA 1
ATOM 5437 C C . SER A 1 688 ? 1.775 -6.922 -37.625 1.00 88.56 688 SER A C 1
ATOM 5439 O O . SER A 1 688 ? 0.587 -6.935 -37.958 1.00 88.56 688 SER A O 1
ATOM 5441 N N . VAL A 1 689 ? 2.768 -7.082 -38.507 1.00 89.25 689 VAL A N 1
ATOM 5442 C CA . VAL A 1 689 ? 2.551 -7.318 -39.941 1.00 89.25 689 VAL A CA 1
ATOM 5443 C C . VAL A 1 689 ? 1.845 -8.654 -40.170 1.00 89.25 689 VAL A C 1
ATOM 5445 O O . VAL A 1 689 ? 0.867 -8.697 -40.914 1.00 89.25 689 VAL A O 1
ATOM 5448 N N . VAL A 1 690 ? 2.260 -9.726 -39.488 1.00 92.06 690 VAL A N 1
ATOM 5449 C CA . VAL A 1 690 ? 1.614 -11.047 -39.590 1.00 92.06 690 VAL A CA 1
ATOM 5450 C C . VAL A 1 690 ? 0.145 -10.971 -39.168 1.00 92.06 690 VAL A C 1
ATOM 5452 O O . VAL A 1 690 ? -0.727 -11.417 -39.912 1.00 92.06 690 VAL A O 1
ATOM 5455 N N . VAL A 1 691 ? -0.167 -10.349 -38.025 1.00 88.56 691 VAL A N 1
ATOM 5456 C CA . VAL A 1 691 ? -1.556 -10.168 -37.560 1.00 88.56 691 VAL A CA 1
ATOM 5457 C C . VAL A 1 691 ? -2.376 -9.350 -38.559 1.00 88.56 691 VAL A C 1
ATOM 5459 O O . VAL A 1 691 ? -3.534 -9.677 -38.831 1.00 88.56 691 VAL A O 1
ATOM 5462 N N . LEU A 1 692 ? -1.786 -8.306 -39.144 1.00 83.94 692 LEU A N 1
ATOM 5463 C CA . LEU A 1 692 ? -2.440 -7.488 -40.160 1.00 83.94 692 LEU A CA 1
ATOM 5464 C C . LEU A 1 692 ? -2.746 -8.298 -41.431 1.00 83.94 692 LEU A C 1
ATOM 5466 O O . LEU A 1 692 ? -3.875 -8.239 -41.924 1.00 83.94 692 LEU A O 1
ATOM 5470 N N . VAL A 1 693 ? -1.789 -9.095 -41.921 1.00 88.56 693 VAL A N 1
ATOM 5471 C CA . VAL A 1 693 ? -1.947 -9.987 -43.084 1.00 88.56 693 VAL A CA 1
ATOM 5472 C C . VAL A 1 693 ? -3.007 -11.052 -42.816 1.00 88.56 693 VAL A C 1
ATOM 5474 O O . VAL A 1 693 ? -3.913 -11.229 -43.630 1.00 88.56 693 VAL A O 1
ATOM 5477 N N . VAL A 1 694 ? -2.985 -11.697 -41.646 1.00 89.25 694 VAL A N 1
ATOM 5478 C CA . VAL A 1 694 ? -4.033 -12.644 -41.229 1.00 89.25 694 VAL A CA 1
ATOM 5479 C C . VAL A 1 694 ? -5.398 -11.957 -41.194 1.00 89.25 694 VAL A C 1
ATOM 5481 O O . VAL A 1 694 ? -6.380 -12.513 -41.678 1.00 89.25 694 VAL A O 1
ATOM 5484 N N . GLY A 1 695 ? -5.480 -10.723 -40.690 1.00 84.81 695 GLY A N 1
ATOM 5485 C CA . GLY A 1 695 ? -6.712 -9.936 -40.701 1.00 84.81 695 GLY A CA 1
ATOM 5486 C C . GLY A 1 695 ? -7.221 -9.606 -42.110 1.00 84.81 695 GLY A C 1
ATOM 5487 O O . GLY A 1 695 ? -8.437 -9.547 -42.319 1.00 84.81 695 GLY A O 1
ATOM 5488 N N . LEU A 1 696 ? -6.314 -9.401 -43.071 1.00 81.75 696 LEU A N 1
ATOM 5489 C CA . LEU A 1 696 ? -6.634 -9.189 -44.485 1.00 81.75 696 LEU A CA 1
ATOM 5490 C C . LEU A 1 696 ? -7.158 -10.476 -45.135 1.00 81.75 696 LEU A C 1
ATOM 5492 O O . LEU A 1 696 ? -8.229 -10.441 -45.744 1.00 81.75 696 LEU A O 1
ATOM 5496 N N . ILE A 1 697 ? -6.473 -11.606 -44.935 1.00 92.56 697 ILE A N 1
ATOM 5497 C CA . ILE A 1 697 ? -6.866 -12.921 -45.471 1.00 92.56 697 ILE A CA 1
ATOM 5498 C C . ILE A 1 697 ? -8.205 -13.371 -44.875 1.00 92.56 697 ILE A C 1
ATOM 5500 O O . ILE A 1 697 ? -9.120 -13.750 -45.603 1.00 92.56 697 ILE A O 1
ATOM 5504 N N . ALA A 1 698 ? -8.370 -13.252 -43.555 1.00 85.56 698 ALA A N 1
ATOM 5505 C CA . ALA A 1 698 ? -9.589 -13.635 -42.843 1.00 85.56 698 ALA A CA 1
ATOM 5506 C C . ALA A 1 698 ? -10.772 -12.672 -43.072 1.00 85.56 698 ALA A C 1
ATOM 5508 O O . ALA A 1 698 ? -11.839 -12.864 -42.487 1.00 85.56 698 ALA A O 1
ATOM 5509 N N . LYS A 1 699 ? -10.589 -11.605 -43.869 1.00 88.50 699 LYS A N 1
ATOM 5510 C CA . LYS A 1 699 ? -11.580 -10.545 -44.141 1.00 88.50 699 LYS A CA 1
ATOM 5511 C C . LYS A 1 699 ? -12.225 -9.964 -42.870 1.00 88.50 699 LYS A C 1
ATOM 5513 O O . LYS A 1 699 ? -13.358 -9.483 -42.895 1.00 88.50 699 LYS A O 1
ATOM 5518 N N . ASN A 1 700 ? -11.503 -9.953 -41.747 1.00 77.62 700 ASN A N 1
ATOM 5519 C CA . ASN A 1 700 ? -12.028 -9.529 -40.449 1.00 77.62 700 ASN A CA 1
ATOM 5520 C C . ASN A 1 700 ? -11.522 -8.123 -40.088 1.00 77.62 700 ASN A C 1
ATOM 5522 O O . ASN A 1 700 ? -10.337 -7.912 -39.823 1.00 77.62 700 ASN A O 1
ATOM 5526 N N . ARG A 1 701 ? -12.429 -7.132 -40.051 1.00 80.38 701 ARG A N 1
ATOM 5527 C CA . ARG A 1 701 ? -12.100 -5.733 -39.702 1.00 80.38 701 ARG A CA 1
ATOM 5528 C C . ARG A 1 701 ? -11.432 -5.613 -38.331 1.00 80.38 701 ARG A C 1
ATOM 5530 O O . ARG A 1 701 ? -10.514 -4.812 -38.192 1.00 80.38 701 ARG A O 1
ATOM 5537 N N . THR A 1 702 ? -11.864 -6.399 -37.351 1.00 75.12 702 THR A N 1
ATOM 5538 C CA . THR A 1 702 ? -11.359 -6.310 -35.977 1.00 75.12 702 THR A CA 1
ATOM 5539 C C . THR A 1 702 ? -9.896 -6.734 -35.900 1.00 75.12 702 THR A C 1
ATOM 5541 O O . THR A 1 702 ? -9.091 -6.014 -35.323 1.00 75.12 702 THR A O 1
ATOM 5544 N N . ILE A 1 703 ? -9.527 -7.841 -36.551 1.00 78.69 703 ILE A N 1
ATOM 5545 C CA . ILE A 1 703 ? -8.144 -8.351 -36.554 1.00 78.69 703 ILE A CA 1
ATOM 5546 C C . ILE A 1 703 ? -7.201 -7.362 -37.258 1.00 78.69 703 ILE A C 1
ATOM 5548 O O . ILE A 1 703 ? -6.106 -7.102 -36.769 1.00 78.69 703 ILE A O 1
ATOM 5552 N N . ARG A 1 704 ? -7.654 -6.725 -38.348 1.00 76.69 704 ARG A N 1
ATOM 5553 C CA . ARG A 1 704 ? -6.875 -5.687 -39.049 1.00 76.69 704 ARG A CA 1
ATOM 5554 C C . ARG A 1 704 ? -6.599 -4.460 -38.181 1.00 76.69 704 ARG A C 1
ATOM 5556 O O . ARG A 1 704 ? -5.474 -3.976 -38.154 1.00 76.69 704 ARG A O 1
ATOM 5563 N N . LEU A 1 705 ? -7.616 -3.965 -37.471 1.00 77.69 705 LEU A N 1
ATOM 5564 C CA . LEU A 1 705 ? -7.457 -2.824 -36.563 1.00 77.69 705 LEU A CA 1
ATOM 5565 C C . LEU A 1 705 ? -6.526 -3.157 -35.392 1.00 77.69 705 LEU A C 1
ATOM 5567 O O . LEU A 1 705 ? -5.730 -2.309 -35.005 1.00 77.69 705 LEU A O 1
ATOM 5571 N N . VAL A 1 706 ? -6.593 -4.386 -34.867 1.00 81.38 706 VAL A N 1
ATOM 5572 C CA . VAL A 1 706 ? -5.657 -4.862 -33.839 1.00 81.38 706 VAL A CA 1
ATOM 5573 C C . VAL A 1 706 ? -4.227 -4.867 -34.378 1.00 81.38 706 VAL A C 1
ATOM 5575 O O . VAL A 1 706 ? -3.358 -4.288 -33.738 1.00 81.38 706 VAL A O 1
ATOM 5578 N N . GLY A 1 707 ? -3.981 -5.423 -35.570 1.00 78.75 707 GLY A N 1
ATOM 5579 C CA . GLY A 1 707 ? -2.649 -5.405 -36.190 1.00 78.75 707 GLY A CA 1
ATOM 5580 C C . GLY A 1 707 ? -2.088 -3.988 -36.372 1.00 78.75 707 GLY A C 1
ATOM 5581 O O . GLY A 1 707 ? -0.937 -3.732 -36.027 1.00 78.75 707 GLY A O 1
ATOM 5582 N N . LEU A 1 708 ? -2.921 -3.042 -36.826 1.00 80.38 708 LEU A N 1
ATOM 5583 C CA . LEU A 1 708 ? -2.529 -1.635 -36.974 1.00 80.38 708 LEU A CA 1
ATOM 5584 C C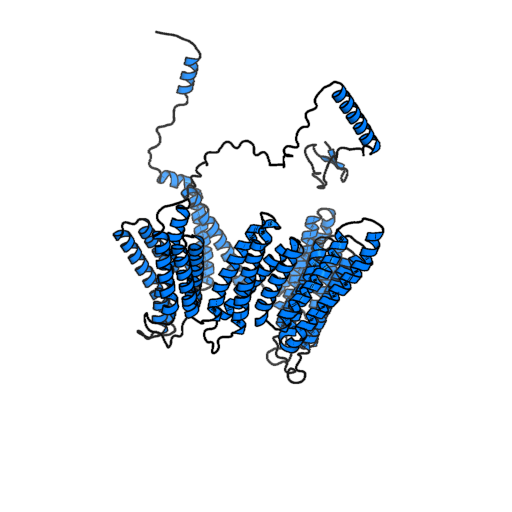 . LEU A 1 708 ? -2.211 -0.964 -35.626 1.00 80.38 708 LEU A C 1
ATOM 5586 O O . LEU A 1 708 ? -1.277 -0.175 -35.534 1.00 80.38 708 LEU A O 1
ATOM 5590 N N . PHE A 1 709 ? -2.977 -1.276 -34.579 1.00 85.81 709 PHE A N 1
ATOM 5591 C CA . PHE A 1 709 ? -2.746 -0.743 -33.237 1.00 85.81 709 PHE A CA 1
ATOM 5592 C C . PHE A 1 709 ? -1.438 -1.264 -32.627 1.00 85.81 709 PHE A C 1
ATOM 5594 O O . PHE A 1 709 ? -0.662 -0.473 -32.095 1.00 85.81 709 PHE A O 1
ATOM 5601 N N . VAL A 1 710 ? -1.164 -2.571 -32.737 1.00 83.81 710 VAL A N 1
ATOM 5602 C CA . VAL A 1 710 ? 0.074 -3.178 -32.212 1.00 83.81 710 VAL A CA 1
ATOM 5603 C C . VAL A 1 710 ? 1.308 -2.592 -32.910 1.00 83.81 710 VAL A C 1
ATOM 5605 O O . VAL A 1 710 ? 2.308 -2.333 -32.245 1.00 83.81 710 VAL A O 1
ATOM 5608 N N . LEU A 1 711 ? 1.208 -2.253 -34.201 1.00 84.44 711 LEU A N 1
ATOM 5609 C CA . LEU A 1 711 ? 2.276 -1.582 -34.952 1.00 84.44 711 LEU A CA 1
ATOM 5610 C C . LEU A 1 711 ? 2.624 -0.179 -34.413 1.00 84.44 711 LEU A C 1
ATOM 5612 O O . LEU A 1 711 ? 3.756 0.271 -34.565 1.00 84.44 711 LEU A O 1
ATOM 5616 N N . GLY A 1 712 ? 1.697 0.513 -33.742 1.00 80.62 712 GLY A N 1
ATOM 5617 C CA . GLY A 1 712 ? 1.961 1.826 -33.139 1.00 80.62 712 GLY A CA 1
ATOM 5618 C C . GLY A 1 712 ? 2.883 1.786 -31.912 1.00 80.62 712 GLY A C 1
ATOM 5619 O O . GLY A 1 712 ? 3.546 2.776 -31.609 1.00 80.62 712 GLY A O 1
ATOM 5620 N N . ILE A 1 713 ? 2.959 0.646 -31.218 1.00 86.00 713 ILE A N 1
ATOM 5621 C CA . ILE A 1 713 ? 3.766 0.462 -29.999 1.00 86.00 713 ILE A CA 1
ATOM 5622 C C . ILE A 1 713 ? 5.274 0.651 -30.258 1.00 86.00 713 ILE A C 1
ATOM 5624 O O . ILE A 1 713 ? 5.876 1.491 -29.583 1.00 86.00 713 ILE A O 1
ATOM 5628 N N . PRO A 1 714 ? 5.910 -0.059 -31.214 1.00 82.94 714 PRO A N 1
ATOM 5629 C CA . PRO A 1 714 ? 7.333 0.134 -31.498 1.00 82.94 714 PRO A CA 1
ATOM 5630 C C . PRO A 1 714 ? 7.649 1.555 -31.988 1.00 82.94 714 PRO A C 1
ATOM 5632 O O . PRO A 1 714 ? 8.683 2.105 -31.618 1.00 82.94 714 PRO A O 1
ATOM 5635 N N . VAL A 1 715 ? 6.738 2.187 -32.739 1.00 75.06 715 VAL A N 1
ATOM 5636 C CA . VAL A 1 715 ? 6.898 3.582 -33.189 1.00 75.06 715 VAL A CA 1
ATOM 5637 C C . VAL A 1 715 ? 6.945 4.547 -32.001 1.00 75.06 715 VAL A C 1
ATOM 5639 O O . VAL A 1 715 ? 7.783 5.442 -31.968 1.00 75.06 715 VAL A O 1
ATOM 5642 N N . LEU A 1 716 ? 6.076 4.370 -31.002 1.00 80.94 716 LEU A N 1
ATOM 5643 C CA . LEU A 1 716 ? 6.031 5.242 -29.825 1.00 80.94 716 LEU A CA 1
ATOM 5644 C C . LEU A 1 716 ? 7.260 5.076 -28.916 1.00 80.94 716 LEU A C 1
ATOM 5646 O O . LEU A 1 716 ? 7.761 6.068 -28.383 1.00 80.94 716 LEU A O 1
ATOM 5650 N N . LYS A 1 717 ? 7.748 3.837 -28.746 1.00 80.62 717 LYS A N 1
ATOM 5651 C CA . LYS A 1 717 ? 8.944 3.523 -27.941 1.00 80.62 717 LYS A CA 1
ATOM 5652 C C . LYS A 1 717 ? 10.149 4.352 -28.393 1.00 80.62 717 LYS A C 1
ATOM 5654 O O . LYS A 1 717 ? 10.813 4.949 -27.547 1.00 80.62 717 LYS A O 1
ATOM 5659 N N . LEU A 1 718 ? 10.348 4.437 -29.708 1.00 71.69 718 LEU A N 1
ATOM 5660 C CA . LEU A 1 718 ? 11.441 5.175 -30.341 1.00 71.69 718 LEU A CA 1
ATOM 5661 C C . LEU A 1 718 ? 11.481 6.648 -29.892 1.00 71.69 718 LEU A C 1
ATOM 5663 O O . LEU A 1 718 ? 12.540 7.189 -29.605 1.00 71.69 718 LEU A O 1
ATOM 5667 N N . PHE A 1 719 ? 10.329 7.310 -29.757 1.00 70.12 719 PHE A N 1
ATOM 5668 C CA . PHE A 1 719 ? 10.292 8.727 -29.373 1.00 70.12 719 PHE A CA 1
ATOM 5669 C C . PHE A 1 719 ? 10.445 8.973 -27.867 1.00 70.12 719 PHE A C 1
ATOM 5671 O O . PHE A 1 719 ? 11.059 9.964 -27.465 1.00 70.12 719 PHE A O 1
ATOM 5678 N N . LEU A 1 720 ? 9.849 8.123 -27.024 1.00 74.06 720 LEU A N 1
ATOM 5679 C CA . LEU A 1 720 ? 9.717 8.396 -25.586 1.00 74.06 720 LEU A CA 1
ATOM 5680 C C . LEU A 1 720 ? 10.885 7.912 -24.734 1.00 74.06 720 LEU A C 1
ATOM 5682 O O . LEU A 1 720 ? 11.124 8.499 -23.686 1.00 74.06 720 LEU A O 1
ATOM 5686 N N . PHE A 1 721 ? 11.564 6.835 -25.116 1.00 70.12 721 PHE A N 1
ATOM 5687 C CA . PHE A 1 721 ? 12.620 6.258 -24.282 1.00 70.12 721 PHE A CA 1
ATOM 5688 C C . PHE A 1 721 ? 14.006 6.683 -24.766 1.00 70.12 721 PHE A C 1
ATOM 5690 O O . PHE A 1 721 ? 14.845 7.107 -23.972 1.00 70.12 721 PHE A O 1
ATOM 5697 N N . ASP A 1 722 ? 14.203 6.683 -26.081 1.00 65.62 722 ASP A N 1
ATOM 5698 C CA . ASP A 1 722 ? 15.517 6.927 -26.675 1.00 65.62 722 ASP A CA 1
ATOM 5699 C C . ASP A 1 722 ? 15.925 8.417 -26.583 1.00 65.62 722 ASP A C 1
ATOM 5701 O O . ASP A 1 722 ? 17.107 8.748 -26.619 1.00 65.62 722 ASP A O 1
ATOM 5705 N N . SER A 1 723 ? 14.972 9.334 -26.353 1.00 67.00 723 SER A N 1
ATOM 5706 C CA . SER A 1 723 ? 15.224 10.780 -26.202 1.00 67.00 723 SER A CA 1
ATOM 5707 C C . SER A 1 723 ? 15.615 11.241 -24.788 1.00 67.00 723 SER A C 1
ATOM 5709 O O . SER A 1 723 ? 16.094 12.360 -24.619 1.00 67.00 723 SER A O 1
ATOM 5711 N N . PHE A 1 724 ? 15.441 10.428 -23.741 1.00 67.75 724 PHE A N 1
ATOM 5712 C CA . PHE A 1 724 ? 15.747 10.844 -22.358 1.00 67.75 724 PHE A CA 1
ATOM 5713 C C . PHE A 1 724 ? 17.187 10.558 -21.922 1.00 67.75 724 PHE A C 1
ATOM 5715 O O . PHE A 1 724 ? 17.609 11.018 -20.859 1.00 67.75 724 PHE A O 1
ATOM 5722 N N . GLN A 1 725 ? 17.970 9.865 -22.748 1.00 67.19 725 GLN A N 1
ATOM 5723 C CA . GLN A 1 725 ? 19.369 9.550 -22.452 1.00 67.19 725 GLN A CA 1
ATOM 5724 C C . GLN A 1 725 ? 20.340 10.736 -22.666 1.00 67.19 725 GLN A C 1
ATOM 5726 O O . GLN A 1 725 ? 21.550 10.588 -22.525 1.00 67.19 725 GLN A O 1
ATOM 5731 N N . LEU A 1 726 ? 19.832 11.945 -22.948 1.00 70.50 726 LEU A N 1
ATOM 5732 C CA . LEU A 1 726 ? 20.636 13.161 -23.147 1.00 70.50 726 LEU A CA 1
ATOM 5733 C C . LEU A 1 726 ? 21.170 13.760 -21.817 1.00 70.50 726 LEU A C 1
ATOM 5735 O O . LEU A 1 726 ? 20.617 13.526 -20.742 1.00 70.50 726 LEU A O 1
ATOM 5739 N N . ALA A 1 727 ? 22.232 14.580 -21.858 1.00 79.12 727 ALA A N 1
ATOM 5740 C CA . ALA A 1 727 ? 22.835 15.233 -20.674 1.00 79.12 727 ALA A CA 1
ATOM 5741 C C . ALA A 1 727 ? 21.996 16.404 -20.085 1.00 79.12 727 ALA A C 1
ATOM 5743 O O . ALA A 1 727 ? 21.181 16.999 -20.786 1.00 79.12 727 ALA A O 1
ATOM 5744 N N . LEU A 1 728 ? 22.185 16.754 -18.793 1.00 78.38 728 LEU A N 1
ATOM 5745 C CA . LEU A 1 728 ? 21.310 17.671 -18.017 1.00 78.38 728 LEU A CA 1
ATOM 5746 C C . LEU A 1 728 ? 21.110 19.045 -18.676 1.00 78.38 728 LEU A C 1
ATOM 5748 O O . LEU A 1 728 ? 19.976 19.511 -18.767 1.00 78.38 728 LEU A O 1
ATOM 5752 N N . ALA A 1 729 ? 22.182 19.663 -19.176 1.00 78.69 729 ALA A N 1
ATOM 5753 C CA . ALA A 1 729 ? 22.096 20.940 -19.886 1.00 78.69 729 ALA A CA 1
ATOM 5754 C C . ALA A 1 729 ? 21.200 20.833 -21.133 1.00 78.69 729 ALA A C 1
ATOM 5756 O O . ALA A 1 729 ? 20.317 21.664 -21.345 1.00 78.69 729 ALA A O 1
ATOM 5757 N N . TYR A 1 730 ? 21.352 19.751 -21.903 1.00 79.31 730 TYR A N 1
ATOM 5758 C CA . TYR A 1 730 ? 20.516 19.479 -23.072 1.00 79.31 730 TYR A CA 1
ATOM 5759 C C . TYR A 1 730 ? 19.067 19.176 -22.694 1.00 79.31 730 TYR A C 1
ATOM 5761 O O . TYR A 1 730 ? 18.173 19.553 -23.440 1.00 79.31 730 TYR A O 1
ATOM 5769 N N . ARG A 1 731 ? 18.801 18.585 -21.521 1.00 81.88 731 ARG A N 1
ATOM 5770 C CA . ARG A 1 731 ? 17.428 18.414 -21.013 1.00 81.88 731 ARG A CA 1
ATOM 5771 C C . ARG A 1 731 ? 16.783 19.755 -20.685 1.00 81.88 731 ARG A C 1
ATOM 5773 O O . ARG A 1 731 ? 15.659 19.991 -21.110 1.00 81.88 731 ARG A O 1
ATOM 5780 N N . VAL A 1 732 ? 17.481 20.642 -19.970 1.00 84.44 732 VAL A N 1
ATOM 5781 C CA . VAL A 1 732 ? 16.965 21.985 -19.639 1.00 84.44 732 VAL A CA 1
ATOM 5782 C C . VAL A 1 732 ? 16.600 22.736 -20.913 1.00 84.44 732 VAL A C 1
ATOM 5784 O O . VAL A 1 732 ? 15.485 23.245 -21.032 1.00 84.44 732 VAL A O 1
ATOM 5787 N N . ILE A 1 733 ? 17.510 22.738 -21.889 1.00 84.50 733 ILE A N 1
ATOM 5788 C CA . ILE A 1 733 ? 17.290 23.389 -23.179 1.00 84.50 733 ILE A CA 1
ATOM 5789 C C . ILE A 1 733 ? 16.136 22.711 -23.923 1.00 84.50 733 ILE A C 1
ATOM 5791 O O . ILE A 1 733 ? 15.213 23.400 -24.341 1.00 84.50 733 ILE A O 1
ATOM 5795 N N . ALA A 1 734 ? 16.123 21.381 -24.037 1.00 81.31 734 ALA A N 1
ATOM 5796 C CA . ALA A 1 734 ? 15.074 20.650 -24.743 1.00 81.31 734 ALA A CA 1
ATOM 5797 C C . ALA A 1 734 ? 13.683 20.906 -24.147 1.00 81.31 734 ALA A C 1
ATOM 5799 O O . ALA A 1 734 ? 12.756 21.183 -24.899 1.00 81.31 734 ALA A O 1
ATOM 5800 N N . PHE A 1 735 ? 13.524 20.885 -22.819 1.00 83.00 735 PHE A N 1
ATOM 5801 C CA . PHE A 1 735 ? 12.228 21.106 -22.167 1.00 83.00 735 PHE A CA 1
ATOM 5802 C C . PHE A 1 735 ? 11.771 22.566 -22.203 1.00 83.00 735 PHE A C 1
ATOM 5804 O O . PHE A 1 735 ? 10.586 22.814 -22.423 1.00 83.00 735 PHE A O 1
ATOM 5811 N N . LEU A 1 736 ? 12.678 23.535 -22.038 1.00 86.06 736 LEU A N 1
ATOM 5812 C CA . LEU A 1 736 ? 12.329 24.953 -22.164 1.00 86.06 736 LEU A CA 1
ATOM 5813 C C . LEU A 1 736 ? 12.005 25.321 -23.613 1.00 86.06 736 LEU A C 1
ATOM 5815 O O . LEU A 1 736 ? 11.001 25.984 -23.858 1.00 86.06 736 LEU A O 1
ATOM 5819 N N . VAL A 1 737 ? 12.800 24.856 -24.580 1.00 87.12 737 VAL A N 1
ATOM 5820 C CA . VAL A 1 737 ? 12.577 25.119 -26.009 1.00 87.12 737 VAL A CA 1
ATOM 5821 C C . VAL A 1 737 ? 11.309 24.426 -26.489 1.00 87.12 737 VAL A C 1
ATOM 5823 O O . VAL A 1 737 ? 10.468 25.080 -27.100 1.00 87.12 737 VAL A O 1
ATOM 5826 N N . LEU A 1 738 ? 11.115 23.143 -26.170 1.00 83.38 738 LEU A N 1
ATOM 5827 C CA . LEU A 1 738 ? 9.890 22.413 -26.497 1.00 83.38 738 LEU A CA 1
ATOM 5828 C C . LEU A 1 738 ? 8.673 23.043 -25.813 1.00 83.38 738 LEU A C 1
ATOM 5830 O O . LEU A 1 738 ? 7.659 23.261 -26.467 1.00 83.38 738 LEU A O 1
ATOM 5834 N N . GLY A 1 739 ? 8.766 23.379 -24.524 1.00 85.19 739 GLY A N 1
ATOM 5835 C CA . GLY A 1 739 ? 7.692 24.029 -23.774 1.00 85.19 739 GLY A CA 1
ATOM 5836 C C . GLY A 1 739 ? 7.294 25.371 -24.384 1.00 85.19 739 GLY A C 1
ATOM 5837 O O . GLY A 1 739 ? 6.116 25.601 -24.656 1.00 85.19 739 GLY A O 1
ATOM 5838 N N . CYS A 1 740 ? 8.274 26.221 -24.694 1.00 87.06 740 CYS A N 1
ATOM 5839 C CA . CYS A 1 740 ? 8.056 27.489 -25.384 1.00 87.06 740 CYS A CA 1
ATOM 5840 C C . CYS A 1 740 ? 7.490 27.290 -26.795 1.00 87.06 740 CYS A C 1
ATOM 5842 O O . CYS A 1 740 ? 6.545 27.987 -27.158 1.00 87.06 740 CYS A O 1
ATOM 5844 N N . LEU A 1 741 ? 7.992 26.331 -27.578 1.00 86.56 741 LEU A N 1
ATOM 5845 C CA . LEU A 1 741 ? 7.466 26.010 -28.910 1.00 86.56 741 LEU A CA 1
ATOM 5846 C C . LEU A 1 741 ? 6.014 25.541 -28.845 1.00 86.56 741 LEU A C 1
ATOM 5848 O O . LEU A 1 741 ? 5.188 26.010 -29.626 1.00 86.56 741 LEU A O 1
ATOM 5852 N N . LEU A 1 742 ? 5.677 24.659 -27.905 1.00 84.31 742 LEU A N 1
ATOM 5853 C CA . LEU A 1 742 ? 4.320 24.150 -27.720 1.00 84.31 742 LEU A CA 1
ATOM 5854 C C . LEU A 1 742 ? 3.368 25.246 -27.240 1.00 84.31 742 LEU A C 1
ATOM 5856 O O . LEU A 1 742 ? 2.265 25.353 -27.773 1.00 84.31 742 LEU A O 1
ATOM 5860 N N . LEU A 1 743 ? 3.790 26.098 -26.299 1.00 85.06 743 LEU A N 1
ATOM 5861 C CA . LEU A 1 743 ? 2.998 27.246 -25.846 1.00 85.06 743 LEU A CA 1
ATOM 5862 C C . LEU A 1 743 ? 2.800 28.269 -26.965 1.00 85.06 743 LEU A C 1
ATOM 5864 O O . LEU A 1 743 ? 1.688 28.758 -27.156 1.00 85.06 743 LEU A O 1
ATOM 5868 N N . THR A 1 744 ? 3.846 28.544 -27.743 1.00 85.44 744 THR A N 1
ATOM 5869 C CA . THR A 1 744 ? 3.786 29.457 -28.892 1.00 85.44 744 THR A CA 1
ATOM 5870 C C . THR A 1 744 ? 2.875 28.892 -29.973 1.00 85.44 744 THR A C 1
ATOM 5872 O O . THR A 1 744 ? 2.011 29.598 -30.478 1.00 85.44 744 THR A O 1
ATOM 5875 N N . THR A 1 745 ? 2.980 27.600 -30.281 1.00 80.75 745 THR A N 1
ATOM 5876 C CA . THR A 1 745 ? 2.114 26.924 -31.257 1.00 80.75 745 THR A CA 1
ATOM 5877 C C . THR A 1 745 ? 0.666 26.885 -30.775 1.00 80.75 745 THR A C 1
ATOM 5879 O O . THR A 1 745 ? -0.244 27.175 -31.549 1.00 80.75 745 THR A O 1
ATOM 5882 N N . ALA A 1 746 ? 0.430 26.606 -29.490 1.00 81.44 746 ALA A N 1
ATOM 5883 C CA . ALA A 1 746 ? -0.899 26.662 -28.890 1.00 81.44 746 ALA A CA 1
ATOM 5884 C C . ALA A 1 746 ? -1.489 28.075 -28.980 1.00 81.44 746 ALA A C 1
ATOM 5886 O O . ALA A 1 746 ? -2.646 28.237 -29.371 1.00 81.44 746 ALA A O 1
ATOM 5887 N N . TYR A 1 747 ? -0.686 29.095 -28.676 1.00 84.06 747 TYR A N 1
ATOM 5888 C CA . TYR A 1 747 ? -1.072 30.496 -28.792 1.00 84.06 747 TYR A CA 1
ATOM 5889 C C . TYR A 1 747 ? -1.391 30.881 -30.241 1.00 84.06 747 TYR A C 1
ATOM 5891 O O . TYR A 1 747 ? -2.468 31.413 -30.501 1.00 84.06 747 TYR A O 1
ATOM 5899 N N . LEU A 1 748 ? -0.514 30.564 -31.199 1.00 81.69 748 LEU A N 1
ATOM 5900 C CA . LEU A 1 748 ? -0.710 30.853 -32.622 1.00 81.69 748 LEU A CA 1
ATOM 5901 C C . LEU A 1 748 ? -1.954 30.145 -33.165 1.00 81.69 748 LEU A C 1
ATOM 5903 O O . LEU A 1 748 ? -2.778 30.764 -33.836 1.00 81.69 748 LEU A O 1
ATOM 5907 N N . TYR A 1 749 ? -2.154 28.876 -32.813 1.00 75.75 749 TYR A N 1
ATOM 5908 C CA . TYR A 1 749 ? -3.342 28.123 -33.202 1.00 75.75 749 TYR A CA 1
ATOM 5909 C C . TYR A 1 749 ? -4.624 28.732 -32.616 1.00 75.75 749 TYR A C 1
ATOM 5911 O O . TYR A 1 749 ? -5.651 28.811 -33.293 1.00 75.75 749 TYR A O 1
ATOM 5919 N N . GLN A 1 750 ? -4.584 29.211 -31.368 1.00 77.31 750 GLN A N 1
ATOM 5920 C CA . GLN A 1 750 ? -5.708 29.930 -30.769 1.00 77.31 750 GLN A CA 1
ATOM 5921 C C . GLN A 1 750 ? -5.950 31.283 -31.444 1.00 77.31 750 GLN A C 1
ATOM 5923 O O . GLN A 1 750 ? -7.103 31.610 -31.728 1.00 77.31 750 GLN A O 1
ATOM 5928 N N . ARG A 1 751 ? -4.887 32.031 -31.747 1.00 82.06 751 ARG A N 1
ATOM 5929 C CA . ARG A 1 751 ? -4.937 33.361 -32.360 1.00 82.06 751 ARG A CA 1
ATOM 5930 C C . ARG A 1 751 ? -5.445 33.329 -33.801 1.00 82.06 751 ARG A C 1
ATOM 5932 O O . ARG A 1 751 ? -6.221 34.201 -34.178 1.00 82.06 751 ARG A O 1
ATOM 5939 N N . PHE A 1 752 ? -5.053 32.326 -34.587 1.00 81.31 752 PHE A N 1
ATOM 5940 C CA . PHE A 1 752 ? -5.390 32.199 -36.012 1.00 81.31 752 PHE A CA 1
ATOM 5941 C C . PHE A 1 752 ? -6.510 31.195 -36.304 1.00 81.31 752 PHE A C 1
ATOM 5943 O O . PHE A 1 752 ? -6.780 30.877 -37.464 1.00 81.31 752 PHE A O 1
ATOM 5950 N N . ARG A 1 753 ? -7.216 30.723 -35.271 1.00 75.69 753 ARG A N 1
ATOM 5951 C CA . ARG A 1 753 ? -8.276 29.714 -35.401 1.00 75.69 753 ARG A CA 1
ATOM 5952 C C . ARG A 1 753 ? -9.321 30.068 -36.459 1.00 75.69 753 ARG A C 1
ATOM 5954 O O . ARG A 1 753 ? -9.754 29.198 -37.212 1.00 75.69 753 ARG A O 1
ATOM 5961 N N . ASP A 1 754 ? -9.737 31.329 -36.510 1.00 70.31 754 ASP A N 1
ATOM 5962 C CA . ASP A 1 754 ? -10.799 31.774 -37.416 1.00 70.31 754 ASP A CA 1
ATOM 5963 C C . ASP A 1 754 ? -10.329 31.924 -38.867 1.00 70.31 754 ASP A C 1
ATOM 5965 O O . ASP A 1 754 ? -11.143 31.801 -39.780 1.00 70.31 754 ASP A O 1
ATOM 5969 N N . LEU A 1 755 ? -9.029 32.132 -39.091 1.00 71.25 755 LEU A N 1
ATOM 5970 C CA . LEU A 1 755 ? -8.403 32.140 -40.416 1.00 71.25 755 LEU A CA 1
ATOM 5971 C C . LEU A 1 755 ? -8.215 30.715 -40.942 1.00 71.25 755 LEU A C 1
ATOM 5973 O O . LEU A 1 755 ? -8.609 30.420 -42.068 1.00 71.25 755 LEU A O 1
ATOM 5977 N N . ILE A 1 756 ? -7.722 29.806 -40.097 1.00 68.06 756 ILE A N 1
ATOM 5978 C CA . ILE A 1 756 ? -7.540 28.387 -40.442 1.00 68.06 756 ILE A CA 1
ATOM 5979 C C . ILE A 1 756 ? -8.890 27.739 -40.783 1.00 68.06 756 ILE A C 1
ATOM 5981 O O . ILE A 1 756 ? -9.009 27.035 -41.784 1.00 68.06 756 ILE A O 1
ATOM 5985 N N . LYS A 1 757 ? -9.945 28.036 -40.011 1.00 63.75 757 LYS A N 1
ATOM 5986 C CA . LYS A 1 757 ? -11.307 27.560 -40.309 1.00 63.75 757 LYS A CA 1
ATOM 5987 C C . LYS A 1 757 ? -11.850 28.057 -41.646 1.00 63.75 757 LYS A C 1
ATOM 5989 O O . LYS A 1 757 ? -12.600 27.329 -42.284 1.00 63.75 757 LYS A O 1
ATOM 5994 N N . ARG A 1 758 ? -11.514 29.284 -42.056 1.00 62.56 758 ARG A N 1
ATOM 5995 C CA . ARG A 1 758 ? -11.939 29.836 -43.353 1.00 62.56 758 ARG A CA 1
ATOM 5996 C C . ARG A 1 758 ? -11.158 29.230 -44.516 1.00 62.56 758 ARG A C 1
ATOM 5998 O O . ARG A 1 758 ? -11.746 29.029 -45.567 1.00 62.56 758 ARG A O 1
ATOM 6005 N N . ALA A 1 759 ? -9.880 28.909 -44.320 1.00 63.66 759 ALA A N 1
ATOM 6006 C CA . ALA A 1 759 ? -9.039 28.290 -45.344 1.00 63.66 759 ALA A CA 1
ATOM 6007 C C . ALA A 1 759 ? -9.402 26.817 -45.625 1.00 63.66 759 ALA A C 1
ATOM 6009 O O . ALA A 1 759 ? -9.255 26.360 -46.752 1.00 63.66 759 ALA A O 1
ATOM 6010 N N . PHE A 1 760 ? -9.903 26.083 -44.623 1.00 58.38 760 PHE A N 1
ATOM 6011 C CA . PHE A 1 760 ? -10.232 24.653 -44.741 1.00 58.38 760 PHE A CA 1
ATOM 6012 C C . PHE A 1 760 ? -11.726 24.333 -44.955 1.00 58.38 760 PHE A C 1
ATOM 6014 O O . PHE A 1 760 ? -12.076 23.163 -45.099 1.00 58.38 760 PHE A O 1
ATOM 6021 N N . MET A 1 761 ? -12.624 25.326 -44.990 1.00 48.53 761 MET A N 1
ATOM 6022 C CA . MET A 1 761 ? -14.050 25.106 -45.288 1.00 48.53 761 MET A CA 1
ATOM 6023 C C . MET A 1 761 ? -14.344 25.385 -46.772 1.00 48.53 761 MET A C 1
ATOM 6025 O O . MET A 1 761 ? -14.188 26.529 -47.202 1.00 48.53 761 MET A O 1
ATOM 6029 N N . PRO A 1 762 ? -14.812 24.401 -47.568 1.00 45.03 762 PRO A N 1
ATOM 6030 C CA . PRO A 1 762 ? -15.227 24.656 -48.943 1.00 45.03 762 PRO A CA 1
ATOM 6031 C C . PRO A 1 762 ? -16.441 25.598 -48.973 1.00 45.03 762 PRO A C 1
ATOM 6033 O O . PRO A 1 762 ? -17.383 25.465 -48.190 1.00 45.03 762 PRO A O 1
ATOM 6036 N N . SER A 1 763 ? -16.421 26.550 -49.905 1.00 49.72 763 SER A N 1
ATOM 6037 C CA . SER A 1 763 ? -17.356 27.673 -50.084 1.00 49.72 763 SER A CA 1
ATOM 6038 C C . SER A 1 763 ? -18.778 27.295 -50.542 1.00 49.72 763 SER A C 1
ATOM 6040 O O . SER A 1 763 ? -19.436 28.050 -51.256 1.00 49.72 763 SER A O 1
ATOM 6042 N N . LYS A 1 764 ? -19.312 26.152 -50.111 1.00 48.94 764 LYS A N 1
ATOM 6043 C CA . LYS A 1 764 ? -20.712 25.767 -50.334 1.00 48.94 764 LYS A CA 1
ATOM 6044 C C . LYS A 1 764 ? -21.369 25.429 -49.005 1.00 48.94 764 LYS A C 1
ATOM 6046 O O . LYS A 1 764 ? -21.367 24.278 -48.611 1.00 48.94 764 LYS A O 1
ATOM 6051 N N . ILE A 1 765 ? -21.898 26.458 -48.338 1.00 45.25 765 ILE A N 1
ATOM 6052 C CA . ILE A 1 765 ? -23.208 26.530 -47.653 1.00 45.25 765 ILE A CA 1
ATOM 6053 C C . ILE A 1 765 ? -23.428 28.033 -47.371 1.00 45.25 765 ILE A C 1
ATOM 6055 O O . ILE A 1 765 ? -23.263 28.538 -46.265 1.00 45.25 765 ILE A O 1
ATOM 6059 N N . ILE A 1 766 ? -23.750 28.789 -48.422 1.00 43.53 766 ILE A N 1
ATOM 6060 C CA . ILE A 1 766 ? -24.440 30.086 -48.322 1.00 43.53 766 ILE A CA 1
ATOM 6061 C C . ILE A 1 766 ? -25.655 29.992 -49.250 1.00 43.53 766 ILE A C 1
ATOM 6063 O O . ILE A 1 766 ? -25.743 30.649 -50.275 1.00 43.53 766 ILE A O 1
ATOM 6067 N N . SER A 1 767 ? -26.583 29.098 -48.922 1.00 43.69 767 SER A N 1
ATOM 6068 C CA . SER A 1 767 ? -27.928 29.080 -49.506 1.00 43.69 767 SER A CA 1
ATOM 6069 C C . SER A 1 767 ? -28.866 28.345 -48.553 1.00 43.69 767 SER A C 1
ATOM 6071 O O . SER A 1 767 ? -29.298 27.232 -48.815 1.00 43.69 767 SER A O 1
ATOM 6073 N N . ASN A 1 768 ? -29.066 28.920 -47.368 1.00 37.44 768 ASN A N 1
ATOM 6074 C CA . ASN A 1 768 ? -30.265 28.720 -46.549 1.00 37.44 768 ASN A CA 1
ATOM 6075 C C . ASN A 1 768 ? -30.242 29.704 -45.375 1.00 37.44 768 ASN A C 1
ATOM 6077 O O . ASN A 1 768 ? -30.247 29.337 -44.203 1.00 37.44 768 ASN A O 1
ATOM 6081 N N . ARG A 1 769 ? -30.215 31.002 -45.698 1.00 39.91 769 ARG A N 1
ATOM 6082 C CA . ARG A 1 769 ? -30.813 32.001 -44.812 1.00 39.91 769 ARG A CA 1
ATOM 6083 C C . ARG A 1 769 ? -32.244 32.183 -45.297 1.00 39.91 769 ARG A C 1
ATOM 6085 O O . ARG A 1 769 ? -32.513 32.987 -46.181 1.00 39.91 769 ARG A O 1
ATOM 6092 N N . VAL A 1 770 ? -33.136 31.358 -44.753 1.00 39.91 770 VAL A N 1
ATOM 6093 C CA . VAL A 1 770 ? -34.583 31.539 -44.874 1.00 39.91 770 VAL A CA 1
ATOM 6094 C C . VAL A 1 770 ? -34.895 32.972 -44.446 1.00 39.91 770 VAL A C 1
ATOM 6096 O O . VAL A 1 770 ? -34.599 33.386 -43.324 1.00 39.91 770 VAL A O 1
ATOM 6099 N N . SER A 1 771 ? -35.422 33.746 -45.391 1.00 36.53 771 SER A N 1
ATOM 6100 C CA . SER A 1 771 ? -35.857 35.121 -45.195 1.00 36.53 771 SER A CA 1
ATOM 6101 C C . SER A 1 771 ? -36.993 35.153 -44.170 1.00 36.53 771 SER A C 1
ATOM 6103 O O . SER A 1 771 ? -38.147 34.866 -44.482 1.00 36.53 771 SER A O 1
ATOM 6105 N N . TYR A 1 772 ? -36.675 35.555 -42.938 1.00 40.81 772 TYR A N 1
ATOM 6106 C CA . TYR A 1 772 ? -37.648 35.835 -41.872 1.00 40.81 772 TYR A CA 1
ATOM 6107 C C . TYR A 1 772 ? -38.653 36.951 -42.238 1.00 40.81 772 TYR A C 1
ATOM 6109 O O . TYR A 1 772 ? -39.608 37.191 -41.501 1.00 40.81 772 TYR A O 1
ATOM 6117 N N . LYS A 1 773 ? -38.473 37.624 -43.385 1.00 40.69 773 LYS A N 1
ATOM 6118 C CA . LYS A 1 773 ? -39.390 38.645 -43.906 1.00 40.69 773 LYS A CA 1
ATOM 6119 C C . LYS A 1 773 ? -40.657 38.052 -44.546 1.00 40.69 773 LYS A C 1
ATOM 6121 O O . LYS A 1 773 ? -41.701 38.691 -44.473 1.00 40.69 773 LYS A O 1
ATOM 6126 N N . ASN A 1 774 ? -40.617 36.818 -45.062 1.00 42.16 774 ASN A N 1
ATOM 6127 C CA . ASN A 1 774 ? -41.761 36.219 -45.776 1.00 42.16 774 ASN A CA 1
ATOM 6128 C C . ASN A 1 774 ? -42.721 35.429 -44.863 1.00 42.16 774 ASN A C 1
ATOM 6130 O O . ASN A 1 774 ? -43.896 35.265 -45.189 1.00 42.16 774 ASN A O 1
ATOM 6134 N N . VAL A 1 775 ? -42.264 35.016 -43.675 1.00 45.53 775 VAL A N 1
ATOM 6135 C CA . VAL A 1 775 ? -43.121 34.366 -42.662 1.00 45.53 775 VAL A CA 1
ATOM 6136 C C . VAL A 1 775 ? -44.000 35.396 -41.939 1.00 45.53 775 VAL A C 1
ATOM 6138 O O . VAL A 1 775 ? -45.149 35.113 -41.612 1.00 45.53 775 VAL A O 1
ATOM 6141 N N . LYS A 1 776 ? -43.516 36.636 -41.770 1.00 41.00 776 LYS A N 1
ATOM 6142 C CA . LYS A 1 776 ? -44.300 37.720 -41.158 1.00 41.00 776 LYS A CA 1
ATOM 6143 C C . LYS A 1 776 ? -45.408 38.244 -42.085 1.00 41.00 776 LYS A C 1
ATOM 6145 O O . LYS A 1 776 ? -46.464 38.610 -41.591 1.00 41.00 776 LYS A O 1
ATOM 6150 N N . ALA A 1 777 ? -45.204 38.221 -43.405 1.00 45.66 777 ALA A N 1
ATOM 6151 C CA . ALA A 1 777 ? -46.238 38.587 -44.380 1.00 45.66 777 ALA A CA 1
ATOM 6152 C C . ALA A 1 777 ? -47.337 37.512 -44.501 1.00 45.66 777 ALA A C 1
ATOM 6154 O O . ALA A 1 777 ? -48.518 37.844 -44.542 1.00 45.66 777 ALA A O 1
ATOM 6155 N N . SER A 1 778 ? -46.964 36.227 -44.449 1.00 43.69 778 SER A N 1
ATOM 6156 C CA . SER A 1 778 ? -47.920 35.113 -44.562 1.00 43.69 778 SER A CA 1
ATOM 6157 C C . SER A 1 778 ? -48.768 34.918 -43.295 1.00 43.69 778 SER A C 1
ATOM 6159 O O . SER A 1 778 ? -49.946 34.594 -43.396 1.00 43.69 778 SER A O 1
ATOM 6161 N N . CYS A 1 779 ? -48.228 35.195 -42.100 1.00 41.72 779 CYS A N 1
ATOM 6162 C CA . CYS A 1 779 ? -49.014 35.163 -40.857 1.00 41.72 779 CYS A CA 1
ATOM 6163 C C . CYS A 1 779 ? -49.925 36.388 -40.661 1.00 41.72 779 CYS A C 1
ATOM 6165 O O . CYS A 1 779 ? -50.873 36.306 -39.887 1.00 41.72 779 CYS A O 1
ATOM 6167 N N . ILE A 1 780 ? -49.663 37.513 -41.340 1.00 48.91 780 ILE A N 1
ATOM 6168 C CA . ILE A 1 780 ? -50.535 38.700 -41.295 1.00 48.91 780 ILE A CA 1
ATOM 6169 C C . ILE A 1 780 ? -51.676 38.583 -42.323 1.00 48.91 780 ILE A C 1
ATOM 6171 O O . ILE A 1 780 ? -52.789 39.011 -42.031 1.00 48.91 780 ILE A O 1
ATOM 6175 N N . ALA A 1 781 ? -51.443 37.933 -43.469 1.00 47.16 781 ALA A N 1
ATOM 6176 C CA . ALA A 1 781 ? -52.482 37.649 -44.467 1.00 47.16 781 ALA A CA 1
ATOM 6177 C C . ALA A 1 781 ? -53.497 36.577 -44.014 1.00 47.16 781 ALA A C 1
ATOM 6179 O O . ALA A 1 781 ? -54.648 36.620 -44.417 1.00 47.16 781 ALA A O 1
ATOM 6180 N N . LEU A 1 782 ? -53.113 35.660 -43.117 1.00 45.62 782 LEU A N 1
ATOM 6181 C CA . LEU A 1 782 ? -54.026 34.671 -42.516 1.00 45.62 782 LEU A CA 1
ATOM 6182 C C . LEU A 1 782 ? -54.841 35.209 -41.320 1.00 45.62 782 LEU A C 1
ATOM 6184 O O . LEU A 1 782 ? -55.704 34.500 -40.812 1.00 45.62 782 LEU A O 1
ATOM 6188 N N . TYR A 1 783 ? -54.588 36.448 -40.874 1.00 46.38 783 TYR A N 1
ATOM 6189 C CA . TYR A 1 783 ? -55.302 37.098 -39.760 1.00 46.38 783 TYR A CA 1
ATOM 6190 C C . TYR A 1 783 ? -56.214 38.260 -40.202 1.00 46.38 783 TYR A C 1
ATOM 6192 O O . TYR A 1 783 ? -56.997 38.768 -39.402 1.00 46.38 783 TYR A O 1
ATOM 6200 N N . ARG A 1 784 ? -56.141 38.681 -41.472 1.00 49.78 784 ARG A N 1
ATOM 6201 C CA . ARG A 1 784 ? -57.135 39.550 -42.118 1.00 49.78 784 ARG A CA 1
ATOM 6202 C C . ARG A 1 784 ? -57.854 38.708 -43.158 1.00 49.78 784 ARG A C 1
ATOM 6204 O O . ARG A 1 784 ? -57.273 38.393 -44.187 1.00 49.78 784 ARG A O 1
ATOM 6211 N N . GLY A 1 785 ? -59.066 38.271 -42.830 1.00 45.25 785 GLY A N 1
ATOM 6212 C CA . GLY A 1 785 ? -59.892 37.441 -43.701 1.00 45.25 785 GLY A CA 1
ATOM 6213 C C . GLY A 1 785 ? -60.348 38.185 -44.952 1.00 45.25 785 GLY A C 1
ATOM 6214 O O . GLY A 1 785 ? -61.503 38.584 -45.022 1.00 45.25 785 GLY A O 1
ATOM 6215 N N . ASP A 1 786 ? -59.458 38.328 -45.928 1.00 39.84 786 ASP A N 1
ATOM 6216 C CA . ASP A 1 786 ? -59.797 38.796 -47.267 1.00 39.84 786 ASP A CA 1
ATOM 6217 C C . ASP A 1 786 ? -59.870 37.586 -48.202 1.00 39.84 786 ASP A C 1
ATOM 6219 O O . ASP A 1 786 ? -58.871 36.994 -48.616 1.00 39.84 786 ASP A O 1
ATOM 6223 N N . THR A 1 787 ? -61.106 37.177 -48.469 1.00 41.41 787 THR A N 1
ATOM 6224 C CA . THR A 1 787 ? -61.480 36.159 -49.446 1.00 41.41 787 THR A CA 1
ATOM 6225 C C . THR A 1 787 ? -61.569 36.750 -50.855 1.00 41.41 787 THR A C 1
ATOM 6227 O O . THR A 1 787 ? -62.421 37.603 -51.099 1.00 41.41 787 THR A O 1
ATOM 6230 N N . GLY A 1 788 ? -60.797 36.170 -51.780 1.00 39.38 788 GLY A N 1
ATOM 6231 C CA . GLY A 1 788 ? -61.174 35.948 -53.187 1.00 39.38 788 GLY A CA 1
ATOM 6232 C C . GLY A 1 788 ? -60.723 36.982 -54.227 1.00 39.38 788 GLY A C 1
ATOM 6233 O O . GLY A 1 788 ? -60.212 38.043 -53.863 1.00 39.38 788 GLY A O 1
ATOM 6234 N N . PRO A 1 789 ? -60.974 36.713 -55.525 1.00 36.97 789 PRO A N 1
ATOM 6235 C CA . PRO A 1 789 ? -61.233 35.425 -56.189 1.00 36.97 789 PRO A CA 1
ATOM 6236 C C . PRO A 1 789 ? -59.965 34.748 -56.740 1.00 36.97 789 PRO A C 1
ATOM 6238 O O . PRO A 1 789 ? -58.997 35.463 -57.087 1.00 36.97 789 PRO A O 1
#

Foldseek 3Di:
DDQDPVPRDDDDPPDQADPPPRHGPDPPPPPDPCPPVNVVVVVVVVVVVVVVCVVVVDDPPDPDPDDPPDPPPPPDPPPPPPVVPPVVVVVVVVPFVPLQVLLVVLVVVLVVLVVVVCVVVCVDPPVNLLVVLLVQLVVLLVVLVVCCVPDPVSSVVSNLVSLVSQLVSLLCCVQVVNVDDPVVSVVSLVVSLVVLVVVCVVSVHPVSLLSSLLSLLCRCVSCVCVLQPVDPVPDDDSPVVSLLVQLVSLLVSLVVLLVVCVVPVPLVSLVSNLCSSLVSLVVSCVSRVPGDDVPCPPPLDDVSLVSSLVSLVSSLVSLVCSLVCCCPPVVDDDDPSSLVSVVPSVVSSLVVNLVSCCPRNLQCNLVVLLVQLVVLLVVLVVLCVVVVVVVVPDVDDDRSVVVSVVSNVSSVVSNLVSVCSNVDDLCVLVSLLVVLLVLLVVCLVVVPVVSVVVSLVSLVVSLCCLVVPVLVVLAQDADDPDLPPSNLVSLVSSLVSLLVSLVSLVVSVPSDDPVCNVVSVVSNVSSVVSVLSNLSSGDYALVNLLVLLVCLLVLLVCCLVVVPVVSLVVSVVSLVVLLVSLLPRNLDDDLQPDDQCDDSSCSSLVSSLVSLVSSLVSLVVPDDDDDPPPVSVVSNVVSVVSSVVSVLSSVLSSQLSCLRNCPPHDDDPVCSVVSSLVSNLVSLQVVLVVQLVVCVVVVPPVSNVVSVVSNVVSVVCCPPPVVVVDDSVVSSCVSNVSSVVSSVVSVVCVVCVVVVVVVPDPPPDPPDPPPPVVVVVVVVCVVPPDDDD

pLDDT: mean 75.71, std 15.85, range [28.7, 95.44]

Mean predicted aligned error: 17.19 Å

Sequence (789 aa):
MITCPKCQFQNKDEHHFCISCGSTIKILESASPVSREEFNTLRSHVDSLRQALISRGIKLEESRQENRPTKTSQKTPSQQATPKRINLNIEKLAGINWLAIIGSIAVVLGIGFLFKLAVDNSWINELIRVIVGILTGILLWMGGQFWRLKYPPYALALTGGGSVVLYVTFLAAFTLYGYFGIYYSSLFLLATSIVSVFFALRHDSIYLALLAVIGAFVGPFIIGPSLTLSGGPGYGNVDLYNVIFLLVYIIVVEIGVLIISGFRHWNKLNLAGVLGAFGTYVVWFLIAVDWPSGLEDVVGISITRIIAQLGLTGIFLGFLASTIVYQLVRKINIGRLDFSLVILVPNVYMILSYVNIWDEVRHLTGLFTVLLSVLYFCIGVAAFKVTGFKLREIGVPHRSLTLTLIMFGLSFMFLTVALPVQFGANYVGLAWAVECFVIMFISMHLRVKQFRYGAMFLYLISFIYIGAFRTPELIVETTRDQLDLIKSVGYIMGFASLVGTAFLYRKYSDSIGRREIFAGPVAAYLGIAMLIFLVPTQVYGAWVAFGWAFLSLLFSLVGVIRRVPYYRIAGLIILLIAGIRAITYDSYFDEQTFKIFINTRSIAFLPTIIAAGFAFLSFSLWRLHDIHVDLNRILKALSLVAANILFVWFLSAEVIGLVNSDSIFTIDDKEKWDAKSLGLTALWSTYSVVVLVVGLIAKNRTIRLVGLFVLGIPVLKLFLFDSFQLALAYRVIAFLVLGCLLLTTAYLYQRFRDLIKRAFMPSKIISNRVSYKNVKASCIALYRGDTGP

Solvent-accessible surface area (backbone atoms only — not comparable to full-atom values): 43342 Å² total; per-residue (Å²): 109,48,63,34,94,88,74,67,50,77,35,60,78,87,50,62,42,35,87,88,79,66,48,73,54,71,85,68,77,84,72,68,81,73,46,74,62,57,54,50,52,52,47,51,54,51,52,51,52,49,51,57,41,48,76,69,71,51,82,77,77,76,77,69,90,72,68,79,75,65,88,66,74,76,70,65,88,67,70,80,65,65,74,71,75,75,75,68,48,57,71,76,66,71,72,63,57,59,45,37,53,56,10,53,53,28,36,55,53,26,52,54,53,47,55,49,51,39,53,78,68,59,74,63,59,72,68,62,55,38,53,53,30,44,55,52,10,53,51,26,35,52,51,11,60,72,32,39,89,81,39,54,74,58,14,50,53,26,34,46,50,10,51,50,37,36,48,54,26,53,50,41,34,35,67,77,64,61,77,46,55,74,68,61,43,51,49,54,51,49,52,52,36,53,54,33,41,51,48,13,64,74,67,74,35,68,66,37,39,44,51,31,51,52,47,62,42,49,47,60,64,61,52,34,58,65,73,66,54,74,45,56,100,88,52,78,63,88,52,68,65,63,62,49,50,52,46,52,50,49,51,52,53,48,51,52,51,50,52,50,47,70,78,44,89,47,68,70,50,53,53,50,48,52,54,31,51,53,51,38,48,50,55,49,48,66,65,61,69,79,55,88,52,95,66,59,88,80,67,74,56,64,66,66,50,55,52,50,50,52,45,53,48,50,55,48,50,54,54,49,44,58,64,45,47,44,50,78,73,65,68,56,88,81,53,78,66,54,58,50,46,70,57,47,53,59,52,52,47,50,54,53,49,45,69,64,37,47,84,76,46,37,88,48,47,20,57,52,30,38,51,52,14,50,52,31,37,53,52,18,51,52,49,38,56,68,48,53,61,44,59,76,76,46,97,71,67,78,64,65,62,49,50,31,50,48,27,44,48,51,13,53,50,30,48,62,49,16,54,33,54,47,71,27,81,65,41,31,48,36,49,50,24,52,49,30,40,51,44,34,53,51,19,63,74,72,66,42,63,69,44,41,55,49,20,56,50,49,47,50,51,51,51,47,46,47,60,71,60,52,42,52,60,41,58,68,45,75,78,80,97,68,81,53,62,63,61,44,49,16,40,52,40,36,26,52,30,24,42,50,46,21,47,50,43,61,75,45,48,87,83,48,56,86,78,56,57,59,52,18,62,50,29,38,53,54,16,58,52,32,56,66,63,43,41,39,54,78,35,54,45,35,48,29,23,28,48,32,11,50,49,15,40,51,30,30,47,49,17,59,76,71,68,38,67,66,36,34,53,50,12,51,52,37,37,51,52,22,49,52,44,30,63,72,57,43,56,66,76,69,57,91,74,72,42,89,87,67,36,68,47,41,50,16,50,50,44,36,37,49,30,24,50,48,49,27,47,58,50,64,71,65,71,88,85,84,96,52,69,66,61,50,55,50,54,31,52,49,25,50,51,50,27,50,53,53,49,55,47,52,54,48,44,49,54,48,48,48,63,68,42,41,76,84,52,84,67,58,80,87,49,44,60,57,54,43,56,51,51,49,45,51,48,50,47,52,51,17,51,51,41,28,50,52,13,59,76,68,71,35,71,66,45,30,53,50,15,59,55,53,44,47,52,59,62,50,48,58,63,68,59,68,64,66,78,61,57,70,71,58,47,42,50,50,32,36,51,49,11,50,50,30,36,48,49,29,48,49,51,64,73,42,43,74,58,54,53,56,75,74,48,76,94,78,86,90,84,80,80,77,63,74,70,59,58,58,53,55,60,51,56,74,71,48,93,79,84,82,134

Radius of gyration: 37.34 Å; Cα contacts (8 Å, |Δi|>4): 707; chains: 1; bounding box: 109×76×97 Å